Protein AF-A0A6S4QDQ7-F1 (afdb_monomer)

Mean predicted aligned error: 15.29 Å

pLDDT: mean 77.02, std 25.9, range [20.25, 98.81]

Secondary structure (DSSP, 8-state):
-HHHHHHHHHHHHHHHHHHHHHHHHHHHHHHHHHHHHHHHHHH--EEEEEEETTTTEEEEEEE-TT--GGGGGGS----------SSHHHHHHHHHHHS----B----TTT----B----TT-TT------------SS-----S-GGG-----------GGG-SS-----THHHHHHHTTSTT------------------------------TT-----PPP-TTSPPPHHHHTT-EEEES-SEE-TT--EEEEEE-SS---TTSEEEEEEETTEEEPPTTS-S-B--EEETTEEEEEE---SSPPSEEEEEEEEESS-TTS--EEEEEEE--PPPPPPPTTEEEEEE---S-STT--EE-TTSSEE-TTHHHHHHHHTT-SEEEEEEE---TT-TT--SS--S-HHHHHHHHHHHHHHHHTT-EEEEEEE-SB-GGGHHHHTTPPEEEEEETTTTEEEEEEEEPTT-HHHHHHHHHHHHHHHH-TT--EEEEES-S--TT--GGGHHHHHHHTT----TTGGGS-HHHHHHHHHHHHHTS--HHHHHHHHHHHHHHHHHHHHHHHHHTT--SPEEEEEESGGGGGGGT--HHHHHHHT-SEEEEE--SB-HHHHHHHHHHHHHH--TTS--EEEEEES-GGGB--TTS-HHHHHHHHHHHHHHHSSSSS--SEEEEE-HHHHHH-TT--S-HHHHHHHHHHHHHHHHHHHTSS-EEEEEEE-TTSSEEEEEEEE-SSS-EEEEEEEEE--TTEEEEEE---SSEEE-TT-EEEEEEEEEE-TT--TTSPEEEEEEEETTEEEEEEEEE--S-GGGHHHHT--

Foldseek 3Di:
DVVVVVVVVVVVVVVVVVVVVVVVVVVCVVVVVVVVVVVCVVVQWDWDWDQPVPVRDTQIDIDHPPDDPVLVLPDDRPDPPVPPDPDDVVVVVVVCVQWPWPDWDDQDPVPRWTWTWTDDPPDPDDPDDDPDTDTDDPDDDDDDDDPVPCPDPDDPDDDDPPPPPDDDPDDPPVVVVVVVVVVPDDDDPDDDDDDDPPDDDDDPPPPPPPPPPPPDPPLAAPAADQPDADDLVQQVQKDWDWPDQEDELLDWTKIWIHGPDHHNQQQKWKWKDDDSDTAAFQLRHRTFTWDDDPRTTIATGHRAFPHDWAKMKIWMDGSRCSVNPGDIDIHTYDADFFDADDFLAEEAEAADQAAQQPDFFQALVRDTDGPLSVVNLCVLLVHQAYEYEQFAQEQVDPQDALVRRGRVRSVVSCVVCLVSCVVNNHAYEYEHAQWAYYPPSCVRNVFAFWWFADPVVLDIDGDRTGALPTPSSLVVLLVVLLVLLPDPSHQEYEYENLFADLRTNLLCQVVLCRHLSHDDPPCLVVDDSRVSSSVLSCCVPVVVSVSSQSSVLQNLLSSSLVSLLCSCVVSVRPHAYEYEFELPLRNSSGNHGQSSNSRSPHNEYEYEQWQAAPVRSVVSLVSLQVNAADSRHAYEYEYELFLVRQHDPVSFSLLSRLVSLVSCQQRSYVDHGHSYYYYHHLCCLTPNPRSPFHNLSVSLSSSQSSLVSCCVSPQDQKAKEKDDDPVLFKIKIKMWRNAQAKAFFKAKFWRDGLFKDWDDWPGDRGDMAGHGRMDMTMGGMDTDPPHPQQHRKTWMWMDGPRGDINIYIDGRDPDPVVVCSVPPD

Sequence (825 aa):
MWKWIENKLEAVIFSKIWVRWVLSIVVLVLLGSGVKVLIDLFRNRHYVAEVNPYEKTVTKYKFEKDADLTKLGSAPVLSEEAFGFENIDEYYDLIAKEYEIEDFSYWDTETKQGSFSIKNQETKDAPAAVQNPLTFDTELVQLAGDLKNLKTLRRFSGYSEDEVTAEAEANDDEIALLLDKEAAKEDAIDLDVYFDEKYIRKQYSSRDIFTPIPRNKFYTSPVPNNRASNTTSALNRLKLVLDKDQYYSHDLVRVNLISDQRININDLKVYLRRGKYLIANVGGAHDIFFKYRKNTIFTTVTPGYNPSPGVYHVVIRSKADPDWKGLEKSFVLKRRKVPSIPKGFGIVNLEYTTFLGSKQIIRPSGTYGDYRALIEWINYTESDALWMLVAQTIGWDRGITPETPWKASGIRNLNLLAPVTEDNDVLLGGYIMCYYTPGNGKNRAGYNASLGYTATTDSLLDTRHISLTDPKRYRDILEMAKDLQANPYVDYIGFDFIRTGRADGYEMAEKFTEEMNVRVPADFYNYPKVEQTKWLARRIENLSNKSLILKWRWWRAHLVAQIINSVIVEGNITKPTWVFTLGWRHGQEHGQDPIMFFDAGVRIDAVMLYEASRVQFSNLMKQWNYYMRNNQNNLVIGNAVDTRFLDSLHGIPALEYVYRTKEGYRKIYRSGLAKGIFAHDLSRALWSSKRGYHVSEWALIHGHSLSAYRHEVGVIPYEAEITFNEDNKTGKITITNTSAQALKDMKITFSPTPSWQQLDDNIPDKFSLAAKEVKEFVFKAQLAPNAASKNAILGYYADSPQFPKYFFFTMRQTSPKLQQFLTYK

Nearest PDB structures (foldseek):
  8qk1-assembly1_A  TM=5.952E-01  e=3.448E-07  Trichuris suis
  1rh9-assembly1_A  TM=5.750E-01  e=1.208E-03  Solanum lycopersicum
  3q48-assembly2_B  TM=5.987E-01  e=3.605E-02  Pseudomonas aeruginosa
  4ay0-assembly1_A  TM=4.465E-01  e=1.769E-02  Yersinia pestis
  1ksh-assembly1_B  TM=5.551E-01  e=9.147E-02  Homo sapiens

Structure (mmCIF, N/CA/C/O backbone):
data_AF-A0A6S4QDQ7-F1
#
_entry.id   AF-A0A6S4QDQ7-F1
#
loop_
_atom_site.group_PDB
_atom_site.id
_atom_site.type_symbol
_atom_site.label_atom_id
_atom_site.label_alt_id
_atom_site.label_comp_id
_atom_site.label_asym_id
_atom_site.label_entity_id
_atom_site.label_seq_id
_atom_site.pdbx_PDB_ins_code
_atom_site.Cartn_x
_atom_site.Cartn_y
_atom_site.Cartn_z
_atom_site.occupancy
_atom_site.B_iso_or_equiv
_atom_site.auth_seq_id
_atom_site.auth_comp_id
_atom_site.auth_asym_id
_atom_site.auth_atom_id
_atom_site.pdbx_PDB_model_num
ATOM 1 N N . MET A 1 1 ? -69.415 35.787 -76.977 1.00 38.56 1 MET A N 1
ATOM 2 C CA . MET A 1 1 ? -68.289 35.498 -77.893 1.00 38.56 1 MET A CA 1
ATOM 3 C C . MET A 1 1 ? -66.957 35.992 -77.332 1.00 38.56 1 MET A C 1
ATOM 5 O O . MET A 1 1 ? -66.050 35.180 -77.246 1.00 38.56 1 MET A O 1
ATOM 9 N N . TRP A 1 2 ? -66.844 37.242 -76.852 1.00 39.19 2 TRP A N 1
ATOM 10 C CA . TRP A 1 2 ? -65.564 37.751 -76.324 1.00 39.19 2 TRP A CA 1
ATOM 11 C C . TRP A 1 2 ? -65.038 36.972 -75.097 1.00 39.19 2 TRP A C 1
ATOM 13 O O . TRP A 1 2 ? -63.932 36.446 -75.127 1.00 39.19 2 TRP A O 1
ATOM 23 N N . LYS A 1 3 ? -65.910 36.716 -74.109 1.00 52.06 3 LYS A N 1
ATOM 24 C CA . LYS A 1 3 ? -65.623 35.855 -72.940 1.00 52.06 3 LYS A CA 1
ATOM 25 C C . LYS A 1 3 ? -65.220 34.410 -73.272 1.00 52.06 3 LYS A C 1
ATOM 27 O O . LYS A 1 3 ? -64.584 33.742 -72.469 1.00 52.06 3 LYS A O 1
ATOM 32 N N . TRP A 1 4 ? -65.611 33.896 -74.440 1.00 65.75 4 TRP A N 1
ATOM 33 C CA . TRP A 1 4 ? -65.237 32.539 -74.858 1.00 65.75 4 TRP A CA 1
ATOM 34 C C . TRP A 1 4 ? -63.818 32.499 -75.440 1.00 65.75 4 TRP A C 1
ATOM 36 O O . TRP A 1 4 ? -63.119 31.500 -75.294 1.00 65.75 4 TRP A O 1
ATOM 46 N N . ILE A 1 5 ? -63.380 33.601 -76.057 1.00 57.44 5 ILE A N 1
ATOM 47 C CA . ILE A 1 5 ? -62.028 33.735 -76.600 1.00 57.44 5 ILE A CA 1
ATOM 48 C C . ILE A 1 5 ? -61.025 34.034 -75.472 1.00 57.44 5 ILE A C 1
ATOM 50 O O . ILE A 1 5 ? -59.955 33.433 -75.478 1.00 57.44 5 ILE A O 1
ATOM 54 N N . GLU A 1 6 ? -61.388 34.835 -74.458 1.00 56.81 6 GLU A N 1
ATOM 55 C CA . GLU A 1 6 ? -60.566 35.024 -73.241 1.00 56.81 6 GLU A CA 1
ATOM 56 C C . GLU A 1 6 ? -60.282 33.693 -72.529 1.00 56.81 6 GLU A C 1
ATOM 58 O O . GLU A 1 6 ? -59.122 33.336 -72.323 1.00 56.81 6 GLU A O 1
ATOM 63 N N . ASN A 1 7 ? -61.318 32.881 -72.285 1.00 57.59 7 ASN A N 1
ATOM 64 C CA . ASN A 1 7 ? -61.155 31.600 -71.589 1.00 57.59 7 ASN A CA 1
ATOM 65 C C . ASN A 1 7 ? -60.323 30.569 -72.377 1.00 57.59 7 ASN A C 1
ATOM 67 O O . ASN A 1 7 ? -59.702 29.688 -71.780 1.00 57.59 7 ASN A O 1
ATOM 71 N N . LYS A 1 8 ? -60.279 30.651 -73.716 1.00 58.88 8 LYS A N 1
ATOM 72 C CA . LYS A 1 8 ? -59.414 29.775 -74.529 1.00 58.88 8 LYS A CA 1
ATOM 73 C C . LYS A 1 8 ? -57.978 30.285 -74.652 1.00 58.88 8 LYS A C 1
ATOM 75 O O . LYS A 1 8 ? -57.075 29.461 -74.789 1.00 58.88 8 LYS A O 1
ATOM 80 N N . LEU A 1 9 ? -57.749 31.596 -74.579 1.00 49.22 9 LEU A N 1
ATOM 81 C CA . LEU A 1 9 ? -56.401 32.173 -74.581 1.00 49.22 9 LEU A CA 1
ATOM 82 C C . LEU A 1 9 ? -55.672 31.929 -73.252 1.00 49.22 9 LEU A C 1
ATOM 84 O O . LEU A 1 9 ? -54.490 31.582 -73.280 1.00 49.22 9 LEU A O 1
ATOM 88 N N . GLU A 1 10 ? -56.369 31.975 -72.114 1.00 50.72 10 GLU A N 1
ATOM 89 C CA . GLU A 1 10 ? -55.769 31.641 -70.813 1.00 50.72 10 GLU A CA 1
ATOM 90 C C . GLU A 1 10 ? -55.348 30.165 -70.718 1.00 50.72 10 GLU A C 1
ATOM 92 O O . GLU A 1 10 ? -54.253 29.867 -70.238 1.00 50.72 10 GLU A O 1
ATOM 97 N N . ALA A 1 11 ? -56.134 29.236 -71.274 1.00 53.84 11 ALA A N 1
ATOM 98 C CA . ALA A 1 11 ? -55.809 27.805 -71.259 1.00 53.84 11 ALA A CA 1
ATOM 99 C C . ALA A 1 11 ? -54.567 27.442 -72.105 1.00 53.84 11 ALA A C 1
ATOM 101 O O . ALA A 1 11 ? -53.821 26.517 -71.770 1.00 53.84 11 ALA A O 1
ATOM 102 N N . VAL A 1 12 ? -54.304 28.179 -73.191 1.00 57.12 12 VAL A N 1
ATOM 103 C CA . VAL A 1 12 ? -53.131 27.952 -74.060 1.00 57.12 12 VAL A CA 1
ATOM 104 C C . VAL A 1 12 ? -51.866 28.605 -73.488 1.00 57.12 12 VAL A C 1
ATOM 106 O O . VAL A 1 12 ? -50.765 28.082 -73.674 1.00 57.12 12 VAL A O 1
ATOM 109 N N . ILE A 1 13 ? -52.004 29.710 -72.752 1.00 58.81 13 ILE A N 1
ATOM 110 C CA . ILE A 1 13 ? -50.882 30.354 -72.056 1.00 58.81 13 ILE A CA 1
ATOM 111 C C . ILE A 1 13 ? -50.481 29.533 -70.823 1.00 58.81 13 ILE A C 1
ATOM 113 O O . ILE A 1 13 ? -49.287 29.292 -70.619 1.00 58.81 13 ILE A O 1
ATOM 117 N N . PHE A 1 14 ? -51.451 28.999 -70.071 1.00 53.75 14 PHE A N 1
ATOM 118 C CA . PHE A 1 14 ? -51.164 28.135 -68.924 1.00 53.75 14 PHE A CA 1
ATOM 119 C C . PHE A 1 14 ? -50.426 26.857 -69.327 1.00 53.75 14 PHE A C 1
ATOM 121 O O . PHE A 1 14 ? -49.443 26.509 -68.679 1.00 53.75 14 PHE A O 1
ATOM 128 N N . SER A 1 15 ? -50.803 26.193 -70.427 1.00 55.53 15 SER A N 1
ATOM 129 C CA . SER A 1 15 ? -50.135 24.945 -70.834 1.00 55.53 15 SER A CA 1
ATOM 130 C C . SER A 1 15 ? -48.677 25.153 -71.266 1.00 55.53 15 SER A C 1
ATOM 132 O O . SER A 1 15 ? -47.817 24.330 -70.951 1.00 55.53 15 SER A O 1
ATOM 134 N N . LYS A 1 16 ? -48.348 26.285 -71.903 1.00 56.34 16 LYS A N 1
ATOM 135 C CA . LYS A 1 16 ? -46.963 26.603 -72.297 1.00 56.34 16 LYS A CA 1
ATOM 136 C C . LYS A 1 16 ? -46.081 27.003 -71.116 1.00 56.34 16 LYS A C 1
ATOM 138 O O . LYS A 1 16 ? -44.896 26.666 -71.106 1.00 56.34 16 LYS A O 1
ATOM 143 N N . ILE A 1 17 ? -46.643 27.694 -70.124 1.00 65.12 17 ILE A N 1
ATOM 144 C CA . ILE A 1 17 ? -45.926 28.041 -68.890 1.00 65.12 17 ILE A CA 1
ATOM 145 C C . ILE A 1 17 ? -45.708 26.781 -68.049 1.00 65.12 17 ILE A C 1
ATOM 147 O O . ILE A 1 17 ? -44.596 26.559 -67.577 1.00 65.12 17 ILE A O 1
ATOM 151 N N . TRP A 1 18 ? -46.709 25.905 -67.948 1.00 62.31 18 TRP A N 1
ATOM 152 C CA . TRP A 1 18 ? -46.614 24.674 -67.163 1.00 62.31 18 TRP A CA 1
ATOM 153 C C . TRP A 1 18 ? -45.590 23.690 -67.741 1.00 62.31 18 TRP A C 1
ATOM 155 O O . TRP A 1 18 ? -44.754 23.170 -67.008 1.00 62.31 18 TRP A O 1
ATOM 165 N N . VAL A 1 19 ? -45.558 23.510 -69.067 1.00 65.00 19 VAL A N 1
ATOM 166 C CA . VAL A 1 19 ? -44.553 22.656 -69.727 1.00 65.00 19 VAL A CA 1
ATOM 167 C C . VAL A 1 19 ? -43.135 23.207 -69.538 1.00 65.00 19 VAL A C 1
ATOM 169 O O . VAL A 1 19 ? -42.217 22.433 -69.279 1.00 65.00 19 VAL A O 1
ATOM 172 N N . ARG A 1 20 ? -42.943 24.534 -69.592 1.00 60.69 20 ARG A N 1
ATOM 173 C CA . ARG A 1 20 ? -41.639 25.157 -69.297 1.00 60.69 20 ARG A CA 1
ATOM 174 C C . ARG A 1 20 ? -41.234 24.998 -67.833 1.00 60.69 20 ARG A C 1
ATOM 176 O O . ARG A 1 20 ? -40.070 24.728 -67.569 1.00 60.69 20 ARG A O 1
ATOM 183 N N . TRP A 1 21 ? -42.174 25.114 -66.900 1.00 64.75 21 TRP A N 1
ATOM 184 C CA . TRP A 1 21 ? -41.911 24.894 -65.478 1.00 64.75 21 TRP A CA 1
ATOM 185 C C . TRP A 1 21 ? -41.526 23.445 -65.180 1.00 64.75 21 TRP A C 1
ATOM 187 O O . TRP A 1 21 ? -40.538 23.211 -64.490 1.00 64.75 21 TRP A O 1
ATOM 197 N N . VAL A 1 22 ? -42.228 22.471 -65.762 1.00 64.88 22 VAL A N 1
ATOM 198 C CA . VAL A 1 22 ? -41.906 21.049 -65.579 1.00 64.88 22 VAL A CA 1
ATOM 199 C C . VAL A 1 22 ? -40.558 20.695 -66.205 1.00 64.88 22 VAL A C 1
ATOM 201 O O . VAL A 1 22 ? -39.764 20.011 -65.567 1.00 64.88 22 VAL A O 1
ATOM 204 N N . LEU A 1 23 ? -40.239 21.205 -67.400 1.00 58.28 23 LEU A N 1
ATOM 205 C CA . LEU A 1 23 ? -38.925 20.994 -68.021 1.00 58.28 23 LEU A CA 1
ATOM 206 C C . LEU A 1 23 ? -37.787 21.633 -67.214 1.00 58.28 23 LEU A C 1
ATOM 208 O O . LEU A 1 23 ? -36.748 21.000 -67.039 1.00 58.28 23 LEU A O 1
ATOM 212 N N . SER A 1 24 ? -37.990 22.831 -66.660 1.00 58.91 24 SER A N 1
ATOM 213 C CA . SER A 1 24 ? -37.012 23.472 -65.773 1.00 58.91 24 SER A CA 1
ATOM 214 C C . SER A 1 24 ? -36.822 22.698 -64.467 1.00 58.91 24 SER A C 1
ATOM 216 O O . SER A 1 24 ? -35.690 22.554 -64.015 1.00 58.91 24 SER A O 1
ATOM 218 N N . ILE A 1 25 ? -37.892 22.141 -63.889 1.00 61.75 25 ILE A N 1
ATOM 219 C CA . ILE A 1 25 ? -37.814 21.293 -62.689 1.00 61.75 25 ILE A CA 1
ATOM 220 C C . ILE A 1 25 ? -37.089 19.980 -63.000 1.00 61.75 25 ILE A C 1
ATOM 222 O O . ILE A 1 25 ? -36.222 19.579 -62.233 1.00 61.75 25 ILE A O 1
ATOM 226 N N . VAL A 1 26 ? -37.365 19.331 -64.134 1.00 58.91 26 VAL A N 1
ATOM 227 C CA . VAL A 1 26 ? -36.675 18.090 -64.531 1.00 58.91 26 VAL A CA 1
ATOM 228 C C . VAL A 1 26 ? -35.186 18.344 -64.782 1.00 58.91 26 VAL A C 1
ATOM 230 O O . VAL A 1 26 ? -34.351 17.571 -64.318 1.00 58.91 26 VAL A O 1
ATOM 233 N N . VAL A 1 27 ? -34.826 19.456 -65.429 1.00 58.84 27 VAL A N 1
ATOM 234 C CA . VAL A 1 27 ? -33.422 19.852 -65.631 1.00 58.84 27 VAL A CA 1
ATOM 235 C C . VAL A 1 27 ? -32.747 20.214 -64.301 1.00 58.84 27 VAL A C 1
ATOM 237 O O . VAL A 1 27 ? -31.615 19.796 -64.077 1.00 58.84 27 VAL A O 1
ATOM 240 N N . LEU A 1 28 ? -33.434 20.896 -63.377 1.00 51.41 28 LEU A N 1
ATOM 241 C CA . LEU A 1 28 ? -32.921 21.193 -62.030 1.00 51.41 28 LEU A CA 1
ATOM 242 C C . LEU A 1 28 ? -32.765 19.938 -61.162 1.00 51.41 28 LEU A C 1
ATOM 244 O O . LEU A 1 28 ? -31.812 19.848 -60.395 1.00 51.41 28 LEU A O 1
ATOM 248 N N . VAL A 1 29 ? -33.646 18.946 -61.300 1.00 53.91 29 VAL A N 1
ATOM 249 C CA . VAL A 1 29 ? -33.549 17.661 -60.589 1.00 53.91 29 VAL A CA 1
ATOM 250 C C . VAL A 1 29 ? -32.415 16.806 -61.160 1.00 53.91 29 VAL A C 1
ATOM 252 O O . VAL A 1 29 ? -31.667 16.204 -60.388 1.00 53.91 29 VAL A O 1
ATOM 255 N N . LEU A 1 30 ? -32.219 16.792 -62.483 1.00 47.97 30 LEU A N 1
ATOM 256 C CA . LEU A 1 30 ? -31.113 16.081 -63.139 1.00 47.97 30 LEU A CA 1
ATOM 257 C C . LEU A 1 30 ? -29.753 16.754 -62.883 1.00 47.97 30 LEU A C 1
ATOM 259 O O . LEU A 1 30 ? -28.771 16.067 -62.607 1.00 47.97 30 LEU A O 1
ATOM 263 N N . LEU A 1 31 ? -29.694 18.090 -62.875 1.00 47.53 31 LEU A N 1
ATOM 264 C CA . LEU A 1 31 ? -28.496 18.836 -62.473 1.00 47.53 31 LEU A CA 1
ATOM 265 C C . LEU A 1 31 ? -28.234 18.706 -60.968 1.00 47.53 31 LEU A C 1
ATOM 267 O O . LEU A 1 31 ? -27.091 18.518 -60.574 1.00 47.53 31 LEU A O 1
ATOM 271 N N . GLY A 1 32 ? -29.268 18.722 -60.124 1.00 43.41 32 GLY A N 1
ATOM 272 C CA . GLY A 1 32 ? -29.144 18.554 -58.674 1.00 43.41 32 GLY A CA 1
ATOM 273 C C . GLY A 1 32 ? -28.677 17.156 -58.263 1.00 43.41 32 GLY A C 1
ATOM 274 O O . GLY A 1 32 ? -27.884 17.022 -57.335 1.00 43.41 32 GLY A O 1
ATOM 275 N N . SER A 1 33 ? -29.096 16.111 -58.980 1.00 43.03 33 SER A N 1
ATOM 276 C CA . SER A 1 33 ? -28.616 14.740 -58.755 1.00 43.03 33 SER A CA 1
ATOM 277 C C . SER A 1 33 ? -27.214 14.511 -59.333 1.00 43.03 33 SER A C 1
ATOM 279 O O . SER A 1 33 ? -26.393 13.891 -58.660 1.00 43.03 33 SER A O 1
ATOM 281 N N . GLY A 1 34 ? -26.877 15.100 -60.487 1.00 37.84 34 GLY A N 1
ATOM 282 C CA . GLY A 1 34 ? -25.505 15.116 -61.013 1.00 37.84 34 GLY A CA 1
ATOM 283 C C . GLY A 1 34 ? -24.522 15.876 -60.113 1.00 37.84 34 GLY A C 1
ATOM 284 O O . GLY A 1 34 ? -23.417 15.399 -59.862 1.00 37.84 34 GLY A O 1
ATOM 285 N N . VAL A 1 35 ? -24.948 17.009 -59.546 1.00 43.94 35 VAL A N 1
ATOM 286 C CA . VAL A 1 35 ? -24.178 17.804 -58.578 1.00 43.94 35 VAL A CA 1
ATOM 287 C C . VAL A 1 35 ? -24.088 17.094 -57.231 1.00 43.94 35 VAL A C 1
ATOM 289 O O . VAL A 1 35 ? -23.025 17.123 -56.633 1.00 43.94 35 VAL A O 1
ATOM 292 N N . LYS A 1 36 ? -25.122 16.381 -56.767 1.00 39.59 36 LYS A N 1
ATOM 293 C CA . LYS A 1 36 ? -25.044 15.574 -55.537 1.00 39.59 36 LYS A CA 1
ATOM 294 C C . LYS A 1 36 ? -24.110 14.372 -55.692 1.00 39.59 36 LYS A C 1
ATOM 296 O O . LYS A 1 36 ? -23.348 14.100 -54.778 1.00 39.59 36 LYS A O 1
ATOM 301 N N . VAL A 1 37 ? -24.086 13.718 -56.857 1.00 40.88 37 VAL A N 1
ATOM 302 C CA . VAL A 1 37 ? -23.139 12.628 -57.153 1.00 40.88 37 VAL A CA 1
ATOM 303 C C . VAL A 1 37 ? -21.706 13.154 -57.292 1.00 40.88 37 VAL A C 1
ATOM 305 O O . VAL A 1 37 ? -20.799 12.549 -56.732 1.00 40.88 37 VAL A O 1
ATOM 308 N N . LEU A 1 38 ? -21.484 14.303 -57.942 1.00 36.62 38 LEU A N 1
ATOM 309 C CA . LEU A 1 38 ? -20.167 14.958 -58.000 1.00 36.62 38 LEU A CA 1
ATOM 310 C C . LEU A 1 38 ? -19.715 15.479 -56.626 1.00 36.62 38 LEU A C 1
ATOM 312 O O . LEU A 1 38 ? -18.567 15.277 -56.243 1.00 36.62 38 LEU A O 1
ATOM 316 N N . ILE A 1 39 ? -20.611 16.082 -55.845 1.00 43.22 39 ILE A N 1
ATOM 317 C CA . ILE A 1 39 ? -20.335 16.535 -54.478 1.00 43.22 39 ILE A CA 1
ATOM 318 C C . ILE A 1 39 ? -20.078 15.339 -53.559 1.00 43.22 39 ILE A C 1
ATOM 320 O O . ILE A 1 39 ? -19.154 15.423 -52.765 1.00 43.22 39 ILE A O 1
ATOM 324 N N . ASP A 1 40 ? -20.780 14.212 -53.687 1.00 39.09 40 ASP A N 1
ATOM 325 C CA . ASP A 1 40 ? -20.497 12.994 -52.912 1.00 39.09 40 ASP A CA 1
ATOM 326 C C . ASP A 1 40 ? -19.200 12.295 -53.375 1.00 39.09 40 ASP A C 1
ATOM 328 O O . ASP A 1 40 ? -18.492 11.711 -52.550 1.00 39.09 40 ASP A O 1
ATOM 332 N N . LEU A 1 41 ? -18.817 12.417 -54.655 1.00 37.16 41 LEU A N 1
ATOM 333 C CA . LEU A 1 41 ? -17.501 12.007 -55.174 1.00 37.16 41 LEU A CA 1
ATOM 334 C C . LEU A 1 41 ? -16.358 12.894 -54.644 1.00 37.16 41 LEU A C 1
ATOM 336 O O . LEU A 1 41 ? -15.251 12.398 -54.435 1.00 37.16 41 LEU A O 1
ATOM 340 N N . PHE A 1 42 ? -16.613 14.177 -54.358 1.00 39.38 42 PHE A N 1
ATOM 341 C CA . PHE A 1 42 ? -15.628 15.094 -53.767 1.00 39.38 42 PHE A CA 1
ATOM 342 C C . PHE A 1 42 ? -15.678 15.179 -52.222 1.00 39.38 42 PHE A C 1
ATOM 344 O O . PHE A 1 42 ? -14.654 15.503 -51.614 1.00 39.38 42 PHE A O 1
ATOM 351 N N . ARG A 1 43 ? -16.807 14.845 -51.570 1.00 41.28 43 ARG A N 1
ATOM 352 C CA . ARG A 1 43 ? -17.029 14.913 -50.105 1.00 41.28 43 ARG A CA 1
ATOM 353 C C . ARG A 1 43 ? -16.792 13.602 -49.352 1.00 41.28 43 ARG A C 1
ATOM 355 O O . ARG A 1 43 ? -16.670 13.642 -48.131 1.00 41.28 43 ARG A O 1
ATOM 362 N N . ASN A 1 44 ? -16.657 12.457 -50.020 1.00 38.22 44 ASN A N 1
ATOM 363 C CA . ASN A 1 44 ? -16.299 11.197 -49.351 1.00 38.22 44 ASN A CA 1
ATOM 364 C C . ASN A 1 44 ? -14.782 11.070 -49.140 1.00 38.22 44 ASN A C 1
ATOM 366 O O . ASN A 1 44 ? -14.129 10.173 -49.669 1.00 38.22 44 ASN A O 1
ATOM 370 N N . ARG A 1 45 ? -14.212 11.993 -48.361 1.00 42.09 45 ARG A N 1
ATOM 371 C CA . ARG A 1 45 ? -12.820 11.929 -47.899 1.00 42.09 45 ARG A CA 1
ATOM 372 C C . ARG A 1 45 ? -12.826 11.691 -46.398 1.00 42.09 45 ARG A C 1
ATOM 374 O O . ARG A 1 45 ? -13.312 12.528 -45.642 1.00 42.09 45 ARG A O 1
ATOM 381 N N . HIS A 1 46 ? -12.299 10.549 -45.975 1.00 40.97 46 HIS A N 1
ATOM 382 C CA . HIS A 1 46 ? -12.139 10.244 -44.561 1.00 40.97 46 HIS A CA 1
ATOM 383 C C . HIS A 1 46 ? -10.789 10.780 -44.092 1.00 40.97 46 HIS A C 1
ATOM 385 O O . HIS A 1 46 ? -9.757 10.533 -44.718 1.00 40.97 46 HIS A O 1
ATOM 391 N N . TYR A 1 47 ? -10.809 11.531 -42.996 1.00 41.12 47 TYR A N 1
ATOM 392 C CA . TYR A 1 47 ? -9.606 12.036 -42.354 1.00 41.12 47 TYR A CA 1
ATOM 393 C C . TYR A 1 47 ? -9.484 11.413 -40.971 1.00 41.12 47 TYR A C 1
ATOM 395 O O . TYR A 1 47 ? -10.459 11.375 -40.223 1.00 41.12 47 TYR A O 1
ATOM 403 N N . VAL A 1 48 ? -8.289 10.941 -40.633 1.00 38.09 48 VAL A N 1
ATOM 404 C CA . VAL A 1 48 ? -7.930 10.583 -39.258 1.00 38.09 48 VAL A CA 1
ATOM 405 C C . VAL A 1 48 ? -6.920 11.618 -38.795 1.00 38.09 48 VAL A C 1
ATOM 407 O O . VAL A 1 48 ? -5.910 11.828 -39.463 1.00 38.09 48 VAL A O 1
ATOM 410 N N . ALA A 1 49 ? -7.210 12.293 -37.688 1.00 38.09 49 ALA A N 1
ATOM 411 C CA . ALA A 1 49 ? -6.267 13.195 -37.045 1.00 38.09 49 ALA A CA 1
ATOM 412 C C . ALA A 1 49 ? -5.619 12.459 -35.873 1.00 38.09 49 ALA A C 1
ATOM 414 O O . ALA A 1 49 ? -6.303 12.028 -34.945 1.00 38.09 49 ALA A O 1
ATOM 415 N N . GLU A 1 50 ? -4.304 12.300 -35.924 1.00 38.31 50 GLU A N 1
ATOM 416 C CA . GLU A 1 50 ? -3.516 11.911 -34.765 1.00 38.31 50 GLU A CA 1
ATOM 417 C C . GLU A 1 50 ? -3.144 13.184 -34.019 1.00 38.31 50 GLU A C 1
ATOM 419 O O . GLU A 1 50 ? -2.337 13.987 -34.485 1.00 38.31 50 GLU A O 1
ATOM 424 N N . VAL A 1 51 ? -3.780 13.383 -32.870 1.00 33.47 51 VAL A N 1
ATOM 425 C CA . VAL A 1 51 ? -3.421 14.458 -31.952 1.00 33.47 51 VAL A CA 1
ATOM 426 C C . VAL A 1 51 ? -2.386 13.890 -30.997 1.00 33.47 51 VAL A C 1
ATOM 428 O O . VAL A 1 51 ? -2.697 12.988 -30.217 1.00 33.47 51 VAL A O 1
ATOM 431 N N . ASN A 1 52 ? -1.164 14.417 -31.048 1.00 36.00 52 ASN A N 1
ATOM 432 C CA . ASN A 1 52 ? -0.150 14.151 -30.042 1.00 36.00 52 ASN A CA 1
ATOM 433 C C . ASN A 1 52 ? -0.145 15.317 -29.038 1.00 36.00 52 ASN A C 1
ATOM 435 O O . ASN A 1 52 ? 0.576 16.303 -29.228 1.00 36.00 52 ASN A O 1
ATOM 439 N N . PRO A 1 53 ? -0.924 15.230 -27.942 1.00 30.34 53 PRO A N 1
ATOM 440 C CA . PRO A 1 53 ? -1.032 16.320 -26.973 1.00 30.34 53 PRO A CA 1
ATOM 441 C C . PRO A 1 53 ? 0.280 16.577 -26.216 1.00 30.34 53 PRO A C 1
ATOM 443 O O . PRO A 1 53 ? 0.398 17.577 -25.511 1.00 30.34 53 PRO A O 1
ATOM 446 N N . TYR A 1 54 ? 1.273 15.691 -26.343 1.00 34.31 54 TYR A N 1
ATOM 447 C CA . TYR A 1 54 ? 2.565 15.816 -25.674 1.00 34.31 54 TYR A CA 1
ATOM 448 C C . TYR A 1 54 ? 3.606 16.559 -26.517 1.00 34.31 54 TYR A C 1
ATOM 450 O O . TYR A 1 54 ? 4.438 17.260 -25.945 1.00 34.31 54 TYR A O 1
ATOM 458 N N . GLU A 1 55 ? 3.544 16.438 -27.845 1.00 35.50 55 GLU A N 1
ATOM 459 C CA . GLU A 1 55 ? 4.422 17.154 -28.788 1.00 35.50 55 GLU A CA 1
ATOM 460 C C . GLU A 1 55 ? 3.762 18.403 -29.388 1.00 35.50 55 GLU A C 1
ATOM 462 O O . GLU A 1 55 ? 4.419 19.159 -30.094 1.00 35.50 55 GLU A O 1
ATOM 467 N N . LYS A 1 56 ? 2.482 18.646 -29.068 1.00 36.66 56 LYS A N 1
ATOM 468 C CA . LYS A 1 56 ? 1.651 19.718 -29.644 1.00 36.66 56 LYS A CA 1
ATOM 469 C C . LYS A 1 56 ? 1.525 19.631 -31.170 1.00 36.66 56 LYS A C 1
ATOM 471 O O . LYS A 1 56 ? 1.356 20.645 -31.837 1.00 36.66 56 LYS A O 1
ATOM 476 N N . THR A 1 57 ? 1.587 18.424 -31.721 1.00 39.09 57 THR A N 1
ATOM 477 C CA . THR A 1 57 ? 1.448 18.182 -33.158 1.00 39.09 57 THR A CA 1
ATOM 478 C C . THR A 1 57 ? 0.105 17.527 -33.459 1.00 39.09 57 THR A C 1
ATOM 480 O O . THR A 1 57 ? -0.399 16.702 -32.689 1.00 39.09 57 THR A O 1
ATOM 483 N N . VAL A 1 58 ? -0.492 17.907 -34.588 1.00 36.75 58 VAL A N 1
ATOM 484 C CA . VAL A 1 58 ? -1.682 17.256 -35.140 1.00 36.75 58 VAL A CA 1
ATOM 485 C C . VAL A 1 58 ? -1.333 16.778 -36.538 1.00 36.75 58 VAL A C 1
ATOM 487 O O . VAL A 1 58 ? -1.122 17.585 -37.439 1.00 36.75 58 VAL A O 1
ATOM 490 N N . THR A 1 59 ? -1.270 15.463 -36.718 1.00 43.66 59 THR A N 1
ATOM 491 C CA . THR A 1 59 ? -0.948 14.859 -38.014 1.00 43.66 59 THR A CA 1
ATOM 492 C C . THR A 1 59 ? -2.235 14.384 -38.670 1.00 43.66 59 THR A C 1
ATOM 494 O O . THR A 1 59 ? -2.976 13.579 -38.102 1.00 43.66 59 THR A O 1
ATOM 497 N N . LYS A 1 60 ? -2.535 14.904 -39.863 1.00 39.56 60 LYS A N 1
ATOM 498 C CA . LYS A 1 60 ? -3.763 14.591 -40.601 1.00 39.56 60 LYS A CA 1
ATOM 499 C C . LYS A 1 60 ? -3.480 13.555 -41.681 1.00 39.56 60 LYS A C 1
ATOM 501 O O . LYS A 1 60 ? -2.753 13.819 -42.631 1.00 39.56 60 LYS A O 1
ATOM 506 N N . TYR A 1 61 ? -4.131 12.405 -41.583 1.00 45.62 61 TYR A N 1
ATOM 507 C CA . TYR A 1 61 ? -4.056 11.344 -42.580 1.00 45.62 61 TYR A CA 1
ATOM 508 C C . TYR A 1 61 ? -5.317 11.348 -43.442 1.00 45.62 61 TYR A C 1
ATOM 510 O O . TYR A 1 61 ? -6.432 11.438 -42.923 1.00 45.62 61 TYR A O 1
ATOM 518 N N . LYS A 1 62 ? -5.150 11.263 -44.764 1.00 46.34 62 LYS A N 1
ATOM 519 C CA . LYS A 1 62 ? -6.244 11.219 -45.743 1.00 46.34 62 LYS A CA 1
ATOM 520 C C . LYS A 1 62 ? -6.416 9.788 -46.251 1.00 46.34 62 LYS A C 1
ATOM 522 O O . LYS A 1 62 ? -5.447 9.202 -46.723 1.00 46.34 62 LYS A O 1
ATOM 527 N N . PHE A 1 63 ? -7.640 9.262 -46.216 1.00 46.62 63 PHE A N 1
ATOM 528 C CA . PHE A 1 63 ? -7.953 7.909 -46.683 1.00 46.62 63 PHE A CA 1
ATOM 529 C C . PHE A 1 63 ? -9.103 7.882 -47.691 1.00 46.62 63 PHE A C 1
ATOM 531 O O . PHE A 1 63 ? -10.022 8.708 -47.644 1.00 46.62 63 PHE A O 1
ATOM 538 N N . GLU A 1 64 ? -9.048 6.892 -48.584 1.00 40.66 64 GLU A N 1
ATOM 539 C CA . GLU A 1 64 ? -10.175 6.482 -49.422 1.00 40.66 64 GLU A CA 1
ATOM 540 C C . GLU A 1 64 ? -11.157 5.618 -48.615 1.00 40.66 64 GLU A C 1
ATOM 542 O O . GLU A 1 64 ? -10.806 5.020 -47.593 1.00 40.66 64 GLU A O 1
ATOM 547 N N . LYS A 1 65 ? -12.417 5.589 -49.053 1.00 38.75 65 LYS A N 1
ATOM 548 C CA . LYS A 1 65 ? -13.480 4.804 -48.421 1.00 38.75 65 LYS A CA 1
ATOM 549 C C . LYS A 1 65 ? -13.111 3.312 -48.483 1.00 38.75 65 LYS A C 1
ATOM 551 O O . LYS A 1 65 ? -12.728 2.831 -49.541 1.00 38.75 65 LYS A O 1
ATOM 556 N N . ASP A 1 66 ? -13.198 2.624 -47.342 1.00 45.62 66 ASP A N 1
ATOM 557 C CA . ASP A 1 66 ? -12.849 1.202 -47.138 1.00 45.62 66 ASP A CA 1
ATOM 558 C C . ASP A 1 66 ? -11.345 0.864 -47.048 1.00 45.62 66 ASP A C 1
ATOM 560 O O . ASP A 1 66 ? -10.950 -0.300 -47.143 1.00 45.62 66 ASP A O 1
ATOM 564 N N . ALA A 1 67 ? -10.487 1.858 -46.789 1.00 45.12 67 ALA A N 1
ATOM 565 C CA . ALA A 1 67 ? -9.072 1.612 -46.523 1.00 45.12 67 ALA A CA 1
ATOM 566 C C . ALA A 1 67 ? -8.861 0.743 -45.264 1.00 45.12 67 ALA A C 1
ATOM 568 O O . ALA A 1 67 ? -9.327 1.062 -44.167 1.00 45.12 67 ALA A O 1
ATOM 569 N N . ASP A 1 68 ? -8.103 -0.344 -45.418 1.00 45.72 68 ASP A N 1
ATOM 570 C CA . ASP A 1 68 ? -7.666 -1.198 -44.315 1.00 45.72 68 ASP A CA 1
ATOM 571 C C . ASP A 1 68 ? -6.743 -0.407 -43.370 1.00 45.72 68 ASP A C 1
ATOM 573 O O . ASP A 1 68 ? -5.558 -0.200 -43.645 1.00 45.72 68 ASP A O 1
ATOM 577 N N . LEU A 1 69 ? -7.295 0.031 -42.234 1.00 41.62 69 LEU A N 1
ATOM 578 C CA . LEU A 1 69 ? -6.598 0.828 -41.218 1.00 41.62 69 LEU A CA 1
ATOM 579 C C . LEU A 1 69 ? -5.377 0.108 -40.615 1.00 41.62 69 LEU A C 1
ATOM 581 O O . LEU A 1 69 ? -4.562 0.741 -39.948 1.00 41.62 69 LEU A O 1
ATOM 585 N N . THR A 1 70 ? -5.191 -1.194 -40.865 1.00 40.62 70 THR A N 1
ATOM 586 C CA . THR A 1 70 ? -3.970 -1.915 -40.469 1.00 40.62 70 THR A CA 1
ATOM 587 C C . THR A 1 70 ? -2.747 -1.578 -41.339 1.00 40.62 70 THR A C 1
ATOM 589 O O . THR A 1 70 ? -1.625 -1.929 -40.967 1.00 40.62 70 THR A O 1
ATOM 592 N N . LYS A 1 71 ? -2.930 -0.842 -42.450 1.00 39.84 71 LYS A N 1
ATOM 593 C CA . LYS A 1 71 ? -1.877 -0.415 -43.395 1.00 39.84 71 LYS A CA 1
ATOM 594 C C . LYS A 1 71 ? -1.382 1.030 -43.215 1.00 39.84 71 LYS A C 1
ATOM 596 O O . LYS A 1 71 ? -0.656 1.532 -44.074 1.00 39.84 71 LYS A O 1
ATOM 601 N N . LEU A 1 72 ? -1.707 1.678 -42.090 1.00 42.97 72 LEU A N 1
ATOM 602 C CA . LEU A 1 72 ? -1.319 3.059 -41.728 1.00 42.97 72 LEU A CA 1
ATOM 603 C C . LEU A 1 72 ? 0.159 3.425 -42.010 1.00 42.97 72 LEU A C 1
ATOM 605 O O . LEU A 1 72 ? 0.447 4.577 -42.301 1.00 42.97 72 LEU A O 1
ATOM 609 N N . GLY A 1 73 ? 1.090 2.463 -41.983 1.00 37.41 73 GLY A N 1
ATOM 610 C CA . GLY A 1 73 ? 2.517 2.694 -42.253 1.00 37.41 73 GLY A CA 1
ATOM 611 C C . GLY A 1 73 ? 2.932 2.820 -43.728 1.00 37.41 73 GLY A C 1
ATOM 612 O O . GLY A 1 73 ? 4.124 2.947 -43.983 1.00 37.41 73 GLY A O 1
ATOM 613 N N . SER A 1 74 ? 1.997 2.748 -44.685 1.00 37.88 74 SER A N 1
ATOM 614 C CA . SER A 1 74 ? 2.297 2.672 -46.131 1.00 37.88 74 SER A CA 1
ATOM 615 C C . SER A 1 74 ? 1.610 3.735 -47.003 1.00 37.88 74 SER A C 1
ATOM 617 O O . SER A 1 74 ? 1.818 3.759 -48.214 1.00 37.88 74 SER A O 1
ATOM 619 N N . ALA A 1 75 ? 0.805 4.631 -46.420 1.00 33.75 75 ALA A N 1
ATOM 620 C CA . ALA A 1 75 ? 0.162 5.707 -47.175 1.00 33.75 75 ALA A CA 1
ATOM 621 C C . ALA A 1 75 ? 1.173 6.826 -47.510 1.00 33.75 75 ALA A C 1
ATOM 623 O O . ALA A 1 75 ? 2.007 7.154 -46.661 1.00 33.75 75 ALA A O 1
ATOM 624 N N . PRO A 1 76 ? 1.113 7.442 -48.707 1.00 30.81 76 PRO A N 1
ATOM 625 C CA . PRO A 1 76 ? 1.957 8.584 -49.028 1.00 30.81 76 PRO A CA 1
ATOM 626 C C . PRO A 1 76 ? 1.655 9.729 -48.057 1.00 30.81 76 PRO A C 1
ATOM 628 O O . PRO A 1 76 ? 0.527 10.221 -47.984 1.00 30.81 76 PRO A O 1
ATOM 631 N N . VAL A 1 77 ? 2.679 10.144 -47.308 1.00 31.91 77 VAL A N 1
ATOM 632 C CA . VAL A 1 77 ? 2.671 11.393 -46.545 1.00 31.91 77 VAL A CA 1
ATOM 633 C C . VAL A 1 77 ? 2.496 12.510 -47.567 1.00 31.91 77 VAL A C 1
ATOM 635 O O . VAL A 1 77 ? 3.392 12.770 -48.371 1.00 31.91 77 VAL A O 1
ATOM 638 N N . LEU A 1 78 ? 1.324 13.141 -47.589 1.00 28.73 78 LEU A N 1
ATOM 639 C CA . LEU A 1 78 ? 1.163 14.407 -48.293 1.00 28.73 78 LEU A CA 1
ATOM 640 C C . LEU A 1 78 ? 1.947 15.431 -47.477 1.00 28.73 78 LEU A C 1
ATOM 642 O O . LEU A 1 78 ? 1.429 15.866 -46.461 1.00 28.73 78 LEU A O 1
ATOM 646 N N . SER A 1 79 ? 3.201 15.656 -47.893 1.00 32.75 79 SER A N 1
ATOM 647 C CA . SER A 1 79 ? 4.173 16.665 -47.445 1.00 32.75 79 SER A CA 1
ATOM 648 C C . SER A 1 79 ? 4.156 17.021 -45.953 1.00 32.75 79 SER A C 1
ATOM 650 O O . SER A 1 79 ? 3.182 17.553 -45.433 1.00 32.75 79 SER A O 1
ATOM 652 N N . GLU A 1 80 ? 5.304 16.874 -45.283 1.00 32.38 80 GLU A N 1
ATOM 653 C CA . GLU A 1 80 ? 5.634 17.753 -44.154 1.00 32.38 80 GLU A CA 1
ATOM 654 C C . GLU A 1 80 ? 5.682 19.201 -44.675 1.00 32.38 80 GLU A C 1
ATOM 656 O O . GLU A 1 80 ? 6.747 19.757 -44.928 1.00 32.38 80 GLU A O 1
ATOM 661 N N . GLU A 1 81 ? 4.530 19.834 -44.886 1.00 31.61 81 GLU A N 1
ATOM 662 C CA . GLU A 1 81 ? 4.469 21.281 -44.783 1.00 31.61 81 GLU A CA 1
ATOM 663 C C . GLU A 1 81 ? 4.608 21.564 -43.294 1.00 31.61 81 GLU A C 1
ATOM 665 O O . GLU A 1 81 ? 3.654 21.514 -42.517 1.00 31.61 81 GLU A O 1
ATOM 670 N N . ALA A 1 82 ? 5.864 21.767 -42.892 1.00 32.59 82 ALA A N 1
ATOM 671 C CA . ALA A 1 82 ? 6.176 22.497 -41.687 1.00 32.59 82 ALA A CA 1
ATOM 672 C C . ALA A 1 82 ? 5.379 23.794 -41.774 1.00 32.59 82 ALA A C 1
ATOM 674 O O . ALA A 1 82 ? 5.668 24.660 -42.599 1.00 32.59 82 ALA A O 1
ATOM 675 N N . PHE A 1 83 ? 4.332 23.894 -40.966 1.00 32.22 83 PHE A N 1
ATOM 676 C CA . PHE A 1 83 ? 3.679 25.163 -40.758 1.00 32.22 83 PHE A CA 1
ATOM 677 C C . PHE A 1 83 ? 4.740 26.094 -40.171 1.00 32.22 83 PHE A C 1
ATOM 679 O O . PHE A 1 83 ? 5.153 25.937 -39.023 1.00 32.22 83 PHE A O 1
ATOM 686 N N . GLY A 1 84 ? 5.254 26.991 -41.013 1.00 35.19 84 GLY A N 1
ATOM 687 C CA . GLY A 1 84 ? 6.192 28.041 -40.646 1.00 35.19 84 GLY A CA 1
ATOM 688 C C . GLY A 1 84 ? 5.490 29.108 -39.817 1.00 35.19 84 GLY A C 1
ATOM 689 O O . GLY A 1 84 ? 5.388 30.244 -40.258 1.00 35.19 84 GLY A O 1
ATOM 690 N N . PHE A 1 85 ? 4.976 28.721 -38.654 1.00 35.78 85 PHE A N 1
ATOM 691 C CA . PHE A 1 85 ? 4.431 29.629 -37.657 1.00 35.78 85 PHE A CA 1
ATOM 692 C C . PHE A 1 85 ? 5.403 29.681 -36.490 1.00 35.78 85 PHE A C 1
ATOM 694 O O . PHE A 1 85 ? 5.830 28.647 -35.967 1.00 35.78 85 PHE A O 1
ATOM 701 N N . GLU A 1 86 ? 5.777 30.892 -36.096 1.00 35.59 86 GLU A N 1
ATOM 702 C CA . GLU A 1 86 ? 6.764 31.090 -35.037 1.00 35.59 86 GLU A CA 1
ATOM 703 C C . GLU A 1 86 ? 6.165 30.852 -33.639 1.00 35.59 86 GLU A C 1
ATOM 705 O O . GLU A 1 86 ? 6.912 30.586 -32.694 1.00 35.59 86 GLU A O 1
ATOM 710 N N . ASN A 1 87 ? 4.830 30.857 -33.486 1.00 38.84 87 ASN A N 1
ATOM 711 C CA . ASN A 1 87 ? 4.154 30.433 -32.258 1.00 38.84 87 ASN A CA 1
ATOM 712 C C . ASN A 1 87 ? 2.698 29.958 -32.478 1.00 38.84 87 ASN A C 1
ATOM 714 O O . ASN A 1 87 ? 2.157 29.976 -33.580 1.00 38.84 87 ASN A O 1
ATOM 718 N N . ILE A 1 88 ? 2.079 29.490 -31.390 1.00 36.09 88 ILE A N 1
ATOM 719 C CA . ILE A 1 88 ? 0.741 28.887 -31.372 1.00 36.09 88 ILE A CA 1
ATOM 720 C C . ILE A 1 88 ? -0.395 29.915 -31.534 1.00 36.09 88 ILE A C 1
ATOM 722 O O . ILE A 1 88 ? -1.500 29.529 -31.900 1.00 36.09 88 ILE A O 1
ATOM 726 N N . ASP A 1 89 ? -0.123 31.198 -31.300 1.00 41.09 89 ASP A N 1
ATOM 727 C CA . ASP A 1 89 ? -1.117 32.273 -31.308 1.00 41.09 89 ASP A CA 1
ATOM 728 C C . ASP A 1 89 ? -1.519 32.642 -32.750 1.00 41.09 89 ASP A C 1
ATOM 730 O O . ASP A 1 89 ? -2.702 32.822 -33.023 1.00 41.09 89 ASP A O 1
ATOM 734 N N . GLU A 1 90 ? -0.593 32.583 -33.718 1.00 39.69 90 GLU A N 1
ATOM 735 C CA . GLU A 1 90 ? -0.908 32.759 -35.153 1.00 39.69 90 GLU A CA 1
ATOM 736 C C . GLU A 1 90 ? -1.803 31.643 -35.721 1.00 39.69 90 GLU A C 1
ATOM 738 O O . GLU A 1 90 ? -2.639 31.879 -36.596 1.00 39.69 90 GLU A O 1
ATOM 743 N N . TYR A 1 91 ? -1.656 30.415 -35.213 1.00 39.28 91 TYR A N 1
ATOM 744 C CA . TYR A 1 91 ? -2.522 29.291 -35.581 1.00 39.28 91 TYR A CA 1
ATOM 745 C C . TYR A 1 91 ? -3.943 29.475 -35.023 1.00 39.28 91 TYR A C 1
ATOM 747 O O . TYR A 1 91 ? -4.922 29.151 -35.701 1.00 39.28 91 TYR A O 1
ATOM 755 N N . TYR A 1 92 ? -4.072 30.041 -33.819 1.00 38.66 92 TYR A N 1
ATOM 756 C CA . TYR A 1 92 ? -5.369 30.368 -33.224 1.00 38.66 92 TYR A CA 1
ATOM 757 C C . TYR A 1 92 ? -6.046 31.566 -33.905 1.00 38.66 92 TYR A C 1
ATOM 759 O O . TYR A 1 92 ? -7.254 31.506 -34.131 1.00 38.66 92 TYR A O 1
ATOM 767 N N . ASP A 1 93 ? -5.289 32.575 -34.343 1.00 44.31 93 ASP A N 1
ATOM 768 C CA . ASP A 1 93 ? -5.805 33.718 -35.113 1.00 44.31 93 ASP A CA 1
ATOM 769 C C . ASP A 1 93 ? -6.341 33.319 -36.500 1.00 44.31 93 ASP A C 1
ATOM 771 O O . ASP A 1 93 ? -7.265 33.945 -37.029 1.00 44.31 93 ASP A O 1
ATOM 775 N N . LEU A 1 94 ? -5.792 32.260 -37.105 1.00 38.75 94 LEU A N 1
ATOM 776 C CA . LEU A 1 94 ? -6.287 31.728 -38.376 1.00 38.75 94 LEU A CA 1
ATOM 777 C C . LEU A 1 94 ? -7.569 30.896 -38.194 1.00 38.75 94 LEU A C 1
ATOM 779 O O . LEU A 1 94 ? -8.491 31.013 -38.998 1.00 38.75 94 LEU A O 1
ATOM 783 N N . ILE A 1 95 ? -7.665 30.110 -37.113 1.00 35.28 95 ILE A N 1
ATOM 784 C CA . ILE A 1 95 ? -8.897 29.387 -36.746 1.00 35.28 95 ILE A CA 1
ATOM 785 C C . ILE A 1 95 ? -10.016 30.373 -36.371 1.00 35.28 95 ILE A C 1
ATOM 787 O O . ILE A 1 95 ? -11.165 30.160 -36.758 1.00 35.28 95 ILE A O 1
ATOM 791 N N . ALA A 1 96 ? -9.677 31.484 -35.712 1.00 36.00 96 ALA A N 1
ATOM 792 C CA . ALA A 1 96 ? -10.602 32.573 -35.393 1.00 36.00 96 ALA A CA 1
ATOM 793 C C . ALA A 1 96 ? -11.122 33.332 -36.634 1.00 36.00 96 ALA A C 1
ATOM 795 O O . ALA A 1 96 ? -12.143 34.011 -36.557 1.00 36.00 96 ALA A O 1
ATOM 796 N N . LYS A 1 97 ? -10.457 33.213 -37.796 1.00 37.00 97 LYS A N 1
ATOM 797 C CA . LYS A 1 97 ? -10.928 33.784 -39.074 1.00 37.00 97 LYS A CA 1
ATOM 798 C C . LYS A 1 97 ? -11.885 32.874 -39.851 1.00 37.00 97 LYS A C 1
ATOM 800 O O . LYS A 1 97 ? -12.619 33.383 -40.693 1.00 37.00 97 LYS A O 1
ATOM 805 N N . GLU A 1 98 ? -11.900 31.565 -39.586 1.00 36.88 98 GLU A N 1
ATOM 806 C CA . GLU A 1 98 ? -12.853 30.615 -40.196 1.00 36.88 98 GLU A CA 1
ATOM 807 C C . GLU A 1 98 ? -14.062 30.299 -39.291 1.00 36.88 98 GLU A C 1
ATOM 809 O O . GLU A 1 98 ? -15.086 29.829 -39.786 1.00 36.88 98 GLU A O 1
ATOM 814 N N . TYR A 1 99 ? -13.979 30.598 -37.988 1.00 35.66 99 TYR A N 1
ATOM 815 C CA . TYR A 1 99 ? -15.058 30.429 -37.010 1.00 35.66 99 TYR A CA 1
ATOM 816 C C . TYR A 1 99 ? -15.087 31.631 -36.062 1.00 35.66 99 TYR A C 1
ATOM 818 O O . TYR A 1 99 ? -14.095 31.923 -35.401 1.00 35.66 99 TYR A O 1
ATOM 826 N N . GLU A 1 100 ? -16.222 32.325 -35.983 1.00 34.56 100 GLU A N 1
ATOM 827 C CA . GLU A 1 100 ? -16.374 33.503 -35.123 1.00 34.56 100 GLU A CA 1
ATOM 828 C C . GLU A 1 100 ? -16.460 33.053 -33.650 1.00 34.56 100 GLU A C 1
ATOM 830 O O . GLU A 1 100 ? -17.414 32.381 -33.244 1.00 34.56 100 GLU A O 1
ATOM 835 N N . ILE A 1 101 ? -15.417 33.358 -32.871 1.00 36.44 101 ILE A N 1
ATOM 836 C CA . ILE A 1 101 ? -15.336 33.109 -31.424 1.00 36.44 101 ILE A CA 1
ATOM 837 C C . ILE A 1 101 ? -15.871 34.365 -30.734 1.00 36.44 101 ILE A C 1
ATOM 839 O O . ILE A 1 101 ? -15.228 35.409 -30.783 1.00 36.44 101 ILE A O 1
ATOM 843 N N . GLU A 1 102 ? -17.061 34.283 -30.136 1.00 35.41 102 GLU A N 1
ATOM 844 C CA . GLU A 1 102 ? -17.742 35.469 -29.591 1.00 35.41 102 GLU A CA 1
ATOM 845 C C . GLU A 1 102 ? -17.202 35.921 -28.226 1.00 35.41 102 GLU A C 1
ATOM 847 O O . GLU A 1 102 ? -17.310 37.104 -27.921 1.00 35.41 102 GLU A O 1
ATOM 852 N N . ASP A 1 103 ? -16.604 35.042 -27.410 1.00 36.16 103 ASP A N 1
ATOM 853 C CA . ASP A 1 103 ? -16.053 35.470 -26.118 1.00 36.16 103 ASP A CA 1
ATOM 854 C C . ASP A 1 103 ? -14.963 34.528 -25.583 1.00 36.16 103 ASP A C 1
ATOM 856 O O . ASP A 1 103 ? -15.100 33.300 -25.616 1.00 36.16 103 ASP A O 1
ATOM 860 N N . PHE A 1 104 ? -13.874 35.114 -25.081 1.00 34.16 104 PHE A N 1
ATOM 861 C CA . PHE A 1 104 ? -12.753 34.407 -24.458 1.00 34.16 104 PHE A CA 1
ATOM 862 C C . PHE A 1 104 ? -12.553 34.949 -23.044 1.00 34.16 104 PHE A C 1
ATOM 864 O O . PHE A 1 104 ? -11.921 35.986 -22.838 1.00 34.16 104 PHE A O 1
ATOM 871 N N . SER A 1 105 ? -13.073 34.239 -22.042 1.00 36.81 105 SER A N 1
ATOM 872 C CA . SER A 1 105 ? -12.795 34.573 -20.647 1.00 36.81 105 SER A CA 1
ATOM 873 C C . SER A 1 105 ? -11.406 34.056 -20.261 1.00 36.81 105 SER A C 1
ATOM 875 O O . SER A 1 105 ? -11.127 32.859 -20.368 1.00 36.81 105 SER A O 1
ATOM 877 N N . TYR A 1 106 ? -10.544 34.976 -19.830 1.00 32.91 106 TYR A N 1
ATOM 878 C CA . TYR A 1 106 ? -9.123 34.771 -19.555 1.00 32.91 106 TYR A CA 1
ATOM 879 C C . TYR A 1 106 ? -8.826 33.608 -18.590 1.00 32.91 106 TYR A C 1
ATOM 881 O O . TYR A 1 106 ? -9.582 33.315 -17.668 1.00 32.91 106 TYR A O 1
ATOM 889 N N . TRP A 1 107 ? -7.669 32.985 -18.812 1.00 37.62 107 TRP A N 1
ATOM 890 C CA . TRP A 1 107 ? -7.111 31.847 -18.085 1.00 37.62 107 TRP A CA 1
ATOM 891 C C . TRP A 1 107 ? -7.002 32.102 -16.573 1.00 37.62 107 TRP A C 1
ATOM 893 O O . TRP A 1 107 ? -6.136 32.858 -16.129 1.00 37.62 107 TRP A O 1
ATOM 903 N N . ASP A 1 108 ? -7.831 31.429 -15.774 1.00 38.25 108 ASP A N 1
ATOM 904 C CA . ASP A 1 108 ? -7.683 31.422 -14.320 1.00 38.25 108 ASP A CA 1
ATOM 905 C C . ASP A 1 108 ? -6.557 30.452 -13.919 1.00 38.25 108 ASP A C 1
ATOM 907 O O . ASP A 1 108 ? -6.636 29.224 -14.058 1.00 38.25 108 ASP A O 1
ATOM 911 N N . THR A 1 109 ? -5.462 31.027 -13.429 1.00 34.78 109 THR A N 1
ATOM 912 C CA . THR A 1 109 ? -4.260 30.301 -13.015 1.00 34.78 109 THR A CA 1
ATOM 913 C C . THR A 1 109 ? -4.447 29.434 -11.769 1.00 34.78 109 THR A C 1
ATOM 915 O O . THR A 1 109 ? -3.635 28.526 -11.564 1.00 34.78 109 THR A O 1
ATOM 918 N N . GLU A 1 110 ? -5.479 29.669 -10.955 1.00 32.19 110 GLU A N 1
ATOM 919 C CA . GLU A 1 110 ? -5.733 28.887 -9.739 1.00 32.19 110 GLU A CA 1
ATOM 920 C C . GLU A 1 110 ? -6.555 27.625 -10.020 1.00 32.19 110 GLU A C 1
ATOM 922 O O . GLU A 1 110 ? -6.252 26.562 -9.469 1.00 32.19 110 GLU A O 1
ATOM 927 N N . THR A 1 111 ? -7.531 27.696 -10.927 1.00 37.69 111 THR A N 1
ATOM 928 C CA . THR A 1 111 ? -8.426 26.565 -11.236 1.00 37.69 111 THR A CA 1
ATOM 929 C C . THR A 1 111 ? -7.987 25.738 -12.447 1.00 37.69 111 THR A C 1
ATOM 931 O O . THR A 1 111 ? -8.377 24.574 -12.565 1.00 37.69 111 THR A O 1
ATOM 934 N N . LYS A 1 112 ? -7.132 26.293 -13.322 1.00 34.16 112 LYS A N 1
ATOM 935 C CA . LYS A 1 112 ? -6.711 25.692 -14.606 1.00 34.16 112 LYS A CA 1
ATOM 936 C C . LYS A 1 112 ? -7.884 25.272 -15.498 1.00 34.16 112 LYS A C 1
ATOM 938 O O . LYS A 1 112 ? -7.811 24.241 -16.169 1.00 34.16 112 LYS A O 1
ATOM 943 N N . GLN A 1 113 ? -8.951 26.061 -15.517 1.00 30.48 113 GLN A N 1
ATOM 944 C CA . GLN A 1 113 ? -10.078 25.855 -16.420 1.00 30.48 113 GLN A CA 1
ATOM 945 C C . GLN A 1 113 ? -10.211 27.040 -17.377 1.00 30.48 113 GLN A C 1
ATOM 947 O O . GLN A 1 113 ? -9.966 28.185 -17.012 1.00 30.48 113 GLN A O 1
ATOM 952 N N . GLY A 1 114 ? -10.578 26.742 -18.621 1.00 36.75 114 GLY A N 1
ATOM 953 C CA . GLY A 1 114 ? -10.934 27.723 -19.640 1.00 36.75 114 GLY A CA 1
ATOM 954 C C . GLY A 1 114 ? -12.129 27.206 -20.432 1.00 36.75 114 GLY A C 1
ATOM 955 O O . GLY A 1 114 ? -12.308 25.991 -20.564 1.00 36.75 114 GLY A O 1
ATOM 956 N N . SER A 1 115 ? -12.955 28.117 -20.936 1.00 34.97 115 SER A N 1
ATOM 957 C CA . SER A 1 115 ? -14.130 27.789 -21.744 1.00 34.97 115 SER A CA 1
ATOM 958 C C . SER A 1 115 ? -14.173 28.666 -22.993 1.00 34.97 115 SER A C 1
ATOM 960 O O . SER A 1 115 ? -13.648 29.777 -22.983 1.00 34.97 115 SER A O 1
ATOM 962 N N . PHE A 1 116 ? -14.755 28.149 -24.074 1.00 34.72 116 PHE A N 1
ATOM 963 C CA . PHE A 1 116 ? -15.060 28.927 -25.273 1.00 34.72 116 PHE A CA 1
ATOM 964 C C . PHE A 1 116 ? -16.346 28.408 -25.921 1.00 34.72 116 PHE A C 1
ATOM 966 O O . PHE A 1 116 ? -16.704 27.233 -25.766 1.00 34.72 116 PHE A O 1
ATOM 973 N N . SER A 1 117 ? -17.039 29.287 -26.644 1.00 36.00 117 SER A N 1
ATOM 974 C CA . SER A 1 117 ? -18.218 28.961 -27.447 1.00 36.00 117 SER A CA 1
ATOM 975 C C . SER A 1 117 ? -17.876 29.042 -28.940 1.00 36.00 117 SER A C 1
ATOM 977 O O . SER A 1 117 ? -17.032 29.833 -29.357 1.00 36.00 117 SER A O 1
ATOM 979 N N . ILE A 1 118 ? -18.496 28.181 -29.755 1.00 33.16 118 ILE A N 1
ATOM 980 C CA . ILE A 1 118 ? -18.326 28.172 -31.216 1.00 33.16 118 ILE A CA 1
ATOM 981 C C . ILE A 1 118 ? -19.709 28.259 -31.853 1.00 33.16 118 ILE A C 1
ATOM 983 O O . ILE A 1 118 ? -20.605 27.491 -31.488 1.00 33.16 118 ILE A O 1
ATOM 987 N N . LYS A 1 119 ? -19.871 29.128 -32.853 1.00 38.38 119 LYS A N 1
ATOM 988 C CA . LYS A 1 119 ? -21.037 29.129 -33.740 1.00 38.38 119 LYS A CA 1
ATOM 989 C C . LYS A 1 119 ? -20.617 28.721 -35.151 1.00 38.38 119 LYS A C 1
ATOM 991 O O . LYS A 1 119 ? -19.625 29.205 -35.683 1.00 38.38 119 LYS A O 1
ATOM 996 N N . ASN A 1 120 ? -21.374 27.813 -35.762 1.00 35.53 120 ASN A N 1
ATOM 997 C CA . ASN A 1 120 ? -21.197 27.437 -37.165 1.00 35.53 120 ASN A CA 1
ATOM 998 C C . ASN A 1 120 ? -21.995 28.415 -38.050 1.00 35.53 120 ASN A C 1
ATOM 1000 O O . ASN A 1 120 ? -23.183 28.619 -37.798 1.00 35.53 120 ASN A O 1
ATOM 1004 N N . GLN A 1 121 ? -21.379 29.017 -39.073 1.00 37.78 121 GLN A N 1
ATOM 1005 C CA . GLN A 1 121 ? -22.038 30.027 -39.917 1.00 37.78 121 GLN A CA 1
ATOM 1006 C C . GLN A 1 121 ? -23.108 29.469 -40.885 1.00 37.78 121 GLN A C 1
ATOM 1008 O O . GLN A 1 121 ? -23.861 30.257 -41.455 1.00 37.78 121 GLN A O 1
ATOM 1013 N N . GLU A 1 122 ? -23.258 28.148 -41.057 1.00 37.38 122 GLU A N 1
ATOM 1014 C CA . GLU A 1 122 ? -24.161 27.584 -42.086 1.00 37.38 122 GLU A CA 1
ATOM 1015 C C . GLU A 1 122 ? -25.572 27.151 -41.630 1.00 37.38 122 GLU A C 1
ATOM 1017 O O . GLU A 1 122 ? -26.310 26.548 -42.409 1.00 37.38 122 GLU A O 1
ATOM 1022 N N . THR A 1 123 ? -26.037 27.497 -40.427 1.00 38.09 123 THR A N 1
ATOM 1023 C CA . THR A 1 123 ? -27.448 27.263 -40.044 1.00 38.09 123 THR A CA 1
ATOM 1024 C C . THR A 1 123 ? -28.074 28.520 -39.461 1.00 38.09 123 THR A C 1
ATOM 1026 O O . THR A 1 123 ? -28.102 28.701 -38.246 1.00 38.09 123 THR A O 1
ATOM 1029 N N . LYS A 1 124 ? -28.584 29.397 -40.334 1.00 32.59 124 LYS A N 1
ATOM 1030 C CA . LYS A 1 124 ? -29.252 30.644 -39.929 1.00 32.59 124 LYS A CA 1
ATOM 1031 C C . LYS A 1 124 ? -30.674 30.478 -39.370 1.00 32.59 124 LYS A C 1
ATOM 1033 O O . LYS A 1 124 ? -31.169 31.449 -38.824 1.00 32.59 124 LYS A O 1
ATOM 1038 N N . ASP A 1 125 ? -31.283 29.287 -39.401 1.00 37.06 125 ASP A N 1
ATOM 1039 C CA . ASP A 1 125 ? -32.699 29.111 -39.009 1.00 37.06 125 ASP A CA 1
ATOM 1040 C C . ASP A 1 125 ? -33.000 27.882 -38.116 1.00 37.06 125 ASP A C 1
ATOM 1042 O O . ASP A 1 125 ? -34.084 27.306 -38.187 1.00 37.06 125 ASP A O 1
ATOM 1046 N N . ALA A 1 126 ? -32.077 27.449 -37.248 1.00 30.94 126 ALA A N 1
ATOM 1047 C CA . ALA A 1 126 ? -32.396 26.437 -36.227 1.00 30.94 126 ALA A CA 1
ATOM 1048 C C . ALA A 1 126 ? -32.746 27.107 -34.878 1.00 30.94 126 ALA A C 1
ATOM 1050 O O . ALA A 1 126 ? -31.992 27.973 -34.429 1.00 30.94 126 ALA A O 1
ATOM 1051 N N . PRO A 1 127 ? -33.862 26.734 -34.216 1.00 29.72 127 PRO A N 1
ATOM 1052 C CA . PRO A 1 127 ? -34.282 27.354 -32.963 1.00 29.72 127 PRO A CA 1
ATOM 1053 C C . PRO A 1 127 ? -33.278 27.065 -31.843 1.00 29.72 127 PRO A C 1
ATOM 1055 O O . PRO A 1 127 ? -32.689 25.986 -31.787 1.00 29.72 127 PRO A O 1
ATOM 1058 N N . ALA A 1 128 ? -33.109 28.055 -30.963 1.00 36.19 128 ALA A N 1
ATOM 1059 C CA . ALA A 1 128 ? -32.193 28.067 -29.829 1.00 36.19 128 ALA A CA 1
ATOM 1060 C C . ALA A 1 128 ? -32.244 26.757 -29.025 1.00 36.19 128 ALA A C 1
ATOM 1062 O O . ALA A 1 128 ? -33.151 26.533 -28.227 1.00 36.19 128 ALA A O 1
ATOM 1063 N N . ALA A 1 129 ? -31.258 25.887 -29.234 1.00 30.59 129 ALA A N 1
ATOM 1064 C CA . ALA A 1 129 ? -31.080 24.686 -28.439 1.00 30.59 129 ALA A CA 1
ATOM 1065 C C . ALA A 1 129 ? -29.586 24.415 -28.232 1.00 30.59 129 ALA A C 1
ATOM 1067 O O . ALA A 1 129 ? -28.877 23.982 -29.137 1.00 30.59 129 ALA A O 1
ATOM 1068 N N . VAL A 1 130 ? -29.171 24.632 -26.981 1.00 30.97 130 VAL A N 1
ATOM 1069 C CA . VAL A 1 130 ? -27.980 24.082 -26.320 1.00 30.97 130 VAL A CA 1
ATOM 1070 C C . VAL A 1 130 ? -26.632 24.645 -26.793 1.00 30.97 130 VAL A C 1
ATOM 1072 O O . VAL A 1 130 ? -25.847 23.985 -27.470 1.00 30.97 130 VAL A O 1
ATOM 1075 N N . GLN A 1 131 ? -26.317 25.853 -26.321 1.00 31.25 131 GLN A N 1
ATOM 1076 C CA . GLN A 1 131 ? -24.933 26.244 -26.050 1.00 31.25 131 GLN A CA 1
ATOM 1077 C C . GLN A 1 131 ? -24.481 25.503 -24.785 1.00 31.25 131 GLN A C 1
ATOM 1079 O O . GLN A 1 131 ? -24.916 25.847 -23.694 1.00 31.25 131 GLN A O 1
ATOM 1084 N N . ASN A 1 132 ? -23.644 24.475 -24.918 1.00 29.73 132 ASN A N 1
ATOM 1085 C CA . ASN A 1 132 ? -22.963 23.870 -23.773 1.00 29.73 132 ASN A CA 1
ATOM 1086 C C . ASN A 1 132 ? -21.450 23.924 -24.018 1.00 29.73 132 ASN A C 1
ATOM 1088 O O . ASN A 1 132 ? -20.989 23.329 -24.998 1.00 29.73 132 ASN A O 1
ATOM 1092 N N . PRO A 1 133 ? -20.668 24.606 -23.164 1.00 29.70 133 PRO A N 1
ATOM 1093 C CA . PRO A 1 133 ? -19.221 24.647 -23.302 1.00 29.70 133 PRO A CA 1
ATOM 1094 C C . PRO A 1 133 ? -18.616 23.254 -23.081 1.00 29.70 133 PRO A C 1
ATOM 1096 O O . PRO A 1 133 ? -18.948 22.534 -22.137 1.00 29.70 133 PRO A O 1
ATOM 1099 N N . LEU A 1 134 ? -17.696 22.867 -23.963 1.00 29.94 134 LEU A N 1
ATOM 1100 C CA . LEU A 1 134 ? -16.863 21.678 -23.794 1.00 29.94 134 LEU A CA 1
ATOM 1101 C C . LEU A 1 134 ? -15.707 22.010 -22.843 1.00 29.94 134 LEU A C 1
ATOM 1103 O O . LEU A 1 134 ? -14.788 22.738 -23.205 1.00 29.94 134 LEU A O 1
ATOM 1107 N N . THR A 1 135 ? -15.736 21.457 -21.631 1.00 30.56 135 THR A N 1
ATOM 1108 C CA . THR A 1 135 ? -14.632 21.545 -20.660 1.00 30.56 135 THR A CA 1
ATOM 1109 C C . THR A 1 135 ? -13.680 20.361 -20.831 1.00 30.56 135 THR A C 1
ATOM 1111 O O . THR A 1 135 ? -14.103 19.206 -20.723 1.00 30.56 135 THR A O 1
ATOM 1114 N N . PHE A 1 136 ? -12.389 20.630 -21.033 1.00 31.00 136 PHE A N 1
ATOM 1115 C CA . PHE A 1 136 ? -11.343 19.605 -21.078 1.00 31.00 136 PHE A CA 1
ATOM 1116 C C . PHE A 1 136 ? -10.464 19.684 -19.827 1.00 31.00 136 PHE A C 1
ATOM 1118 O O . PHE A 1 136 ? -9.979 20.755 -19.480 1.00 31.00 136 PHE A O 1
ATOM 1125 N N . ASP A 1 137 ? -10.223 18.538 -19.187 1.00 30.09 137 ASP A N 1
ATOM 1126 C CA . ASP A 1 137 ? -9.173 18.373 -18.177 1.00 30.09 137 ASP A CA 1
ATOM 1127 C C . ASP A 1 137 ? -8.052 17.504 -18.776 1.00 30.09 137 ASP A C 1
ATOM 1129 O O . ASP A 1 137 ? -8.304 16.577 -19.550 1.00 30.09 137 ASP A O 1
ATOM 1133 N N . THR A 1 138 ? -6.798 17.834 -18.481 1.00 31.09 138 THR A N 1
ATOM 1134 C CA . THR A 1 138 ? -5.597 17.380 -19.214 1.00 31.09 138 THR A CA 1
ATOM 1135 C C . THR A 1 138 ? -5.119 15.964 -18.862 1.00 31.09 138 THR A C 1
ATOM 1137 O O . THR A 1 138 ? -3.916 15.692 -18.819 1.00 31.09 138 THR A O 1
ATOM 1140 N N . GLU A 1 139 ? -6.039 15.015 -18.690 1.00 29.47 139 GLU A N 1
ATOM 1141 C CA . GLU A 1 139 ? -5.724 13.589 -18.561 1.00 29.47 139 GLU A CA 1
ATOM 1142 C C . GLU A 1 139 ? -6.486 12.757 -19.611 1.00 29.47 139 GLU A C 1
ATOM 1144 O O . GLU A 1 139 ? -7.666 12.462 -19.482 1.00 29.47 139 GLU A O 1
ATOM 1149 N N . LEU A 1 140 ? -5.763 12.410 -20.683 1.00 28.62 140 LEU A N 1
ATOM 1150 C CA . LEU A 1 140 ? -5.987 11.309 -21.633 1.00 28.62 140 LEU A CA 1
ATOM 1151 C C . LEU A 1 140 ? -7.458 10.882 -21.857 1.00 28.62 140 LEU A C 1
ATOM 1153 O O . LEU A 1 140 ? -7.918 9.877 -21.320 1.00 28.62 140 LEU A O 1
ATOM 1157 N N . VAL A 1 141 ? -8.165 11.579 -22.751 1.00 25.73 141 VAL A N 1
ATOM 1158 C CA . VAL A 1 141 ? -9.420 11.088 -23.344 1.00 25.73 141 VAL A CA 1
ATOM 1159 C C . VAL A 1 141 ? -9.090 10.385 -24.663 1.00 25.73 141 VAL A C 1
ATOM 1161 O O . VAL A 1 141 ? -8.697 11.027 -25.634 1.00 25.73 141 VAL A O 1
ATOM 1164 N N . GLN A 1 142 ? -9.244 9.060 -24.720 1.00 28.38 142 GLN A N 1
ATOM 1165 C CA . GLN A 1 142 ? -9.304 8.341 -25.997 1.00 28.38 142 GLN A CA 1
ATOM 1166 C C . GLN A 1 142 ? -10.744 8.379 -26.514 1.00 28.38 142 GLN A C 1
ATOM 1168 O O . GLN A 1 142 ? -11.617 7.706 -25.971 1.00 28.38 142 GLN A O 1
ATOM 1173 N N . LEU A 1 143 ? -10.988 9.132 -27.584 1.00 24.44 143 LEU A N 1
ATOM 1174 C CA . LEU A 1 143 ? -12.199 9.002 -28.393 1.00 24.44 143 LEU A CA 1
ATOM 1175 C C . LEU A 1 143 ? -11.854 8.177 -29.634 1.00 24.44 143 LEU A C 1
ATOM 1177 O O . LEU A 1 143 ? -11.112 8.626 -30.501 1.00 24.44 143 LEU A O 1
ATOM 1181 N N . ALA A 1 144 ? -12.390 6.961 -29.714 1.00 22.66 144 ALA A N 1
ATOM 1182 C CA . ALA A 1 144 ? -12.387 6.167 -30.936 1.00 22.66 144 ALA A CA 1
ATOM 1183 C C . ALA A 1 144 ? -13.840 5.942 -31.367 1.00 22.66 144 ALA A C 1
ATOM 1185 O O . ALA A 1 144 ? -14.561 5.166 -30.742 1.00 22.66 144 ALA A O 1
ATOM 1186 N N . GLY A 1 145 ? -14.269 6.623 -32.430 1.00 25.16 145 GLY A N 1
ATOM 1187 C CA . GLY A 1 145 ? -15.605 6.489 -33.006 1.00 25.16 145 GLY A CA 1
ATOM 1188 C C . GLY A 1 145 ? -15.704 7.157 -34.376 1.00 25.16 145 GLY A C 1
ATOM 1189 O O . GLY A 1 145 ? -14.945 8.073 -34.683 1.00 25.16 145 GLY A O 1
ATOM 1190 N N . ASP A 1 146 ? -16.630 6.674 -35.202 1.00 26.75 146 ASP A N 1
ATOM 1191 C CA . ASP A 1 146 ? -17.029 7.339 -36.443 1.00 26.75 146 ASP A CA 1
ATOM 1192 C C . ASP A 1 146 ? -17.725 8.663 -36.088 1.00 26.75 146 ASP A C 1
ATOM 1194 O O . ASP A 1 146 ? -18.710 8.666 -35.345 1.00 26.75 146 ASP A O 1
ATOM 1198 N N . LEU A 1 147 ? -17.210 9.786 -36.596 1.00 30.50 147 LEU A N 1
ATOM 1199 C CA . LEU A 1 147 ? -17.695 11.139 -36.291 1.00 30.50 147 LEU A CA 1
ATOM 1200 C C . LEU A 1 147 ? -19.179 11.340 -36.640 1.00 30.50 147 LEU A C 1
ATOM 1202 O O . LEU A 1 147 ? -19.829 12.191 -36.041 1.00 30.50 147 LEU A O 1
ATOM 1206 N N . LYS A 1 148 ? -19.747 10.534 -37.548 1.00 29.38 148 LYS A N 1
ATOM 1207 C CA . LYS A 1 148 ? -21.188 10.571 -37.860 1.00 29.38 148 LYS A CA 1
ATOM 1208 C C . LYS A 1 148 ? -22.078 9.867 -36.828 1.00 29.38 148 LYS A C 1
ATOM 1210 O O . LYS A 1 148 ? -23.287 10.059 -36.857 1.00 29.38 148 LYS A O 1
ATOM 1215 N N . ASN A 1 149 ? -21.499 9.098 -35.905 1.00 29.14 149 ASN A N 1
ATOM 1216 C CA . ASN A 1 149 ? -22.211 8.384 -34.838 1.00 29.14 149 ASN A CA 1
ATOM 1217 C C . ASN A 1 149 ? -21.907 8.936 -33.437 1.00 29.14 149 ASN A C 1
ATOM 1219 O O . ASN A 1 149 ? -22.159 8.261 -32.438 1.00 29.14 149 ASN A O 1
ATOM 1223 N N . LEU A 1 150 ? -21.423 10.177 -33.345 1.00 28.84 150 LEU A N 1
ATOM 1224 C CA . LEU A 1 150 ? -21.399 10.952 -32.104 1.00 28.84 150 LEU A CA 1
ATOM 1225 C C . LEU A 1 150 ? -22.840 11.310 -31.694 1.00 28.84 150 LEU A C 1
ATOM 1227 O O . LEU A 1 150 ? -23.273 12.454 -31.754 1.00 28.84 150 LEU A O 1
ATOM 1231 N N . LYS A 1 151 ? -23.615 10.309 -31.263 1.00 24.59 151 LYS A N 1
ATOM 1232 C CA . LYS A 1 151 ? -24.720 10.562 -30.342 1.00 24.59 151 LYS A CA 1
ATOM 1233 C C . LYS A 1 151 ? -24.082 10.928 -29.011 1.00 24.59 151 LYS A C 1
ATOM 1235 O O . LYS A 1 151 ? -23.352 10.132 -28.427 1.00 24.59 151 LYS A O 1
ATOM 1240 N N . THR A 1 152 ? -24.334 12.158 -28.592 1.00 28.25 152 THR A N 1
ATOM 1241 C CA . THR A 1 152 ? -23.917 12.784 -27.342 1.00 28.25 152 THR A CA 1
ATOM 1242 C C . THR A 1 152 ? -23.958 11.776 -26.191 1.00 28.25 152 THR A C 1
ATOM 1244 O O . THR A 1 152 ? -25.033 11.376 -25.743 1.00 28.25 152 THR A O 1
ATOM 1247 N N . LEU A 1 153 ? -22.791 11.347 -25.705 1.00 22.22 153 LEU A N 1
ATOM 1248 C CA . LEU A 1 153 ? -22.694 10.702 -24.400 1.00 22.22 153 LEU A CA 1
ATOM 1249 C C . LEU A 1 153 ? -23.074 11.772 -23.373 1.00 22.22 153 LEU A C 1
ATOM 1251 O O . LEU A 1 153 ? -22.283 12.672 -23.093 1.00 22.22 153 LEU A O 1
ATOM 1255 N N . ARG A 1 154 ? -24.315 11.718 -22.872 1.00 23.14 154 ARG A N 1
ATOM 1256 C CA . ARG A 1 154 ? -24.769 12.560 -21.762 1.00 23.14 154 ARG A CA 1
ATOM 1257 C C . ARG A 1 154 ? -23.821 12.351 -20.582 1.00 23.14 154 ARG A C 1
ATOM 1259 O O . ARG A 1 154 ? -23.771 11.277 -19.989 1.00 23.14 154 ARG A O 1
ATOM 1266 N N . ARG A 1 155 ? -23.079 13.401 -20.245 1.00 25.92 155 ARG A N 1
ATOM 1267 C CA . ARG A 1 155 ? -22.444 13.579 -18.943 1.00 25.92 155 ARG A CA 1
ATOM 1268 C C . ARG A 1 155 ? -23.575 13.931 -17.975 1.00 25.92 155 ARG A C 1
ATOM 1270 O O . ARG A 1 155 ? -24.155 15.001 -18.102 1.00 25.92 155 ARG A O 1
ATOM 1277 N N . PHE A 1 156 ? -23.909 13.049 -17.037 1.00 21.89 156 PHE A N 1
ATOM 1278 C CA . PHE A 1 156 ? -24.576 13.498 -15.815 1.00 21.89 156 PHE A CA 1
ATOM 1279 C C . PHE A 1 156 ? -23.481 14.043 -14.899 1.00 21.89 156 PHE A C 1
ATOM 1281 O O . PHE A 1 156 ? -22.820 13.302 -14.177 1.00 21.89 156 PHE A O 1
ATOM 1288 N N . SER A 1 157 ? -23.217 15.340 -15.013 1.00 29.02 157 SER A N 1
ATOM 1289 C CA . SER A 1 157 ? -22.560 16.108 -13.961 1.00 29.02 157 SER A CA 1
ATOM 1290 C C . SER A 1 157 ? -23.664 16.796 -13.173 1.00 29.02 157 SER A C 1
ATOM 1292 O O . SER A 1 157 ? -24.316 17.693 -13.699 1.00 29.02 157 SER A O 1
ATOM 1294 N N . GLY A 1 158 ? -23.894 16.333 -11.944 1.00 24.75 158 GLY A N 1
ATOM 1295 C CA . GLY A 1 158 ? -24.637 17.104 -10.957 1.00 24.75 158 GLY A CA 1
ATOM 1296 C C . GLY A 1 158 ? -23.934 18.441 -10.715 1.00 24.75 158 GLY A C 1
ATOM 1297 O O . GLY A 1 158 ? -22.704 18.502 -10.703 1.00 24.75 158 GLY A O 1
ATOM 1298 N N . TYR A 1 159 ? -24.769 19.465 -10.616 1.00 26.09 159 TYR A N 1
ATOM 1299 C CA . TYR A 1 159 ? -24.538 20.894 -10.444 1.00 26.09 159 TYR A CA 1
ATOM 1300 C C . TYR A 1 159 ? -23.313 21.301 -9.606 1.00 26.09 159 TYR A C 1
ATOM 1302 O O . TYR A 1 159 ? -23.005 20.692 -8.582 1.00 26.09 159 TYR A O 1
ATOM 1310 N N . SER A 1 160 ? -22.653 22.385 -10.023 1.00 30.59 160 SER A N 1
ATOM 1311 C CA . SER A 1 160 ? -21.865 23.238 -9.130 1.00 30.59 160 SER A CA 1
ATOM 1312 C C . SER A 1 160 ? -22.821 24.070 -8.272 1.00 30.59 160 SER A C 1
ATOM 1314 O O . SER A 1 160 ? -23.725 24.705 -8.809 1.00 30.59 160 SER A O 1
ATOM 1316 N N . GLU A 1 161 ? -22.621 24.074 -6.954 1.00 31.06 161 GLU A N 1
ATOM 1317 C CA . GLU A 1 161 ? -23.464 24.776 -5.967 1.00 31.06 161 GLU A CA 1
ATOM 1318 C C . GLU A 1 161 ? -23.435 26.316 -6.060 1.00 31.06 161 GLU A C 1
ATOM 1320 O O . GLU A 1 161 ? -24.177 26.969 -5.334 1.00 31.06 161 GLU A O 1
ATOM 1325 N N . ASP A 1 162 ? -22.670 26.913 -6.975 1.00 33.06 162 ASP A N 1
ATOM 1326 C CA . ASP A 1 162 ? -22.531 28.375 -7.059 1.00 33.06 162 ASP A CA 1
ATOM 1327 C C . ASP A 1 162 ? -23.484 29.063 -8.068 1.00 33.06 162 ASP A C 1
ATOM 1329 O O . ASP A 1 162 ? -23.426 30.279 -8.224 1.00 33.06 162 ASP A O 1
ATOM 1333 N N . GLU A 1 163 ? -24.413 28.335 -8.709 1.00 32.75 163 GLU A N 1
ATOM 1334 C CA . GLU A 1 163 ? -25.414 28.911 -9.642 1.00 32.75 163 GLU A CA 1
ATOM 1335 C C . GLU A 1 163 ? -26.876 28.495 -9.350 1.00 32.75 163 GLU A C 1
ATOM 1337 O O . GLU A 1 163 ? -27.713 28.450 -10.247 1.00 32.75 163 GLU A O 1
ATOM 1342 N N . VAL A 1 164 ? -27.228 28.222 -8.084 1.00 31.72 164 VAL A N 1
ATOM 1343 C CA . VAL A 1 164 ? -28.639 28.056 -7.646 1.00 31.72 164 VAL A CA 1
ATOM 1344 C C . VAL A 1 164 ? -28.940 28.934 -6.427 1.00 31.72 164 VAL A C 1
ATOM 1346 O O . VAL A 1 164 ? -29.511 28.511 -5.426 1.00 31.72 164 VAL A O 1
ATOM 1349 N N . THR A 1 165 ? -28.559 30.206 -6.511 1.00 34.12 165 THR A N 1
ATOM 1350 C CA . THR A 1 165 ? -29.073 31.252 -5.614 1.00 34.12 165 THR A CA 1
ATOM 1351 C C . THR A 1 165 ? -29.590 32.444 -6.407 1.00 34.12 165 THR A C 1
ATOM 1353 O O . THR A 1 165 ? -29.131 33.565 -6.221 1.00 34.12 165 THR A O 1
ATOM 1356 N N . ALA A 1 166 ? -30.539 32.193 -7.304 1.00 33.22 166 ALA A N 1
ATOM 1357 C CA . ALA A 1 166 ? -31.603 33.126 -7.670 1.00 33.22 166 ALA A CA 1
ATOM 1358 C C . ALA A 1 166 ? -32.629 32.369 -8.530 1.00 33.22 166 ALA A C 1
ATOM 1360 O O . ALA A 1 166 ? -32.255 31.783 -9.534 1.00 33.22 166 ALA A O 1
ATOM 1361 N N . GLU A 1 167 ? -33.900 32.411 -8.127 1.00 36.56 167 GLU A N 1
ATOM 1362 C CA . GLU A 1 167 ? -35.078 31.924 -8.871 1.00 36.56 167 GLU A CA 1
ATOM 1363 C C . GLU A 1 167 ? -35.323 30.403 -8.920 1.00 36.56 167 GLU A C 1
ATOM 1365 O O . GLU A 1 167 ? -35.121 29.747 -9.935 1.00 36.56 167 GLU A O 1
ATOM 1370 N N . ALA A 1 168 ? -35.897 29.861 -7.840 1.00 29.59 168 ALA A N 1
ATOM 1371 C CA . ALA A 1 168 ? -36.866 28.760 -7.924 1.00 29.59 168 ALA A CA 1
ATOM 1372 C C . ALA A 1 168 ? -37.745 28.712 -6.659 1.00 29.59 168 ALA A C 1
ATOM 1374 O O . ALA A 1 168 ? -37.654 27.798 -5.845 1.00 29.59 168 ALA A O 1
ATOM 1375 N N . GLU A 1 169 ? -38.618 29.706 -6.489 1.00 38.28 169 GLU A N 1
ATOM 1376 C CA . GLU A 1 169 ? -39.917 29.461 -5.853 1.00 38.28 169 GLU A CA 1
ATOM 1377 C C . GLU A 1 169 ? -40.870 28.959 -6.951 1.00 38.28 169 GLU A C 1
ATOM 1379 O O . GLU A 1 169 ? -41.513 29.769 -7.612 1.00 38.28 169 GLU A O 1
ATOM 1384 N N . ALA A 1 170 ? -40.934 27.644 -7.204 1.00 33.69 170 ALA A N 1
ATOM 1385 C CA . ALA A 1 170 ? -42.042 27.036 -7.958 1.00 33.69 170 ALA A CA 1
ATOM 1386 C C . ALA A 1 170 ? -42.110 25.497 -7.808 1.00 33.69 170 ALA A C 1
ATOM 1388 O O . ALA A 1 170 ? -41.311 24.776 -8.393 1.00 33.69 170 ALA A O 1
ATOM 1389 N N . ASN A 1 171 ? -43.124 25.056 -7.050 1.00 35.81 171 ASN A N 1
ATOM 1390 C CA . ASN A 1 171 ? -43.864 23.779 -7.014 1.00 35.81 171 ASN A CA 1
ATOM 1391 C C . ASN A 1 171 ? -43.146 22.415 -7.155 1.00 35.81 171 ASN A C 1
ATOM 1393 O O . ASN A 1 171 ? -42.780 21.968 -8.239 1.00 35.81 171 ASN A O 1
ATOM 1397 N N . ASP A 1 172 ? -43.178 21.672 -6.043 1.00 34.84 172 ASP A N 1
ATOM 1398 C CA . ASP A 1 172 ? -42.669 20.308 -5.827 1.00 34.84 172 ASP A CA 1
ATOM 1399 C C . ASP A 1 172 ? -43.395 19.180 -6.601 1.00 34.84 172 ASP A C 1
ATOM 1401 O O . ASP A 1 172 ? -42.911 18.047 -6.644 1.00 34.84 172 ASP A O 1
ATOM 1405 N N . ASP A 1 173 ? -44.522 19.452 -7.264 1.00 34.59 173 ASP A N 1
ATOM 1406 C CA . ASP A 1 173 ? -45.337 18.403 -7.901 1.00 34.59 173 ASP A CA 1
ATOM 1407 C C . ASP A 1 173 ? -44.813 17.945 -9.282 1.00 34.59 173 ASP A C 1
ATOM 1409 O O . ASP A 1 173 ? -45.183 16.872 -9.765 1.00 34.59 173 ASP A O 1
ATOM 1413 N N . GLU A 1 174 ? -43.911 18.697 -9.926 1.00 33.94 174 GLU A N 1
ATOM 1414 C CA . GLU A 1 174 ? -43.394 18.356 -11.267 1.00 33.94 174 GLU A CA 1
ATOM 1415 C C . GLU A 1 174 ? -42.130 17.470 -11.233 1.00 33.94 174 GLU A C 1
ATOM 1417 O O . GLU A 1 174 ? -41.860 16.716 -12.173 1.00 33.94 174 GLU A O 1
ATOM 1422 N N . ILE A 1 175 ? -41.392 17.468 -10.114 1.00 37.19 175 ILE A N 1
ATOM 1423 C CA . ILE A 1 175 ? -40.191 16.632 -9.921 1.00 37.19 175 ILE A CA 1
ATOM 1424 C C . ILE A 1 175 ? -40.573 15.166 -9.653 1.00 37.19 175 ILE A C 1
ATOM 1426 O O . ILE A 1 175 ? -39.898 14.250 -10.133 1.00 37.19 175 ILE A O 1
ATOM 1430 N N . ALA A 1 176 ? -41.702 14.923 -8.980 1.00 33.31 176 ALA A N 1
ATOM 1431 C CA . ALA A 1 176 ? -42.218 13.573 -8.749 1.00 33.31 176 ALA A CA 1
ATOM 1432 C C . ALA A 1 176 ? -42.614 12.856 -10.058 1.00 33.31 176 ALA A C 1
ATOM 1434 O O . ALA A 1 176 ? -42.455 11.642 -10.173 1.00 33.31 176 ALA A O 1
ATOM 1435 N N . LEU A 1 177 ? -43.047 13.598 -11.086 1.00 31.22 177 LEU A N 1
ATOM 1436 C CA . LEU A 1 177 ? -43.472 13.025 -12.370 1.00 31.22 177 LEU A CA 1
ATOM 1437 C C . LEU A 1 177 ? -42.301 12.661 -13.308 1.00 31.22 177 LEU A C 1
ATOM 1439 O O . LEU A 1 177 ? -42.481 11.901 -14.266 1.00 31.22 177 LEU A O 1
ATOM 1443 N N . LEU A 1 178 ? -41.103 13.202 -13.056 1.00 31.59 178 LEU A N 1
ATOM 1444 C CA . LEU A 1 178 ? -39.892 12.945 -13.847 1.00 31.59 178 LEU A CA 1
ATOM 1445 C C . LEU A 1 178 ? -39.107 11.724 -13.352 1.00 31.59 178 LEU A C 1
ATOM 1447 O O . LEU A 1 178 ? -38.513 11.018 -14.167 1.00 31.59 178 LEU A O 1
ATOM 1451 N N . LEU A 1 179 ? -39.159 11.427 -12.051 1.00 33.31 179 LEU A N 1
ATOM 1452 C CA . LEU A 1 179 ? -38.470 10.271 -11.465 1.00 33.31 179 LEU A CA 1
ATOM 1453 C C . LEU A 1 179 ? -39.178 8.936 -11.760 1.00 33.31 179 LEU A C 1
ATOM 1455 O O . LEU A 1 179 ? -38.514 7.908 -11.868 1.00 33.31 179 LEU A O 1
ATOM 1459 N N . ASP A 1 180 ? -40.489 8.953 -12.016 1.00 33.38 180 ASP A N 1
ATOM 1460 C CA . ASP A 1 180 ? -41.271 7.742 -12.317 1.00 33.38 180 ASP A CA 1
ATOM 1461 C C . ASP A 1 180 ? -41.123 7.248 -13.775 1.00 33.38 180 ASP A C 1
ATOM 1463 O O . ASP A 1 180 ? -41.489 6.121 -14.108 1.00 33.38 180 ASP A O 1
ATOM 1467 N N . LYS A 1 181 ? -40.540 8.058 -14.676 1.00 30.48 181 LYS A N 1
ATOM 1468 C CA . LYS A 1 181 ? -40.334 7.688 -16.093 1.00 30.48 181 LYS A CA 1
ATOM 1469 C C . LYS A 1 181 ? -38.959 7.091 -16.413 1.00 30.48 181 LYS A C 1
ATOM 1471 O O . LYS A 1 181 ? -38.811 6.508 -17.488 1.00 30.48 181 LYS A O 1
ATOM 1476 N N . GLU A 1 182 ? -37.975 7.176 -15.514 1.00 34.94 182 GLU A N 1
ATOM 1477 C CA . GLU A 1 182 ? -36.658 6.537 -15.708 1.00 34.94 182 GLU A CA 1
ATOM 1478 C C . GLU A 1 182 ? -36.575 5.099 -15.164 1.00 34.94 182 GLU A C 1
ATOM 1480 O O . GLU A 1 182 ? -35.657 4.366 -15.525 1.00 34.94 182 GLU A O 1
ATOM 1485 N N . ALA A 1 183 ? -37.579 4.631 -14.414 1.00 31.55 183 ALA A N 1
ATOM 1486 C CA . ALA A 1 183 ? -37.652 3.253 -13.916 1.00 31.55 183 ALA A CA 1
ATOM 1487 C C . ALA A 1 183 ? -38.047 2.198 -14.981 1.00 31.55 183 ALA A C 1
ATOM 1489 O O . ALA A 1 183 ? -38.105 1.013 -14.670 1.00 31.55 183 ALA A O 1
ATOM 1490 N N . ALA A 1 184 ? -38.312 2.590 -16.236 1.00 33.22 184 ALA A N 1
ATOM 1491 C CA . ALA A 1 184 ? -38.937 1.719 -17.243 1.00 33.22 184 ALA A CA 1
ATOM 1492 C C . ALA A 1 184 ? -38.100 1.441 -18.511 1.00 33.22 184 ALA A C 1
ATOM 1494 O O . ALA A 1 184 ? -38.668 1.188 -19.574 1.00 33.22 184 ALA A O 1
ATOM 1495 N N . LYS A 1 185 ? -36.761 1.474 -18.447 1.00 29.36 185 LYS A N 1
ATOM 1496 C CA . LYS A 1 185 ? -35.908 0.997 -19.557 1.00 29.36 185 LYS A CA 1
ATOM 1497 C C . LYS A 1 185 ? -34.782 0.086 -19.075 1.00 29.36 185 LYS A C 1
ATOM 1499 O O . LYS A 1 185 ? -33.610 0.453 -19.076 1.00 29.36 185 LYS A O 1
ATOM 1504 N N . GLU A 1 186 ? -35.192 -1.118 -18.689 1.00 37.75 186 GLU A N 1
ATOM 1505 C CA . GLU A 1 186 ? -34.381 -2.330 -18.763 1.00 37.75 186 GLU A CA 1
ATOM 1506 C C . GLU A 1 186 ? -34.034 -2.627 -20.231 1.00 37.75 186 GLU A C 1
ATOM 1508 O O . GLU A 1 186 ? -34.919 -2.701 -21.074 1.00 37.75 186 GLU A O 1
ATOM 1513 N N . ASP A 1 187 ? -32.743 -2.774 -20.516 1.00 27.73 187 ASP A N 1
ATOM 1514 C CA . ASP A 1 187 ? -32.200 -3.688 -21.530 1.00 27.73 187 ASP A CA 1
ATOM 1515 C C . ASP A 1 187 ? -30.727 -3.923 -21.154 1.00 27.73 187 ASP A C 1
ATOM 1517 O O . ASP A 1 187 ? -29.774 -3.448 -21.779 1.00 27.73 187 ASP A O 1
ATOM 1521 N N . ALA A 1 188 ? -30.559 -4.604 -20.020 1.00 27.48 188 ALA A N 1
ATOM 1522 C CA . ALA A 1 188 ? -29.304 -5.183 -19.580 1.00 27.48 188 ALA A CA 1
ATOM 1523 C C . ALA A 1 188 ? -29.069 -6.491 -20.350 1.00 27.48 188 ALA A C 1
ATOM 1525 O O . ALA A 1 188 ? -29.914 -7.383 -20.344 1.00 27.48 188 ALA A O 1
ATOM 1526 N N . ILE A 1 189 ? -27.905 -6.637 -20.986 1.00 23.02 189 ILE A N 1
ATOM 1527 C CA . ILE A 1 189 ? -27.367 -7.967 -21.295 1.00 23.02 189 ILE A CA 1
ATOM 1528 C C . ILE A 1 189 ? -26.433 -8.315 -20.138 1.00 23.02 189 ILE A C 1
ATOM 1530 O O . ILE A 1 189 ? -25.218 -8.126 -20.219 1.00 23.02 189 ILE A O 1
ATOM 1534 N N . ASP A 1 190 ? -27.039 -8.775 -19.046 1.00 23.58 190 ASP A N 1
ATOM 1535 C CA . ASP A 1 190 ? -26.356 -9.536 -18.011 1.00 23.58 190 ASP A CA 1
ATOM 1536 C C . ASP A 1 190 ? -26.122 -10.951 -18.540 1.00 23.58 190 ASP A C 1
ATOM 1538 O O . ASP A 1 190 ? -27.026 -11.628 -19.031 1.00 23.58 190 ASP A O 1
ATOM 1542 N N . LEU A 1 191 ? -24.869 -11.389 -18.484 1.00 20.25 191 LEU A N 1
ATOM 1543 C CA . LEU A 1 191 ? -24.484 -12.759 -18.794 1.00 20.25 191 LEU A CA 1
ATOM 1544 C C . LEU A 1 191 ? -23.978 -13.378 -17.495 1.00 20.25 191 LEU A C 1
ATOM 1546 O O . LEU A 1 191 ? -22.776 -13.484 -17.251 1.00 20.25 191 LEU A O 1
ATOM 1550 N N . ASP A 1 192 ? -24.938 -13.732 -16.645 1.00 22.58 192 ASP A N 1
ATOM 1551 C CA . ASP A 1 192 ? -24.717 -14.512 -15.437 1.00 22.58 192 ASP A CA 1
ATOM 1552 C C . ASP A 1 192 ? -24.444 -15.968 -15.814 1.00 22.58 192 ASP A C 1
ATOM 1554 O O . ASP A 1 192 ? -25.278 -16.658 -16.402 1.00 22.58 192 ASP A O 1
ATOM 1558 N N . VAL A 1 193 ? -23.257 -16.456 -15.461 1.00 20.89 193 VAL A N 1
ATOM 1559 C CA . VAL A 1 193 ? -22.931 -17.882 -15.531 1.00 20.89 193 VAL A CA 1
ATOM 1560 C C . VAL A 1 193 ? -22.718 -18.380 -14.108 1.00 20.89 193 VAL A C 1
ATOM 1562 O O . VAL A 1 193 ? -21.658 -18.184 -13.512 1.00 20.89 193 VAL A O 1
ATOM 1565 N N . TYR A 1 194 ? -23.751 -19.023 -13.569 1.00 20.84 194 TYR A N 1
ATOM 1566 C CA . TYR A 1 194 ? -23.700 -19.761 -12.312 1.00 20.84 194 TYR A CA 1
ATOM 1567 C C . TYR A 1 194 ? -22.961 -21.088 -12.513 1.00 20.84 194 TYR A C 1
ATOM 1569 O O . TYR A 1 194 ? -23.255 -21.838 -13.444 1.00 20.84 194 TYR A O 1
ATOM 1577 N N . PHE A 1 195 ? -22.035 -21.404 -11.607 1.00 22.61 195 PHE A N 1
ATOM 1578 C CA . PHE A 1 195 ? -21.498 -22.754 -11.452 1.00 22.61 195 PHE A CA 1
ATOM 1579 C C . PHE A 1 195 ? -21.860 -23.279 -10.061 1.00 22.61 195 PHE A C 1
ATOM 1581 O O . PHE A 1 195 ? -21.624 -22.611 -9.057 1.00 22.61 195 PHE A O 1
ATOM 1588 N N . ASP A 1 196 ? -22.462 -24.466 -10.065 1.00 22.67 196 ASP A N 1
ATOM 1589 C CA . ASP A 1 196 ? -22.999 -25.233 -8.939 1.00 22.67 196 ASP A CA 1
ATOM 1590 C C . ASP A 1 196 ? -21.964 -25.467 -7.811 1.00 22.67 196 ASP A C 1
ATOM 1592 O O . ASP A 1 196 ? -20.795 -25.773 -8.059 1.00 22.67 196 ASP A O 1
ATOM 1596 N N . GLU A 1 197 ? -22.417 -25.324 -6.562 1.00 27.08 197 GLU A N 1
ATOM 1597 C CA . GLU A 1 197 ? -21.648 -25.299 -5.306 1.00 27.08 197 GLU A CA 1
ATOM 1598 C C . GLU A 1 197 ? -21.223 -26.678 -4.768 1.00 27.08 197 GLU A C 1
ATOM 1600 O O . GLU A 1 197 ? -20.635 -26.785 -3.687 1.00 27.08 197 GLU A O 1
ATOM 1605 N N . LYS A 1 198 ? -21.443 -27.775 -5.489 1.00 23.75 198 LYS A N 1
ATOM 1606 C CA . LYS A 1 198 ? -20.953 -29.089 -5.051 1.00 23.75 198 LYS A CA 1
ATOM 1607 C C . LYS A 1 198 ? -19.602 -29.406 -5.671 1.00 23.75 198 LYS A C 1
ATOM 1609 O O . LYS A 1 198 ? -19.564 -29.938 -6.762 1.00 23.75 198 LYS A O 1
ATOM 1614 N N . TYR A 1 199 ? -18.514 -29.101 -4.956 1.00 24.25 199 TYR A N 1
ATOM 1615 C CA . TYR A 1 199 ? -17.330 -29.963 -4.736 1.00 24.25 199 TYR A CA 1
ATOM 1616 C C . TYR A 1 199 ? -16.240 -29.174 -3.980 1.00 24.25 199 TYR A C 1
ATOM 1618 O O . TYR A 1 199 ? -15.220 -28.758 -4.527 1.00 24.25 199 TYR A O 1
ATOM 1626 N N . ILE A 1 200 ? -16.442 -29.003 -2.670 1.00 28.75 200 ILE A N 1
ATOM 1627 C CA . ILE A 1 200 ? -15.357 -28.721 -1.722 1.00 28.75 200 ILE A CA 1
ATOM 1628 C C . ILE A 1 200 ? -14.606 -30.036 -1.455 1.00 28.75 200 ILE A C 1
ATOM 1630 O O . ILE A 1 200 ? -15.220 -31.090 -1.304 1.00 28.75 200 ILE A O 1
ATOM 1634 N N . ARG A 1 201 ? -13.275 -29.929 -1.330 1.00 26.55 201 ARG A N 1
ATOM 1635 C CA . ARG A 1 201 ? -12.254 -30.974 -1.092 1.00 26.55 201 ARG A CA 1
ATOM 1636 C C . ARG A 1 201 ? -11.663 -31.624 -2.345 1.00 26.55 201 ARG A C 1
ATOM 1638 O O . ARG A 1 201 ? -11.841 -32.809 -2.602 1.00 26.55 201 ARG A O 1
ATOM 1645 N N . LYS A 1 202 ? -10.766 -30.890 -3.003 1.00 22.70 202 LYS A N 1
ATOM 1646 C CA . LYS A 1 202 ? -9.478 -31.453 -3.429 1.00 22.70 202 LYS A CA 1
ATOM 1647 C C . LYS A 1 202 ? -8.393 -30.409 -3.206 1.00 22.70 202 LYS A C 1
ATOM 1649 O O . LYS A 1 202 ? -8.569 -29.246 -3.549 1.00 22.70 202 LYS A O 1
ATOM 1654 N N . GLN A 1 203 ? -7.315 -30.836 -2.556 1.00 27.00 203 GLN A N 1
ATOM 1655 C CA . GLN A 1 203 ? -6.107 -30.055 -2.328 1.00 27.00 203 GLN A CA 1
ATOM 1656 C C . GLN A 1 203 ? -5.695 -29.365 -3.631 1.00 27.00 203 GLN A C 1
ATOM 1658 O O . GLN A 1 203 ? -5.308 -30.031 -4.591 1.00 27.00 203 GLN A O 1
ATOM 1663 N N . TYR A 1 204 ? -5.751 -28.035 -3.658 1.00 26.14 204 TYR A N 1
ATOM 1664 C CA . TYR A 1 204 ? -4.983 -27.275 -4.629 1.00 26.14 204 TYR A CA 1
ATOM 1665 C C . TYR A 1 204 ? -3.518 -27.460 -4.252 1.00 26.14 204 TYR A C 1
ATOM 1667 O O . TYR A 1 204 ? -2.988 -26.759 -3.392 1.00 26.14 204 TYR A O 1
ATOM 1675 N N . SER A 1 205 ? -2.856 -28.436 -4.871 1.00 26.73 205 SER A N 1
ATOM 1676 C CA . SER A 1 205 ? -1.410 -28.373 -4.974 1.00 26.73 205 SER A CA 1
ATOM 1677 C C . SER A 1 205 ? -1.100 -27.080 -5.721 1.00 26.73 205 SER A C 1
ATOM 1679 O O . SER A 1 205 ? -1.422 -26.958 -6.901 1.00 26.73 205 SER A O 1
ATOM 1681 N N . SER A 1 206 ? -0.472 -26.124 -5.045 1.00 30.06 206 SER A N 1
ATOM 1682 C CA . SER A 1 206 ? 0.126 -24.894 -5.583 1.00 30.06 206 SER A CA 1
ATOM 1683 C C . SER A 1 206 ? 1.306 -25.173 -6.532 1.00 30.06 206 SER A C 1
ATOM 1685 O O . SER A 1 206 ? 2.271 -24.422 -6.611 1.00 30.06 206 SER A O 1
ATOM 1687 N N . ARG A 1 207 ? 1.231 -26.280 -7.267 1.00 29.08 207 ARG A N 1
ATOM 1688 C CA . ARG A 1 207 ? 2.200 -26.758 -8.238 1.00 29.08 207 ARG A CA 1
ATOM 1689 C C . ARG A 1 207 ? 1.606 -26.655 -9.640 1.00 29.08 207 ARG A C 1
ATOM 1691 O O . ARG A 1 207 ? 1.675 -27.603 -10.411 1.00 29.08 207 ARG A O 1
ATOM 1698 N N . ASP A 1 208 ? 1.144 -25.461 -10.006 1.00 29.64 208 ASP A N 1
ATOM 1699 C CA . ASP A 1 208 ? 1.487 -24.973 -11.343 1.00 29.64 208 ASP A CA 1
ATOM 1700 C C . ASP A 1 208 ? 2.982 -24.667 -11.280 1.00 29.64 208 ASP A C 1
ATOM 1702 O O . ASP A 1 208 ? 3.418 -23.550 -11.000 1.00 29.64 208 ASP A O 1
ATOM 1706 N N . ILE A 1 209 ? 3.775 -25.736 -11.393 1.00 27.86 209 ILE A N 1
ATOM 1707 C CA . ILE A 1 209 ? 5.225 -25.673 -11.454 1.00 27.86 209 ILE A CA 1
ATOM 1708 C C . ILE A 1 209 ? 5.513 -24.836 -12.692 1.00 27.86 209 ILE A C 1
ATOM 1710 O O . ILE A 1 209 ? 5.422 -25.323 -13.820 1.00 27.86 209 ILE A O 1
ATOM 1714 N N . PHE A 1 210 ? 5.832 -23.559 -12.476 1.00 31.45 210 PHE A N 1
ATOM 1715 C CA . PHE A 1 210 ? 6.556 -22.762 -13.445 1.00 31.45 210 PHE A CA 1
ATOM 1716 C C . PHE A 1 210 ? 7.752 -23.606 -13.845 1.00 31.45 210 PHE A C 1
ATOM 1718 O O . PHE A 1 210 ? 8.687 -23.767 -13.066 1.00 31.45 210 PHE A O 1
ATOM 1725 N N . THR A 1 211 ? 7.710 -24.190 -15.037 1.00 22.38 211 THR A N 1
ATOM 1726 C CA . THR A 1 211 ? 8.939 -24.681 -15.637 1.00 22.38 211 THR A CA 1
ATOM 1727 C C . THR A 1 211 ? 9.738 -23.411 -15.896 1.00 22.38 211 THR A C 1
ATOM 1729 O O . THR A 1 211 ? 9.277 -22.581 -16.686 1.00 22.38 211 THR A O 1
ATOM 1732 N N . PRO A 1 212 ? 10.868 -23.172 -15.207 1.00 24.03 212 PRO A N 1
ATOM 1733 C CA . PRO A 1 212 ? 11.695 -22.027 -15.516 1.00 24.03 212 PRO A CA 1
ATOM 1734 C C . PRO A 1 212 ? 12.170 -22.261 -16.945 1.00 24.03 212 PRO A C 1
ATOM 1736 O O . PRO A 1 212 ? 12.988 -23.145 -17.198 1.00 24.03 212 PRO A O 1
ATOM 1739 N N . ILE A 1 213 ? 11.614 -21.526 -17.908 1.00 28.55 213 ILE A N 1
ATOM 1740 C CA . ILE A 1 213 ? 12.203 -21.489 -19.240 1.00 28.55 213 ILE A CA 1
ATOM 1741 C C . ILE A 1 213 ? 13.606 -20.922 -19.006 1.00 28.55 213 ILE A C 1
ATOM 1743 O O . ILE A 1 213 ? 13.717 -19.858 -18.384 1.00 28.55 213 ILE A O 1
ATOM 1747 N N . PRO A 1 214 ? 14.680 -21.624 -19.412 1.00 27.89 214 PRO A N 1
ATOM 1748 C CA . PRO A 1 214 ? 16.035 -21.158 -19.178 1.00 27.89 214 PRO A CA 1
ATOM 1749 C C . PRO A 1 214 ? 16.133 -19.714 -19.661 1.00 27.89 214 PRO A C 1
ATOM 1751 O O . PRO A 1 214 ? 15.851 -19.440 -20.828 1.00 27.89 214 PRO A O 1
ATOM 1754 N N . ARG A 1 215 ? 16.534 -18.791 -18.775 1.00 37.75 215 ARG A N 1
ATOM 1755 C CA . ARG A 1 215 ? 16.650 -17.346 -19.066 1.00 37.75 215 ARG A CA 1
ATOM 1756 C C . ARG A 1 215 ? 17.586 -17.015 -20.243 1.00 37.75 215 ARG A C 1
ATOM 1758 O O . ARG A 1 215 ? 17.700 -15.852 -20.595 1.00 37.75 215 ARG A O 1
ATOM 1765 N N . ASN A 1 216 ? 18.204 -18.016 -20.869 1.00 37.25 216 ASN A N 1
ATOM 1766 C CA . ASN A 1 216 ? 19.107 -17.913 -22.004 1.00 37.25 216 ASN A CA 1
ATOM 1767 C C . ASN A 1 216 ? 18.883 -19.070 -23.000 1.00 37.25 216 ASN A C 1
ATOM 1769 O O . ASN A 1 216 ? 19.762 -19.913 -23.177 1.00 37.25 216 ASN A O 1
ATOM 1773 N N . LYS A 1 217 ? 17.754 -19.125 -23.721 1.00 45.03 217 LYS A N 1
ATOM 1774 C CA . LYS A 1 217 ? 17.883 -19.625 -25.100 1.00 45.03 217 LYS A CA 1
ATOM 1775 C C . LYS A 1 217 ? 18.691 -18.557 -25.830 1.00 45.03 217 LYS A C 1
ATOM 1777 O O . LYS A 1 217 ? 18.190 -17.463 -26.053 1.00 45.03 217 LYS A O 1
ATOM 1782 N N . PHE A 1 218 ? 19.972 -18.829 -26.072 1.00 52.91 218 PHE A N 1
ATOM 1783 C CA . PHE A 1 218 ? 20.866 -17.916 -26.777 1.00 52.91 218 PHE A CA 1
ATOM 1784 C C . PHE A 1 218 ? 20.327 -17.699 -28.195 1.00 52.91 218 PHE A C 1
ATOM 1786 O O . PHE A 1 218 ? 20.553 -18.510 -29.089 1.00 52.91 218 PHE A O 1
ATOM 1793 N N . TYR A 1 219 ? 19.571 -16.621 -28.389 1.00 65.56 219 TYR A N 1
ATOM 1794 C CA . TYR A 1 219 ? 19.127 -16.172 -29.701 1.00 65.56 219 TYR A CA 1
ATOM 1795 C C . TYR A 1 219 ? 20.273 -15.389 -30.331 1.00 65.56 219 TYR A C 1
ATOM 1797 O O . TYR A 1 219 ? 20.314 -14.164 -30.271 1.00 65.56 219 TYR A O 1
ATOM 1805 N N . THR A 1 220 ? 21.260 -16.107 -30.865 1.00 73.94 220 THR A N 1
ATOM 1806 C CA . THR A 1 220 ? 22.377 -15.463 -31.549 1.00 73.94 220 THR A CA 1
ATOM 1807 C C . THR A 1 220 ? 21.918 -14.937 -32.906 1.00 73.94 220 THR A C 1
ATOM 1809 O O . THR A 1 220 ? 21.148 -15.571 -33.624 1.00 73.94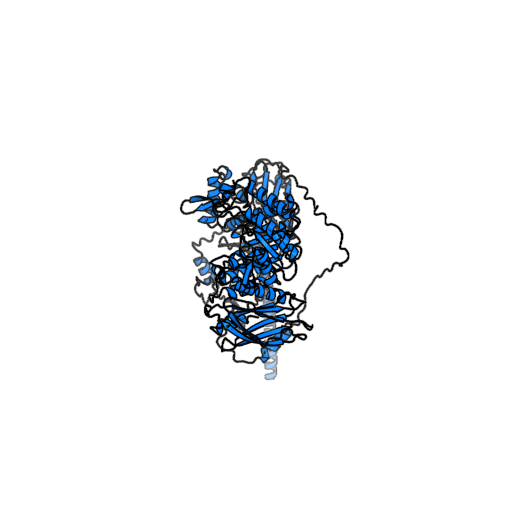 220 THR A O 1
ATOM 1812 N N . SER A 1 221 ? 22.353 -13.733 -33.254 1.00 82.38 221 SER A N 1
ATOM 1813 C CA . SER A 1 221 ? 22.150 -13.121 -34.565 1.00 82.38 221 SER A CA 1
ATOM 1814 C C . SER A 1 221 ? 23.428 -12.399 -34.986 1.00 82.38 221 SER A C 1
ATOM 1816 O O . SER A 1 221 ? 24.149 -11.891 -34.121 1.00 82.38 221 SER A O 1
ATOM 1818 N N . PRO A 1 222 ? 23.739 -12.342 -36.292 1.00 82.44 222 PRO A N 1
ATOM 1819 C CA . PRO A 1 222 ? 24.851 -11.547 -36.793 1.00 82.44 222 PRO A CA 1
ATOM 1820 C C . PRO A 1 222 ? 24.717 -10.068 -36.414 1.00 82.44 222 PRO A C 1
ATOM 1822 O O . PRO A 1 222 ? 23.609 -9.556 -36.249 1.00 82.44 222 PRO A O 1
ATOM 1825 N N . VAL A 1 223 ? 25.851 -9.362 -36.359 1.00 85.38 223 VAL A N 1
ATOM 1826 C CA . VAL A 1 223 ? 25.873 -7.906 -36.150 1.00 85.38 223 VAL A CA 1
ATOM 1827 C C . VAL A 1 223 ? 25.012 -7.214 -37.224 1.00 85.38 223 VAL A C 1
ATOM 1829 O O . VAL A 1 223 ? 25.262 -7.435 -38.415 1.00 85.38 223 VAL A O 1
ATOM 1832 N N . PRO A 1 224 ? 24.022 -6.384 -36.836 1.00 83.88 224 PRO A N 1
ATOM 1833 C CA . PRO A 1 224 ? 23.159 -5.664 -37.767 1.00 83.88 224 PRO A CA 1
ATOM 1834 C C . PRO A 1 224 ? 23.929 -4.812 -38.779 1.00 83.88 224 PRO A C 1
ATOM 1836 O O . PRO A 1 224 ? 24.939 -4.190 -38.445 1.00 83.88 224 PRO A O 1
ATOM 1839 N N . ASN A 1 225 ? 23.419 -4.731 -40.010 1.00 84.38 225 ASN A N 1
ATOM 1840 C CA . ASN A 1 225 ? 23.911 -3.786 -41.012 1.00 84.38 225 ASN A CA 1
ATOM 1841 C C . ASN A 1 225 ? 22.978 -2.574 -41.078 1.00 84.38 225 ASN A C 1
ATOM 1843 O O . ASN A 1 225 ? 22.011 -2.568 -41.829 1.00 84.38 225 ASN A O 1
ATOM 1847 N N . ASN A 1 226 ? 23.291 -1.525 -40.322 1.00 78.31 226 ASN A N 1
ATOM 1848 C CA . ASN A 1 226 ? 22.419 -0.353 -40.196 1.00 78.31 226 ASN A CA 1
ATOM 1849 C C . ASN A 1 226 ? 22.404 0.574 -41.430 1.00 78.31 226 ASN A C 1
ATOM 1851 O O . ASN A 1 226 ? 21.741 1.608 -41.388 1.00 78.31 226 ASN A O 1
ATOM 1855 N N . ARG A 1 227 ? 23.153 0.251 -42.498 1.00 74.31 227 ARG A N 1
ATOM 1856 C CA . ARG A 1 227 ? 23.306 1.104 -43.692 1.00 74.31 227 ARG A CA 1
ATOM 1857 C C . ARG A 1 227 ? 22.510 0.641 -44.913 1.00 74.31 227 ARG A C 1
ATOM 1859 O O . ARG A 1 227 ? 22.322 1.436 -45.823 1.00 74.31 227 ARG A O 1
ATOM 1866 N N . ALA A 1 228 ? 22.072 -0.616 -44.957 1.00 78.25 228 ALA A N 1
ATOM 1867 C CA . ALA A 1 228 ? 21.356 -1.176 -46.105 1.00 78.25 228 ALA A CA 1
ATOM 1868 C C . ALA A 1 228 ? 19.871 -1.372 -45.779 1.00 78.25 228 ALA A C 1
ATOM 1870 O O . ALA A 1 228 ? 19.537 -1.712 -44.647 1.00 78.25 228 ALA A O 1
ATOM 1871 N N . SER A 1 229 ? 18.975 -1.185 -46.745 1.00 84.25 229 SER A N 1
ATOM 1872 C CA . SER A 1 229 ? 17.579 -1.615 -46.592 1.00 84.25 229 SER A CA 1
ATOM 1873 C C . SER A 1 229 ? 17.509 -3.139 -46.512 1.00 84.25 229 SER A C 1
ATOM 1875 O O . SER A 1 229 ? 18.298 -3.837 -47.156 1.00 84.25 229 SER A O 1
ATOM 1877 N N . ASN A 1 230 ? 16.576 -3.671 -45.721 1.00 89.69 230 ASN A N 1
ATOM 1878 C CA . ASN A 1 230 ? 16.347 -5.110 -45.715 1.00 89.69 230 ASN A CA 1
ATOM 1879 C C . ASN A 1 230 ? 15.667 -5.521 -47.025 1.00 89.69 230 ASN A C 1
ATOM 1881 O O . ASN A 1 230 ? 14.743 -4.856 -47.480 1.00 89.69 230 ASN A O 1
ATOM 1885 N N . THR A 1 231 ? 16.099 -6.628 -47.624 1.00 89.25 231 THR A N 1
ATOM 1886 C CA . THR A 1 231 ? 15.375 -7.231 -48.749 1.00 89.25 231 THR A CA 1
ATOM 1887 C C . THR A 1 231 ? 14.222 -8.082 -48.224 1.00 89.25 231 THR A C 1
ATOM 1889 O O . THR A 1 231 ? 14.346 -8.702 -47.164 1.00 89.25 231 THR A O 1
ATOM 1892 N N . THR A 1 232 ? 13.138 -8.220 -48.990 1.00 89.38 232 THR A N 1
ATOM 1893 C CA . THR A 1 232 ? 12.012 -9.106 -48.642 1.00 89.38 232 THR A CA 1
ATOM 1894 C C . THR A 1 232 ? 12.476 -10.539 -48.342 1.00 89.38 232 THR A C 1
ATOM 1896 O O . THR A 1 232 ? 11.978 -11.187 -47.424 1.00 89.38 232 THR A O 1
ATOM 1899 N N . SER A 1 233 ? 13.489 -11.042 -49.063 1.00 89.38 233 SER A N 1
ATOM 1900 C CA . SER A 1 233 ? 14.073 -12.370 -48.809 1.00 89.38 233 SER A CA 1
ATOM 1901 C C . SER A 1 233 ? 14.783 -12.473 -47.452 1.00 89.38 233 SER A C 1
ATOM 1903 O O . SER A 1 233 ? 14.724 -13.527 -46.813 1.00 89.38 233 SER A O 1
ATOM 1905 N N . ALA A 1 234 ? 15.461 -11.412 -47.002 1.00 89.62 234 ALA A N 1
ATOM 1906 C CA . ALA A 1 234 ? 16.054 -11.372 -45.668 1.00 89.62 234 ALA A CA 1
ATOM 1907 C C . ALA A 1 234 ? 14.960 -11.283 -44.593 1.00 89.62 234 ALA A C 1
ATOM 1909 O O . ALA A 1 234 ? 14.978 -12.049 -43.631 1.00 89.62 234 ALA A O 1
ATOM 1910 N N . LEU A 1 235 ? 13.963 -10.418 -44.801 1.00 92.69 235 LEU A N 1
ATOM 1911 C CA . LEU A 1 235 ? 12.823 -10.245 -43.898 1.00 92.69 235 LEU A CA 1
ATOM 1912 C C . LEU A 1 235 ? 12.021 -11.543 -43.703 1.00 92.69 235 LEU A C 1
ATOM 1914 O O . LEU A 1 235 ? 11.685 -11.897 -42.575 1.00 92.69 235 LEU A O 1
ATOM 1918 N N . ASN A 1 236 ? 11.780 -12.308 -44.771 1.00 92.12 236 ASN A N 1
ATOM 1919 C CA . ASN A 1 236 ? 11.033 -13.572 -44.725 1.00 92.12 236 ASN A CA 1
ATOM 1920 C C . ASN A 1 236 ? 11.738 -14.710 -43.967 1.00 92.12 236 ASN A C 1
ATOM 1922 O O . ASN A 1 236 ? 11.108 -15.728 -43.686 1.00 92.12 236 ASN A O 1
ATOM 1926 N N . ARG A 1 237 ? 13.025 -14.565 -43.630 1.00 92.19 237 ARG A N 1
ATOM 1927 C CA . ARG A 1 237 ? 13.772 -15.548 -42.824 1.00 92.19 237 ARG A CA 1
ATOM 1928 C C . ARG A 1 237 ? 13.871 -15.189 -41.348 1.00 92.19 237 ARG A C 1
ATOM 1930 O O . ARG A 1 237 ? 14.369 -15.990 -40.555 1.00 92.19 237 ARG A O 1
ATOM 1937 N N . LEU A 1 238 ? 13.364 -14.021 -40.969 1.00 94.31 238 LEU A N 1
ATOM 1938 C CA . LEU A 1 238 ? 13.312 -13.603 -39.581 1.00 94.31 238 LEU A CA 1
ATOM 1939 C C . LEU A 1 238 ? 12.342 -14.465 -38.775 1.00 94.31 238 LEU A C 1
ATOM 1941 O O . LEU A 1 238 ? 11.258 -14.822 -39.238 1.00 94.31 238 LEU A O 1
ATOM 1945 N N . LYS A 1 239 ? 12.714 -14.758 -37.527 1.00 93.94 239 LYS A N 1
ATOM 1946 C CA . LYS A 1 239 ? 11.838 -15.443 -36.570 1.00 93.94 239 LYS A CA 1
ATOM 1947 C C . LYS A 1 239 ? 11.611 -14.570 -35.349 1.00 93.94 239 LYS A C 1
ATOM 1949 O O . LYS A 1 239 ? 12.564 -14.146 -34.697 1.00 93.94 239 LYS A O 1
ATOM 1954 N N . LEU A 1 240 ? 10.340 -14.344 -35.033 1.00 94.44 240 LEU A N 1
ATOM 1955 C CA . LEU A 1 240 ? 9.901 -13.619 -33.848 1.00 94.44 240 LEU A CA 1
ATOM 1956 C C . LEU A 1 240 ? 9.665 -14.591 -32.692 1.00 94.44 240 LEU A C 1
ATOM 1958 O O . LEU A 1 240 ? 8.890 -15.541 -32.827 1.00 94.44 240 LEU A O 1
ATOM 1962 N N . VAL A 1 241 ? 10.306 -14.337 -31.552 1.00 93.75 241 VAL A N 1
ATOM 1963 C CA . VAL A 1 241 ? 10.196 -15.176 -30.356 1.00 93.75 241 VAL A CA 1
ATOM 1964 C C . VAL A 1 241 ? 9.906 -14.322 -29.128 1.00 93.75 241 VAL A C 1
ATOM 1966 O O . VAL A 1 241 ? 10.621 -13.365 -28.844 1.00 93.75 241 VAL A O 1
ATOM 1969 N N . LEU A 1 242 ? 8.863 -14.691 -28.387 1.00 93.50 242 LEU A N 1
ATOM 1970 C CA . LEU A 1 242 ? 8.567 -14.145 -27.063 1.00 93.50 242 LEU A CA 1
ATOM 1971 C C . LEU A 1 242 ? 9.179 -15.051 -25.990 1.00 93.50 242 LEU A C 1
ATOM 1973 O O . LEU A 1 242 ? 9.355 -16.250 -26.219 1.00 93.50 242 LEU A O 1
ATOM 1977 N N . ASP A 1 243 ? 9.531 -14.492 -24.835 1.00 90.00 243 ASP A N 1
ATOM 1978 C CA . ASP A 1 243 ? 10.095 -15.269 -23.725 1.00 90.00 243 ASP A CA 1
ATOM 1979 C C . ASP A 1 243 ? 9.051 -16.096 -22.958 1.00 90.00 243 ASP A C 1
ATOM 1981 O O . ASP A 1 243 ? 9.408 -17.107 -22.350 1.00 90.00 243 ASP A O 1
ATOM 1985 N N . LYS A 1 244 ? 7.772 -15.702 -23.014 1.00 92.69 244 LYS A N 1
ATOM 1986 C CA . LYS A 1 244 ? 6.623 -16.422 -22.452 1.00 92.69 244 LYS A CA 1
ATOM 1987 C C . LYS A 1 244 ? 5.424 -16.308 -23.402 1.00 92.69 244 LYS A C 1
ATOM 1989 O O . LYS A 1 244 ? 5.345 -15.390 -24.211 1.00 92.69 244 LYS A O 1
ATOM 1994 N N . ASP A 1 245 ? 4.447 -17.195 -23.242 1.00 94.00 245 ASP A N 1
ATOM 1995 C CA . ASP A 1 245 ? 3.143 -17.071 -23.916 1.00 94.00 245 ASP A CA 1
ATOM 1996 C C . ASP A 1 245 ? 2.082 -16.416 -23.009 1.00 94.00 245 ASP A C 1
ATOM 1998 O O . ASP A 1 245 ? 1.009 -16.015 -23.467 1.00 94.00 245 ASP A O 1
ATOM 2002 N N . GLN A 1 246 ? 2.372 -16.306 -21.707 1.00 96.19 246 GLN A N 1
ATOM 2003 C CA . GLN A 1 246 ? 1.486 -15.743 -20.691 1.00 96.19 246 GLN A CA 1
ATOM 2004 C C . GLN A 1 246 ? 2.258 -14.798 -19.775 1.00 96.19 246 GLN A C 1
ATOM 2006 O O . GLN A 1 246 ? 3.356 -15.122 -19.320 1.00 96.19 246 GLN A O 1
ATOM 2011 N N . TYR A 1 247 ? 1.648 -13.654 -19.492 1.00 96.19 247 TYR A N 1
ATOM 2012 C CA . TYR A 1 247 ? 2.246 -12.567 -18.730 1.00 96.19 247 TYR A CA 1
ATOM 2013 C C . TYR A 1 247 ? 1.255 -12.021 -17.711 1.00 96.19 247 TYR A C 1
ATOM 2015 O O . TYR A 1 247 ? 0.043 -12.023 -17.940 1.00 96.19 247 TYR A O 1
ATOM 2023 N N . TYR A 1 248 ? 1.782 -11.510 -16.611 1.00 95.69 248 TYR A N 1
ATOM 2024 C CA . TYR A 1 248 ? 1.063 -10.643 -15.688 1.00 95.69 248 TYR A CA 1
ATOM 2025 C C . TYR A 1 248 ? 1.419 -9.174 -15.936 1.00 95.69 248 TYR A C 1
ATOM 2027 O O . TYR A 1 248 ? 2.354 -8.866 -16.673 1.00 95.69 248 TYR A O 1
ATOM 2035 N N . SER A 1 249 ? 0.699 -8.236 -15.315 1.00 93.94 249 SER A N 1
ATOM 2036 C CA . SER A 1 249 ? 0.923 -6.797 -15.563 1.00 93.94 249 SER A CA 1
ATOM 2037 C C . SER A 1 249 ? 2.289 -6.303 -15.118 1.00 93.94 249 SER A C 1
ATOM 2039 O O . SER A 1 249 ? 2.780 -5.304 -15.634 1.00 93.94 249 SER A O 1
ATOM 2041 N N . HIS A 1 250 ? 2.899 -7.003 -14.166 1.00 94.38 250 HIS A N 1
ATOM 2042 C CA . HIS A 1 250 ? 4.251 -6.735 -13.712 1.00 94.38 250 HIS A CA 1
ATOM 2043 C C . HIS A 1 250 ? 5.306 -7.499 -14.519 1.00 94.38 250 HIS A C 1
ATOM 2045 O O . HIS A 1 250 ? 6.446 -7.563 -14.080 1.00 94.38 250 HIS A O 1
ATOM 2051 N N . ASP A 1 251 ? 4.991 -8.158 -15.631 1.00 94.50 251 ASP A N 1
ATOM 2052 C CA . ASP A 1 251 ? 6.014 -8.786 -16.464 1.00 94.50 251 ASP A CA 1
ATOM 2053 C C . ASP A 1 251 ? 6.462 -7.855 -17.599 1.00 94.50 251 ASP A C 1
ATOM 2055 O O . ASP A 1 251 ? 5.680 -7.091 -18.162 1.00 94.50 251 ASP A O 1
ATOM 2059 N N . LEU A 1 252 ? 7.738 -7.964 -17.975 1.00 93.00 252 LEU A N 1
ATOM 2060 C CA . LEU A 1 252 ? 8.243 -7.408 -19.228 1.00 93.00 252 LEU A CA 1
ATOM 2061 C C . LEU A 1 252 ? 8.024 -8.432 -20.339 1.00 93.00 252 LEU A C 1
ATOM 2063 O O . LEU A 1 252 ? 8.520 -9.553 -20.234 1.00 93.00 252 LEU A O 1
ATOM 2067 N N . VAL A 1 253 ? 7.349 -8.042 -21.418 1.00 94.25 253 VAL A N 1
ATOM 2068 C CA . VAL A 1 253 ? 7.237 -8.893 -22.607 1.00 94.25 253 VAL A CA 1
ATOM 2069 C C . VAL A 1 253 ? 8.512 -8.724 -23.422 1.00 94.25 253 VAL A C 1
ATOM 2071 O O . VAL A 1 253 ? 8.705 -7.699 -24.088 1.00 94.25 253 VAL A O 1
ATOM 2074 N N . ARG A 1 254 ? 9.414 -9.709 -23.341 1.00 93.62 254 ARG A N 1
ATOM 2075 C CA . ARG A 1 254 ? 10.696 -9.668 -24.051 1.00 93.62 254 ARG A CA 1
ATOM 2076 C C . ARG A 1 254 ? 10.523 -10.249 -25.442 1.00 93.62 254 ARG A C 1
ATOM 2078 O O . ARG A 1 254 ? 10.169 -11.413 -25.619 1.00 93.62 254 ARG A O 1
ATOM 2085 N N . VAL A 1 255 ? 10.816 -9.420 -26.431 1.00 94.06 255 VAL A N 1
ATOM 2086 C CA . VAL A 1 255 ? 10.661 -9.729 -27.845 1.00 94.06 255 VAL A CA 1
ATOM 2087 C C . VAL A 1 255 ? 12.042 -9.940 -28.440 1.00 94.06 255 VAL A C 1
ATOM 2089 O O . VAL A 1 255 ? 12.843 -9.011 -28.488 1.00 94.06 255 VAL A O 1
ATOM 2092 N N . ASN A 1 256 ? 12.322 -11.150 -28.909 1.00 93.62 256 ASN A N 1
ATOM 2093 C CA . ASN A 1 256 ? 13.575 -11.508 -29.559 1.00 93.62 256 ASN A CA 1
ATOM 2094 C C . ASN A 1 256 ? 13.346 -11.715 -31.053 1.00 93.62 256 ASN A C 1
ATOM 2096 O O . ASN A 1 256 ? 12.340 -12.295 -31.472 1.00 93.62 256 ASN A O 1
ATOM 2100 N N . LEU A 1 257 ? 14.309 -11.264 -31.846 1.00 93.44 257 LEU A N 1
ATOM 2101 C CA . LEU A 1 257 ? 14.333 -11.464 -33.284 1.00 93.44 257 LEU A CA 1
ATOM 2102 C C . LEU A 1 257 ? 15.556 -12.307 -33.636 1.00 93.44 257 LEU A C 1
ATOM 2104 O O . LEU A 1 257 ? 16.684 -11.920 -33.344 1.00 93.44 257 LEU A O 1
ATOM 2108 N N . ILE A 1 258 ? 15.329 -13.464 -34.251 1.00 92.25 258 ILE A N 1
ATOM 2109 C CA . ILE A 1 258 ? 16.400 -14.340 -34.729 1.00 92.25 258 ILE A CA 1
ATOM 2110 C C . ILE A 1 258 ? 16.579 -14.097 -36.221 1.00 92.25 258 ILE A C 1
ATOM 2112 O O . ILE A 1 258 ? 15.608 -14.166 -36.979 1.00 92.25 258 ILE A O 1
ATOM 2116 N N . SER A 1 259 ? 17.824 -13.864 -36.627 1.00 90.00 259 SER A N 1
ATOM 2117 C CA . SER A 1 259 ? 18.224 -13.732 -38.024 1.00 90.00 259 SER A CA 1
ATOM 2118 C C . SER A 1 259 ? 19.428 -14.620 -38.328 1.00 90.00 259 SER A C 1
ATOM 2120 O O . SER A 1 259 ? 20.390 -14.649 -37.562 1.00 90.00 259 SER A O 1
ATOM 2122 N N . ASP A 1 260 ? 19.398 -15.311 -39.467 1.00 88.50 260 ASP A N 1
ATOM 2123 C CA . ASP A 1 260 ? 20.546 -16.024 -40.044 1.00 88.50 260 ASP A CA 1
ATOM 2124 C C . ASP A 1 260 ? 21.465 -15.087 -40.855 1.00 88.50 260 ASP A C 1
ATOM 2126 O O . ASP A 1 260 ? 22.561 -15.471 -41.262 1.00 88.50 260 ASP A O 1
ATOM 2130 N N . GLN A 1 261 ? 21.042 -13.838 -41.072 1.00 89.19 261 GLN A N 1
ATOM 2131 C CA . GLN A 1 261 ? 21.765 -12.828 -41.843 1.00 89.19 261 GLN A CA 1
ATOM 2132 C C . GLN A 1 261 ? 21.884 -11.489 -41.115 1.00 89.19 261 GLN A C 1
ATOM 2134 O O . GLN A 1 261 ? 21.206 -11.218 -40.123 1.00 89.19 261 GLN A O 1
ATOM 2139 N N . ARG A 1 262 ? 22.759 -10.616 -41.626 1.00 89.19 262 ARG A N 1
ATOM 2140 C CA . ARG A 1 262 ? 22.844 -9.230 -41.154 1.00 89.19 262 ARG A CA 1
ATOM 2141 C C . ARG A 1 262 ? 21.604 -8.470 -41.621 1.00 89.19 262 ARG A C 1
ATOM 2143 O O . ARG A 1 262 ? 21.440 -8.264 -42.818 1.00 89.19 262 ARG A O 1
ATOM 2150 N N . ILE A 1 263 ? 20.778 -8.032 -40.676 1.00 91.69 263 ILE A N 1
ATOM 2151 C CA . ILE A 1 263 ? 19.606 -7.191 -40.943 1.00 91.69 263 ILE A CA 1
ATOM 2152 C C . ILE A 1 263 ? 19.809 -5.770 -40.438 1.00 91.69 263 ILE A C 1
ATOM 2154 O O . ILE A 1 263 ? 20.534 -5.541 -39.472 1.00 91.69 263 ILE A O 1
ATOM 2158 N N . ASN A 1 264 ? 19.158 -4.812 -41.082 1.00 93.19 264 ASN A N 1
ATOM 2159 C CA . ASN A 1 264 ? 19.029 -3.454 -40.590 1.00 93.19 264 ASN A CA 1
ATOM 2160 C C . ASN A 1 264 ? 17.871 -3.381 -39.596 1.00 93.19 264 ASN A C 1
ATOM 2162 O O . ASN A 1 264 ? 16.703 -3.351 -39.975 1.00 93.19 264 ASN A O 1
ATOM 2166 N N . ILE A 1 265 ? 18.187 -3.344 -38.307 1.00 92.00 265 ILE A N 1
ATOM 2167 C CA . ILE A 1 265 ? 17.165 -3.294 -37.256 1.00 92.00 265 ILE A CA 1
ATOM 2168 C C . ILE A 1 265 ? 16.454 -1.933 -37.176 1.00 92.00 265 ILE A C 1
ATOM 2170 O O . ILE A 1 265 ? 15.357 -1.863 -36.630 1.00 92.00 265 ILE A O 1
ATOM 2174 N N . ASN A 1 266 ? 17.035 -0.865 -37.742 1.00 90.50 266 ASN A N 1
ATOM 2175 C CA . ASN A 1 266 ? 16.423 0.471 -37.762 1.00 90.50 266 ASN A CA 1
ATOM 2176 C C . ASN A 1 266 ? 15.280 0.585 -38.779 1.00 90.50 266 ASN A C 1
ATOM 2178 O O . ASN A 1 266 ? 14.437 1.481 -38.664 1.00 90.50 266 ASN A O 1
ATOM 2182 N N . ASP A 1 267 ? 15.260 -0.307 -39.767 1.00 91.19 267 ASP A N 1
ATOM 2183 C CA . ASP A 1 267 ? 14.170 -0.458 -40.728 1.00 91.19 267 ASP A CA 1
ATOM 2184 C C . ASP A 1 267 ? 12.932 -1.123 -40.095 1.00 91.19 267 ASP A C 1
ATOM 2186 O O . ASP A 1 267 ? 11.807 -0.913 -40.534 1.00 91.19 267 ASP A O 1
ATOM 2190 N N . LEU A 1 268 ? 13.099 -1.873 -39.005 1.00 93.25 268 LEU A N 1
ATOM 2191 C CA . LEU A 1 268 ? 11.997 -2.584 -38.368 1.00 93.25 268 LEU A CA 1
ATOM 2192 C C . LEU A 1 268 ? 11.257 -1.703 -37.353 1.00 93.25 268 LEU A C 1
ATOM 2194 O O . LEU A 1 268 ? 11.862 -0.985 -36.552 1.00 93.25 268 LEU A O 1
ATOM 2198 N N . LYS A 1 269 ? 9.928 -1.803 -37.355 1.00 89.94 269 LYS A N 1
ATOM 2199 C CA . LYS A 1 269 ? 9.033 -1.222 -36.348 1.00 89.94 269 LYS A CA 1
ATOM 2200 C C . LYS A 1 269 ? 8.301 -2.324 -35.606 1.00 89.94 269 LYS A C 1
ATOM 2202 O O . LYS A 1 269 ? 7.824 -3.274 -36.225 1.00 89.94 269 LYS A O 1
ATOM 2207 N N . VAL A 1 270 ? 8.194 -2.168 -34.292 1.00 93.44 270 VAL A N 1
ATOM 2208 C CA . VAL A 1 270 ? 7.436 -3.066 -33.422 1.00 93.44 270 VAL A CA 1
ATOM 2209 C C . VAL A 1 270 ? 6.215 -2.332 -32.886 1.00 93.44 270 VAL A C 1
ATOM 2211 O O . VAL A 1 270 ? 6.343 -1.238 -32.336 1.00 93.44 270 VAL A O 1
ATOM 2214 N N . TYR A 1 271 ? 5.056 -2.967 -33.023 1.00 92.62 271 TYR A N 1
ATOM 2215 C CA . TYR A 1 271 ? 3.765 -2.489 -32.549 1.00 92.62 271 TYR A CA 1
ATOM 2216 C C . TYR A 1 271 ? 3.148 -3.503 -31.593 1.00 92.62 271 TYR A C 1
ATOM 2218 O O . TYR A 1 271 ? 3.334 -4.715 -31.738 1.00 92.62 271 TYR A O 1
ATOM 2226 N N . LEU A 1 272 ? 2.367 -2.999 -30.644 1.00 93.75 272 LEU A N 1
ATOM 2227 C CA . LEU A 1 272 ? 1.529 -3.815 -29.780 1.00 93.75 272 LEU A CA 1
ATOM 2228 C C . LEU A 1 272 ? 0.067 -3.630 -30.182 1.00 93.75 272 LEU A C 1
ATOM 2230 O O . LEU A 1 272 ? -0.396 -2.505 -30.353 1.00 93.75 272 LEU A O 1
ATOM 2234 N N . ARG A 1 273 ? -0.668 -4.730 -30.332 1.00 93.69 273 ARG A N 1
ATOM 2235 C CA . ARG A 1 273 ? -2.066 -4.727 -30.773 1.00 93.69 273 ARG A CA 1
ATOM 2236 C C . ARG A 1 273 ? -2.939 -5.569 -29.847 1.00 93.69 273 ARG A C 1
ATOM 2238 O O . ARG A 1 273 ? -2.517 -6.624 -29.384 1.00 93.69 273 ARG A O 1
ATOM 2245 N N . ARG A 1 274 ? -4.181 -5.135 -29.626 1.00 94.19 274 ARG A N 1
ATOM 2246 C CA . ARG A 1 274 ? -5.249 -5.920 -28.987 1.00 94.19 274 ARG A CA 1
ATOM 2247 C C . ARG A 1 274 ? -6.509 -5.826 -29.842 1.00 94.19 274 ARG A C 1
ATOM 2249 O O . ARG A 1 274 ? -7.082 -4.749 -29.997 1.00 94.19 274 ARG A O 1
ATOM 2256 N N . GLY A 1 275 ? -6.938 -6.945 -30.425 1.00 91.69 275 GLY A N 1
ATOM 2257 C CA . GLY A 1 275 ? -7.991 -6.922 -31.445 1.00 91.69 275 GLY A CA 1
ATOM 2258 C C . GLY A 1 275 ? -7.592 -6.007 -32.608 1.00 91.69 275 GLY A C 1
ATOM 2259 O O . GLY A 1 275 ? -6.487 -6.117 -33.126 1.00 91.69 275 GLY A O 1
ATOM 2260 N N . LYS A 1 276 ? -8.450 -5.070 -33.007 1.00 89.31 276 LYS A N 1
ATOM 2261 C CA . LYS A 1 276 ? -8.132 -4.087 -34.062 1.00 89.31 276 LYS A CA 1
ATOM 2262 C C . LYS A 1 276 ? -7.352 -2.857 -33.575 1.00 89.31 276 LYS A C 1
ATOM 2264 O O . LYS A 1 276 ? -7.001 -2.010 -34.385 1.00 89.31 276 LYS A O 1
ATOM 2269 N N . TYR A 1 277 ? -7.101 -2.737 -32.272 1.00 90.25 277 TYR A N 1
ATOM 2270 C CA . TYR A 1 277 ? -6.558 -1.519 -31.674 1.00 90.25 277 TYR A CA 1
ATOM 2271 C C . TYR A 1 277 ? -5.049 -1.610 -31.476 1.00 90.25 277 TYR A C 1
ATOM 2273 O O . TYR A 1 277 ? -4.553 -2.587 -30.908 1.00 90.25 277 TYR A O 1
ATOM 2281 N N . LEU A 1 278 ? -4.332 -0.568 -31.897 1.00 90.75 278 LEU A N 1
ATOM 2282 C CA . LEU A 1 278 ? -2.946 -0.353 -31.498 1.00 90.75 278 LEU A CA 1
ATOM 2283 C C . LEU A 1 278 ? -2.905 0.115 -30.045 1.00 90.75 278 LEU A C 1
ATOM 2285 O O . LEU A 1 278 ? -3.647 1.004 -29.636 1.00 90.75 278 LEU A O 1
ATOM 2289 N N . ILE A 1 279 ? -2.023 -0.498 -29.271 1.00 91.62 279 ILE A N 1
ATOM 2290 C CA . ILE A 1 279 ? -1.823 -0.210 -27.859 1.00 91.62 279 ILE A CA 1
ATOM 2291 C C . ILE A 1 279 ? -0.501 0.532 -27.729 1.00 91.62 279 ILE A C 1
ATOM 2293 O O . ILE A 1 279 ? 0.535 0.053 -28.191 1.00 91.62 279 ILE A O 1
ATOM 2297 N N . ALA A 1 280 ? -0.542 1.712 -27.116 1.00 87.81 280 ALA A N 1
ATOM 2298 C CA . ALA A 1 280 ? 0.669 2.451 -26.798 1.00 87.81 280 ALA A CA 1
ATOM 2299 C C . ALA A 1 280 ? 1.498 1.682 -25.761 1.00 87.81 280 ALA A C 1
ATOM 2301 O O . ALA A 1 280 ? 0.963 1.107 -24.811 1.00 87.81 280 ALA A O 1
ATOM 2302 N N . ASN A 1 281 ? 2.817 1.702 -25.929 1.00 87.81 281 ASN A N 1
ATOM 2303 C CA . ASN A 1 281 ? 3.742 1.248 -24.901 1.00 87.81 281 ASN A CA 1
ATOM 2304 C C . ASN A 1 281 ? 3.753 2.241 -23.725 1.00 87.81 281 ASN A C 1
ATOM 2306 O O . ASN A 1 281 ? 3.352 3.403 -23.871 1.00 87.81 281 ASN A O 1
ATOM 2310 N N . VAL A 1 282 ? 4.286 1.838 -22.569 1.00 88.75 282 VAL A N 1
ATOM 2311 C CA . VAL A 1 282 ? 4.514 2.778 -21.458 1.00 88.75 282 VAL A CA 1
ATOM 2312 C C . VAL A 1 282 ? 5.319 3.989 -21.948 1.00 88.75 282 VAL A C 1
ATOM 2314 O O . VAL A 1 282 ? 6.352 3.851 -22.608 1.00 88.75 282 VAL A O 1
ATOM 2317 N N . GLY A 1 283 ? 4.847 5.190 -21.607 1.00 83.25 283 GLY A N 1
ATOM 2318 C CA . GLY A 1 283 ? 5.414 6.456 -22.079 1.00 83.25 283 GLY A CA 1
ATOM 2319 C C . GLY A 1 283 ? 4.823 6.966 -23.400 1.00 83.25 283 GLY A C 1
ATOM 2320 O O . GLY A 1 283 ? 5.342 7.945 -23.928 1.00 83.25 283 GLY A O 1
ATOM 2321 N N . GLY A 1 284 ? 3.767 6.332 -23.923 1.00 81.12 284 GLY A N 1
ATOM 2322 C CA . GLY A 1 284 ? 2.955 6.849 -25.034 1.00 81.12 284 GLY A CA 1
ATOM 2323 C C . GLY A 1 284 ? 3.463 6.513 -26.439 1.00 81.12 284 GLY A C 1
ATOM 2324 O O . GLY A 1 284 ? 2.835 6.901 -27.413 1.00 81.12 284 GLY A O 1
ATOM 2325 N N . ALA A 1 285 ? 4.574 5.784 -26.567 1.00 77.56 285 ALA A N 1
ATOM 2326 C CA . ALA A 1 285 ? 5.133 5.440 -27.873 1.00 77.56 285 ALA A CA 1
ATOM 2327 C C . ALA A 1 285 ? 4.380 4.261 -28.512 1.00 77.56 285 ALA A C 1
ATOM 2329 O O . ALA A 1 285 ? 4.282 3.187 -27.911 1.00 77.56 285 ALA A O 1
ATOM 2330 N N . HIS A 1 286 ? 3.899 4.441 -29.742 1.00 76.19 286 HIS A N 1
ATOM 2331 C CA . HIS A 1 286 ? 3.313 3.365 -30.549 1.00 76.19 286 HIS A CA 1
ATOM 2332 C C . HIS A 1 286 ? 4.366 2.554 -31.306 1.00 76.19 286 HIS A C 1
ATOM 2334 O O . HIS A 1 286 ? 4.136 1.387 -31.620 1.00 76.19 286 HIS A O 1
ATOM 2340 N N . ASP A 1 287 ? 5.524 3.155 -31.569 1.00 68.06 287 ASP A N 1
ATOM 2341 C CA . ASP A 1 287 ? 6.626 2.535 -32.275 1.00 68.06 287 ASP A CA 1
ATOM 2342 C C . ASP A 1 287 ? 7.773 2.178 -31.320 1.00 68.06 287 ASP A C 1
ATOM 2344 O O . ASP A 1 287 ? 8.380 2.996 -30.627 1.00 68.06 287 ASP A O 1
ATOM 2348 N N . ILE A 1 288 ? 8.088 0.892 -31.288 1.00 86.12 288 ILE A N 1
ATOM 2349 C CA . ILE A 1 288 ? 9.150 0.331 -30.463 1.00 86.12 288 ILE A CA 1
ATOM 2350 C C . ILE A 1 288 ? 10.273 -0.102 -31.412 1.00 86.12 288 ILE A C 1
ATOM 2352 O O . ILE A 1 288 ? 10.022 -0.562 -32.528 1.00 86.12 288 ILE A O 1
ATOM 2356 N N . PHE A 1 289 ? 11.524 0.098 -30.997 1.00 88.62 289 PHE A N 1
ATOM 2357 C CA . PHE A 1 289 ? 12.698 -0.196 -31.818 1.00 88.62 289 PHE A CA 1
ATOM 2358 C C . PHE A 1 289 ? 13.459 -1.394 -31.261 1.00 88.62 289 PHE A C 1
ATOM 2360 O O . PHE A 1 289 ? 13.452 -1.654 -30.055 1.00 88.62 289 PHE A O 1
ATOM 2367 N N . PHE A 1 290 ? 14.112 -2.127 -32.154 1.00 92.06 290 PHE A N 1
ATOM 2368 C CA . PHE A 1 290 ? 15.026 -3.192 -31.775 1.00 92.06 290 PHE A CA 1
ATOM 2369 C C . PHE A 1 290 ? 16.376 -2.627 -31.342 1.00 92.06 290 PHE A C 1
ATOM 2371 O O . PHE A 1 290 ? 16.859 -1.625 -31.867 1.00 92.06 290 PHE A O 1
ATOM 2378 N N . LYS A 1 291 ? 17.003 -3.318 -30.396 1.00 90.19 291 LYS A N 1
ATOM 2379 C CA . LYS A 1 291 ? 18.382 -3.114 -29.963 1.00 90.19 291 LYS A CA 1
ATOM 2380 C C . LYS A 1 291 ? 19.197 -4.353 -30.303 1.00 90.19 291 LYS A C 1
ATOM 2382 O O . LYS A 1 291 ? 18.654 -5.452 -30.377 1.00 90.19 291 LYS A O 1
ATOM 2387 N N . TYR A 1 292 ? 20.505 -4.176 -30.457 1.00 88.44 292 TYR A N 1
ATOM 2388 C CA . TYR A 1 292 ? 21.448 -5.281 -30.588 1.00 88.44 292 TYR A CA 1
ATOM 2389 C C . TYR A 1 292 ? 22.499 -5.211 -29.487 1.00 88.44 292 TYR A C 1
ATOM 2391 O O . TYR A 1 292 ? 23.232 -4.228 -29.385 1.00 88.44 292 TYR A O 1
ATOM 2399 N N . ARG A 1 293 ? 22.575 -6.251 -28.655 1.00 84.38 293 ARG A N 1
ATOM 2400 C CA . ARG A 1 293 ? 23.581 -6.375 -27.589 1.00 84.38 293 ARG A CA 1
ATOM 2401 C C . ARG A 1 293 ? 23.870 -7.850 -27.347 1.00 84.38 293 ARG A C 1
ATOM 2403 O O . ARG A 1 293 ? 22.962 -8.668 -27.440 1.00 84.38 293 ARG A O 1
ATOM 2410 N N . LYS A 1 294 ? 25.123 -8.194 -27.022 1.00 83.69 294 LYS A N 1
ATOM 2411 C CA . LYS A 1 294 ? 25.538 -9.577 -26.699 1.00 83.69 294 LYS A CA 1
ATOM 2412 C C . LYS A 1 294 ? 25.045 -10.594 -27.747 1.00 83.69 294 LYS A C 1
ATOM 2414 O O . LYS A 1 294 ? 24.466 -11.621 -27.411 1.00 83.69 294 LYS A O 1
ATOM 2419 N N . ASN A 1 295 ? 25.236 -10.262 -29.025 1.00 87.12 295 ASN A N 1
ATOM 2420 C CA . ASN A 1 295 ? 24.803 -11.062 -30.176 1.00 87.12 295 ASN A CA 1
ATOM 2421 C C . ASN A 1 295 ? 23.299 -11.362 -30.246 1.00 87.12 295 ASN A C 1
ATOM 2423 O O . ASN A 1 295 ? 22.913 -12.314 -30.906 1.00 87.12 295 ASN A O 1
ATOM 2427 N N . THR A 1 296 ? 22.453 -10.566 -29.594 1.00 87.81 296 THR A N 1
ATOM 2428 C CA . THR A 1 296 ? 20.997 -10.751 -29.574 1.00 87.81 296 THR A CA 1
ATOM 2429 C C . THR A 1 296 ? 20.310 -9.502 -30.114 1.00 87.81 296 THR A C 1
ATOM 2431 O O . THR A 1 296 ? 20.672 -8.391 -29.720 1.00 87.81 296 THR A O 1
ATOM 2434 N N . ILE A 1 297 ? 19.312 -9.675 -30.987 1.00 92.25 297 ILE A N 1
ATOM 2435 C CA . ILE A 1 297 ? 18.398 -8.604 -31.403 1.00 92.25 297 ILE A CA 1
ATOM 2436 C C . ILE A 1 297 ? 17.138 -8.702 -30.544 1.00 92.25 297 ILE A C 1
ATOM 2438 O O . ILE A 1 297 ? 16.430 -9.709 -30.591 1.00 92.25 297 ILE A O 1
ATOM 2442 N N . PHE A 1 298 ? 16.854 -7.672 -29.751 1.00 92.56 298 PHE A N 1
ATOM 2443 C CA . PHE A 1 298 ? 15.746 -7.704 -28.798 1.00 92.56 298 PHE A CA 1
ATOM 2444 C C . PHE A 1 298 ? 15.064 -6.350 -28.629 1.00 92.56 298 PHE A C 1
ATOM 2446 O O . PHE A 1 298 ? 15.623 -5.295 -28.932 1.00 92.56 298 PHE A O 1
ATOM 2453 N N . THR A 1 299 ? 13.841 -6.384 -28.120 1.00 92.69 299 THR A N 1
ATOM 2454 C CA . THR A 1 299 ? 13.151 -5.227 -27.566 1.00 92.69 299 THR A CA 1
ATOM 2455 C C . THR A 1 299 ? 12.209 -5.661 -26.448 1.00 92.69 299 THR A C 1
ATOM 2457 O O . THR A 1 299 ? 12.041 -6.854 -26.187 1.00 92.69 299 THR A O 1
ATOM 2460 N N . THR A 1 300 ? 11.587 -4.690 -25.793 1.00 92.44 300 THR A N 1
ATOM 2461 C CA . THR A 1 300 ? 10.624 -4.931 -24.724 1.00 92.44 300 THR A CA 1
ATOM 2462 C C . THR A 1 300 ? 9.355 -4.149 -24.994 1.00 92.44 300 THR A C 1
ATOM 2464 O O . THR A 1 300 ? 9.405 -2.958 -25.320 1.00 92.44 300 THR A O 1
ATOM 2467 N N . VAL A 1 301 ? 8.216 -4.810 -24.817 1.00 91.88 301 VAL A N 1
ATOM 2468 C CA . VAL A 1 301 ? 6.900 -4.181 -24.925 1.00 91.88 301 VAL A CA 1
ATOM 2469 C C . VAL A 1 301 ? 6.178 -4.268 -23.582 1.00 91.88 301 VAL A C 1
ATOM 2471 O O . VAL A 1 301 ? 6.260 -5.283 -22.891 1.00 91.88 301 VAL A O 1
ATOM 2474 N N . THR A 1 302 ? 5.498 -3.196 -23.180 1.00 89.88 302 THR A N 1
ATOM 2475 C CA . THR A 1 302 ? 4.723 -3.153 -21.937 1.00 89.88 302 THR A CA 1
ATOM 2476 C C . THR A 1 302 ? 3.375 -2.464 -22.195 1.00 89.88 302 THR A C 1
ATOM 2478 O O . THR A 1 302 ? 3.333 -1.305 -22.604 1.00 89.88 302 THR A O 1
ATOM 2481 N N . PRO A 1 303 ? 2.233 -3.143 -21.979 1.00 86.75 303 PRO A N 1
ATOM 2482 C CA . PRO A 1 303 ? 0.912 -2.603 -22.321 1.00 86.75 303 PRO A CA 1
ATOM 2483 C C . PRO A 1 303 ? 0.421 -1.457 -21.413 1.00 86.75 303 PRO A C 1
ATOM 2485 O O . PRO A 1 303 ? -0.745 -1.082 -21.505 1.00 86.75 303 PRO A O 1
ATOM 2488 N N . GLY A 1 304 ? 1.268 -0.896 -20.542 1.00 88.06 304 GLY A N 1
ATOM 2489 C CA . GLY A 1 304 ? 0.910 0.235 -19.685 1.00 88.06 304 GLY A CA 1
ATOM 2490 C C . GLY A 1 304 ? 0.605 -0.123 -18.231 1.00 88.06 304 GLY A C 1
ATOM 2491 O O . GLY A 1 304 ? 0.871 -1.230 -17.762 1.00 88.06 304 GLY A O 1
ATOM 2492 N N . TYR A 1 305 ? 0.051 0.857 -17.516 1.00 89.38 305 TYR A N 1
ATOM 2493 C CA . TYR A 1 305 ? -0.587 0.675 -16.210 1.00 89.38 305 TYR A CA 1
ATOM 2494 C C . TYR A 1 305 ? -2.003 0.119 -16.387 1.00 89.38 305 TYR A C 1
ATOM 2496 O O . TYR A 1 305 ? -2.676 0.455 -17.358 1.00 89.38 305 TYR A O 1
ATOM 2504 N N . ASN A 1 306 ? -2.433 -0.743 -15.462 1.00 90.56 306 ASN A N 1
ATOM 2505 C CA . ASN A 1 306 ? -3.712 -1.464 -15.495 1.00 90.56 306 ASN A CA 1
ATOM 2506 C C . ASN A 1 306 ? -4.207 -1.907 -16.897 1.00 90.56 306 ASN A C 1
ATOM 2508 O O . ASN A 1 306 ? -5.333 -1.600 -17.302 1.00 90.56 306 ASN A O 1
ATOM 2512 N N . PRO A 1 307 ? -3.387 -2.646 -17.663 1.00 90.88 307 PRO A N 1
ATOM 2513 C CA . PRO A 1 307 ? -3.796 -3.138 -18.970 1.00 90.88 307 PRO A CA 1
ATOM 2514 C C . PRO A 1 307 ? -4.949 -4.144 -18.839 1.00 90.88 307 PRO A C 1
ATOM 2516 O O . PRO A 1 307 ? -5.005 -4.953 -17.912 1.00 90.88 307 PRO A O 1
ATOM 2519 N N . SER A 1 308 ? -5.905 -4.116 -19.764 1.00 91.25 308 SER A N 1
ATOM 2520 C CA . SER A 1 308 ? -7.016 -5.075 -19.738 1.00 91.25 308 SER A CA 1
ATOM 2521 C C . SER A 1 308 ? -6.524 -6.499 -20.033 1.00 91.25 308 SER A C 1
ATOM 2523 O O . SER A 1 308 ? -5.812 -6.680 -21.015 1.00 91.25 308 SER A O 1
ATOM 2525 N N . PRO A 1 309 ? -6.937 -7.536 -19.286 1.00 92.88 309 PRO A N 1
ATOM 2526 C CA . PRO A 1 309 ? -6.542 -8.906 -19.606 1.00 92.88 309 PRO A CA 1
ATOM 2527 C C . PRO A 1 309 ? -7.041 -9.359 -20.985 1.00 92.88 309 PRO A C 1
ATOM 2529 O O . PRO A 1 309 ? -8.012 -8.825 -21.537 1.00 92.88 309 PRO A O 1
ATOM 2532 N N . GLY A 1 310 ? -6.379 -10.374 -21.536 1.00 95.94 310 GLY A N 1
ATOM 2533 C CA . GLY A 1 310 ? -6.747 -11.003 -22.803 1.00 95.94 310 GLY A CA 1
ATOM 2534 C C . GLY A 1 310 ? -5.569 -11.187 -23.752 1.00 95.94 310 GLY A C 1
ATOM 2535 O O . GLY A 1 310 ? -4.410 -11.146 -23.345 1.00 95.94 310 GLY A O 1
ATOM 2536 N N . VAL A 1 311 ? -5.885 -11.421 -25.025 1.00 97.69 311 VAL A N 1
ATOM 2537 C CA . VAL A 1 311 ? -4.894 -11.707 -26.067 1.00 97.69 311 VAL A CA 1
ATOM 2538 C C . VAL A 1 311 ? -4.346 -10.410 -26.656 1.00 97.69 311 VAL A C 1
ATOM 2540 O O . VAL A 1 311 ? -5.100 -9.545 -27.106 1.00 97.69 311 VAL A O 1
ATOM 2543 N N . TYR A 1 312 ? -3.025 -10.306 -26.671 1.00 97.50 312 TYR A N 1
ATOM 2544 C CA . TYR A 1 312 ? -2.259 -9.235 -27.291 1.00 97.50 312 TYR A CA 1
ATOM 2545 C C . TYR A 1 312 ? -1.367 -9.809 -28.385 1.00 97.50 312 TYR A C 1
ATOM 2547 O O . TYR A 1 312 ? -0.987 -10.975 -28.340 1.00 97.50 312 TYR A O 1
ATOM 2555 N N . HIS A 1 313 ? -1.012 -8.976 -29.355 1.00 96.88 313 HIS A N 1
ATOM 2556 C CA . HIS A 1 313 ? -0.198 -9.342 -30.504 1.00 96.88 313 HIS A CA 1
ATOM 2557 C C . HIS A 1 313 ? 0.975 -8.375 -30.627 1.00 96.88 313 HIS A C 1
ATOM 2559 O O . HIS A 1 313 ? 0.779 -7.161 -30.704 1.00 96.88 313 HIS A O 1
ATOM 2565 N N . VAL A 1 314 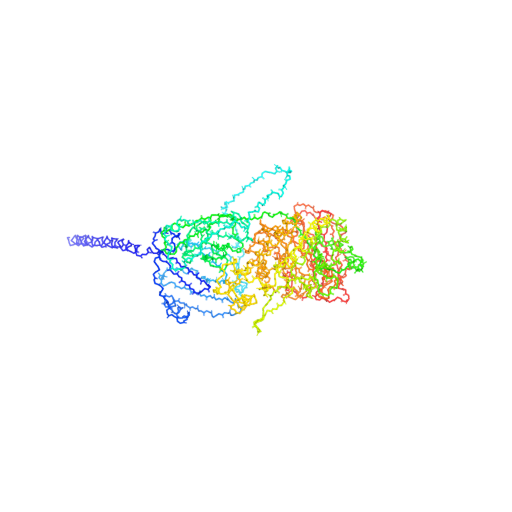? 2.190 -8.915 -30.660 1.00 96.19 314 VAL A N 1
ATOM 2566 C CA . VAL A 1 314 ? 3.389 -8.185 -31.070 1.00 96.19 314 VAL A CA 1
ATOM 2567 C C . VAL A 1 314 ? 3.498 -8.299 -32.580 1.00 96.19 314 VAL A C 1
ATOM 2569 O O . VAL A 1 314 ? 3.565 -9.408 -33.108 1.00 96.19 314 VAL A O 1
ATOM 2572 N N . VAL A 1 315 ? 3.511 -7.158 -33.262 1.00 95.00 315 VAL A N 1
ATOM 2573 C CA . VAL A 1 315 ? 3.516 -7.066 -34.723 1.00 95.00 315 VAL A CA 1
ATOM 2574 C C . VAL A 1 315 ? 4.783 -6.348 -35.175 1.00 95.00 315 VAL A C 1
ATOM 2576 O O . VAL A 1 315 ? 5.104 -5.276 -34.665 1.00 95.00 315 VAL A O 1
ATOM 2579 N N . ILE A 1 316 ? 5.497 -6.924 -36.139 1.00 95.50 316 ILE A N 1
ATOM 2580 C CA . ILE A 1 316 ? 6.701 -6.345 -36.743 1.00 95.50 316 ILE A CA 1
ATOM 2581 C C . ILE A 1 316 ? 6.408 -5.993 -38.195 1.00 95.50 316 ILE A C 1
ATOM 2583 O O . ILE A 1 316 ? 5.839 -6.808 -38.927 1.00 95.50 316 ILE A O 1
ATOM 2587 N N . ARG A 1 317 ? 6.818 -4.796 -38.612 1.00 93.94 317 ARG A N 1
ATOM 2588 C CA . ARG A 1 317 ? 6.756 -4.315 -40.001 1.00 93.94 317 ARG A CA 1
ATOM 2589 C C . ARG A 1 317 ? 8.095 -3.702 -40.414 1.00 93.94 317 ARG A C 1
ATOM 2591 O O . ARG A 1 317 ? 8.869 -3.295 -39.548 1.00 93.94 317 ARG A O 1
ATOM 2598 N N . SER A 1 318 ? 8.362 -3.661 -41.717 1.00 93.31 318 SER A N 1
ATOM 2599 C CA . SER A 1 318 ? 9.504 -2.950 -42.308 1.00 93.31 318 SER A CA 1
ATOM 2600 C C . SER A 1 318 ? 9.038 -1.573 -42.780 1.00 93.31 318 SER A C 1
ATOM 2602 O O . SER A 1 318 ? 7.901 -1.425 -43.222 1.00 93.31 318 SER A O 1
ATOM 2604 N N . LYS A 1 319 ? 9.895 -0.557 -42.647 1.00 90.12 319 LYS A N 1
ATOM 2605 C CA . LYS A 1 319 ? 9.651 0.784 -43.195 1.00 90.12 319 LYS A CA 1
ATOM 2606 C C . LYS A 1 319 ? 9.981 0.839 -44.685 1.00 90.12 319 LYS A C 1
ATOM 2608 O O . LYS A 1 319 ? 9.330 1.565 -45.423 1.00 90.12 319 LYS A O 1
ATOM 2613 N N . ALA A 1 320 ? 11.024 0.122 -45.099 1.00 89.50 320 ALA A N 1
ATOM 2614 C CA . ALA A 1 320 ? 11.552 0.110 -46.456 1.00 89.50 320 ALA A CA 1
ATOM 2615 C C . ALA A 1 320 ? 10.812 -0.870 -47.377 1.00 89.50 320 ALA A C 1
ATOM 2617 O O . ALA A 1 320 ? 10.858 -0.693 -48.590 1.00 89.50 320 ALA A O 1
ATOM 2618 N N . ASP A 1 321 ? 10.134 -1.874 -46.815 1.00 91.19 321 ASP A N 1
ATOM 2619 C CA . ASP A 1 321 ? 9.288 -2.826 -47.540 1.00 91.19 321 ASP A CA 1
ATOM 2620 C C . ASP A 1 321 ? 7.872 -2.858 -46.926 1.00 91.19 321 ASP A C 1
ATOM 2622 O O . ASP A 1 321 ? 7.593 -3.675 -46.040 1.00 91.19 321 ASP A O 1
ATOM 2626 N N . PRO A 1 322 ? 6.976 -1.946 -47.352 1.00 87.31 322 PRO A N 1
ATOM 2627 C CA . PRO A 1 322 ? 5.609 -1.870 -46.837 1.00 87.31 322 PRO A CA 1
ATOM 2628 C C . PRO A 1 322 ? 4.724 -3.060 -47.240 1.00 87.31 322 PRO A C 1
ATOM 2630 O O . PRO A 1 322 ? 3.726 -3.333 -46.569 1.00 87.31 322 PRO A O 1
ATOM 2633 N N . ASP A 1 323 ? 5.087 -3.771 -48.312 1.00 89.12 323 ASP A N 1
ATOM 2634 C CA . ASP A 1 323 ? 4.358 -4.938 -48.819 1.00 89.12 323 ASP A CA 1
ATOM 2635 C C . ASP A 1 323 ? 4.732 -6.227 -48.075 1.00 89.12 323 ASP A C 1
ATOM 2637 O O . ASP A 1 323 ? 4.006 -7.231 -48.124 1.00 89.12 323 ASP A O 1
ATOM 2641 N N . TRP A 1 324 ? 5.841 -6.215 -47.329 1.00 93.56 324 TRP A N 1
ATOM 2642 C CA . TRP A 1 324 ? 6.180 -7.310 -46.440 1.00 93.56 324 TRP A CA 1
ATOM 2643 C C . TRP A 1 324 ? 5.089 -7.502 -45.379 1.00 93.56 324 TRP A C 1
ATOM 2645 O O . TRP A 1 324 ? 4.865 -6.666 -44.502 1.00 93.56 324 TRP A O 1
ATOM 2655 N N . LYS A 1 325 ? 4.456 -8.684 -45.404 1.00 90.88 325 LYS A N 1
ATOM 2656 C CA . LYS A 1 325 ? 3.389 -9.085 -44.464 1.00 90.88 325 LYS A CA 1
ATOM 2657 C C . LYS A 1 325 ? 3.784 -8.954 -42.990 1.00 90.88 325 LYS A C 1
ATOM 2659 O O . LYS A 1 325 ? 2.904 -8.882 -42.132 1.00 90.88 325 LYS A O 1
ATOM 2664 N N . GLY A 1 326 ? 5.085 -8.935 -42.701 1.00 93.94 326 GLY A N 1
ATOM 2665 C CA . GLY A 1 326 ? 5.636 -8.788 -41.365 1.00 93.94 326 GLY A CA 1
ATOM 2666 C C . GLY A 1 326 ? 5.569 -10.055 -40.522 1.00 93.94 326 GLY A C 1
ATOM 2667 O O . GLY A 1 326 ? 5.151 -11.117 -40.979 1.00 93.94 326 GLY A O 1
ATOM 2668 N N . LEU A 1 327 ? 5.989 -9.932 -39.264 1.00 96.38 327 LEU A N 1
ATOM 2669 C CA . LEU A 1 327 ? 5.907 -11.009 -38.276 1.00 96.38 327 LEU A CA 1
ATOM 2670 C C . LEU A 1 327 ? 4.867 -10.675 -37.222 1.00 96.38 327 LEU A C 1
ATOM 2672 O O . LEU A 1 327 ? 4.683 -9.512 -36.867 1.00 96.38 327 LEU A O 1
ATOM 2676 N N . GLU A 1 328 ? 4.230 -11.706 -36.688 1.00 96.25 328 GLU A N 1
ATOM 2677 C CA . GLU A 1 328 ? 3.264 -11.551 -35.615 1.00 96.25 328 GLU A CA 1
ATOM 2678 C C . GLU A 1 328 ? 3.362 -12.708 -34.624 1.00 96.25 328 GLU A C 1
ATOM 2680 O O . GLU A 1 328 ? 3.507 -13.870 -35.009 1.00 96.25 328 GLU A O 1
ATOM 2685 N N . LYS A 1 329 ? 3.284 -12.387 -33.331 1.00 97.19 329 LYS A N 1
ATOM 2686 C CA . LYS A 1 329 ? 3.210 -13.378 -32.259 1.00 97.19 329 LYS A CA 1
ATOM 2687 C C . LYS A 1 329 ? 2.258 -12.893 -31.175 1.00 97.19 329 LYS A C 1
ATOM 2689 O O . LYS A 1 329 ? 2.343 -11.745 -30.742 1.00 97.19 329 LYS A O 1
ATOM 2694 N N . SER A 1 330 ? 1.354 -13.765 -30.744 1.00 97.19 330 SER A N 1
ATOM 2695 C CA . SER A 1 330 ? 0.400 -13.466 -29.680 1.00 97.19 330 SER A CA 1
ATOM 2696 C C . SER A 1 330 ? 0.916 -13.880 -28.305 1.00 97.19 330 SER A C 1
ATOM 2698 O O . SER A 1 330 ? 1.642 -14.865 -28.190 1.00 97.19 330 SER A O 1
ATOM 2700 N N . PHE A 1 331 ? 0.456 -13.188 -27.268 1.00 97.12 331 PHE A N 1
ATOM 2701 C CA . PHE A 1 331 ? 0.576 -13.594 -25.870 1.00 97.12 331 PHE A CA 1
ATOM 2702 C C . PHE A 1 331 ? -0.709 -13.273 -25.104 1.00 97.12 331 PHE A C 1
ATOM 2704 O O . PHE A 1 331 ? -1.534 -12.476 -25.553 1.00 97.12 331 PHE A O 1
ATOM 2711 N N . VAL A 1 332 ? -0.880 -13.882 -23.932 1.00 97.62 332 VAL A N 1
ATOM 2712 C CA . VAL A 1 332 ? -2.030 -13.633 -23.056 1.00 97.62 332 VAL A CA 1
ATOM 2713 C C . VAL A 1 332 ? -1.593 -12.849 -21.829 1.00 97.62 332 VAL A C 1
ATOM 2715 O O . VAL A 1 332 ? -0.743 -13.304 -21.065 1.00 97.62 332 VAL A O 1
ATOM 2718 N N . LEU A 1 333 ? -2.214 -11.697 -21.604 1.00 96.44 333 LEU A N 1
ATOM 2719 C CA . LEU A 1 333 ? -2.117 -10.974 -20.344 1.00 96.44 333 LEU A CA 1
ATOM 2720 C C . LEU A 1 333 ? -3.187 -11.495 -19.374 1.00 96.44 333 LEU A C 1
ATOM 2722 O O . LEU A 1 333 ? -4.385 -11.430 -19.665 1.00 96.44 333 LEU A O 1
ATOM 2726 N N . LYS A 1 334 ? -2.757 -12.006 -18.221 1.00 94.88 334 LYS A N 1
ATOM 2727 C CA . LYS A 1 334 ? -3.611 -12.595 -17.185 1.00 94.88 334 LYS A CA 1
ATOM 2728 C C . LYS A 1 334 ? -3.794 -11.665 -15.987 1.00 94.88 334 LYS A C 1
ATOM 2730 O O . LYS A 1 334 ? -2.999 -10.760 -15.754 1.00 94.88 334 LYS A O 1
ATOM 2735 N N . ARG A 1 335 ? -4.848 -11.948 -15.216 1.00 92.12 335 ARG A N 1
ATOM 2736 C CA . ARG A 1 335 ? -5.073 -11.426 -13.864 1.00 92.12 335 ARG A CA 1
ATOM 2737 C C . ARG A 1 335 ? -5.021 -12.557 -12.866 1.00 92.12 335 ARG A C 1
ATOM 2739 O O . ARG A 1 335 ? -5.603 -13.614 -13.115 1.00 92.12 335 ARG A O 1
ATOM 2746 N N . ARG A 1 336 ? -4.364 -12.333 -11.732 1.00 91.38 336 ARG A N 1
ATOM 2747 C CA . ARG A 1 336 ? -4.474 -13.268 -10.614 1.00 91.38 336 ARG A CA 1
ATOM 2748 C C . ARG A 1 336 ? -5.858 -13.134 -9.976 1.00 91.38 336 ARG A C 1
ATOM 2750 O O . ARG A 1 336 ? -6.319 -12.028 -9.713 1.00 91.38 336 ARG A O 1
ATOM 2757 N N . LYS A 1 337 ? -6.518 -14.263 -9.706 1.00 90.50 337 LYS A N 1
ATOM 2758 C CA . LYS A 1 337 ? -7.728 -14.272 -8.878 1.00 90.50 337 LYS A CA 1
ATOM 2759 C C . LYS A 1 337 ? -7.327 -14.008 -7.430 1.00 90.50 337 LYS A C 1
ATOM 2761 O O . LYS A 1 337 ? -6.519 -14.750 -6.872 1.00 90.50 337 LYS A O 1
ATOM 2766 N N . VAL A 1 338 ? -7.902 -12.97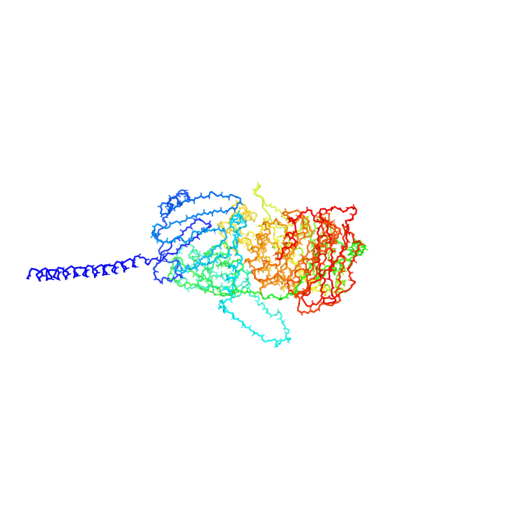3 -6.834 1.00 90.56 338 VAL A N 1
ATOM 2767 C CA . VAL A 1 338 ? -7.655 -12.615 -5.438 1.00 90.56 338 VAL A CA 1
ATOM 2768 C C . VAL A 1 338 ? -8.748 -13.254 -4.569 1.00 90.56 338 VAL A C 1
ATOM 2770 O O . VAL A 1 338 ? -9.928 -13.042 -4.851 1.00 90.56 338 VAL A O 1
ATOM 2773 N N . PRO A 1 339 ? -8.402 -14.071 -3.555 1.00 90.12 339 PRO A N 1
ATOM 2774 C CA . PRO A 1 339 ? -9.383 -14.612 -2.614 1.00 90.12 339 PRO A CA 1
ATOM 2775 C C . PRO A 1 339 ? -10.100 -13.494 -1.854 1.00 90.12 339 PRO A C 1
ATOM 2777 O O . PRO A 1 339 ? -9.471 -12.496 -1.518 1.00 90.12 339 PRO A O 1
ATOM 2780 N N . SER A 1 340 ? -11.386 -13.665 -1.551 1.00 90.31 340 SER A N 1
ATOM 2781 C CA . SER A 1 340 ? -12.128 -12.721 -0.709 1.00 90.31 340 SER A CA 1
ATOM 2782 C C . SER A 1 340 ? -11.580 -12.691 0.719 1.00 90.31 340 SER A C 1
ATOM 2784 O O . SER A 1 340 ? -11.099 -13.707 1.223 1.00 90.31 340 SER A O 1
ATOM 2786 N N . ILE A 1 341 ? -11.709 -11.543 1.377 1.00 93.81 341 ILE A N 1
ATOM 2787 C CA . ILE A 1 341 ? -11.479 -11.390 2.820 1.00 93.81 341 ILE A CA 1
ATOM 2788 C C . ILE A 1 341 ? -12.819 -11.311 3.571 1.00 93.81 341 ILE A C 1
ATOM 2790 O O . ILE A 1 341 ? -13.851 -11.126 2.914 1.00 93.81 341 ILE A O 1
ATOM 2794 N N . PRO A 1 342 ? -12.833 -11.478 4.910 1.00 94.06 342 PRO A N 1
ATOM 2795 C CA . PRO A 1 342 ? -14.049 -11.347 5.703 1.00 94.06 342 PRO A CA 1
ATOM 2796 C C . PRO A 1 342 ? -14.788 -10.037 5.422 1.00 94.06 342 PRO A C 1
ATOM 2798 O O . PRO A 1 342 ? -14.192 -8.988 5.182 1.00 94.06 342 PRO A O 1
ATOM 2801 N N . LYS A 1 343 ? -16.116 -10.102 5.425 1.00 95.38 343 LYS A N 1
ATOM 2802 C CA . LYS A 1 343 ? -16.966 -8.934 5.203 1.00 95.38 343 LYS A CA 1
ATOM 2803 C C . LYS A 1 343 ? -16.930 -8.043 6.444 1.00 95.38 343 LYS A C 1
ATOM 2805 O O . LYS A 1 343 ? -17.129 -8.540 7.544 1.00 95.38 343 LYS A O 1
ATOM 2810 N N . GLY A 1 344 ? -16.726 -6.737 6.269 1.00 96.38 344 GLY A N 1
ATOM 2811 C CA . GLY A 1 344 ? -16.647 -5.818 7.408 1.00 96.38 344 GLY A CA 1
ATOM 2812 C C . GLY A 1 344 ? -15.292 -5.824 8.125 1.00 96.38 344 GLY A C 1
ATOM 2813 O O . GLY A 1 344 ? -15.252 -5.465 9.299 1.00 96.38 344 GLY A O 1
ATOM 2814 N N . PHE A 1 345 ? -14.215 -6.229 7.437 1.00 98.31 345 PHE A N 1
ATOM 2815 C CA . PHE A 1 345 ? -12.884 -6.404 8.023 1.00 98.31 345 PHE A CA 1
ATOM 2816 C C . PHE A 1 345 ? -12.291 -5.089 8.557 1.00 98.31 345 PHE A C 1
ATOM 2818 O O . PHE A 1 345 ? -12.193 -4.098 7.827 1.00 98.31 345 PHE A O 1
ATOM 2825 N N . GLY A 1 346 ? -11.875 -5.091 9.821 1.00 98.44 346 GLY A N 1
ATOM 2826 C CA . GLY A 1 346 ? -11.274 -3.972 10.536 1.00 98.44 346 GLY A CA 1
ATOM 2827 C C . GLY A 1 346 ? -9.898 -4.327 11.090 1.00 98.44 346 GLY A C 1
ATOM 2828 O O . GLY A 1 346 ? -9.711 -5.384 11.685 1.00 98.44 346 GLY A O 1
ATOM 2829 N N . ILE A 1 347 ? -8.927 -3.434 10.913 1.00 98.69 347 ILE A N 1
ATOM 2830 C CA . ILE A 1 347 ? -7.533 -3.661 11.310 1.00 98.69 347 ILE A CA 1
ATOM 2831 C C . ILE A 1 347 ? -7.013 -2.495 12.151 1.00 98.69 347 ILE A C 1
ATOM 2833 O O . ILE A 1 347 ? -7.259 -1.326 11.848 1.00 98.69 347 ILE A O 1
ATOM 2837 N N . VAL A 1 348 ? -6.174 -2.797 13.137 1.00 98.50 348 VAL A N 1
ATOM 2838 C CA . VAL A 1 348 ? -5.348 -1.800 13.825 1.00 98.50 348 VAL A CA 1
ATOM 2839 C C . VAL A 1 348 ? -3.874 -2.103 13.597 1.00 98.50 348 VAL A C 1
ATOM 2841 O O . VAL A 1 348 ? -3.412 -3.224 13.798 1.00 98.50 348 VAL A O 1
ATOM 2844 N N . ASN A 1 349 ? -3.115 -1.083 13.199 1.00 98.19 349 ASN A N 1
ATOM 2845 C CA . ASN A 1 349 ? -1.675 -1.209 13.014 1.00 98.19 349 ASN A CA 1
ATOM 2846 C C . ASN A 1 349 ? -0.900 -0.876 14.297 1.00 98.19 349 ASN A C 1
ATOM 2848 O O . ASN A 1 349 ? -1.286 0.011 15.060 1.00 98.19 349 ASN A O 1
ATOM 2852 N N . LEU A 1 350 ? 0.259 -1.509 14.478 1.00 97.62 350 LEU A N 1
ATOM 2853 C CA . LEU A 1 350 ? 1.234 -1.218 15.527 1.00 97.62 350 LEU A CA 1
ATOM 2854 C C . LEU A 1 350 ? 2.637 -1.048 14.924 1.00 97.62 350 LEU A C 1
ATOM 2856 O O . LEU A 1 350 ? 3.412 -2.001 14.813 1.00 97.62 350 LEU A O 1
ATOM 2860 N N . GLU A 1 351 ? 3.001 0.190 14.588 1.00 95.31 351 GLU A N 1
ATOM 2861 C CA . GLU A 1 351 ? 4.348 0.531 14.115 1.00 95.31 351 GLU A CA 1
ATOM 2862 C C . GLU A 1 351 ? 5.307 0.784 15.294 1.00 95.31 351 GLU A C 1
ATOM 2864 O O . GLU A 1 351 ? 5.749 1.904 15.549 1.00 95.31 351 GLU A O 1
ATOM 2869 N N . TYR A 1 352 ? 5.622 -0.261 16.070 1.00 94.44 352 TYR A N 1
ATOM 2870 C CA . TYR A 1 352 ? 6.433 -0.113 17.285 1.00 94.44 352 TYR A CA 1
ATOM 2871 C C . TYR A 1 352 ? 7.424 -1.258 17.508 1.00 94.44 352 TYR A C 1
ATOM 2873 O O . TYR A 1 352 ? 7.055 -2.392 17.802 1.00 94.44 352 TYR A O 1
ATOM 2881 N N . THR A 1 353 ? 8.719 -0.939 17.452 1.00 93.25 353 THR A N 1
ATOM 2882 C CA . THR A 1 353 ? 9.809 -1.925 17.578 1.00 93.25 353 THR A CA 1
ATOM 2883 C C . THR A 1 353 ? 10.564 -1.852 18.902 1.00 93.25 353 THR A C 1
ATOM 2885 O O . THR A 1 353 ? 11.610 -2.477 19.049 1.00 93.25 353 THR A O 1
ATOM 2888 N N . THR A 1 354 ? 10.107 -1.061 19.873 1.00 93.38 354 THR A N 1
ATOM 2889 C CA . THR A 1 354 ? 10.677 -1.072 21.232 1.00 93.38 354 THR A CA 1
ATOM 2890 C C . THR A 1 354 ? 10.009 -2.173 22.047 1.00 93.38 354 THR A C 1
ATOM 2892 O O . THR A 1 354 ? 8.805 -2.378 21.916 1.00 93.38 354 THR A O 1
ATOM 2895 N N . PHE A 1 355 ? 10.782 -2.889 22.869 1.00 95.94 355 PHE A N 1
ATOM 2896 C CA . PHE A 1 355 ? 10.278 -4.049 23.602 1.00 95.94 355 PHE A CA 1
ATOM 2897 C C . PHE A 1 355 ? 9.105 -3.677 24.525 1.00 95.94 355 PHE A C 1
ATOM 2899 O O . PHE A 1 355 ? 9.208 -2.734 25.312 1.00 95.94 355 PHE A O 1
ATOM 2906 N N . LEU A 1 356 ? 8.000 -4.415 24.412 1.00 96.31 356 LEU A N 1
ATOM 2907 C CA . LEU A 1 356 ? 6.735 -4.129 25.093 1.00 96.31 356 LEU A CA 1
ATOM 2908 C C . LEU A 1 356 ? 6.645 -4.729 26.497 1.00 96.31 356 LEU A C 1
ATOM 2910 O O . LEU A 1 356 ? 5.910 -4.203 27.324 1.00 96.31 356 LEU A O 1
ATOM 2914 N N . GLY A 1 357 ? 7.399 -5.790 26.799 1.00 94.06 357 GLY A N 1
ATOM 2915 C CA . GLY A 1 357 ? 7.256 -6.526 28.063 1.00 94.06 357 GLY A CA 1
ATOM 2916 C C . GLY A 1 357 ? 7.554 -5.712 29.329 1.00 94.06 357 GLY A C 1
ATOM 2917 O O . GLY A 1 357 ? 7.178 -6.131 30.415 1.00 94.06 357 GLY A O 1
ATOM 2918 N N . SER A 1 358 ? 8.203 -4.551 29.207 1.00 90.62 358 SER A N 1
ATOM 2919 C CA . SER A 1 358 ? 8.460 -3.624 30.318 1.00 90.62 358 SER A CA 1
ATOM 2920 C C . SER A 1 358 ? 7.605 -2.352 30.282 1.00 90.62 358 SER A C 1
ATOM 2922 O O . SER A 1 358 ? 7.795 -1.458 31.108 1.00 90.62 358 SER A O 1
ATOM 2924 N N . LYS A 1 359 ? 6.690 -2.219 29.316 1.00 93.81 359 LYS A N 1
ATOM 2925 C CA . LYS A 1 359 ? 5.850 -1.029 29.165 1.00 93.81 359 LYS A CA 1
ATOM 2926 C C . LYS A 1 359 ? 4.602 -1.144 30.030 1.00 93.81 359 LYS A C 1
ATOM 2928 O O . LYS A 1 359 ? 3.928 -2.166 30.023 1.00 93.81 359 LYS A O 1
ATOM 2933 N N . GLN A 1 360 ? 4.281 -0.048 30.711 1.00 95.19 360 GLN A N 1
ATOM 2934 C CA . GLN A 1 360 ? 2.947 0.183 31.251 1.00 95.19 360 GLN A CA 1
ATOM 2935 C C . GLN A 1 360 ? 2.097 0.835 30.161 1.00 95.19 360 GLN A C 1
ATOM 2937 O O . GLN A 1 360 ? 2.504 1.835 29.560 1.00 95.19 360 GLN A O 1
ATOM 2942 N N . ILE A 1 361 ? 0.946 0.243 29.881 1.00 96.69 361 ILE A N 1
ATOM 2943 C CA . ILE A 1 361 ? 0.043 0.632 28.802 1.00 96.69 361 ILE A CA 1
ATOM 2944 C C . ILE A 1 361 ? -1.315 0.918 29.427 1.00 96.69 361 ILE A C 1
ATOM 2946 O O . ILE A 1 361 ? -1.840 0.098 30.176 1.00 96.69 361 ILE A O 1
ATOM 2950 N N . ILE A 1 362 ? -1.869 2.096 29.150 1.00 95.25 362 ILE A N 1
ATOM 2951 C CA . ILE A 1 362 ? -3.226 2.424 29.584 1.00 95.25 362 ILE A CA 1
ATOM 2952 C C . ILE A 1 362 ? -4.217 1.486 28.887 1.00 95.25 362 ILE A C 1
ATOM 2954 O O . ILE A 1 362 ? -4.103 1.250 27.687 1.00 95.25 362 ILE A O 1
ATOM 2958 N N . ARG A 1 363 ? -5.158 0.934 29.643 1.00 95.75 363 ARG A N 1
ATOM 2959 C CA . ARG A 1 363 ? -6.235 0.052 29.189 1.00 95.75 363 ARG A CA 1
ATOM 2960 C C . ARG A 1 363 ? -7.455 0.871 28.757 1.00 95.75 363 ARG A C 1
ATOM 2962 O O . ARG A 1 363 ? -7.588 2.018 29.195 1.00 95.75 363 ARG A O 1
ATOM 2969 N N . PRO A 1 364 ? -8.399 0.289 27.997 1.00 94.06 364 PRO A N 1
ATOM 2970 C CA . PRO A 1 364 ? -9.693 0.921 27.723 1.00 94.06 364 PRO A CA 1
ATOM 2971 C C . PRO A 1 364 ? -10.461 1.344 28.984 1.00 94.06 364 PRO A C 1
ATOM 2973 O O . PRO A 1 364 ? -11.169 2.346 28.970 1.00 94.06 364 PRO A O 1
ATOM 2976 N N . SER A 1 365 ? -10.270 0.630 30.099 1.00 90.69 365 SER A N 1
ATOM 2977 C CA . SER A 1 365 ? -10.837 0.969 31.413 1.00 90.69 365 SER A CA 1
ATOM 2978 C C . SER A 1 365 ? -10.234 2.224 32.064 1.00 90.69 365 SER A C 1
ATOM 2980 O O . SER A 1 365 ? -10.723 2.671 33.097 1.00 90.69 365 SER A O 1
ATOM 2982 N N . GLY A 1 366 ? -9.141 2.765 31.517 1.00 90.00 366 GLY A N 1
ATOM 2983 C CA . GLY A 1 366 ? -8.379 3.875 32.092 1.00 90.00 366 GLY A CA 1
ATOM 2984 C C . GLY A 1 366 ? -7.312 3.463 33.115 1.00 90.00 366 GLY A C 1
ATOM 2985 O O . GLY A 1 366 ? -6.506 4.304 33.513 1.00 90.00 366 GLY A O 1
ATOM 2986 N N . THR A 1 367 ? -7.248 2.191 33.523 1.00 93.94 367 THR A N 1
ATOM 2987 C CA . THR A 1 367 ? -6.167 1.683 34.388 1.00 93.94 367 THR A CA 1
ATOM 2988 C C . THR A 1 367 ? -4.912 1.351 33.578 1.00 93.94 367 THR A C 1
ATOM 2990 O O . THR A 1 367 ? -4.964 1.235 32.359 1.00 93.94 367 THR A O 1
ATOM 2993 N N . TYR A 1 368 ? -3.759 1.197 34.229 1.00 95.81 368 TYR A N 1
ATOM 2994 C CA . TYR A 1 368 ? -2.535 0.745 33.558 1.00 95.81 368 TYR A CA 1
ATOM 2995 C C . TYR A 1 368 ? -2.391 -0.778 33.641 1.00 95.81 368 TYR A C 1
ATOM 2997 O O . TYR A 1 368 ? -2.718 -1.397 34.652 1.00 95.81 368 TYR A O 1
ATOM 3005 N N . GLY A 1 369 ? -1.902 -1.387 32.564 1.00 95.94 369 GLY A N 1
ATOM 3006 C CA . GLY A 1 369 ? -1.560 -2.800 32.476 1.00 95.94 369 GLY A CA 1
ATOM 3007 C C . GLY A 1 369 ? -0.260 -3.037 31.717 1.00 95.94 369 GLY A C 1
ATOM 3008 O O . GLY A 1 369 ? 0.477 -2.106 31.397 1.00 95.94 369 GLY A O 1
ATOM 3009 N N . ASP A 1 370 ? 0.012 -4.305 31.431 1.00 96.56 370 ASP A N 1
ATOM 3010 C CA . ASP A 1 370 ? 1.147 -4.727 30.616 1.00 96.56 370 ASP A CA 1
ATOM 3011 C C . ASP A 1 370 ? 0.789 -4.756 29.115 1.00 96.56 370 ASP A C 1
ATOM 3013 O O . ASP A 1 370 ? -0.200 -4.172 28.669 1.00 96.56 370 ASP A O 1
ATOM 3017 N N . TYR A 1 371 ? 1.609 -5.441 28.318 1.00 96.19 371 TYR A N 1
ATOM 3018 C CA . TYR A 1 371 ? 1.437 -5.585 26.872 1.00 96.19 371 TYR A CA 1
ATOM 3019 C C . TYR A 1 371 ? 0.076 -6.164 26.444 1.00 96.19 371 TYR A C 1
ATOM 3021 O O . TYR A 1 371 ? -0.347 -5.891 25.321 1.00 96.19 371 TYR A O 1
ATOM 3029 N N . ARG A 1 372 ? -0.634 -6.902 27.313 1.00 96.75 372 ARG A N 1
ATOM 3030 C CA . ARG A 1 372 ? -1.970 -7.452 27.013 1.00 96.75 372 ARG A CA 1
ATOM 3031 C C . ARG A 1 372 ? -3.016 -6.362 26.802 1.00 96.75 372 ARG A C 1
ATOM 3033 O O . ARG A 1 372 ? -3.955 -6.563 26.038 1.00 96.75 372 ARG A O 1
ATOM 3040 N N . ALA A 1 373 ? -2.804 -5.178 27.378 1.00 97.19 373 ALA A N 1
ATOM 3041 C CA . ALA A 1 373 ? -3.670 -4.022 27.169 1.00 97.19 373 ALA A CA 1
ATOM 3042 C C . ALA A 1 373 ? -3.764 -3.600 25.690 1.00 97.19 373 ALA A C 1
ATOM 3044 O O . ALA A 1 373 ? -4.736 -2.960 25.304 1.00 97.19 373 ALA A O 1
ATOM 3045 N N . LEU A 1 374 ? -2.785 -3.952 24.843 1.00 97.50 374 LEU A N 1
ATOM 3046 C CA . LEU A 1 374 ? -2.883 -3.708 23.400 1.00 97.50 374 LEU A CA 1
ATOM 3047 C C . LEU A 1 374 ? -4.043 -4.488 22.777 1.00 97.50 374 LEU A C 1
ATOM 3049 O O . LEU A 1 374 ? -4.775 -3.918 21.977 1.00 97.50 374 LEU A O 1
ATOM 3053 N N . ILE A 1 375 ? -4.234 -5.749 23.174 1.00 97.69 375 ILE A N 1
ATOM 3054 C CA . ILE A 1 375 ? -5.324 -6.599 22.678 1.00 97.69 375 ILE A CA 1
ATOM 3055 C C . ILE A 1 375 ? -6.665 -6.153 23.260 1.00 97.69 375 ILE A C 1
ATOM 3057 O O . ILE A 1 375 ? -7.660 -6.131 22.543 1.00 97.69 375 ILE A O 1
ATOM 3061 N N . GLU A 1 376 ? -6.681 -5.658 24.503 1.00 97.50 376 GLU A N 1
ATOM 3062 C CA . GLU A 1 376 ? -7.872 -5.006 25.062 1.00 97.50 376 GLU A CA 1
ATOM 3063 C C . GLU A 1 376 ? -8.333 -3.816 24.199 1.00 97.50 376 GLU A C 1
ATOM 3065 O O . GLU A 1 376 ? -9.533 -3.647 24.004 1.00 97.50 376 GLU A O 1
ATOM 3070 N N . TRP A 1 377 ? -7.415 -3.015 23.635 1.00 97.56 377 TRP A N 1
ATOM 3071 C CA . TRP A 1 377 ? -7.778 -1.942 22.698 1.00 97.56 377 TRP A CA 1
ATOM 3072 C C . TRP A 1 377 ? -8.347 -2.459 21.376 1.00 97.56 377 TRP A C 1
ATOM 3074 O O . TRP A 1 377 ? -9.284 -1.849 20.866 1.00 97.56 377 TRP A O 1
ATOM 3084 N N . ILE A 1 378 ? -7.818 -3.566 20.843 1.00 98.00 378 ILE A N 1
ATOM 3085 C CA . ILE A 1 378 ? -8.314 -4.179 19.600 1.00 98.00 378 ILE A CA 1
ATOM 3086 C C . ILE A 1 378 ? -9.745 -4.691 19.795 1.00 98.00 378 ILE A C 1
ATOM 3088 O O . ILE A 1 378 ? -10.638 -4.354 19.017 1.00 98.00 378 ILE A O 1
ATOM 3092 N N . ASN A 1 379 ? -9.979 -5.412 20.894 1.00 97.06 379 ASN A N 1
ATOM 3093 C CA . ASN A 1 379 ? -11.301 -5.908 21.274 1.00 97.06 379 ASN A CA 1
ATOM 3094 C C . ASN A 1 379 ? -12.262 -4.765 21.602 1.00 97.06 379 ASN A C 1
ATOM 3096 O O . ASN A 1 379 ? -13.451 -4.824 21.294 1.00 97.06 379 ASN A O 1
ATOM 3100 N N . TYR A 1 380 ? -11.760 -3.697 22.228 1.00 96.69 380 TYR A N 1
ATOM 3101 C CA . TYR A 1 380 ? -12.568 -2.522 22.507 1.00 96.69 380 TYR A CA 1
ATOM 3102 C C . TYR A 1 380 ? -13.092 -1.911 21.207 1.00 96.69 380 TYR A C 1
ATOM 3104 O O . TYR A 1 380 ? -14.288 -1.677 21.134 1.00 96.69 380 TYR A O 1
ATOM 3112 N N . THR A 1 381 ? -12.261 -1.717 20.177 1.00 96.62 381 THR A N 1
ATOM 3113 C CA . THR A 1 381 ? -12.707 -1.156 18.886 1.00 96.62 381 THR A CA 1
ATOM 3114 C C . THR A 1 381 ? -13.416 -2.154 17.972 1.00 96.62 381 THR A C 1
ATOM 3116 O O . THR A 1 381 ? -13.779 -1.777 16.860 1.00 96.62 381 THR A O 1
ATOM 3119 N N . GLU A 1 382 ? -13.619 -3.399 18.418 1.00 96.44 382 GLU A N 1
ATOM 3120 C CA . GLU A 1 382 ? -14.178 -4.507 17.630 1.00 96.44 382 GLU A CA 1
ATOM 3121 C C . GLU A 1 382 ? -13.372 -4.800 16.352 1.00 96.44 382 GLU A C 1
ATOM 3123 O O . GLU A 1 382 ? -13.933 -5.204 15.334 1.00 96.44 382 GLU A O 1
ATOM 3128 N N . SER A 1 383 ? -12.065 -4.543 16.359 1.00 97.88 383 SER A N 1
ATOM 3129 C CA . SER A 1 383 ? -11.209 -4.783 15.196 1.00 97.88 383 SER A CA 1
ATOM 3130 C C . SER A 1 383 ? -10.848 -6.267 15.091 1.00 97.88 383 SER A C 1
ATOM 3132 O O . SER A 1 383 ? -10.586 -6.912 16.097 1.00 97.88 383 SER A O 1
ATOM 3134 N N . ASP A 1 384 ? -10.800 -6.800 13.870 1.00 98.44 384 ASP A N 1
ATOM 3135 C CA . ASP A 1 384 ? -10.586 -8.232 13.615 1.00 98.44 384 ASP A CA 1
ATOM 3136 C C . ASP A 1 384 ? -9.102 -8.624 13.644 1.00 98.44 384 ASP A C 1
ATOM 3138 O O . ASP A 1 384 ? -8.759 -9.788 13.846 1.00 98.44 384 ASP A O 1
ATOM 3142 N N . ALA A 1 385 ? -8.209 -7.666 13.371 1.00 98.38 385 ALA A N 1
ATOM 3143 C CA . ALA A 1 385 ? -6.786 -7.939 13.224 1.00 98.38 385 ALA A CA 1
ATOM 3144 C C . ALA A 1 385 ? -5.874 -6.869 13.835 1.00 98.38 385 ALA A C 1
ATOM 3146 O O . ALA A 1 385 ? -6.122 -5.663 13.730 1.00 98.38 385 ALA A O 1
ATOM 3147 N N . LEU A 1 386 ? -4.746 -7.330 14.377 1.00 98.62 386 LEU A N 1
ATOM 3148 C CA . LEU A 1 386 ? -3.585 -6.525 14.737 1.00 98.62 386 LEU A CA 1
ATOM 3149 C C . LEU A 1 386 ? -2.469 -6.747 13.712 1.00 98.62 386 LEU A C 1
ATOM 3151 O O . LEU A 1 386 ? -1.938 -7.848 13.591 1.00 98.62 386 LEU A O 1
ATOM 3155 N N . TRP A 1 387 ? -2.050 -5.699 13.007 1.00 98.69 387 TRP A N 1
ATOM 3156 C CA . TRP A 1 387 ? -0.900 -5.752 12.098 1.00 98.69 387 TRP A CA 1
ATOM 3157 C C . TRP A 1 387 ? 0.284 -4.986 12.681 1.00 98.69 387 TRP A C 1
ATOM 3159 O O . TRP A 1 387 ? 0.223 -3.774 12.862 1.00 98.69 387 TRP A O 1
ATOM 3169 N N . MET A 1 388 ? 1.392 -5.664 12.969 1.00 98.25 388 MET A N 1
ATOM 3170 C CA . MET A 1 388 ? 2.517 -5.075 13.698 1.00 98.25 388 MET A CA 1
ATOM 3171 C C . MET A 1 388 ? 3.840 -5.095 12.929 1.00 98.25 388 MET A C 1
ATOM 3173 O O . MET A 1 388 ? 4.155 -6.046 12.210 1.00 98.25 388 MET A O 1
ATOM 3177 N N . LEU A 1 389 ? 4.647 -4.047 13.119 1.00 98.38 389 LEU A N 1
ATOM 3178 C CA . LEU A 1 389 ? 5.991 -3.961 12.552 1.00 98.38 389 LEU A CA 1
ATOM 3179 C C . LEU A 1 389 ? 6.920 -4.931 13.288 1.00 98.38 3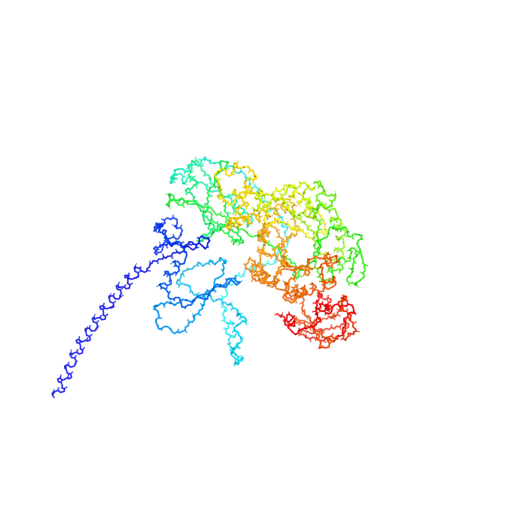89 LEU A C 1
ATOM 3181 O O . LEU A 1 389 ? 7.276 -4.706 14.446 1.00 98.38 389 LEU A O 1
ATOM 3185 N N . VAL A 1 390 ? 7.358 -5.980 12.596 1.00 98.25 390 VAL A N 1
ATOM 3186 C CA . VAL A 1 390 ? 8.236 -7.015 13.165 1.00 98.25 390 VAL A CA 1
ATOM 3187 C C . VAL A 1 390 ? 9.695 -6.749 12.815 1.00 98.25 390 VAL A C 1
ATOM 3189 O O . VAL A 1 390 ? 10.573 -6.835 13.675 1.00 98.25 390 VAL A O 1
ATOM 3192 N N . ALA A 1 391 ? 9.961 -6.393 11.558 1.00 97.94 391 ALA A N 1
ATOM 3193 C CA . ALA A 1 391 ? 11.312 -6.306 11.023 1.00 97.94 391 ALA A CA 1
ATOM 3194 C C . ALA A 1 391 ? 11.624 -4.893 10.519 1.00 97.94 391 ALA A C 1
ATOM 3196 O O . ALA A 1 391 ? 11.067 -4.416 9.529 1.00 97.94 391 ALA A O 1
ATOM 3197 N N . GLN A 1 392 ? 12.547 -4.225 11.214 1.00 97.44 392 GLN A N 1
ATOM 3198 C CA . GLN A 1 392 ? 12.994 -2.868 10.907 1.00 97.44 392 GLN A CA 1
ATOM 3199 C C . GLN A 1 392 ? 14.512 -2.756 11.051 1.00 97.44 392 GLN A C 1
ATOM 3201 O O . GLN A 1 392 ? 15.081 -3.213 12.045 1.00 97.44 392 GLN A O 1
ATOM 3206 N N . THR A 1 393 ? 15.154 -2.099 10.088 1.00 97.38 393 THR A N 1
ATOM 3207 C CA . THR A 1 393 ? 16.584 -1.764 10.121 1.00 97.38 393 THR A CA 1
ATOM 3208 C C . THR A 1 393 ? 16.737 -0.281 10.469 1.00 97.38 393 THR A C 1
ATOM 3210 O O . THR A 1 393 ? 16.320 0.578 9.691 1.00 97.38 393 THR A O 1
ATOM 3213 N N . ILE A 1 394 ? 17.331 0.044 11.626 1.00 95.25 394 ILE A N 1
ATOM 3214 C CA . ILE A 1 394 ? 17.452 1.431 12.118 1.00 95.25 394 ILE A CA 1
ATOM 32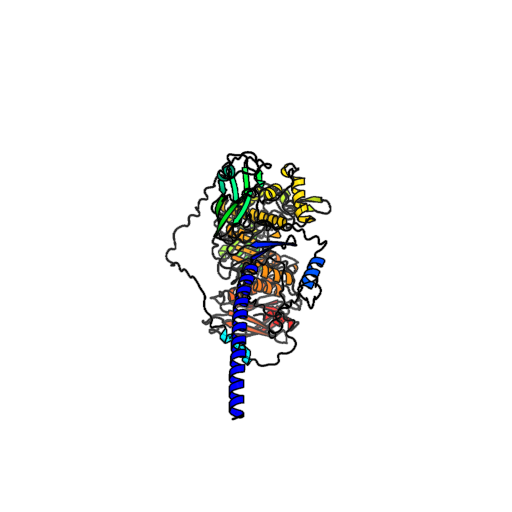15 C C . ILE A 1 394 ? 18.888 1.795 12.495 1.00 95.25 394 ILE A C 1
ATOM 3217 O O . ILE A 1 394 ? 19.606 1.014 13.109 1.00 95.25 394 ILE A O 1
ATOM 3221 N N . GLY A 1 395 ? 19.318 3.008 12.153 1.00 93.88 395 GLY A N 1
ATOM 3222 C CA . GLY A 1 395 ? 20.727 3.393 12.281 1.00 93.88 395 GLY A CA 1
ATOM 3223 C C . GLY A 1 395 ? 21.179 3.848 13.664 1.00 93.88 395 GLY A C 1
ATOM 3224 O O . GLY A 1 395 ? 22.378 3.983 13.883 1.00 93.88 395 GLY A O 1
ATOM 3225 N N . TRP A 1 396 ? 20.271 4.061 14.618 1.00 93.88 396 TRP A N 1
ATOM 3226 C CA . TRP A 1 396 ? 20.648 4.372 16.005 1.00 93.88 396 TRP A CA 1
ATOM 3227 C C . TRP A 1 396 ? 20.734 3.135 16.908 1.00 93.88 396 TRP A C 1
ATOM 3229 O O . TRP A 1 396 ? 21.265 3.233 18.012 1.00 93.88 396 TRP A O 1
ATOM 3239 N N . ASP A 1 397 ? 20.290 1.963 16.449 1.00 93.88 397 ASP A N 1
ATOM 3240 C CA . ASP A 1 397 ? 20.408 0.713 17.204 1.00 93.88 397 ASP A CA 1
ATOM 3241 C C . ASP A 1 397 ? 21.763 0.047 16.926 1.00 93.88 397 ASP A C 1
ATOM 3243 O O . ASP A 1 397 ? 22.122 -0.224 15.777 1.00 93.88 397 ASP A O 1
ATOM 3247 N N . ARG A 1 398 ? 22.563 -0.141 17.982 1.00 92.56 398 ARG A N 1
ATOM 3248 C CA . ARG A 1 398 ? 23.909 -0.738 17.900 1.00 92.56 398 ARG A CA 1
ATOM 3249 C C . ARG A 1 398 ? 23.875 -2.250 17.669 1.00 92.56 398 ARG A C 1
ATOM 3251 O O . ARG A 1 398 ? 24.904 -2.797 17.304 1.00 92.56 398 ARG A O 1
ATOM 3258 N N . GLY A 1 399 ? 22.725 -2.901 17.856 1.00 94.25 399 GLY A N 1
ATOM 3259 C CA . GLY A 1 399 ? 22.543 -4.321 17.551 1.00 94.25 399 GLY A CA 1
ATOM 3260 C C . GLY A 1 399 ? 22.366 -4.623 16.060 1.00 94.25 399 GLY A C 1
ATOM 3261 O O . GLY A 1 399 ? 22.318 -5.790 15.684 1.00 94.25 399 GLY A O 1
ATOM 3262 N N . ILE A 1 400 ? 22.259 -3.597 15.208 1.00 97.19 400 ILE A N 1
ATOM 3263 C CA . ILE A 1 400 ? 22.170 -3.776 13.757 1.00 97.19 400 ILE A CA 1
ATOM 3264 C C . ILE A 1 400 ? 23.569 -3.995 13.182 1.00 97.19 400 ILE A C 1
ATOM 3266 O O . ILE A 1 400 ? 24.404 -3.088 13.233 1.00 97.19 400 ILE A O 1
ATOM 3270 N N . THR A 1 401 ? 23.787 -5.169 12.595 1.00 96.88 401 THR A N 1
ATOM 3271 C CA . THR A 1 401 ? 25.004 -5.545 11.854 1.00 96.88 401 THR A CA 1
ATOM 3272 C C . THR A 1 401 ? 24.618 -6.165 10.504 1.00 96.88 401 THR A C 1
ATOM 3274 O O . THR A 1 401 ? 23.425 -6.370 10.244 1.00 96.88 401 THR A O 1
ATOM 3277 N N . PRO A 1 402 ? 25.579 -6.473 9.613 1.00 96.88 402 PRO A N 1
ATOM 3278 C CA . PRO A 1 402 ? 25.285 -7.229 8.400 1.00 96.88 402 PRO A CA 1
ATOM 3279 C C . PRO A 1 402 ? 24.647 -8.602 8.671 1.00 96.88 402 PRO A C 1
ATOM 3281 O O . PRO A 1 402 ? 23.799 -9.033 7.895 1.00 96.88 402 PRO A O 1
ATOM 3284 N N . GLU A 1 403 ? 24.990 -9.264 9.772 1.00 96.50 403 GLU A N 1
ATOM 3285 C CA . GLU A 1 403 ? 24.466 -10.576 10.171 1.00 96.50 403 GLU A CA 1
ATOM 3286 C C . GLU A 1 403 ? 23.126 -10.464 10.912 1.00 96.50 403 GLU A C 1
ATOM 3288 O O . GLU A 1 403 ? 22.271 -11.337 10.778 1.00 96.50 403 GLU A O 1
ATOM 3293 N N . THR A 1 404 ? 22.913 -9.376 11.658 1.00 96.19 404 THR A N 1
ATOM 3294 C CA . THR A 1 404 ? 21.667 -9.094 12.388 1.00 96.19 404 THR A CA 1
ATOM 3295 C C . THR A 1 404 ? 21.028 -7.791 11.897 1.00 96.19 404 THR A C 1
ATOM 3297 O O . THR A 1 404 ? 21.035 -6.777 12.598 1.00 96.19 404 THR A O 1
ATOM 3300 N N . PRO A 1 405 ? 20.443 -7.774 10.684 1.00 97.06 405 PRO A N 1
ATOM 3301 C CA . PRO A 1 405 ? 19.956 -6.541 10.063 1.00 97.06 405 PRO A CA 1
ATOM 3302 C C . PRO A 1 405 ? 18.629 -6.029 10.641 1.00 97.06 405 PRO A C 1
ATOM 3304 O O . PRO A 1 405 ? 18.163 -4.943 10.273 1.00 97.06 405 PRO A O 1
ATOM 3307 N N . TRP A 1 406 ? 17.995 -6.812 11.513 1.00 97.81 406 TRP A N 1
ATOM 3308 C CA . TRP A 1 406 ? 16.683 -6.544 12.086 1.00 97.81 406 TRP A CA 1
ATOM 3309 C C . TRP A 1 406 ? 16.791 -6.195 13.561 1.00 97.81 406 TRP A C 1
ATOM 3311 O O . TRP A 1 406 ? 17.511 -6.836 14.325 1.00 97.81 406 TRP A O 1
ATOM 3321 N N . LYS A 1 407 ? 16.006 -5.212 13.996 1.00 96.88 407 LYS A N 1
ATOM 3322 C CA . LYS A 1 407 ? 15.882 -4.897 15.415 1.00 96.88 407 LYS A CA 1
ATOM 3323 C C . LYS A 1 407 ? 15.218 -6.047 16.175 1.00 96.88 407 LYS A C 1
ATOM 3325 O O . LYS A 1 407 ? 14.016 -6.271 16.045 1.00 96.88 407 LYS A O 1
ATOM 3330 N N . ALA A 1 408 ? 15.982 -6.701 17.050 1.00 96.38 408 ALA A N 1
ATOM 3331 C CA . ALA A 1 408 ? 15.545 -7.879 17.807 1.00 96.38 408 ALA A CA 1
ATOM 3332 C C . ALA A 1 408 ? 14.248 -7.663 18.610 1.00 96.38 408 ALA A C 1
ATOM 3334 O O . ALA A 1 408 ? 13.437 -8.574 18.755 1.00 96.38 408 ALA A O 1
ATOM 3335 N N . SER A 1 409 ? 14.026 -6.450 19.122 1.00 96.62 409 SER A N 1
ATOM 3336 C CA . SER A 1 409 ? 12.836 -6.128 19.918 1.00 96.62 409 SER A CA 1
ATOM 3337 C C . SER A 1 409 ? 11.516 -6.256 19.142 1.00 96.62 409 SER A C 1
ATOM 3339 O O . SER A 1 409 ? 10.516 -6.601 19.759 1.00 96.62 409 SER A O 1
ATOM 3341 N N . GLY A 1 410 ? 11.494 -6.036 17.819 1.00 96.69 410 GLY A N 1
ATOM 3342 C CA . GLY A 1 410 ? 10.280 -6.238 17.011 1.00 96.69 410 GLY A CA 1
ATOM 3343 C C . GLY A 1 410 ? 9.873 -7.713 16.944 1.00 96.69 410 GLY A C 1
ATOM 3344 O O . GLY A 1 410 ? 8.726 -8.057 17.216 1.00 96.69 410 GLY A O 1
ATOM 3345 N N . ILE A 1 411 ? 10.848 -8.598 16.723 1.00 96.56 411 ILE A N 1
ATOM 3346 C CA . ILE A 1 411 ? 10.664 -10.060 16.737 1.00 96.56 411 ILE A CA 1
ATOM 3347 C C . ILE A 1 411 ? 10.252 -10.541 18.135 1.00 96.56 411 ILE A C 1
ATOM 3349 O O . ILE A 1 411 ? 9.336 -11.345 18.286 1.00 96.56 411 ILE A O 1
ATOM 3353 N N . ARG A 1 412 ? 10.877 -10.003 19.191 1.00 97.12 412 ARG A N 1
ATOM 3354 C CA . ARG A 1 412 ? 10.481 -10.311 20.574 1.00 97.12 412 ARG A CA 1
ATOM 3355 C C . ARG A 1 412 ? 9.055 -9.863 20.892 1.00 97.12 412 ARG A C 1
ATOM 3357 O O . ARG A 1 412 ? 8.377 -10.562 21.632 1.00 97.12 412 ARG A O 1
ATOM 3364 N N . ASN A 1 413 ? 8.610 -8.724 20.361 1.00 97.75 413 ASN A N 1
ATOM 3365 C CA . ASN A 1 413 ? 7.233 -8.263 20.531 1.00 97.75 413 ASN A CA 1
ATOM 3366 C C . ASN A 1 413 ? 6.239 -9.193 19.830 1.00 97.75 413 ASN A C 1
ATOM 3368 O O . ASN A 1 413 ? 5.192 -9.466 20.403 1.00 97.75 413 ASN A O 1
ATOM 3372 N N . LEU A 1 414 ? 6.577 -9.707 18.641 1.00 97.56 414 LEU A N 1
ATOM 3373 C CA . LEU A 1 414 ? 5.743 -10.688 17.945 1.00 97.56 414 LEU A CA 1
ATOM 3374 C C . LEU A 1 414 ? 5.533 -11.932 18.813 1.00 97.56 414 LEU A C 1
ATOM 3376 O O . LEU A 1 414 ? 4.400 -12.308 19.080 1.00 97.56 414 LEU A O 1
ATOM 3380 N N . ASN A 1 415 ? 6.620 -12.514 19.325 1.00 95.75 415 ASN A N 1
ATOM 3381 C CA . ASN A 1 415 ? 6.549 -13.702 20.181 1.00 95.75 415 ASN A CA 1
ATOM 3382 C C . ASN A 1 415 ? 5.806 -13.442 21.501 1.00 95.75 415 ASN A C 1
ATOM 3384 O O . ASN A 1 415 ? 5.251 -14.366 22.085 1.00 95.75 415 ASN A O 1
ATOM 3388 N N . LEU A 1 416 ? 5.817 -12.196 21.979 1.00 96.00 416 LEU A N 1
ATOM 3389 C CA . LEU A 1 416 ? 5.110 -11.791 23.189 1.00 96.00 416 LEU A CA 1
ATOM 3390 C C . LEU A 1 416 ? 3.596 -11.650 22.959 1.00 96.00 416 LEU A C 1
ATOM 3392 O O . LEU A 1 416 ? 2.820 -11.996 23.843 1.00 96.00 416 LEU A O 1
ATOM 3396 N N . LEU A 1 417 ? 3.182 -11.128 21.800 1.00 96.75 417 LEU A N 1
ATOM 3397 C CA . LEU A 1 417 ? 1.776 -10.854 21.481 1.00 96.75 417 LEU A CA 1
ATOM 3398 C C . LEU A 1 417 ? 1.052 -12.042 20.843 1.00 96.75 417 LEU A C 1
ATOM 3400 O O . LEU A 1 417 ? -0.137 -12.196 21.085 1.00 96.75 417 LEU A O 1
ATOM 3404 N N . ALA A 1 418 ? 1.769 -12.889 20.104 1.00 93.38 418 ALA A N 1
ATOM 3405 C CA . ALA A 1 418 ? 1.260 -14.078 19.420 1.00 93.38 418 ALA A CA 1
ATOM 3406 C C . ALA A 1 418 ? 0.295 -14.966 20.240 1.00 93.38 418 ALA A C 1
ATOM 3408 O O . ALA A 1 418 ? -0.810 -15.220 19.765 1.00 93.38 418 ALA A O 1
ATOM 3409 N N . PRO A 1 419 ? 0.641 -15.414 21.462 1.00 91.94 419 PRO A N 1
ATOM 3410 C CA . PRO A 1 419 ? -0.292 -16.218 22.253 1.00 91.94 419 PRO A CA 1
ATOM 3411 C C . PRO A 1 419 ? -1.497 -15.402 22.748 1.00 91.94 419 PRO A C 1
ATOM 3413 O O . PRO A 1 419 ? -2.600 -15.919 22.844 1.00 91.94 419 PRO A O 1
ATOM 3416 N N . VAL A 1 420 ? -1.318 -14.104 23.024 1.00 95.44 420 VAL A N 1
ATOM 3417 C CA . VAL A 1 420 ? -2.413 -13.252 23.519 1.00 95.44 420 VAL A CA 1
ATOM 3418 C C . VAL A 1 420 ? -3.447 -12.990 22.429 1.00 95.44 420 VAL A C 1
ATOM 3420 O O . VAL A 1 420 ? -4.632 -12.912 22.732 1.00 95.44 420 VAL A O 1
ATOM 3423 N N . THR A 1 421 ? -3.020 -12.836 21.175 1.00 95.25 421 THR A N 1
ATOM 3424 C CA . THR A 1 421 ? -3.939 -12.670 20.043 1.00 95.25 421 THR A CA 1
ATOM 3425 C C . THR A 1 421 ? -4.784 -13.922 19.819 1.00 95.25 421 THR A C 1
ATOM 3427 O O . THR A 1 421 ? -5.993 -13.795 19.657 1.00 95.25 421 THR A O 1
ATOM 3430 N N . GLU A 1 422 ? -4.185 -15.114 19.915 1.00 92.00 422 GLU A N 1
ATOM 3431 C CA . GLU A 1 422 ? -4.911 -16.389 19.808 1.00 92.00 422 GLU A CA 1
ATOM 3432 C C . GLU A 1 422 ? -5.948 -16.550 20.931 1.00 92.00 422 GLU A C 1
ATOM 3434 O O . GLU A 1 422 ? -7.117 -16.806 20.651 1.00 92.00 422 GLU A O 1
ATOM 3439 N N . ASP A 1 423 ? -5.558 -16.296 22.187 1.00 94.62 423 ASP A N 1
ATOM 3440 C CA . ASP A 1 423 ? -6.450 -16.380 23.358 1.00 94.62 423 ASP A CA 1
ATOM 3441 C C . ASP A 1 423 ? -7.656 -15.418 23.291 1.00 94.62 423 ASP A C 1
ATOM 3443 O O . ASP A 1 423 ? -8.604 -15.551 24.067 1.00 94.62 423 ASP A O 1
ATOM 3447 N N . ASN A 1 424 ? -7.611 -14.417 22.406 1.00 95.56 424 ASN A N 1
ATOM 3448 C CA . ASN A 1 424 ? -8.621 -13.366 22.278 1.00 95.56 424 ASN A CA 1
ATOM 3449 C C . ASN A 1 424 ? -9.310 -13.339 20.903 1.00 95.56 424 ASN A C 1
ATOM 3451 O O . ASN A 1 424 ? -10.020 -12.376 20.632 1.00 95.56 424 ASN A O 1
ATOM 3455 N N . ASP A 1 425 ? -9.114 -14.360 20.059 1.00 95.12 425 ASP A N 1
ATOM 3456 C CA . ASP A 1 425 ? -9.691 -14.450 18.704 1.00 95.12 425 ASP A CA 1
ATOM 3457 C C . ASP A 1 425 ? -9.367 -13.227 17.816 1.00 95.12 425 ASP A C 1
ATOM 3459 O O . ASP A 1 425 ? -10.182 -12.746 17.030 1.00 95.12 425 ASP A O 1
ATOM 3463 N N . VAL A 1 426 ? -8.149 -12.692 17.959 1.00 97.44 426 VAL A N 1
ATOM 3464 C CA . VAL A 1 426 ? -7.635 -11.581 17.147 1.00 97.44 426 VAL A CA 1
ATOM 3465 C C . VAL A 1 426 ? -6.637 -12.122 16.136 1.00 97.44 426 VAL A C 1
ATOM 3467 O O . VAL A 1 426 ? -5.645 -12.746 16.508 1.00 97.44 426 VAL A O 1
ATOM 3470 N N . LEU A 1 427 ? -6.834 -11.810 14.856 1.00 98.25 427 LEU A N 1
ATOM 3471 C CA . LEU A 1 427 ? -5.886 -12.201 13.814 1.00 98.25 427 LEU A CA 1
ATOM 3472 C C . LEU A 1 427 ? -4.600 -11.369 13.904 1.00 98.25 427 LEU A C 1
ATOM 3474 O O . LEU A 1 427 ? -4.640 -10.146 14.063 1.00 98.25 427 LEU A O 1
ATOM 3478 N N . LEU A 1 428 ? -3.442 -11.999 13.725 1.00 98.56 428 LEU A N 1
ATOM 3479 C CA . LEU A 1 428 ? -2.143 -11.339 13.847 1.00 98.56 428 LEU A CA 1
ATOM 3480 C C . LEU A 1 428 ? -1.403 -11.274 12.508 1.00 98.56 428 LEU A C 1
ATOM 3482 O O . LEU A 1 428 ? -1.122 -12.275 11.854 1.00 98.56 428 LEU A O 1
ATOM 3486 N N . GLY A 1 429 ? -1.020 -10.067 12.105 1.00 98.44 429 GLY A N 1
ATOM 3487 C CA . GLY A 1 429 ? -0.143 -9.827 10.964 1.00 98.44 429 GLY A CA 1
ATOM 3488 C C . GLY A 1 429 ? 1.223 -9.314 11.398 1.00 98.44 429 GLY A C 1
ATOM 3489 O O . GLY A 1 429 ? 1.316 -8.370 12.180 1.00 98.44 429 GLY A O 1
ATOM 3490 N N . GLY A 1 430 ? 2.293 -9.871 10.830 1.00 98.56 430 GLY A N 1
ATOM 3491 C CA . GLY A 1 430 ? 3.646 -9.327 10.962 1.00 98.56 430 GLY A CA 1
ATOM 3492 C C . GLY A 1 430 ? 4.111 -8.681 9.661 1.00 98.56 430 GLY A C 1
ATOM 3493 O O . GLY A 1 430 ? 4.031 -9.319 8.611 1.00 98.56 430 GLY A O 1
ATOM 3494 N N . TYR A 1 431 ? 4.613 -7.442 9.706 1.00 98.69 431 TYR A N 1
ATOM 3495 C CA . TYR A 1 431 ? 5.159 -6.784 8.516 1.00 98.69 431 TYR A CA 1
ATOM 3496 C C . TYR A 1 431 ? 6.630 -6.394 8.604 1.00 98.69 431 TYR A C 1
ATOM 3498 O O . TYR A 1 431 ? 7.202 -6.160 9.675 1.00 98.69 431 TYR A O 1
ATOM 3506 N N . ILE A 1 432 ? 7.231 -6.331 7.417 1.00 98.69 432 ILE A N 1
ATOM 3507 C CA . ILE A 1 432 ? 8.638 -6.040 7.168 1.00 98.69 432 ILE A CA 1
ATOM 3508 C C . ILE A 1 432 ? 8.734 -4.654 6.529 1.00 98.69 432 ILE A C 1
ATOM 3510 O O . ILE A 1 432 ? 8.160 -4.417 5.466 1.00 98.69 432 ILE A O 1
ATOM 3514 N N . MET A 1 433 ? 9.494 -3.743 7.138 1.00 97.94 433 MET A N 1
ATOM 3515 C CA . MET A 1 433 ? 9.841 -2.460 6.521 1.00 97.94 433 MET A CA 1
ATOM 3516 C C . MET A 1 433 ? 10.949 -2.696 5.491 1.00 97.94 433 MET A C 1
ATOM 3518 O O . MET A 1 433 ? 12.110 -2.842 5.858 1.00 97.94 433 MET A O 1
ATOM 3522 N N . CYS A 1 434 ? 10.598 -2.780 4.209 1.00 98.00 434 CYS A N 1
ATOM 3523 C CA . CYS A 1 434 ? 11.408 -3.422 3.176 1.00 98.00 434 CYS A CA 1
ATOM 3524 C C . CYS A 1 434 ? 12.581 -2.577 2.678 1.00 98.00 434 CYS A C 1
ATOM 3526 O O . CYS A 1 434 ? 13.709 -3.022 2.814 1.00 98.00 434 CYS A O 1
ATOM 3528 N N . TYR A 1 435 ? 12.380 -1.379 2.131 1.00 97.38 435 TYR A N 1
ATOM 3529 C CA . TYR A 1 435 ? 13.480 -0.625 1.502 1.00 97.38 435 TYR A CA 1
ATOM 3530 C C . TYR A 1 435 ? 13.754 0.736 2.138 1.00 97.38 435 TYR A C 1
ATOM 3532 O O . TYR A 1 435 ? 14.667 1.426 1.703 1.00 97.38 435 TYR A O 1
ATOM 3540 N N . TYR A 1 436 ? 13.041 1.114 3.200 1.00 95.81 436 TYR A N 1
ATOM 3541 C CA . TYR A 1 436 ? 13.301 2.335 3.965 1.00 95.81 436 TYR A CA 1
ATOM 3542 C C . TYR A 1 436 ? 14.090 2.041 5.247 1.00 95.81 436 TYR A C 1
ATOM 3544 O O . TYR A 1 436 ? 13.760 1.112 5.981 1.00 95.81 436 TYR A O 1
ATOM 3552 N N . THR A 1 437 ? 15.124 2.843 5.535 1.00 94.12 437 THR A N 1
ATOM 3553 C CA . THR A 1 437 ? 15.945 2.691 6.750 1.00 94.12 437 THR A CA 1
ATOM 3554 C C . THR A 1 437 ? 16.131 4.019 7.492 1.00 94.12 437 THR A C 1
ATOM 3556 O O . THR A 1 437 ? 16.942 4.868 7.100 1.00 94.12 437 THR A O 1
ATOM 3559 N N . PRO A 1 438 ? 15.411 4.236 8.605 1.00 91.81 438 PRO A N 1
ATOM 3560 C CA . PRO A 1 438 ? 15.624 5.397 9.457 1.00 91.81 438 PRO A CA 1
ATOM 3561 C C . PRO A 1 438 ? 17.069 5.507 9.960 1.00 91.81 438 PRO A C 1
ATOM 3563 O O . PRO A 1 438 ? 17.719 4.509 10.282 1.00 91.81 438 PRO A O 1
ATOM 3566 N N . GLY A 1 439 ? 17.576 6.739 10.056 1.00 91.69 439 GLY A N 1
ATOM 3567 C CA . GLY A 1 439 ? 18.882 7.025 10.659 1.00 91.69 439 GLY A CA 1
ATOM 3568 C C . GLY A 1 439 ? 20.086 6.422 9.928 1.00 91.69 439 GLY A C 1
ATOM 3569 O O . GLY A 1 439 ? 21.117 6.237 10.560 1.00 91.69 439 GLY A O 1
ATOM 3570 N N . ASN A 1 440 ? 19.968 6.100 8.633 1.00 87.62 440 ASN A N 1
ATOM 3571 C CA . ASN A 1 440 ? 20.994 5.404 7.840 1.00 87.62 440 ASN A CA 1
ATOM 3572 C C . ASN A 1 440 ? 21.302 3.974 8.318 1.00 87.62 440 ASN A C 1
ATOM 3574 O O . ASN A 1 440 ? 22.435 3.506 8.203 1.00 87.62 440 ASN A O 1
ATOM 3578 N N . GLY A 1 441 ? 20.285 3.250 8.803 1.00 93.50 441 GLY A N 1
ATOM 3579 C CA . GLY A 1 441 ? 20.416 1.839 9.193 1.00 93.50 441 GLY A CA 1
ATOM 3580 C C . GLY A 1 441 ? 21.029 0.945 8.111 1.00 93.50 441 GLY A C 1
ATOM 3581 O O . GLY A 1 441 ? 21.760 0.012 8.440 1.00 93.50 441 GLY A O 1
ATOM 3582 N N . LYS A 1 442 ? 20.822 1.282 6.831 1.00 95.56 442 LYS A N 1
ATOM 3583 C CA . LYS A 1 442 ? 21.416 0.582 5.686 1.00 95.56 442 LYS A CA 1
ATOM 3584 C C . LYS A 1 442 ? 22.941 0.419 5.760 1.00 95.56 442 LYS A C 1
ATOM 3586 O O . LYS A 1 442 ? 23.437 -0.657 5.448 1.00 95.56 442 LYS A O 1
ATOM 3591 N N . ASN A 1 443 ? 23.669 1.424 6.255 1.00 94.62 443 ASN A N 1
ATOM 3592 C CA . ASN A 1 443 ? 25.134 1.375 6.323 1.00 94.62 443 ASN A CA 1
ATOM 3593 C C . ASN A 1 443 ? 25.605 0.350 7.363 1.00 94.62 443 ASN A C 1
ATOM 3595 O O . ASN A 1 443 ? 26.556 -0.384 7.122 1.00 94.62 443 ASN A O 1
ATOM 3599 N N . ARG A 1 444 ? 24.914 0.267 8.508 1.00 95.19 444 ARG A N 1
ATOM 3600 C CA . ARG A 1 444 ? 25.225 -0.711 9.564 1.00 95.19 444 ARG A CA 1
ATOM 3601 C C . ARG A 1 444 ? 24.902 -2.138 9.141 1.00 95.19 444 ARG A C 1
ATOM 3603 O O . ARG A 1 444 ? 25.649 -3.052 9.456 1.00 95.19 444 ARG A O 1
ATOM 3610 N N . ALA A 1 445 ? 23.805 -2.313 8.410 1.00 97.19 445 ALA A N 1
ATOM 3611 C CA . ALA A 1 445 ? 23.368 -3.611 7.907 1.00 97.19 445 ALA A CA 1
ATOM 3612 C C . ALA A 1 445 ? 24.102 -4.070 6.628 1.00 97.19 445 ALA A C 1
ATOM 3614 O O . ALA A 1 445 ? 23.792 -5.141 6.099 1.00 97.19 445 ALA A O 1
ATOM 3615 N N . GLY A 1 446 ? 25.058 -3.275 6.126 1.00 96.56 446 GLY A N 1
ATOM 3616 C CA . GLY A 1 446 ? 25.857 -3.604 4.945 1.00 96.56 446 GLY A CA 1
ATOM 3617 C C . GLY A 1 446 ? 25.058 -3.631 3.638 1.00 96.56 446 GLY A C 1
ATOM 3618 O O . GLY A 1 446 ? 25.311 -4.487 2.795 1.00 96.56 446 GLY A O 1
ATOM 3619 N N . TYR A 1 447 ? 24.074 -2.741 3.483 1.00 97.94 447 TYR A N 1
ATOM 3620 C CA . TYR A 1 447 ? 23.255 -2.637 2.272 1.00 97.94 447 TYR A CA 1
ATOM 3621 C C . TYR A 1 447 ? 23.725 -1.521 1.342 1.00 97.94 447 TYR A C 1
ATOM 3623 O O . TYR A 1 447 ? 24.145 -0.455 1.793 1.00 97.94 447 TYR A O 1
ATOM 3631 N N . ASN A 1 448 ? 23.549 -1.728 0.038 1.00 96.44 448 ASN A N 1
ATOM 3632 C CA . ASN A 1 448 ? 23.758 -0.698 -0.969 1.00 96.44 448 ASN A CA 1
ATOM 3633 C C . ASN A 1 448 ? 22.674 0.382 -0.877 1.00 96.44 448 ASN A C 1
ATOM 3635 O O . ASN A 1 448 ? 21.473 0.096 -0.846 1.00 96.44 448 ASN A O 1
ATOM 3639 N N . ALA A 1 449 ? 23.100 1.642 -0.863 1.00 95.12 449 ALA A N 1
ATOM 3640 C CA . ALA A 1 449 ? 22.200 2.784 -0.883 1.00 95.12 449 ALA A CA 1
ATOM 3641 C C . ALA A 1 449 ? 21.438 2.876 -2.208 1.00 95.12 449 ALA A C 1
ATOM 3643 O O . ALA A 1 449 ? 21.976 2.570 -3.272 1.00 95.12 449 ALA A O 1
ATOM 3644 N N . SER A 1 450 ? 20.198 3.352 -2.138 1.00 95.94 450 SER A N 1
ATOM 3645 C CA . SER A 1 450 ? 19.555 3.934 -3.310 1.00 95.94 450 SER A CA 1
ATOM 3646 C C . SER A 1 450 ? 20.075 5.362 -3.506 1.00 95.94 450 SER A C 1
ATOM 3648 O O . SER A 1 450 ? 20.352 6.065 -2.525 1.00 95.94 450 SER A O 1
ATOM 3650 N N . LEU A 1 451 ? 20.279 5.762 -4.762 1.00 96.19 451 LEU A N 1
ATOM 3651 C CA . LEU A 1 451 ? 20.879 7.046 -5.110 1.00 96.19 451 LEU A CA 1
ATOM 3652 C C . LEU A 1 451 ? 19.827 8.044 -5.596 1.00 96.19 451 LEU A C 1
ATOM 3654 O O . LEU A 1 451 ? 19.108 7.809 -6.571 1.00 96.19 451 LEU A O 1
ATOM 3658 N N . GLY A 1 452 ? 19.817 9.202 -4.940 1.00 94.88 452 GLY A N 1
ATOM 3659 C CA . GLY A 1 452 ? 19.123 10.409 -5.365 1.00 94.88 452 GLY A CA 1
ATOM 3660 C C . GLY A 1 452 ? 20.054 11.348 -6.131 1.00 94.88 452 GLY A C 1
ATOM 3661 O O . GLY A 1 452 ? 21.233 11.057 -6.351 1.00 94.88 452 GLY A O 1
ATOM 3662 N N . TYR A 1 453 ? 19.521 12.500 -6.528 1.00 94.50 453 TYR A N 1
ATOM 3663 C CA . TYR A 1 453 ? 20.244 13.507 -7.301 1.00 94.50 453 TYR A CA 1
ATOM 3664 C C . TYR A 1 453 ? 19.868 14.916 -6.849 1.00 94.50 453 TYR A C 1
ATOM 3666 O O . TYR A 1 453 ? 18.714 15.180 -6.516 1.00 94.50 453 TYR A O 1
ATOM 3674 N N . THR A 1 454 ? 20.845 15.820 -6.860 1.00 91.25 454 THR A N 1
ATOM 3675 C CA . THR A 1 454 ? 20.642 17.252 -6.630 1.00 91.25 454 THR A CA 1
ATOM 3676 C C . THR A 1 454 ? 21.050 18.039 -7.869 1.00 91.25 454 THR A C 1
ATOM 3678 O O . THR A 1 454 ? 22.191 17.956 -8.328 1.00 91.25 454 THR A O 1
ATOM 3681 N N . ALA A 1 455 ? 20.109 18.820 -8.400 1.00 88.19 455 ALA A N 1
ATOM 3682 C CA . ALA A 1 455 ? 20.334 19.662 -9.570 1.00 88.19 455 ALA A CA 1
ATOM 3683 C C . ALA A 1 455 ? 21.326 20.801 -9.284 1.00 88.19 455 ALA A C 1
ATOM 3685 O O . ALA A 1 455 ? 22.112 21.156 -10.156 1.00 88.19 455 ALA A O 1
ATOM 3686 N N . THR A 1 456 ? 21.332 21.334 -8.056 1.00 89.38 456 THR A N 1
ATOM 3687 C CA . THR A 1 456 ? 22.147 22.498 -7.670 1.00 89.38 456 THR A CA 1
ATOM 3688 C C . THR A 1 456 ? 23.645 22.233 -7.775 1.00 89.38 456 THR A C 1
ATOM 3690 O O . THR A 1 456 ? 24.400 23.105 -8.188 1.00 89.38 456 THR A O 1
ATOM 3693 N N . THR A 1 457 ? 24.085 21.033 -7.397 1.00 90.94 457 THR A N 1
ATOM 3694 C CA . THR A 1 457 ? 25.508 20.647 -7.389 1.00 90.94 457 THR A CA 1
ATOM 3695 C C . THR A 1 457 ? 25.825 19.557 -8.406 1.00 90.94 457 THR A C 1
ATOM 3697 O O . THR A 1 457 ? 26.945 19.053 -8.432 1.00 90.94 457 THR A O 1
ATOM 3700 N N . ASP A 1 458 ? 24.838 19.160 -9.216 1.00 93.06 458 ASP A N 1
ATOM 3701 C CA . ASP A 1 458 ? 24.928 18.066 -10.183 1.00 93.06 458 ASP A CA 1
ATOM 3702 C C . ASP A 1 458 ? 25.579 16.795 -9.595 1.00 93.06 458 ASP A C 1
ATOM 3704 O O . ASP A 1 458 ? 26.444 16.141 -10.192 1.00 93.06 458 ASP A O 1
ATOM 3708 N N . SER A 1 459 ? 25.180 16.448 -8.371 1.00 94.06 459 SER A N 1
ATOM 3709 C CA . SER A 1 459 ? 25.784 15.363 -7.601 1.00 94.06 459 SER A CA 1
ATOM 3710 C C . SER A 1 459 ? 24.763 14.308 -7.198 1.00 94.06 459 SER A C 1
ATOM 3712 O O . SER A 1 459 ? 23.574 14.579 -7.020 1.00 94.06 459 SER A O 1
ATOM 3714 N N . LEU A 1 460 ? 25.255 13.080 -7.054 1.00 95.62 460 LEU A N 1
ATOM 3715 C CA . LEU A 1 460 ? 24.490 11.969 -6.505 1.00 95.62 460 LEU A CA 1
ATOM 3716 C C . LEU A 1 460 ? 24.590 11.991 -4.983 1.00 95.62 460 LEU A C 1
ATOM 3718 O O . LEU A 1 460 ? 25.601 12.432 -4.435 1.00 95.62 460 LEU A O 1
ATOM 3722 N N . LEU A 1 461 ? 23.543 11.522 -4.315 1.00 94.06 461 LEU A N 1
ATOM 3723 C CA . LEU A 1 461 ? 23.493 11.454 -2.860 1.00 94.06 461 LEU A CA 1
ATOM 3724 C C . LEU A 1 461 ? 22.810 10.174 -2.392 1.00 94.06 461 LEU A C 1
ATOM 3726 O O . LEU A 1 461 ? 21.832 9.725 -2.992 1.00 94.06 461 LEU A O 1
ATOM 3730 N N . ASP A 1 462 ? 23.301 9.625 -1.289 1.00 93.44 462 ASP A N 1
ATOM 3731 C CA . ASP A 1 462 ? 22.662 8.502 -0.616 1.00 93.44 462 ASP A CA 1
ATOM 3732 C C . ASP A 1 462 ? 21.303 8.923 -0.069 1.00 93.44 462 ASP A C 1
ATOM 3734 O O . ASP A 1 462 ? 21.190 9.870 0.718 1.00 93.44 462 ASP A O 1
ATOM 3738 N N . THR A 1 463 ? 20.261 8.177 -0.417 1.00 93.25 463 THR A N 1
ATOM 3739 C CA . THR A 1 463 ? 18.941 8.401 0.166 1.00 93.25 463 THR A CA 1
ATOM 3740 C C . THR A 1 463 ? 18.762 7.594 1.449 1.00 93.25 463 THR A C 1
ATOM 3742 O O . THR A 1 463 ? 19.644 6.871 1.922 1.00 93.25 463 THR A O 1
ATOM 3745 N N . ARG A 1 464 ? 17.584 7.716 2.066 1.00 92.38 464 ARG A N 1
ATOM 3746 C CA . ARG A 1 464 ? 17.197 6.882 3.215 1.00 92.38 464 ARG A CA 1
ATOM 3747 C C . ARG A 1 464 ? 16.812 5.456 2.801 1.00 92.38 464 ARG A C 1
ATOM 3749 O O . ARG A 1 464 ? 16.543 4.635 3.682 1.00 92.38 464 ARG A O 1
ATOM 3756 N N . HIS A 1 465 ? 16.770 5.170 1.499 1.00 95.75 465 HIS A N 1
ATOM 3757 C CA . HIS A 1 465 ? 16.365 3.878 0.972 1.00 95.75 465 HIS A CA 1
ATOM 3758 C C . HIS A 1 465 ? 17.559 2.998 0.604 1.00 95.75 465 HIS A C 1
ATOM 3760 O O . HIS A 1 465 ? 18.683 3.460 0.392 1.00 95.75 465 HIS A O 1
ATOM 3766 N N . ILE A 1 466 ? 17.287 1.702 0.553 1.00 97.19 466 ILE A N 1
ATOM 3767 C CA . ILE A 1 466 ? 18.175 0.669 0.028 1.00 97.19 466 ILE A CA 1
ATOM 3768 C C . ILE A 1 466 ? 17.887 0.525 -1.470 1.00 97.19 466 ILE A C 1
ATOM 3770 O O . ILE A 1 466 ? 16.731 0.644 -1.882 1.00 97.19 466 ILE A O 1
ATOM 3774 N N . SER A 1 467 ? 18.908 0.257 -2.286 1.00 96.62 467 SER A N 1
ATOM 3775 C CA . SER A 1 467 ? 18.690 -0.041 -3.705 1.00 96.62 467 SER A CA 1
ATOM 3776 C C . SER A 1 467 ? 17.757 -1.244 -3.861 1.00 96.62 467 SER A C 1
ATOM 3778 O O . SER A 1 467 ? 17.966 -2.283 -3.232 1.00 96.62 467 SER A O 1
ATOM 3780 N N . LEU A 1 468 ? 16.770 -1.160 -4.761 1.00 97.12 468 LEU A N 1
ATOM 3781 C CA . LEU A 1 468 ? 15.904 -2.306 -5.086 1.00 97.12 468 LEU A CA 1
ATOM 3782 C C . LEU A 1 468 ? 16.693 -3.499 -5.647 1.00 97.12 468 LEU A C 1
ATOM 3784 O O . LEU A 1 468 ? 16.206 -4.626 -5.634 1.00 97.12 468 LEU A O 1
ATOM 3788 N N . THR A 1 469 ? 17.909 -3.259 -6.141 1.00 95.50 469 THR A N 1
ATOM 3789 C CA . THR A 1 469 ? 18.789 -4.297 -6.691 1.00 95.50 469 THR A CA 1
ATOM 3790 C C . THR A 1 469 ? 19.763 -4.886 -5.676 1.00 95.50 469 THR A C 1
ATOM 3792 O O . THR A 1 469 ? 20.572 -5.731 -6.051 1.00 95.50 469 THR A O 1
ATOM 3795 N N . ASP A 1 470 ? 19.689 -4.485 -4.402 1.00 97.69 470 ASP A N 1
ATOM 3796 C CA . ASP A 1 470 ? 20.556 -5.029 -3.362 1.00 97.69 470 ASP A CA 1
ATOM 3797 C C . ASP A 1 470 ? 20.230 -6.514 -3.076 1.00 97.69 470 ASP A C 1
ATOM 3799 O O . ASP A 1 470 ? 19.149 -6.833 -2.562 1.00 97.69 470 ASP A O 1
ATOM 3803 N N . PRO A 1 471 ? 21.149 -7.453 -3.379 1.00 96.81 471 PRO A N 1
ATOM 3804 C CA . PRO A 1 471 ? 20.876 -8.881 -3.246 1.00 96.81 471 PRO A CA 1
ATOM 3805 C C . PRO A 1 471 ? 20.886 -9.353 -1.789 1.00 96.81 471 PRO A C 1
ATOM 3807 O O . PRO A 1 471 ? 20.300 -10.388 -1.471 1.00 96.81 471 PRO A O 1
ATOM 3810 N N . LYS A 1 472 ? 21.571 -8.639 -0.886 1.00 97.75 472 LYS A N 1
ATOM 3811 C CA . LYS A 1 472 ? 21.566 -8.975 0.540 1.00 97.75 472 LYS A CA 1
ATOM 3812 C C . LYS A 1 472 ? 20.203 -8.639 1.131 1.00 97.75 472 LYS A C 1
ATOM 3814 O O . LYS A 1 472 ? 19.606 -9.479 1.791 1.00 97.75 472 LYS A O 1
ATOM 3819 N N . ARG A 1 473 ? 19.673 -7.458 0.823 1.00 98.00 473 ARG A N 1
ATOM 3820 C CA . ARG A 1 473 ? 18.380 -7.012 1.316 1.00 98.00 473 ARG A CA 1
ATOM 3821 C C . ARG A 1 473 ? 17.246 -7.910 0.851 1.00 98.00 473 ARG A C 1
ATOM 3823 O O . ARG A 1 473 ? 16.403 -8.272 1.664 1.00 98.00 473 ARG A O 1
ATOM 3830 N N . TYR A 1 474 ? 17.250 -8.293 -0.424 1.00 98.44 474 TYR A N 1
ATOM 3831 C CA . TYR A 1 474 ? 16.301 -9.275 -0.944 1.00 98.44 474 TYR A CA 1
ATOM 3832 C C . TYR A 1 474 ? 16.315 -10.575 -0.119 1.00 98.44 474 TYR A C 1
ATOM 3834 O O . TYR A 1 474 ? 15.261 -11.024 0.328 1.00 98.44 474 TYR A O 1
ATOM 3842 N N . ARG A 1 475 ? 17.506 -11.137 0.140 1.00 98.56 475 ARG A N 1
ATOM 3843 C CA . ARG A 1 475 ? 17.658 -12.360 0.946 1.00 98.56 475 ARG A CA 1
ATOM 3844 C C . ARG A 1 475 ? 17.171 -12.175 2.380 1.00 98.56 475 ARG A C 1
ATOM 3846 O O . ARG A 1 475 ? 16.432 -13.017 2.868 1.00 98.56 475 ARG A O 1
ATOM 3853 N N . ASP A 1 476 ? 17.511 -11.064 3.025 1.00 98.69 476 ASP A N 1
ATOM 3854 C CA . ASP A 1 476 ? 17.080 -10.805 4.401 1.00 98.69 476 ASP A CA 1
ATOM 3855 C C . ASP A 1 476 ? 15.546 -10.684 4.502 1.00 98.69 476 ASP A C 1
ATOM 3857 O O . ASP A 1 476 ? 14.955 -11.159 5.473 1.00 98.69 476 ASP A O 1
ATOM 3861 N N . ILE A 1 477 ? 14.887 -10.073 3.504 1.00 98.81 477 ILE A N 1
ATOM 3862 C CA . ILE A 1 477 ? 13.415 -10.006 3.421 1.00 98.81 477 ILE A CA 1
ATOM 3863 C C . ILE A 1 477 ? 12.825 -11.405 3.206 1.00 98.81 477 ILE A C 1
ATOM 3865 O O . ILE A 1 477 ? 11.847 -11.753 3.866 1.00 98.81 477 ILE A O 1
ATOM 3869 N N . LEU A 1 478 ? 13.408 -12.201 2.304 1.00 98.75 478 LEU A N 1
ATOM 3870 C CA . LEU A 1 478 ? 12.975 -13.572 2.029 1.00 98.75 478 LEU A CA 1
ATOM 3871 C C . LEU A 1 478 ? 13.040 -14.449 3.286 1.00 98.75 478 LEU A C 1
ATOM 3873 O O . LEU A 1 478 ? 12.064 -15.126 3.597 1.00 98.75 478 LEU A O 1
ATOM 3877 N N . GLU A 1 479 ? 14.154 -14.422 4.017 1.00 98.69 479 GLU A N 1
ATOM 3878 C CA . GLU A 1 479 ? 14.310 -15.222 5.237 1.00 98.69 479 GLU A CA 1
ATOM 3879 C C . GLU A 1 479 ? 13.344 -14.769 6.339 1.00 98.69 479 GLU A C 1
ATOM 3881 O O . GLU A 1 479 ? 12.639 -15.596 6.908 1.00 98.69 479 GLU A O 1
ATOM 3886 N N . MET A 1 480 ? 13.175 -13.459 6.553 1.00 98.69 480 MET A N 1
ATOM 3887 C CA . MET A 1 480 ? 12.174 -12.961 7.506 1.00 98.69 480 MET A CA 1
ATOM 3888 C C . MET A 1 480 ? 10.738 -13.353 7.109 1.00 98.69 480 MET A C 1
ATOM 3890 O O . MET A 1 480 ? 9.922 -13.690 7.965 1.00 98.69 480 MET A O 1
ATOM 3894 N N . ALA A 1 481 ? 10.400 -13.340 5.816 1.00 98.81 481 ALA A N 1
ATOM 3895 C CA . ALA A 1 481 ? 9.090 -13.798 5.355 1.00 98.81 481 ALA A CA 1
ATOM 3896 C C . ALA A 1 481 ? 8.884 -15.302 5.614 1.00 98.81 481 ALA A C 1
ATOM 3898 O O . ALA A 1 481 ? 7.783 -15.705 5.989 1.00 98.81 481 ALA A O 1
ATOM 3899 N N . LYS A 1 482 ? 9.930 -16.129 5.469 1.00 98.69 482 LYS A N 1
ATOM 3900 C CA . LYS A 1 482 ? 9.884 -17.554 5.840 1.00 98.69 482 LYS A CA 1
ATOM 3901 C C . LYS A 1 482 ? 9.690 -17.743 7.344 1.00 98.69 482 LYS A C 1
ATOM 3903 O O . LYS A 1 482 ? 8.875 -18.576 7.733 1.00 98.69 482 LYS A O 1
ATOM 3908 N N . ASP A 1 483 ? 10.358 -16.945 8.175 1.00 98.19 483 ASP A N 1
ATOM 3909 C CA . ASP A 1 483 ? 10.186 -16.990 9.633 1.00 98.19 483 ASP A CA 1
ATOM 3910 C C . ASP A 1 483 ? 8.736 -16.670 10.033 1.00 98.19 483 ASP A C 1
ATOM 3912 O O . ASP A 1 483 ? 8.114 -17.395 10.814 1.00 98.19 483 ASP A O 1
ATOM 3916 N N . LEU A 1 484 ? 8.146 -15.630 9.433 1.00 98.38 484 LEU A N 1
ATOM 3917 C CA . LEU A 1 484 ? 6.735 -15.283 9.637 1.00 98.38 484 LEU A CA 1
ATOM 3918 C C . LEU A 1 484 ? 5.783 -16.366 9.102 1.00 98.38 484 LEU A C 1
ATOM 3920 O O . LEU A 1 484 ? 4.753 -16.649 9.714 1.00 98.38 484 LEU A O 1
ATOM 3924 N N . GLN A 1 485 ? 6.117 -17.010 7.982 1.00 98.12 485 GLN A N 1
ATOM 3925 C CA . GLN A 1 485 ? 5.359 -18.142 7.443 1.00 98.12 485 GLN A CA 1
ATOM 3926 C C . GLN A 1 485 ? 5.391 -19.353 8.383 1.00 98.12 485 GLN A C 1
ATOM 3928 O O . GLN A 1 485 ? 4.370 -20.026 8.522 1.00 98.12 485 GLN A O 1
ATOM 3933 N N . ALA A 1 486 ? 6.522 -19.619 9.036 1.00 97.38 486 ALA A N 1
ATOM 3934 C CA . ALA A 1 486 ? 6.695 -20.748 9.944 1.00 97.38 486 ALA A CA 1
ATOM 3935 C C . ALA A 1 486 ? 6.022 -20.546 11.314 1.00 97.38 486 ALA A C 1
ATOM 3937 O O . ALA A 1 486 ? 5.659 -21.526 11.960 1.00 97.38 486 ALA A O 1
ATOM 3938 N N . ASN A 1 487 ? 5.830 -19.300 11.760 1.00 95.88 487 ASN A N 1
ATOM 3939 C CA . ASN A 1 487 ? 5.190 -19.010 13.045 1.00 95.88 487 ASN A CA 1
ATOM 3940 C C . ASN A 1 487 ? 3.679 -19.342 13.007 1.00 95.88 487 ASN A C 1
ATOM 3942 O O . ASN A 1 487 ? 2.964 -18.712 12.228 1.00 95.88 487 ASN A O 1
ATOM 3946 N N . PRO A 1 488 ? 3.155 -20.279 13.818 1.00 94.19 488 PRO A N 1
ATOM 3947 C CA . PRO A 1 488 ? 1.753 -20.703 13.738 1.00 94.19 488 PRO A CA 1
ATOM 3948 C C . PRO A 1 488 ? 0.747 -19.612 14.128 1.00 94.19 488 PRO A C 1
ATOM 3950 O O . PRO A 1 488 ? -0.386 -19.668 13.673 1.00 94.19 488 PRO A O 1
ATOM 3953 N N . TYR A 1 489 ? 1.171 -18.607 14.896 1.00 95.12 489 TYR A N 1
ATOM 3954 C CA . TYR A 1 489 ? 0.316 -17.522 15.386 1.00 95.12 489 TYR A CA 1
ATOM 3955 C C . TYR A 1 489 ? 0.255 -16.314 14.452 1.00 95.12 489 TYR A C 1
ATOM 3957 O O . TYR A 1 489 ? -0.387 -15.323 14.764 1.00 95.12 489 TYR A O 1
ATOM 3965 N N . VAL A 1 490 ? 0.993 -16.339 13.343 1.00 97.50 490 VAL A N 1
ATOM 3966 C CA . VAL A 1 490 ? 0.934 -15.278 12.334 1.00 97.50 490 VAL A CA 1
ATOM 3967 C C . VAL A 1 490 ? -0.064 -15.690 11.263 1.00 97.50 490 VAL A C 1
ATOM 3969 O O . VAL A 1 490 ? 0.167 -16.674 10.565 1.00 97.50 490 VAL A O 1
ATOM 3972 N N . ASP A 1 491 ? -1.112 -14.906 11.063 1.00 97.94 491 ASP A N 1
ATOM 3973 C CA . ASP A 1 491 ? -2.137 -15.133 10.043 1.00 97.94 491 ASP A CA 1
ATOM 3974 C C . ASP A 1 491 ? -1.804 -14.436 8.723 1.00 97.94 491 ASP A C 1
ATOM 3976 O O . ASP A 1 491 ? -2.087 -14.956 7.643 1.00 97.94 491 ASP A O 1
ATOM 3980 N N . TYR A 1 492 ? -1.158 -13.270 8.798 1.00 98.44 492 TYR A N 1
ATOM 3981 C CA . TYR A 1 492 ? -0.847 -12.431 7.641 1.00 98.44 492 TYR A CA 1
ATOM 3982 C C . TYR A 1 492 ? 0.648 -12.088 7.574 1.00 98.44 492 TYR A C 1
ATOM 3984 O O . TYR A 1 492 ? 1.293 -11.874 8.603 1.00 98.44 492 TYR A O 1
ATOM 3992 N N . ILE A 1 493 ? 1.185 -11.897 6.360 1.00 98.81 493 ILE A N 1
ATOM 3993 C CA . ILE A 1 493 ? 2.557 -11.387 6.141 1.00 98.81 493 ILE A CA 1
ATOM 3994 C C . ILE A 1 493 ? 2.552 -10.096 5.320 1.00 98.81 493 ILE A C 1
ATOM 3996 O O . ILE A 1 493 ? 2.043 -10.061 4.200 1.00 98.81 493 ILE A O 1
ATOM 4000 N N . GLY A 1 494 ? 3.145 -9.033 5.859 1.00 98.62 494 GLY A N 1
ATOM 4001 C CA . GLY A 1 494 ? 3.070 -7.698 5.274 1.00 98.62 494 GLY A CA 1
ATOM 4002 C C . GLY A 1 494 ? 4.396 -7.177 4.748 1.00 98.62 494 GLY A C 1
ATOM 4003 O O . GLY A 1 494 ? 5.450 -7.388 5.351 1.00 98.62 494 GLY A O 1
ATOM 4004 N N . PHE A 1 495 ? 4.335 -6.411 3.662 1.00 98.62 495 PHE A N 1
ATOM 4005 C CA . PHE A 1 495 ? 5.480 -5.689 3.118 1.00 98.62 495 PHE A CA 1
ATOM 4006 C C . PHE A 1 495 ? 5.186 -4.189 3.097 1.00 98.62 495 PHE A C 1
ATOM 4008 O O . PHE A 1 495 ? 4.421 -3.690 2.271 1.00 98.62 495 PHE A O 1
ATOM 4015 N N . ASP A 1 496 ? 5.812 -3.464 4.017 1.00 97.25 496 ASP A N 1
ATOM 4016 C CA . ASP A 1 496 ? 5.750 -2.008 4.086 1.00 97.25 496 ASP A CA 1
ATOM 4017 C C . ASP A 1 496 ? 7.018 -1.392 3.484 1.00 97.25 496 ASP A C 1
ATOM 4019 O O . ASP A 1 496 ? 8.057 -2.046 3.394 1.00 97.25 496 ASP A O 1
ATOM 4023 N N . PHE A 1 497 ? 6.955 -0.136 3.038 1.00 95.12 497 PHE A N 1
ATOM 4024 C CA . PHE A 1 497 ? 8.051 0.562 2.362 1.00 95.12 497 PHE A CA 1
ATOM 4025 C C . PHE A 1 497 ? 8.729 -0.294 1.278 1.00 95.12 497 PHE A C 1
ATOM 4027 O O . PHE A 1 497 ? 9.940 -0.208 1.060 1.00 95.12 497 PHE A O 1
ATOM 4034 N N . ILE A 1 498 ? 7.955 -1.134 0.587 1.00 94.94 498 ILE A N 1
ATOM 4035 C CA . ILE A 1 498 ? 8.401 -1.894 -0.579 1.00 94.94 498 ILE A CA 1
ATOM 4036 C C . ILE A 1 498 ? 8.354 -0.968 -1.798 1.00 94.94 498 ILE A C 1
ATOM 4038 O O . ILE A 1 498 ? 7.474 -1.038 -2.643 1.00 94.94 498 ILE A O 1
ATOM 4042 N N . ARG A 1 499 ? 9.233 0.039 -1.782 1.00 92.94 499 ARG A N 1
ATOM 4043 C CA . ARG A 1 499 ? 9.221 1.182 -2.702 1.00 92.94 499 ARG A CA 1
ATOM 4044 C C . ARG A 1 499 ? 10.539 1.949 -2.642 1.00 92.94 499 ARG A C 1
ATOM 4046 O O . ARG A 1 499 ? 11.286 1.825 -1.672 1.00 92.94 499 ARG A O 1
ATOM 4053 N N . THR A 1 500 ? 10.781 2.802 -3.631 1.00 89.31 500 THR A N 1
ATOM 4054 C CA . THR A 1 500 ? 11.840 3.822 -3.566 1.00 89.31 500 THR A CA 1
ATOM 4055 C C . THR A 1 500 ? 11.281 5.161 -3.080 1.00 89.31 500 THR A C 1
ATOM 4057 O O . THR A 1 500 ? 10.065 5.389 -3.018 1.00 89.31 500 THR A O 1
ATOM 4060 N N . GLY A 1 501 ? 12.170 6.120 -2.815 1.00 87.62 501 GLY A N 1
ATOM 4061 C CA . GLY A 1 501 ? 11.784 7.529 -2.780 1.00 87.62 501 GLY A CA 1
ATOM 4062 C C . GLY A 1 501 ? 11.229 8.018 -4.129 1.00 87.62 501 GLY A C 1
ATOM 4063 O O . GLY A 1 501 ? 11.333 7.338 -5.154 1.00 87.62 501 GLY A O 1
ATOM 4064 N N . ARG A 1 502 ? 10.630 9.219 -4.137 1.00 86.50 502 ARG A N 1
ATOM 4065 C CA . ARG A 1 502 ? 10.144 9.859 -5.375 1.00 86.50 502 ARG A CA 1
ATOM 4066 C C . ARG A 1 502 ? 11.305 10.105 -6.350 1.00 86.50 502 ARG A C 1
ATOM 4068 O O . ARG A 1 502 ? 11.263 9.601 -7.470 1.00 86.50 502 ARG A O 1
ATOM 4075 N N . ALA A 1 503 ? 12.326 10.824 -5.884 1.00 86.94 503 ALA A N 1
ATOM 4076 C CA . ALA A 1 503 ? 13.545 11.202 -6.607 1.00 86.94 503 ALA A CA 1
ATOM 4077 C C . ALA A 1 503 ? 14.721 10.301 -6.189 1.00 86.94 503 ALA A C 1
ATOM 4079 O O . ALA A 1 503 ? 15.630 10.723 -5.477 1.00 86.94 503 ALA A O 1
ATOM 4080 N N . ASP A 1 504 ? 14.620 9.015 -6.518 1.00 89.44 504 ASP A N 1
ATOM 4081 C CA . ASP A 1 504 ? 15.477 7.964 -5.964 1.00 89.44 504 ASP A CA 1
ATOM 4082 C C . ASP A 1 504 ? 15.565 6.752 -6.904 1.00 89.44 504 ASP A C 1
ATOM 4084 O O . ASP A 1 504 ? 14.691 6.562 -7.764 1.00 89.44 504 ASP A O 1
ATOM 4088 N N . GLY A 1 505 ? 16.576 5.905 -6.696 1.00 94.81 505 GLY A N 1
ATOM 4089 C CA . GLY A 1 505 ? 16.813 4.679 -7.460 1.00 94.81 505 GLY A CA 1
ATOM 4090 C C . GLY A 1 505 ? 17.709 4.839 -8.683 1.00 94.81 505 GLY A C 1
ATOM 4091 O O . GLY A 1 505 ? 17.792 3.916 -9.494 1.00 94.81 505 GLY A O 1
ATOM 4092 N N . TYR A 1 506 ? 18.359 5.990 -8.874 1.00 97.00 506 TYR A N 1
ATOM 4093 C CA . TYR A 1 506 ? 19.055 6.294 -10.126 1.00 97.00 506 TYR A CA 1
ATOM 4094 C C . TYR A 1 506 ? 20.243 5.374 -10.419 1.00 97.00 506 TYR A C 1
ATOM 4096 O O . TYR A 1 506 ? 20.610 5.226 -11.586 1.00 97.00 506 TYR A O 1
ATOM 4104 N N . GLU A 1 507 ? 20.802 4.693 -9.413 1.00 96.75 507 GLU A N 1
ATOM 4105 C CA . GLU A 1 507 ? 21.857 3.687 -9.590 1.00 96.75 507 GLU A CA 1
ATOM 4106 C C . GLU A 1 507 ? 21.468 2.568 -10.568 1.00 96.75 507 GLU A C 1
ATOM 4108 O O . GLU A 1 507 ? 22.326 1.907 -11.151 1.00 96.75 507 GLU A O 1
ATOM 4113 N N . MET A 1 508 ? 20.166 2.383 -10.796 1.00 96.69 508 MET A N 1
ATOM 4114 C CA . MET A 1 508 ? 19.613 1.378 -11.693 1.00 96.69 508 MET A CA 1
ATOM 4115 C C . MET A 1 508 ? 19.518 1.826 -13.170 1.00 96.69 508 MET A C 1
ATOM 4117 O O . MET A 1 508 ? 18.893 1.139 -13.984 1.00 96.69 508 MET A O 1
ATOM 4121 N N . ALA A 1 509 ? 20.130 2.959 -13.543 1.00 96.75 509 ALA A N 1
ATOM 4122 C CA . ALA A 1 509 ? 19.996 3.576 -14.866 1.00 96.75 509 ALA A CA 1
ATOM 4123 C C . ALA A 1 509 ? 20.324 2.649 -16.047 1.00 96.75 509 ALA A C 1
ATOM 4125 O O . ALA A 1 509 ? 19.602 2.649 -17.047 1.00 96.75 509 ALA A O 1
ATOM 4126 N N . GLU A 1 510 ? 21.380 1.834 -15.952 1.00 94.31 510 GLU A N 1
ATOM 4127 C CA . GLU A 1 510 ? 21.737 0.906 -17.033 1.00 94.31 510 GLU A CA 1
ATOM 4128 C C . GLU A 1 510 ? 20.613 -0.103 -17.290 1.00 94.31 510 GLU A C 1
ATOM 4130 O O . GLU A 1 510 ? 20.161 -0.254 -18.426 1.00 94.31 510 GLU A O 1
ATOM 4135 N N . LYS A 1 511 ? 20.142 -0.768 -16.229 1.00 93.56 511 LYS A N 1
ATOM 4136 C CA . LYS A 1 511 ? 19.125 -1.816 -16.337 1.00 93.56 511 LYS A CA 1
ATOM 4137 C C . LYS A 1 511 ? 17.815 -1.240 -16.873 1.00 93.56 511 LYS A C 1
ATOM 4139 O O . LYS A 1 511 ? 17.235 -1.788 -17.805 1.00 93.56 511 LYS A O 1
ATOM 4144 N N . PHE A 1 512 ? 17.401 -0.087 -16.353 1.00 95.75 512 PHE A N 1
ATOM 4145 C CA . PHE A 1 512 ? 16.213 0.612 -16.831 1.00 95.75 512 PHE A CA 1
ATOM 4146 C C . PHE A 1 512 ? 16.301 1.001 -18.308 1.00 95.75 512 PHE A C 1
ATOM 4148 O O . PHE A 1 512 ? 15.380 0.730 -19.081 1.00 95.75 512 PHE A O 1
ATOM 4155 N N . THR A 1 513 ? 17.401 1.638 -18.720 1.00 93.69 513 THR A N 1
ATOM 4156 C CA . THR A 1 513 ? 17.554 2.092 -20.109 1.00 93.69 513 THR A CA 1
ATOM 4157 C C . THR A 1 513 ? 17.609 0.921 -21.080 1.00 93.69 513 THR A C 1
ATOM 4159 O O . THR A 1 513 ? 17.041 1.020 -22.172 1.00 93.69 513 THR A O 1
ATOM 4162 N N . GLU A 1 514 ? 18.229 -0.196 -20.686 1.00 89.94 514 GLU A N 1
ATOM 4163 C CA . GLU A 1 514 ? 18.224 -1.451 -21.436 1.00 89.94 514 GLU A CA 1
ATOM 4164 C C . GLU A 1 514 ? 16.799 -1.999 -21.596 1.00 89.94 514 GLU A C 1
ATOM 4166 O O . GLU A 1 514 ? 16.350 -2.174 -22.733 1.00 89.94 514 GLU A O 1
ATOM 4171 N N . GLU A 1 515 ? 16.072 -2.176 -20.489 1.00 91.56 515 GLU A N 1
ATOM 4172 C CA . GLU A 1 515 ? 14.784 -2.876 -20.448 1.00 91.56 515 GLU A CA 1
ATOM 4173 C C . GLU A 1 515 ? 13.600 -2.056 -20.983 1.00 91.56 515 GLU A C 1
ATOM 4175 O O . GLU A 1 515 ? 12.712 -2.639 -21.594 1.00 91.56 515 GLU A O 1
ATOM 4180 N N . MET A 1 516 ? 13.578 -0.725 -20.838 1.00 91.62 516 MET A N 1
ATOM 4181 C CA . MET A 1 516 ? 12.403 0.115 -21.164 1.00 91.62 516 MET A CA 1
ATOM 4182 C C . MET A 1 516 ? 12.453 0.795 -22.537 1.00 91.62 516 MET A C 1
ATOM 4184 O O . MET A 1 516 ? 11.788 1.809 -22.785 1.00 91.62 516 MET A O 1
ATOM 4188 N N . ASN A 1 517 ? 13.268 0.251 -23.440 1.00 87.19 517 ASN A N 1
ATOM 4189 C CA . ASN A 1 517 ? 13.449 0.772 -24.791 1.00 87.19 517 ASN A CA 1
ATOM 4190 C C . ASN A 1 517 ? 13.706 2.301 -24.823 1.00 87.19 517 ASN A C 1
ATOM 4192 O O . ASN A 1 517 ? 13.067 3.058 -25.559 1.00 87.19 517 ASN A O 1
ATOM 4196 N N . VAL A 1 518 ? 14.604 2.774 -23.952 1.00 90.94 518 VAL A N 1
ATOM 4197 C CA . VAL A 1 518 ? 15.020 4.184 -23.887 1.00 90.94 518 VAL A CA 1
ATOM 4198 C C . VAL A 1 518 ? 16.137 4.426 -24.900 1.00 90.94 518 VAL A C 1
ATOM 4200 O O . VAL A 1 518 ? 17.083 3.639 -24.975 1.00 90.94 518 VAL A O 1
ATOM 4203 N N . ARG A 1 519 ? 16.033 5.507 -25.685 1.00 88.31 519 ARG A N 1
ATOM 4204 C CA . ARG A 1 519 ? 17.126 5.960 -26.556 1.00 88.31 519 ARG A CA 1
ATOM 4205 C C . ARG A 1 519 ? 18.187 6.648 -25.704 1.00 88.31 519 ARG A C 1
ATOM 4207 O O . ARG A 1 519 ? 17.891 7.606 -24.992 1.00 88.31 519 ARG A O 1
ATOM 4214 N N . VAL A 1 520 ? 19.410 6.147 -25.792 1.00 92.25 520 VAL A N 1
ATOM 4215 C CA . VAL A 1 520 ? 20.586 6.661 -25.085 1.00 92.25 520 VAL A CA 1
ATOM 4216 C C . VAL A 1 520 ? 21.659 7.081 -26.101 1.00 92.25 520 VAL A C 1
ATOM 4218 O O . VAL A 1 520 ? 21.607 6.608 -27.240 1.00 92.25 520 VAL A O 1
ATOM 4221 N N . PRO A 1 521 ? 22.613 7.960 -25.734 1.00 93.06 521 PRO A N 1
ATOM 4222 C CA . PRO A 1 521 ? 23.800 8.227 -26.546 1.00 93.06 521 PRO A CA 1
ATOM 4223 C C . PRO A 1 521 ? 24.513 6.937 -26.970 1.00 93.06 521 PRO A C 1
ATOM 4225 O O . PRO A 1 521 ? 24.494 5.949 -26.234 1.00 93.06 521 PRO A O 1
ATOM 4228 N N . ALA A 1 522 ? 25.149 6.942 -28.144 1.00 88.00 522 ALA A N 1
ATOM 4229 C CA . ALA A 1 522 ? 25.775 5.746 -28.719 1.00 88.00 522 ALA A CA 1
ATOM 4230 C C . ALA A 1 522 ? 26.850 5.126 -27.804 1.00 88.00 522 ALA A C 1
ATOM 4232 O O . ALA A 1 522 ? 27.017 3.910 -27.774 1.00 88.00 522 ALA A O 1
ATOM 4233 N N . ASP A 1 523 ? 27.539 5.960 -27.029 1.00 91.75 523 ASP A N 1
ATOM 4234 C CA . ASP A 1 523 ? 28.595 5.608 -26.084 1.00 91.75 523 ASP A CA 1
ATOM 4235 C C . ASP A 1 523 ? 28.115 5.512 -24.625 1.00 91.75 523 ASP A C 1
ATOM 4237 O O . ASP A 1 523 ? 28.922 5.243 -23.738 1.00 91.75 523 ASP A O 1
ATOM 4241 N N . PHE A 1 524 ? 26.810 5.646 -24.359 1.00 94.31 524 PHE A N 1
ATOM 4242 C CA . PHE A 1 524 ? 26.244 5.634 -23.004 1.00 94.31 524 PHE A CA 1
ATOM 4243 C C . PHE A 1 524 ? 26.694 4.431 -22.168 1.00 94.31 524 PHE A C 1
ATOM 4245 O O . PHE A 1 524 ? 27.060 4.572 -21.005 1.00 94.31 524 PHE A O 1
ATOM 4252 N N . TYR A 1 525 ? 26.702 3.235 -22.761 1.00 90.94 525 TYR A N 1
ATOM 4253 C CA . TYR A 1 525 ? 27.091 2.013 -22.052 1.00 90.94 525 TYR A CA 1
ATOM 4254 C C . TYR A 1 525 ? 28.599 1.920 -21.769 1.00 90.94 525 TYR A C 1
ATOM 4256 O O . TYR A 1 525 ? 28.998 1.093 -20.951 1.00 90.94 525 TYR A O 1
ATOM 4264 N N . ASN A 1 526 ? 29.409 2.782 -22.392 1.00 93.88 526 ASN A N 1
ATOM 4265 C CA . ASN A 1 526 ? 30.838 2.937 -22.119 1.00 93.88 526 ASN A CA 1
ATOM 4266 C C . ASN A 1 526 ? 31.115 4.026 -21.071 1.00 93.88 526 ASN A C 1
ATOM 4268 O O . ASN A 1 526 ? 32.241 4.124 -20.588 1.00 93.88 526 ASN A O 1
ATOM 4272 N N . TYR A 1 527 ? 30.120 4.841 -20.701 1.00 95.69 527 TYR A N 1
ATOM 4273 C CA . TYR A 1 527 ? 30.287 5.823 -19.631 1.00 95.69 527 TYR A CA 1
ATOM 4274 C C . TYR A 1 527 ? 30.613 5.132 -18.303 1.00 95.69 527 TYR A C 1
ATOM 427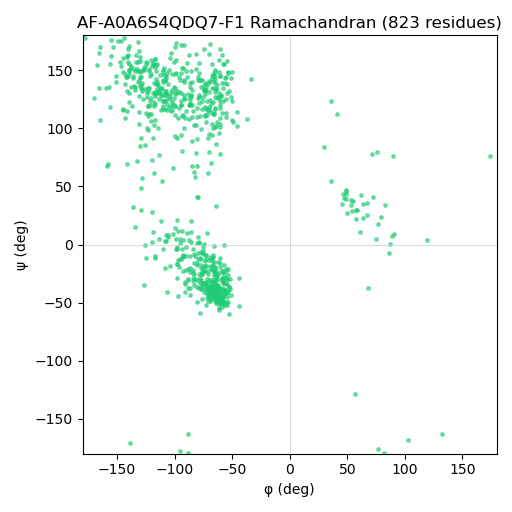6 O O . TYR A 1 527 ? 30.086 4.046 -18.032 1.00 95.69 527 TYR A O 1
ATOM 4284 N N . PRO A 1 528 ? 31.390 5.775 -17.413 1.00 96.31 528 PRO A N 1
ATOM 4285 C CA . PRO A 1 528 ? 31.463 5.362 -16.018 1.00 96.31 528 PRO A CA 1
ATOM 4286 C C . PRO A 1 528 ? 30.063 5.277 -15.396 1.00 96.31 528 PRO A C 1
ATOM 4288 O O . PRO A 1 528 ? 29.178 6.067 -15.731 1.00 96.31 528 PRO A O 1
ATOM 4291 N N . LYS A 1 529 ? 29.855 4.352 -14.449 1.00 94.81 529 LYS A N 1
ATOM 4292 C CA . LYS A 1 529 ? 28.532 4.130 -13.828 1.00 94.81 529 LYS A CA 1
ATOM 4293 C C . LYS A 1 529 ? 27.912 5.398 -13.253 1.00 94.81 529 LYS A C 1
ATOM 4295 O O . LYS A 1 529 ? 26.725 5.630 -13.447 1.00 94.81 529 LYS A O 1
ATOM 4300 N N . VAL A 1 530 ? 28.724 6.238 -12.617 1.00 95.81 530 VAL A N 1
ATOM 4301 C CA . VAL A 1 530 ? 28.294 7.532 -12.071 1.00 95.81 530 VAL A CA 1
ATOM 4302 C C . VAL A 1 530 ? 27.684 8.425 -13.155 1.00 95.81 530 VAL A C 1
ATOM 4304 O O . VAL A 1 530 ? 26.621 8.999 -12.936 1.00 95.81 530 VAL A O 1
ATOM 4307 N N . GLU A 1 531 ? 28.289 8.494 -14.340 1.00 96.69 531 GLU A N 1
ATOM 4308 C CA . GLU A 1 531 ? 27.773 9.317 -15.438 1.00 96.69 531 GLU A CA 1
ATOM 4309 C C . GLU A 1 531 ? 26.524 8.710 -16.088 1.00 96.69 531 GLU A C 1
ATOM 4311 O O . GLU A 1 531 ? 25.612 9.451 -16.449 1.00 96.69 531 GLU A O 1
ATOM 4316 N N . GLN A 1 532 ? 26.404 7.377 -16.156 1.00 96.88 532 GLN A N 1
ATOM 4317 C CA . GLN A 1 532 ? 25.149 6.721 -16.566 1.00 96.88 532 GLN A CA 1
ATOM 4318 C C . GLN A 1 532 ? 23.995 7.086 -15.616 1.00 96.88 532 GLN A C 1
ATOM 4320 O O . GLN A 1 532 ? 22.893 7.418 -16.058 1.00 96.88 532 GLN A O 1
ATOM 4325 N N . THR A 1 533 ? 24.265 7.071 -14.310 1.00 96.88 533 THR A N 1
ATOM 4326 C CA . THR A 1 533 ? 23.313 7.441 -13.258 1.00 96.88 533 THR A CA 1
ATOM 4327 C C . THR A 1 533 ? 22.912 8.915 -13.352 1.00 96.88 533 THR A C 1
ATOM 4329 O O . THR A 1 533 ? 21.720 9.228 -13.419 1.00 96.88 533 THR A O 1
ATOM 4332 N N . LYS A 1 534 ? 23.886 9.835 -13.440 1.00 96.56 534 LYS A N 1
ATOM 4333 C CA . LYS A 1 534 ? 23.617 11.274 -13.606 1.00 96.56 534 LYS A CA 1
ATOM 4334 C C . LYS A 1 534 ? 22.857 11.575 -14.895 1.00 96.56 534 LYS A C 1
ATOM 4336 O O . LYS A 1 534 ? 21.968 12.421 -14.897 1.00 96.56 534 LYS A O 1
ATOM 4341 N N . TRP A 1 535 ? 23.162 10.875 -15.988 1.00 96.00 535 TRP A N 1
ATOM 4342 C CA . TRP A 1 535 ? 22.471 11.039 -17.269 1.00 96.00 535 TRP A CA 1
ATOM 4343 C C . TRP A 1 535 ? 20.961 10.807 -17.151 1.00 96.00 535 TRP A C 1
ATOM 4345 O O . TRP A 1 535 ? 20.182 11.570 -17.737 1.00 96.00 535 TRP A O 1
ATOM 4355 N N . LEU A 1 536 ? 20.552 9.779 -16.396 1.00 96.00 536 LEU A N 1
ATOM 4356 C CA . LEU A 1 536 ? 19.143 9.483 -16.144 1.00 96.00 536 LEU A CA 1
ATOM 4357 C C . LEU A 1 536 ? 18.538 10.533 -15.212 1.00 96.00 536 LEU A C 1
ATOM 4359 O O . LEU A 1 536 ? 17.491 11.098 -15.529 1.00 96.00 536 LEU A O 1
ATOM 4363 N N . ALA A 1 537 ? 19.222 10.823 -14.105 1.00 95.06 537 ALA A N 1
ATOM 4364 C CA . ALA A 1 537 ? 18.739 11.758 -13.101 1.00 95.06 537 ALA A CA 1
ATOM 4365 C C . ALA A 1 537 ? 18.505 13.163 -13.683 1.00 95.06 537 ALA A C 1
ATOM 4367 O O . ALA A 1 537 ? 17.415 13.703 -13.534 1.00 95.06 537 ALA A O 1
ATOM 4368 N N . ARG A 1 538 ? 19.449 13.707 -14.466 1.00 94.38 538 ARG A N 1
ATOM 4369 C CA . ARG A 1 538 ? 19.295 14.999 -15.168 1.00 94.38 538 ARG A CA 1
ATOM 4370 C C . ARG A 1 538 ? 18.058 15.023 -16.075 1.00 94.38 538 ARG A C 1
ATOM 4372 O O . ARG A 1 538 ? 17.367 16.034 -16.157 1.00 94.38 538 ARG A O 1
ATOM 4379 N N . ARG A 1 539 ? 17.750 13.920 -16.767 1.00 92.38 539 ARG A N 1
ATOM 4380 C CA . ARG A 1 539 ? 16.589 13.849 -17.677 1.00 92.38 539 ARG A CA 1
ATOM 4381 C C . ARG A 1 539 ? 15.253 13.798 -16.952 1.00 92.38 539 ARG A C 1
ATOM 4383 O O . ARG A 1 539 ? 14.257 14.279 -17.490 1.00 92.38 539 ARG A O 1
ATOM 4390 N N . ILE A 1 540 ? 15.234 13.186 -15.775 1.00 90.62 540 ILE A N 1
ATOM 4391 C CA . ILE A 1 540 ? 14.039 13.090 -14.941 1.00 90.62 540 ILE A CA 1
ATOM 4392 C C . ILE A 1 540 ? 13.831 14.390 -14.163 1.00 90.62 540 ILE A C 1
ATOM 4394 O O . ILE A 1 540 ? 12.741 14.948 -14.226 1.00 90.62 540 ILE A O 1
ATOM 4398 N N . GLU A 1 541 ? 14.869 14.887 -13.493 1.00 88.38 541 GLU A N 1
ATOM 4399 C CA . GLU A 1 541 ? 14.769 16.006 -12.552 1.00 88.38 541 GLU A CA 1
ATOM 4400 C C . GLU A 1 541 ? 14.887 17.374 -13.236 1.00 88.38 541 GLU A C 1
ATOM 4402 O O . GLU A 1 541 ? 14.086 18.261 -12.963 1.00 88.38 541 GLU A O 1
ATOM 4407 N N . ASN A 1 542 ? 15.830 17.556 -14.171 1.00 85.00 542 ASN A N 1
ATOM 4408 C CA . ASN A 1 542 ? 16.086 18.879 -14.764 1.00 85.00 542 ASN A CA 1
ATOM 4409 C C . ASN A 1 542 ? 15.253 19.102 -16.028 1.00 85.00 542 ASN A C 1
ATOM 4411 O O . ASN A 1 542 ? 14.726 20.186 -16.249 1.00 85.00 542 ASN A O 1
ATOM 4415 N N . LEU A 1 543 ? 15.136 18.073 -16.873 1.00 76.25 543 LEU A N 1
ATOM 4416 C CA . LEU A 1 543 ? 14.450 18.185 -18.166 1.00 76.25 543 LEU A CA 1
ATOM 4417 C C . LEU A 1 543 ? 12.968 17.801 -18.105 1.00 76.25 543 LEU A C 1
ATOM 4419 O O . LEU A 1 543 ? 12.256 17.994 -19.088 1.00 76.25 543 LEU A O 1
ATOM 4423 N N . SER A 1 544 ? 12.501 17.238 -16.984 1.00 80.88 544 SER A N 1
ATOM 4424 C CA . SER A 1 544 ? 11.097 16.861 -16.767 1.00 80.88 544 SER A CA 1
ATOM 4425 C C . SER A 1 544 ? 10.481 16.057 -17.927 1.00 80.88 544 SER A C 1
ATOM 4427 O O . SER A 1 544 ? 9.318 16.250 -18.292 1.00 80.88 544 SER A O 1
ATOM 4429 N N . ASN A 1 545 ? 11.250 15.138 -18.532 1.00 85.62 545 ASN A N 1
ATOM 4430 C CA . ASN A 1 545 ? 10.775 14.353 -19.672 1.00 85.62 545 ASN A CA 1
ATOM 4431 C C . ASN A 1 545 ? 9.648 13.402 -19.234 1.00 85.62 545 ASN A C 1
ATOM 4433 O O . ASN A 1 545 ? 9.900 12.329 -18.682 1.00 85.62 545 ASN A O 1
ATOM 4437 N N . LYS A 1 546 ? 8.396 13.785 -19.507 1.00 85.81 546 LYS A N 1
ATOM 4438 C CA . LYS A 1 546 ? 7.195 13.073 -19.041 1.00 85.81 546 LYS A CA 1
ATOM 4439 C C . LYS A 1 546 ? 7.157 11.610 -19.491 1.00 85.81 546 LYS A C 1
ATOM 4441 O O . LYS A 1 546 ? 6.864 10.738 -18.675 1.00 85.81 546 LYS A O 1
ATOM 4446 N N . SER A 1 547 ? 7.499 11.324 -20.751 1.00 88.56 547 SER A N 1
ATOM 4447 C CA . SER A 1 547 ? 7.526 9.948 -21.277 1.00 88.56 547 SER A CA 1
ATOM 4448 C C . SER A 1 547 ? 8.542 9.089 -20.518 1.00 88.56 547 SER A C 1
ATOM 4450 O O . SER A 1 547 ? 8.227 7.980 -20.076 1.00 88.56 547 SER A O 1
ATOM 4452 N N . LEU A 1 548 ? 9.744 9.627 -20.288 1.00 91.94 548 LEU A N 1
ATOM 4453 C CA . LEU A 1 548 ? 10.791 8.935 -19.541 1.00 91.94 548 LEU A CA 1
ATOM 4454 C C . LEU A 1 548 ? 10.404 8.734 -18.071 1.00 91.94 548 LEU A C 1
ATOM 4456 O O . LEU A 1 548 ? 10.629 7.652 -17.535 1.00 91.94 548 LEU A O 1
ATOM 4460 N N . ILE A 1 549 ? 9.784 9.735 -17.441 1.00 91.69 549 ILE A N 1
ATOM 4461 C CA . ILE A 1 549 ? 9.292 9.665 -16.058 1.00 91.69 549 ILE A CA 1
ATOM 4462 C C . ILE A 1 549 ? 8.245 8.556 -15.910 1.00 91.69 549 ILE A C 1
ATOM 4464 O O . ILE A 1 549 ? 8.312 7.777 -14.958 1.00 91.69 549 ILE A O 1
ATOM 4468 N N . LEU A 1 550 ? 7.301 8.443 -16.849 1.00 91.25 550 LEU A N 1
ATOM 4469 C CA . LEU A 1 550 ? 6.291 7.380 -16.834 1.00 91.25 550 LEU A CA 1
ATOM 4470 C C . LEU A 1 550 ? 6.928 5.996 -16.973 1.00 91.25 550 LEU A C 1
ATOM 4472 O O . LEU A 1 550 ? 6.607 5.103 -16.188 1.00 91.25 550 LEU A O 1
ATOM 4476 N N . LYS A 1 551 ? 7.876 5.834 -17.907 1.00 93.88 551 LYS A N 1
ATOM 4477 C CA . LYS A 1 551 ? 8.662 4.598 -18.046 1.00 93.88 551 LYS A CA 1
ATOM 4478 C C . LYS A 1 551 ? 9.417 4.263 -16.765 1.00 93.88 551 LYS A C 1
ATOM 4480 O O . LYS A 1 551 ? 9.387 3.116 -16.336 1.00 93.88 551 LYS A O 1
ATOM 4485 N N . TRP A 1 552 ? 10.065 5.250 -16.152 1.00 94.88 552 TRP A N 1
ATOM 4486 C CA . TRP A 1 552 ? 10.844 5.080 -14.926 1.00 94.88 552 TRP A CA 1
ATOM 4487 C C . TRP A 1 552 ? 9.981 4.630 -13.749 1.00 94.88 552 TRP A C 1
ATOM 4489 O O . TRP A 1 552 ? 10.298 3.654 -13.071 1.00 94.88 552 TRP A O 1
ATOM 4499 N N . ARG A 1 553 ? 8.851 5.306 -13.530 1.00 94.06 553 ARG A N 1
ATOM 4500 C CA . ARG A 1 553 ? 7.889 4.959 -12.479 1.00 94.06 553 ARG A CA 1
ATOM 4501 C C . ARG A 1 553 ? 7.329 3.552 -12.672 1.00 94.06 553 ARG A C 1
ATOM 4503 O O . ARG A 1 553 ? 7.359 2.766 -11.729 1.00 94.06 553 ARG A O 1
ATOM 4510 N N . TRP A 1 554 ? 6.927 3.222 -13.901 1.00 95.12 554 TRP A N 1
ATOM 4511 C CA . TRP A 1 554 ? 6.366 1.909 -14.226 1.00 95.12 554 TRP A CA 1
ATOM 4512 C C . TRP A 1 554 ? 7.405 0.813 -14.020 1.00 95.12 554 TRP A C 1
ATOM 4514 O O . TRP A 1 554 ? 7.113 -0.220 -13.432 1.00 95.12 554 TRP A O 1
ATOM 4524 N N . TRP A 1 555 ? 8.644 1.055 -14.448 1.00 96.25 555 TRP A N 1
ATOM 4525 C CA . TRP A 1 555 ? 9.724 0.084 -14.323 1.00 96.25 555 TRP A CA 1
ATOM 4526 C C . TRP A 1 555 ? 10.109 -0.187 -12.867 1.00 96.25 555 TRP A C 1
ATOM 4528 O O . TRP A 1 555 ? 10.351 -1.335 -12.501 1.00 96.25 555 TRP A O 1
ATOM 4538 N N . ARG A 1 556 ? 10.098 0.838 -12.007 1.00 96.69 556 ARG A N 1
ATOM 4539 C CA . ARG A 1 556 ? 10.266 0.627 -10.562 1.00 96.69 556 ARG A CA 1
ATOM 4540 C C . ARG A 1 556 ? 9.107 -0.188 -9.978 1.00 96.69 556 ARG A C 1
ATOM 4542 O O . ARG A 1 556 ? 9.381 -1.145 -9.266 1.00 96.69 556 ARG A O 1
ATOM 4549 N N . ALA A 1 557 ? 7.852 0.112 -10.332 1.00 96.94 557 ALA A N 1
ATOM 4550 C CA . ALA A 1 557 ? 6.690 -0.681 -9.902 1.00 96.94 557 ALA A CA 1
ATOM 4551 C C . ALA A 1 557 ? 6.779 -2.148 -10.343 1.00 96.94 557 ALA A C 1
ATOM 4553 O O . ALA A 1 557 ? 6.569 -3.057 -9.540 1.00 96.94 557 ALA A O 1
ATOM 4554 N N . HIS A 1 558 ? 7.205 -2.373 -11.585 1.00 96.56 558 HIS A N 1
ATOM 4555 C CA . HIS A 1 558 ? 7.537 -3.686 -12.120 1.00 96.56 558 HIS A CA 1
ATOM 4556 C C . HIS A 1 558 ? 8.575 -4.413 -11.253 1.00 96.56 558 HIS A C 1
ATOM 4558 O O . HIS A 1 558 ? 8.335 -5.545 -10.835 1.00 96.56 558 HIS A O 1
ATOM 4564 N N . LEU A 1 559 ? 9.708 -3.772 -10.940 1.00 97.25 559 LEU A N 1
ATOM 4565 C CA . LEU A 1 559 ? 10.752 -4.391 -10.120 1.00 97.25 559 LEU A CA 1
ATOM 4566 C C . LEU A 1 559 ? 10.271 -4.730 -8.712 1.00 97.25 559 LEU A C 1
ATOM 4568 O O . LEU A 1 559 ? 10.554 -5.817 -8.215 1.00 97.25 559 LEU A O 1
ATOM 4572 N N . VAL A 1 560 ? 9.541 -3.819 -8.074 1.00 97.69 560 VAL A N 1
ATOM 4573 C CA . VAL A 1 560 ? 8.989 -4.032 -6.734 1.00 97.69 560 VAL A CA 1
ATOM 4574 C C . VAL A 1 560 ? 8.024 -5.222 -6.732 1.00 97.69 560 VAL A C 1
ATOM 4576 O O . VAL A 1 560 ? 8.139 -6.109 -5.886 1.00 97.69 560 VAL A O 1
ATOM 4579 N N . ALA A 1 561 ? 7.119 -5.300 -7.706 1.00 98.12 561 ALA A N 1
ATOM 4580 C CA . ALA A 1 561 ? 6.211 -6.434 -7.849 1.00 98.12 561 ALA A CA 1
ATOM 4581 C C . ALA A 1 561 ? 6.957 -7.750 -8.141 1.00 98.12 561 ALA A C 1
ATOM 4583 O O . ALA A 1 561 ? 6.602 -8.789 -7.585 1.00 98.12 561 ALA A O 1
ATOM 4584 N N . GLN A 1 562 ? 8.037 -7.721 -8.931 1.00 97.50 562 GLN A N 1
ATOM 4585 C CA . GLN A 1 562 ? 8.896 -8.892 -9.133 1.00 97.50 562 GLN A CA 1
ATOM 4586 C C . GLN A 1 562 ? 9.597 -9.342 -7.849 1.00 97.50 562 GLN A C 1
ATOM 4588 O O . GLN A 1 562 ? 9.691 -10.545 -7.611 1.00 97.50 562 GLN A O 1
ATOM 4593 N N . ILE A 1 563 ? 10.068 -8.408 -7.019 1.00 98.19 563 ILE A N 1
ATOM 4594 C CA . ILE A 1 563 ? 10.662 -8.720 -5.713 1.00 98.19 563 ILE A CA 1
ATOM 4595 C C . ILE A 1 563 ? 9.632 -9.434 -4.836 1.00 98.19 563 ILE A C 1
ATOM 4597 O O . ILE A 1 563 ? 9.920 -10.520 -4.340 1.00 98.19 563 ILE A O 1
ATOM 4601 N N . ILE A 1 564 ? 8.418 -8.884 -4.716 1.00 98.50 564 ILE A N 1
ATOM 4602 C CA . ILE A 1 564 ? 7.325 -9.500 -3.947 1.00 98.50 564 ILE A CA 1
ATOM 4603 C C . ILE A 1 564 ? 7.010 -10.898 -4.474 1.00 98.50 564 ILE A C 1
ATOM 4605 O O . ILE A 1 564 ? 6.967 -11.855 -3.702 1.00 98.50 564 ILE A O 1
ATOM 4609 N N . ASN A 1 565 ? 6.818 -11.034 -5.788 1.00 98.31 565 ASN A N 1
ATOM 4610 C CA . ASN A 1 565 ? 6.513 -12.320 -6.400 1.00 98.31 565 ASN A CA 1
ATOM 4611 C C . ASN A 1 565 ? 7.611 -13.352 -6.116 1.00 98.31 565 ASN A C 1
ATOM 4613 O O . ASN A 1 565 ? 7.302 -14.483 -5.749 1.00 98.31 565 ASN A O 1
ATOM 4617 N N . SER A 1 566 ? 8.878 -12.948 -6.223 1.00 97.81 566 SER A N 1
ATOM 4618 C CA . SER A 1 566 ? 10.020 -13.825 -5.956 1.00 97.81 566 SER A CA 1
ATOM 4619 C C . SER A 1 566 ? 10.076 -14.221 -4.481 1.00 97.81 566 SER A C 1
ATOM 4621 O O . SER A 1 566 ? 10.274 -15.391 -4.188 1.00 97.81 566 SER A O 1
ATOM 4623 N N . VAL A 1 567 ? 9.830 -13.297 -3.542 1.00 98.25 567 VAL A N 1
ATOM 4624 C CA . VAL A 1 567 ? 9.741 -13.627 -2.105 1.00 98.25 567 VAL A CA 1
ATOM 4625 C C . VAL A 1 567 ? 8.630 -14.646 -1.838 1.00 98.25 567 VAL A C 1
ATOM 4627 O O . VAL A 1 567 ? 8.859 -15.631 -1.142 1.00 98.25 567 VAL A O 1
ATOM 4630 N N . ILE A 1 568 ? 7.441 -14.447 -2.416 1.00 97.88 568 ILE A N 1
ATOM 4631 C CA . ILE A 1 568 ? 6.299 -15.352 -2.229 1.00 97.88 568 ILE A CA 1
ATOM 4632 C C . ILE A 1 568 ? 6.599 -16.745 -2.794 1.00 97.88 568 ILE A C 1
ATOM 4634 O O . ILE A 1 568 ? 6.347 -17.747 -2.126 1.00 97.88 568 ILE A O 1
ATOM 4638 N N . VAL A 1 569 ? 7.132 -16.814 -4.017 1.00 96.62 569 VAL A N 1
ATOM 4639 C CA . VAL A 1 569 ? 7.388 -18.081 -4.715 1.00 96.62 569 VAL A CA 1
ATOM 4640 C C . VAL A 1 569 ? 8.577 -18.822 -4.103 1.00 96.62 569 VAL A C 1
ATOM 4642 O O . VAL A 1 569 ? 8.439 -19.987 -3.745 1.00 96.62 569 VAL A O 1
ATOM 4645 N N . GLU A 1 570 ? 9.728 -18.168 -3.938 1.00 96.88 570 GLU A N 1
ATOM 4646 C CA . GLU A 1 570 ? 10.939 -18.799 -3.391 1.00 96.88 570 GLU A CA 1
ATOM 4647 C C . GLU A 1 570 ? 10.799 -19.119 -1.896 1.00 96.88 570 GLU A C 1
ATOM 4649 O O . GLU A 1 570 ? 11.357 -20.104 -1.409 1.00 96.88 570 GLU A O 1
ATOM 4654 N N . GLY A 1 571 ? 10.024 -18.314 -1.164 1.00 96.00 571 GLY A N 1
ATOM 4655 C CA . GLY A 1 571 ? 9.704 -18.541 0.244 1.00 96.00 571 GLY A CA 1
ATOM 4656 C C . GLY A 1 571 ? 8.603 -19.575 0.477 1.00 96.00 571 GLY A C 1
ATOM 4657 O O . GLY A 1 571 ? 8.369 -19.937 1.626 1.00 96.00 571 GLY A O 1
ATOM 4658 N N . ASN A 1 572 ? 7.932 -20.057 -0.579 1.00 96.62 572 ASN A N 1
ATOM 4659 C CA . ASN A 1 572 ? 6.717 -20.875 -0.486 1.00 96.62 572 ASN A CA 1
ATOM 4660 C C . ASN A 1 572 ? 5.670 -20.266 0.467 1.00 96.62 572 ASN A C 1
ATOM 4662 O O . ASN A 1 572 ? 5.066 -20.964 1.282 1.00 96.62 572 ASN A O 1
ATOM 4666 N N . ILE A 1 573 ? 5.471 -18.950 0.378 1.00 97.25 573 ILE A N 1
ATOM 4667 C CA . ILE A 1 573 ? 4.560 -18.219 1.257 1.00 97.25 573 ILE A CA 1
ATOM 4668 C C . ILE A 1 573 ? 3.115 -18.552 0.877 1.00 97.25 573 ILE A C 1
ATOM 4670 O O . ILE A 1 573 ? 2.660 -18.260 -0.231 1.00 97.25 573 ILE A O 1
ATOM 4674 N N . THR A 1 574 ? 2.383 -19.171 1.803 1.00 96.75 574 THR A N 1
ATOM 4675 C CA . THR A 1 574 ? 0.986 -19.592 1.606 1.00 96.75 574 THR A CA 1
ATOM 4676 C C . THR A 1 574 ? -0.006 -18.750 2.395 1.00 96.75 574 THR A C 1
ATOM 4678 O O . THR A 1 574 ? -1.187 -18.695 2.026 1.00 96.75 574 THR A O 1
ATOM 4681 N N . LYS A 1 575 ? 0.461 -18.061 3.441 1.00 97.69 575 LYS A N 1
ATOM 4682 C CA . LYS A 1 575 ? -0.349 -17.109 4.202 1.00 97.69 575 LYS A CA 1
ATOM 4683 C C . LYS A 1 575 ? -0.755 -15.912 3.335 1.00 97.69 575 LYS A C 1
ATOM 4685 O O . LYS A 1 575 ? -0.021 -15.542 2.413 1.00 97.69 575 LYS A O 1
ATOM 4690 N N . PRO A 1 576 ? -1.934 -15.312 3.575 1.00 97.75 576 PRO A N 1
ATOM 4691 C CA . PRO A 1 576 ? -2.306 -14.049 2.957 1.00 97.75 576 PRO A CA 1
ATOM 4692 C C . PRO A 1 576 ? -1.221 -12.981 3.125 1.00 97.75 576 PRO A C 1
ATOM 4694 O O . PRO A 1 576 ? -0.781 -12.686 4.236 1.00 97.75 576 PRO A O 1
ATOM 4697 N N . THR A 1 577 ? -0.809 -12.388 2.008 1.00 98.56 577 THR A N 1
ATOM 4698 C CA . THR A 1 577 ? 0.151 -11.286 2.001 1.00 98.56 577 THR A CA 1
ATOM 4699 C C . THR A 1 577 ? -0.547 -9.952 1.797 1.00 98.56 577 THR A C 1
ATOM 4701 O O . THR A 1 577 ? -1.542 -9.872 1.065 1.00 98.56 577 THR A O 1
ATOM 4704 N N . TRP A 1 578 ? -0.012 -8.896 2.405 1.00 98.75 578 TRP A N 1
ATOM 4705 C CA . TRP A 1 578 ? -0.473 -7.533 2.163 1.00 98.75 578 TRP A CA 1
ATOM 4706 C C . TRP A 1 578 ? 0.677 -6.553 1.933 1.00 98.75 578 TRP A C 1
ATOM 4708 O O . TRP A 1 578 ? 1.834 -6.832 2.251 1.00 98.75 578 TRP A O 1
ATOM 4718 N N . VAL A 1 579 ? 0.347 -5.397 1.366 1.00 98.56 579 VAL A N 1
ATOM 4719 C CA . VAL A 1 579 ? 1.270 -4.273 1.169 1.00 98.56 579 VAL A CA 1
ATOM 4720 C C . VAL A 1 579 ? 0.621 -2.973 1.614 1.00 98.56 579 VAL A C 1
ATOM 4722 O O . VAL A 1 579 ? -0.603 -2.880 1.643 1.00 98.56 579 VAL A O 1
ATOM 4725 N N . PHE A 1 580 ? 1.438 -1.973 1.939 1.00 97.75 580 PHE A N 1
ATOM 4726 C CA . PHE A 1 580 ? 0.974 -0.601 2.132 1.00 97.75 580 PHE A CA 1
ATOM 4727 C C . PHE A 1 580 ? 1.268 0.239 0.888 1.00 97.75 580 PHE A C 1
ATOM 4729 O O . PHE A 1 580 ? 2.423 0.350 0.456 1.00 97.75 580 PHE A O 1
ATOM 4736 N N . THR A 1 581 ? 0.237 0.882 0.343 1.00 96.38 581 THR A N 1
ATOM 4737 C CA . THR A 1 581 ? 0.355 1.770 -0.820 1.00 96.38 581 THR A CA 1
ATOM 4738 C C . THR A 1 581 ? 0.025 3.200 -0.429 1.00 96.38 581 THR A C 1
ATOM 4740 O O . THR A 1 581 ? -0.991 3.484 0.210 1.00 96.38 581 THR A O 1
ATOM 4743 N N . LEU A 1 582 ? 0.897 4.133 -0.818 1.00 91.56 582 LEU A N 1
ATOM 4744 C CA . LEU A 1 582 ? 0.600 5.557 -0.682 1.00 91.56 582 LEU A CA 1
ATOM 4745 C C . LEU A 1 582 ? -0.577 5.917 -1.586 1.00 91.56 582 LEU A C 1
ATOM 4747 O O . LEU A 1 582 ? -0.567 5.600 -2.774 1.00 91.56 582 LEU A O 1
ATOM 4751 N N . GLY A 1 583 ? -1.575 6.618 -1.047 1.00 84.25 583 GLY A N 1
ATOM 4752 C CA . GLY A 1 583 ? -2.776 6.929 -1.815 1.00 84.25 583 GLY A CA 1
ATOM 4753 C C . GLY A 1 583 ? -2.519 7.830 -3.035 1.00 84.25 583 GLY A C 1
ATOM 4754 O O . GLY A 1 583 ? -3.260 7.778 -4.010 1.00 84.25 583 GLY A O 1
ATOM 4755 N N . TRP A 1 584 ? -1.435 8.601 -3.057 1.00 86.06 584 TRP A N 1
ATOM 4756 C CA . TRP A 1 584 ? -1.091 9.483 -4.172 1.00 86.06 584 TRP A CA 1
ATOM 4757 C C . TRP A 1 584 ? -0.769 8.748 -5.473 1.00 86.06 584 TRP A C 1
ATOM 4759 O O . TRP A 1 584 ? 0.230 8.030 -5.529 1.00 86.06 584 TRP A O 1
ATOM 4769 N N . ARG A 1 585 ? -1.566 8.967 -6.538 1.00 85.75 585 ARG A N 1
ATOM 4770 C CA . ARG A 1 585 ? -1.392 8.314 -7.854 1.00 85.75 585 ARG A CA 1
ATOM 4771 C C . ARG A 1 585 ? -1.167 6.806 -7.731 1.00 85.75 585 ARG A C 1
ATOM 4773 O O . ARG A 1 585 ? -0.271 6.259 -8.374 1.00 85.75 585 ARG A O 1
ATOM 4780 N N . HIS A 1 586 ? -1.900 6.168 -6.817 1.00 92.38 586 HIS A N 1
ATOM 4781 C CA . HIS A 1 586 ? -1.787 4.730 -6.548 1.00 92.38 586 HIS A CA 1
ATOM 4782 C C . HIS A 1 586 ? -0.348 4.287 -6.220 1.00 92.38 586 HIS A C 1
ATOM 4784 O O . HIS A 1 586 ? 0.064 3.180 -6.545 1.00 92.38 586 HIS A O 1
ATOM 4790 N N . GLY A 1 587 ? 0.457 5.182 -5.641 1.00 92.25 587 GLY A N 1
ATOM 4791 C CA . GLY A 1 587 ? 1.855 4.950 -5.284 1.00 92.25 587 GLY A CA 1
ATOM 4792 C C . GLY A 1 587 ? 2.852 4.939 -6.456 1.00 92.25 587 GLY A C 1
ATOM 4793 O O . GLY A 1 587 ? 4.049 4.736 -6.235 1.00 92.25 587 GLY A O 1
ATOM 4794 N N . GLN A 1 588 ? 2.426 5.224 -7.692 1.00 92.75 588 GLN A N 1
ATOM 4795 C CA . GLN A 1 588 ? 3.279 5.146 -8.893 1.00 92.75 588 GLN A CA 1
ATOM 4796 C C . GLN A 1 588 ? 4.534 6.026 -8.811 1.00 92.75 588 GLN A C 1
ATOM 4798 O O . GLN A 1 588 ? 5.606 5.666 -9.307 1.00 92.75 588 GLN A O 1
ATOM 4803 N N . GLU A 1 589 ? 4.455 7.177 -8.140 1.00 90.19 589 GLU A N 1
ATOM 4804 C CA . GLU A 1 589 ? 5.606 8.077 -7.972 1.00 90.19 589 GLU A CA 1
ATOM 4805 C C . GLU A 1 589 ? 6.733 7.464 -7.130 1.00 90.19 589 GLU A C 1
ATOM 4807 O O . GLU A 1 589 ? 7.886 7.885 -7.242 1.00 90.19 589 GLU A O 1
ATOM 4812 N N . HIS A 1 590 ? 6.412 6.434 -6.349 1.00 92.44 590 HIS A N 1
ATOM 4813 C CA . HIS A 1 590 ? 7.319 5.687 -5.485 1.00 92.44 590 HIS A CA 1
ATOM 4814 C C . HIS A 1 590 ? 7.667 4.299 -6.040 1.00 92.44 590 HIS A C 1
ATOM 4816 O O . HIS A 1 590 ? 8.347 3.523 -5.375 1.00 92.44 590 HIS A O 1
ATOM 4822 N N . GLY A 1 591 ? 7.238 3.987 -7.269 1.00 93.62 591 GLY A N 1
ATOM 4823 C CA . GLY A 1 591 ? 7.440 2.664 -7.852 1.00 93.62 591 GLY A CA 1
ATOM 4824 C C . GLY A 1 591 ? 6.543 1.610 -7.210 1.00 93.62 591 GLY A C 1
ATOM 4825 O O . GLY A 1 591 ? 7.003 0.511 -6.934 1.00 93.62 591 GLY A O 1
ATOM 4826 N N . GLN A 1 592 ? 5.286 1.955 -6.941 1.00 95.81 592 GLN A N 1
ATOM 4827 C CA . GLN A 1 592 ? 4.249 1.016 -6.519 1.00 95.81 592 GLN A CA 1
ATOM 4828 C C . GLN A 1 592 ? 3.148 0.971 -7.578 1.00 95.81 592 GLN A C 1
ATOM 4830 O O . GLN A 1 592 ? 2.964 1.935 -8.323 1.00 95.81 592 GLN A O 1
ATOM 4835 N N . ASP A 1 593 ? 2.430 -0.144 -7.650 1.00 96.44 593 ASP A N 1
ATOM 4836 C CA . ASP A 1 593 ? 1.218 -0.253 -8.453 1.00 96.44 593 ASP A CA 1
ATOM 4837 C C . ASP A 1 593 ? 0.322 -1.375 -7.888 1.00 96.44 593 ASP A C 1
ATOM 4839 O O . ASP A 1 593 ? 0.747 -2.535 -7.888 1.00 96.44 593 ASP A O 1
ATOM 4843 N N . PRO A 1 594 ? -0.909 -1.070 -7.429 1.00 95.88 594 PRO A N 1
ATOM 4844 C CA . PRO A 1 594 ? -1.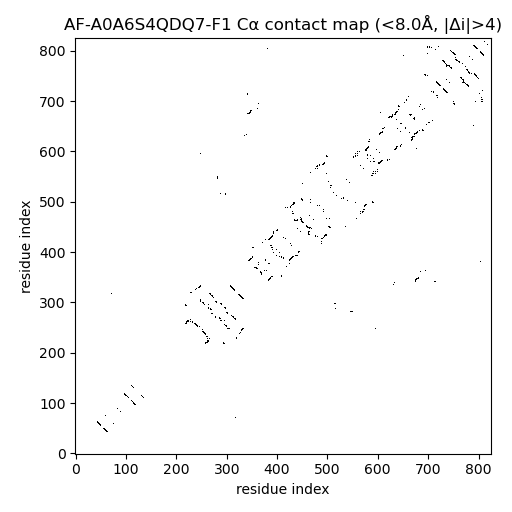808 -2.050 -6.813 1.00 95.88 594 PRO A CA 1
ATOM 4845 C C . PRO A 1 594 ? -2.057 -3.261 -7.704 1.00 95.88 594 PRO A C 1
ATOM 4847 O O . PRO A 1 594 ? -2.059 -4.409 -7.270 1.00 95.88 594 PRO A O 1
ATOM 4850 N N . ILE A 1 595 ? -2.235 -3.004 -8.995 1.00 95.62 595 ILE A N 1
ATOM 4851 C CA . ILE A 1 595 ? -2.579 -4.017 -9.976 1.00 95.62 595 ILE A CA 1
ATOM 4852 C C . ILE A 1 595 ? -1.414 -4.998 -10.185 1.00 95.62 595 ILE A C 1
ATOM 4854 O O . ILE A 1 595 ? -1.621 -6.214 -10.213 1.00 95.62 595 ILE A O 1
ATOM 4858 N N . MET A 1 596 ? -0.186 -4.488 -10.268 1.00 97.31 596 MET A N 1
ATOM 4859 C CA . MET A 1 596 ? 1.027 -5.304 -10.270 1.00 97.31 596 MET A CA 1
ATOM 4860 C C . MET A 1 596 ? 1.221 -6.076 -8.961 1.00 97.31 596 MET A C 1
ATOM 4862 O O . MET A 1 596 ? 1.673 -7.218 -9.010 1.00 97.31 596 MET A O 1
ATOM 4866 N N . PHE A 1 597 ? 0.857 -5.504 -7.810 1.00 97.81 597 PHE A N 1
ATOM 4867 C CA . PHE A 1 597 ? 0.916 -6.198 -6.521 1.00 97.81 597 PHE A CA 1
ATOM 4868 C C . PHE A 1 597 ? -0.022 -7.405 -6.464 1.00 97.81 597 PHE A C 1
ATOM 4870 O O . PHE A 1 597 ? 0.424 -8.505 -6.124 1.00 97.81 597 PHE A O 1
ATOM 4877 N N . PHE A 1 598 ? -1.290 -7.249 -6.852 1.00 97.50 598 PHE A N 1
ATOM 4878 C CA . PHE A 1 598 ? -2.229 -8.377 -6.890 1.00 97.50 598 PHE A CA 1
ATOM 4879 C C . PHE A 1 598 ? -1.752 -9.477 -7.844 1.00 97.50 598 PHE A C 1
ATOM 4881 O O . PHE A 1 598 ? -1.741 -10.657 -7.489 1.00 97.50 598 PHE A O 1
ATOM 4888 N N . ASP A 1 599 ? -1.270 -9.102 -9.029 1.00 96.50 599 ASP A N 1
ATOM 4889 C CA . ASP A 1 599 ? -0.705 -10.049 -9.990 1.00 96.50 599 ASP A CA 1
ATOM 4890 C C . ASP A 1 599 ? 0.548 -10.774 -9.436 1.00 96.50 599 ASP A C 1
ATOM 4892 O O . ASP A 1 599 ? 0.704 -11.988 -9.634 1.00 96.50 599 ASP A O 1
ATOM 4896 N N . ALA A 1 600 ? 1.381 -10.074 -8.653 1.00 97.31 600 ALA A N 1
ATOM 4897 C CA . ALA A 1 600 ? 2.560 -10.629 -7.982 1.00 97.31 600 ALA A CA 1
ATOM 4898 C C . ALA A 1 600 ? 2.219 -11.643 -6.877 1.00 97.31 600 ALA A C 1
ATOM 4900 O O . ALA A 1 600 ? 3.061 -12.476 -6.531 1.00 97.31 600 ALA A O 1
ATOM 4901 N N . GLY A 1 601 ? 0.983 -11.635 -6.370 1.00 96.50 601 GLY A N 1
ATOM 4902 C CA . GLY A 1 601 ? 0.501 -12.567 -5.348 1.00 96.50 601 GLY A CA 1
ATOM 4903 C C . GLY A 1 601 ? 0.035 -11.916 -4.052 1.00 96.50 601 GLY A C 1
ATOM 4904 O O . GLY A 1 601 ? -0.340 -12.646 -3.137 1.00 96.50 601 GLY A O 1
ATOM 4905 N N . VAL A 1 602 ? 0.032 -10.583 -3.975 1.00 97.88 602 VAL A N 1
ATOM 4906 C CA . VAL A 1 602 ? -0.542 -9.844 -2.845 1.00 97.88 602 VAL A CA 1
ATOM 4907 C C . VAL A 1 602 ? -2.044 -10.105 -2.767 1.00 97.88 602 VAL A C 1
ATOM 4909 O O . VAL A 1 602 ? -2.726 -10.130 -3.792 1.00 97.88 602 VAL A O 1
ATOM 4912 N N . ARG A 1 603 ? -2.572 -10.323 -1.557 1.00 97.44 603 ARG A N 1
ATOM 4913 C CA . ARG A 1 603 ? -4.011 -10.540 -1.338 1.00 97.44 603 ARG A CA 1
ATOM 4914 C C . ARG A 1 603 ? -4.747 -9.291 -0.884 1.00 97.44 603 ARG A C 1
ATOM 4916 O O . ARG A 1 603 ? -5.939 -9.189 -1.159 1.00 97.44 603 ARG A O 1
ATOM 4923 N N . ILE A 1 604 ? -4.064 -8.379 -0.198 1.00 98.50 604 ILE A N 1
ATOM 4924 C CA . ILE A 1 604 ? -4.642 -7.134 0.315 1.00 98.50 604 ILE A CA 1
ATOM 4925 C C . ILE A 1 604 ? -3.699 -5.969 0.009 1.00 98.50 604 ILE A C 1
ATOM 4927 O O . ILE A 1 604 ? -2.503 -6.051 0.277 1.00 98.50 604 ILE A O 1
ATOM 4931 N N . ASP A 1 605 ? -4.237 -4.876 -0.518 1.00 98.19 605 ASP A N 1
ATOM 4932 C CA . ASP A 1 605 ? -3.517 -3.606 -0.615 1.00 98.19 605 ASP A CA 1
ATOM 4933 C C . ASP A 1 605 ? -4.130 -2.602 0.370 1.00 98.19 605 ASP A C 1
ATOM 4935 O O . ASP A 1 605 ? -5.318 -2.273 0.292 1.00 98.19 605 ASP A O 1
ATOM 4939 N N . ALA A 1 606 ? -3.321 -2.182 1.341 1.00 98.25 606 ALA A N 1
ATOM 4940 C CA . ALA A 1 606 ? -3.687 -1.257 2.399 1.00 98.25 606 ALA A CA 1
ATOM 4941 C C . ALA A 1 606 ? -3.362 0.179 1.961 1.00 98.25 606 ALA A C 1
ATOM 4943 O O . ALA A 1 606 ? -2.215 0.633 2.017 1.00 98.25 606 ALA A O 1
ATOM 4944 N N . VAL A 1 607 ? -4.388 0.901 1.514 1.00 97.56 607 VAL A N 1
ATOM 4945 C CA . VAL A 1 607 ? -4.264 2.254 0.967 1.00 97.56 607 VAL A CA 1
ATOM 4946 C C . VAL A 1 607 ? -4.269 3.289 2.088 1.00 97.56 607 VAL A C 1
ATOM 4948 O O . VAL A 1 607 ? -5.239 3.424 2.836 1.00 97.56 607 VAL A O 1
ATOM 4951 N N . MET A 1 608 ? -3.188 4.060 2.175 1.00 95.81 608 MET A N 1
ATOM 4952 C CA . MET A 1 608 ? -3.028 5.139 3.151 1.00 95.81 608 MET A CA 1
ATOM 4953 C C . MET A 1 608 ? -3.685 6.430 2.640 1.00 95.81 608 MET A C 1
ATOM 4955 O O . MET A 1 608 ? -3.241 6.995 1.638 1.00 95.81 608 MET A O 1
ATOM 4959 N N . LEU A 1 609 ? -4.735 6.896 3.329 1.00 94.94 609 LEU A N 1
ATOM 4960 C CA . LEU A 1 609 ? -5.558 8.065 2.960 1.00 94.94 609 LEU A CA 1
ATOM 4961 C C . LEU A 1 609 ? -5.229 9.353 3.745 1.00 94.94 609 LEU A C 1
ATOM 4963 O O . LEU A 1 609 ? -5.934 10.363 3.661 1.00 94.94 609 LEU A O 1
ATOM 4967 N N . TYR A 1 610 ? -4.144 9.323 4.509 1.00 92.25 610 TYR A N 1
ATOM 4968 C CA . TYR A 1 610 ? -3.631 10.438 5.302 1.00 92.25 610 TYR A CA 1
ATOM 4969 C C . TYR A 1 610 ? -2.478 11.163 4.583 1.00 92.25 610 TYR A C 1
ATOM 4971 O O . TYR A 1 610 ? -2.040 10.727 3.522 1.00 92.25 610 TYR A O 1
ATOM 4979 N N . GLU A 1 611 ? -2.004 12.286 5.142 1.00 88.62 611 GLU A N 1
ATOM 4980 C CA . GLU A 1 611 ? -0.986 13.159 4.509 1.00 88.62 611 GLU A CA 1
ATOM 4981 C C . GLU A 1 611 ? -1.459 13.769 3.173 1.00 88.62 611 GLU A C 1
ATOM 4983 O O . GLU A 1 611 ? -0.739 13.848 2.176 1.00 88.62 611 GLU A O 1
ATOM 4988 N N . ALA A 1 612 ? -2.710 14.220 3.177 1.00 87.50 612 ALA A N 1
ATOM 4989 C CA . ALA A 1 612 ? -3.351 14.938 2.083 1.00 87.50 612 ALA A CA 1
ATOM 4990 C C . ALA A 1 612 ? -4.128 16.129 2.652 1.00 87.50 612 ALA A C 1
ATOM 4992 O O . ALA A 1 612 ? -4.722 15.991 3.722 1.00 87.50 612 ALA A O 1
ATOM 4993 N N . SER A 1 613 ? -4.165 17.265 1.955 1.00 86.44 613 SER A N 1
ATOM 4994 C CA . SER A 1 613 ? -5.192 18.291 2.186 1.00 86.44 613 SER A CA 1
ATOM 4995 C C . SER A 1 613 ? -6.566 17.796 1.715 1.00 86.44 613 SER A C 1
ATOM 4997 O O . SER A 1 613 ? -6.684 16.744 1.081 1.00 86.44 613 SER A O 1
ATOM 4999 N N . ARG A 1 614 ? -7.636 18.543 1.992 1.00 84.12 614 ARG A N 1
ATOM 5000 C CA . ARG A 1 614 ? -9.002 18.148 1.604 1.00 84.12 614 ARG A CA 1
ATOM 5001 C C . ARG A 1 614 ? -9.208 18.043 0.085 1.00 84.12 614 ARG A C 1
ATOM 5003 O O . ARG A 1 614 ? -9.776 17.065 -0.410 1.00 84.12 614 ARG A O 1
ATOM 5010 N N . VAL A 1 615 ? -8.722 19.035 -0.663 1.00 86.12 615 VAL A N 1
ATOM 5011 C CA . VAL A 1 615 ? -8.753 19.054 -2.143 1.00 86.12 615 VAL A CA 1
ATOM 5012 C C . VAL A 1 615 ? -7.958 17.876 -2.690 1.00 86.12 615 VAL A C 1
ATOM 5014 O O . VAL A 1 615 ? -8.394 17.121 -3.557 1.00 86.12 615 VAL A O 1
ATOM 5017 N N . GLN A 1 616 ? -6.787 17.698 -2.099 1.00 89.25 616 GLN A N 1
ATOM 5018 C CA . GLN A 1 616 ? -5.872 16.618 -2.367 1.00 89.25 616 GLN A CA 1
ATOM 5019 C C . GLN A 1 616 ? -6.531 15.233 -2.185 1.00 89.25 616 GLN A C 1
ATOM 5021 O O . GLN A 1 616 ? -6.491 14.409 -3.100 1.00 89.25 616 GLN A O 1
ATOM 5026 N N . PHE A 1 617 ? -7.207 15.004 -1.060 1.00 91.69 617 PHE A N 1
ATOM 5027 C CA . PHE A 1 617 ? -7.962 13.783 -0.785 1.00 91.69 617 PHE A CA 1
ATOM 5028 C C . PHE A 1 617 ? -9.099 13.553 -1.796 1.00 91.69 617 PHE A C 1
ATOM 5030 O O . PHE A 1 617 ? -9.288 12.442 -2.287 1.00 91.69 617 PHE A O 1
ATOM 5037 N N . SER A 1 618 ? -9.827 14.607 -2.168 1.00 90.12 618 SER A N 1
ATOM 5038 C CA . SER A 1 618 ? -10.921 14.505 -3.147 1.00 90.12 618 SER A CA 1
ATOM 5039 C C . SER A 1 618 ? -10.414 14.058 -4.524 1.00 90.12 618 SER A C 1
ATOM 5041 O O . SER A 1 618 ? -11.018 13.206 -5.177 1.00 90.12 618 SER A O 1
ATOM 5043 N N . ASN A 1 619 ? -9.257 14.571 -4.949 1.00 90.62 619 ASN A N 1
ATOM 5044 C CA . ASN A 1 619 ? -8.605 14.142 -6.188 1.00 90.62 619 ASN A CA 1
ATOM 5045 C C . ASN A 1 619 ? -8.075 12.708 -6.099 1.00 90.62 619 ASN A C 1
ATOM 5047 O O . ASN A 1 619 ? -8.176 11.955 -7.066 1.00 90.62 619 ASN A O 1
ATOM 5051 N N . LEU A 1 620 ? -7.566 12.308 -4.935 1.00 92.88 620 LEU A N 1
ATOM 5052 C CA . LEU A 1 620 ? -7.151 10.936 -4.664 1.00 92.88 620 LEU A CA 1
ATOM 5053 C C . LEU A 1 620 ? -8.332 9.970 -4.855 1.00 92.88 620 LEU A C 1
ATOM 5055 O O . LEU A 1 620 ? -8.200 8.996 -5.591 1.00 92.88 620 LEU A O 1
ATOM 5059 N N . MET A 1 621 ? -9.511 10.271 -4.303 1.00 94.25 621 MET A N 1
ATOM 5060 C CA . MET A 1 621 ? -10.712 9.445 -4.504 1.00 94.25 621 MET A CA 1
ATOM 5061 C C . MET A 1 621 ? -11.083 9.292 -5.983 1.00 94.25 621 MET A C 1
ATOM 506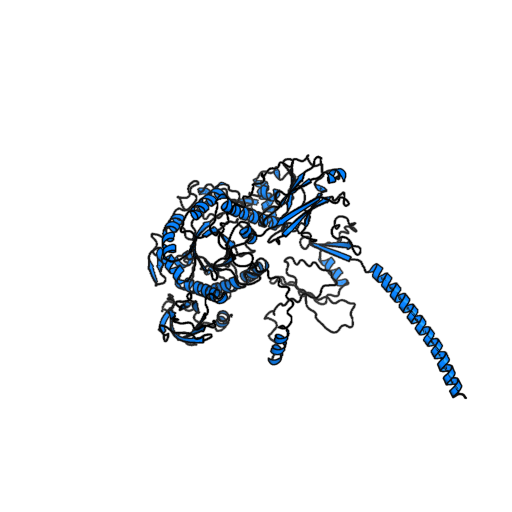3 O O . MET A 1 621 ? -11.337 8.174 -6.427 1.00 94.25 621 MET A O 1
ATOM 5067 N N . LYS A 1 622 ? -11.032 10.371 -6.778 1.00 92.81 622 LYS A N 1
ATOM 5068 C CA . LYS A 1 622 ? -11.272 10.304 -8.233 1.00 92.81 622 LYS A CA 1
ATOM 5069 C C . LYS A 1 622 ? -10.261 9.394 -8.941 1.00 92.81 622 LYS A C 1
ATOM 5071 O O . LYS A 1 622 ? -10.649 8.553 -9.752 1.00 92.81 622 LYS A O 1
ATOM 5076 N N . GLN A 1 623 ? -8.975 9.529 -8.608 1.00 92.75 623 GLN A N 1
ATOM 5077 C CA . GLN A 1 623 ? -7.904 8.713 -9.185 1.00 92.75 623 GLN A CA 1
ATOM 5078 C C . GLN A 1 623 ? -8.114 7.223 -8.888 1.00 92.75 623 GLN A C 1
ATOM 5080 O O . GLN A 1 623 ? -8.043 6.393 -9.795 1.00 92.75 623 GLN A O 1
ATOM 5085 N N . TRP A 1 624 ? -8.372 6.859 -7.629 1.00 94.69 624 TRP A N 1
ATOM 5086 C CA . TRP A 1 624 ? -8.612 5.466 -7.226 1.00 94.69 624 TRP A CA 1
ATOM 5087 C C . TRP A 1 624 ? -9.869 4.883 -7.855 1.00 94.69 624 TRP A C 1
ATOM 5089 O O . TRP A 1 624 ? -9.789 3.805 -8.448 1.00 94.69 624 TRP A O 1
ATOM 5099 N N . ASN A 1 625 ? -10.972 5.634 -7.836 1.00 92.81 625 ASN A N 1
ATOM 5100 C CA . ASN A 1 625 ? -12.234 5.234 -8.447 1.00 92.81 625 ASN A CA 1
ATOM 5101 C C . ASN A 1 625 ? -12.066 4.859 -9.926 1.00 92.81 625 ASN A C 1
ATOM 5103 O O . ASN A 1 625 ? -12.549 3.819 -10.363 1.00 92.81 625 ASN A O 1
ATOM 5107 N N . TYR A 1 626 ? -11.326 5.663 -10.695 1.00 90.75 626 TYR A N 1
ATOM 5108 C CA . TYR A 1 626 ? -11.086 5.384 -12.111 1.00 90.75 626 TYR A CA 1
ATOM 5109 C C . TYR A 1 626 ? -10.196 4.152 -12.335 1.00 90.75 626 TYR A C 1
ATOM 5111 O O . TYR A 1 626 ? -10.390 3.397 -13.292 1.00 90.75 626 TYR A O 1
ATOM 5119 N N . TYR A 1 627 ? -9.217 3.940 -11.452 1.00 93.00 627 TYR A N 1
ATOM 5120 C CA . TYR A 1 627 ? -8.196 2.912 -11.623 1.00 93.00 627 TYR A CA 1
ATOM 5121 C C . TYR A 1 627 ? -8.642 1.523 -11.155 1.00 93.00 627 TYR A C 1
ATOM 5123 O O . TYR A 1 627 ? -8.256 0.529 -11.768 1.00 93.00 627 TYR A O 1
ATOM 5131 N N . MET A 1 628 ? -9.456 1.428 -10.099 1.00 92.06 628 MET A N 1
ATOM 5132 C CA . MET A 1 628 ? -9.725 0.168 -9.400 1.00 92.06 628 MET A CA 1
ATOM 5133 C C . MET A 1 628 ? -11.184 -0.289 -9.503 1.00 92.06 628 MET A C 1
ATOM 5135 O O . MET A 1 628 ? -12.131 0.481 -9.344 1.00 92.06 628 MET A O 1
ATOM 5139 N N . ARG A 1 629 ? -11.370 -1.599 -9.712 1.00 86.75 629 ARG A N 1
ATOM 5140 C CA . ARG A 1 629 ? -12.678 -2.278 -9.725 1.00 86.75 629 ARG A CA 1
ATOM 5141 C C . ARG A 1 629 ? -12.777 -3.282 -8.576 1.00 86.75 629 ARG A C 1
ATOM 5143 O O . ARG A 1 629 ? -11.822 -4.008 -8.311 1.00 86.75 629 ARG A O 1
ATOM 5150 N N . ASN A 1 630 ? -13.945 -3.353 -7.944 1.00 80.56 630 ASN A N 1
ATOM 5151 C CA . ASN A 1 630 ? -14.189 -4.091 -6.696 1.00 80.56 630 ASN A CA 1
ATOM 5152 C C . ASN A 1 630 ? -14.183 -5.626 -6.835 1.00 80.56 630 ASN A C 1
ATOM 5154 O O . ASN A 1 630 ? -13.952 -6.352 -5.873 1.00 80.56 630 ASN A O 1
ATOM 5158 N N . ASN A 1 631 ? -14.426 -6.156 -8.034 1.00 79.75 631 ASN A N 1
ATOM 5159 C CA . ASN A 1 631 ? -14.479 -7.601 -8.273 1.00 79.75 631 ASN A CA 1
ATOM 5160 C C . ASN A 1 631 ? -13.111 -8.238 -8.585 1.00 79.75 631 ASN A C 1
ATOM 5162 O O . ASN A 1 631 ? -13.051 -9.425 -8.896 1.00 79.75 631 ASN A O 1
ATOM 5166 N N . GLN A 1 632 ? -12.017 -7.471 -8.542 1.00 76.56 632 GLN A N 1
ATOM 5167 C CA . GLN A 1 632 ? -10.698 -7.929 -8.996 1.00 76.56 632 GLN A CA 1
ATOM 5168 C C . GLN A 1 632 ? -9.634 -7.988 -7.897 1.00 76.56 632 GLN A C 1
ATOM 5170 O O . GLN A 1 632 ? -8.550 -8.509 -8.143 1.00 76.56 632 GLN A O 1
ATOM 5175 N N . ASN A 1 633 ? -9.891 -7.427 -6.718 1.00 91.00 633 ASN A N 1
ATOM 5176 C CA . ASN A 1 633 ? -8.860 -7.176 -5.715 1.00 91.00 633 ASN A CA 1
ATOM 5177 C C . ASN A 1 633 ? -9.475 -6.870 -4.338 1.00 91.00 633 ASN A C 1
ATOM 5179 O O . ASN A 1 633 ? -10.684 -6.660 -4.240 1.00 91.00 633 ASN A O 1
ATOM 5183 N N . ASN A 1 634 ? -8.638 -6.821 -3.295 1.00 96.19 634 ASN A N 1
ATOM 5184 C CA . ASN A 1 634 ? -9.053 -6.385 -1.961 1.00 96.19 634 ASN A CA 1
ATOM 5185 C C . ASN A 1 634 ? -8.282 -5.137 -1.532 1.00 96.19 634 ASN A C 1
ATOM 5187 O O . ASN A 1 634 ? -7.124 -5.222 -1.122 1.00 96.19 634 ASN A O 1
ATOM 5191 N N . LEU A 1 635 ? -8.945 -3.988 -1.612 1.00 97.62 635 LEU A N 1
ATOM 5192 C CA . LEU A 1 635 ? -8.470 -2.739 -1.039 1.00 97.62 635 LEU A CA 1
ATOM 5193 C C . LEU A 1 635 ? -9.029 -2.593 0.369 1.00 97.62 635 LEU A C 1
ATOM 5195 O O . LEU A 1 635 ? -10.243 -2.688 0.578 1.00 97.62 635 LEU A O 1
ATOM 5199 N N . VAL A 1 636 ? -8.133 -2.327 1.311 1.00 98.12 636 VAL A N 1
ATOM 5200 C CA . VAL A 1 636 ? -8.470 -1.874 2.658 1.00 98.12 636 VAL A CA 1
ATOM 5201 C C . VAL A 1 636 ? -7.959 -0.446 2.775 1.00 98.12 636 VAL A C 1
ATOM 5203 O O . VAL A 1 636 ? -6.820 -0.163 2.418 1.00 98.12 636 VAL A O 1
ATOM 5206 N N . ILE A 1 637 ? -8.803 0.470 3.230 1.00 97.75 637 ILE A N 1
ATOM 5207 C CA . ILE A 1 637 ? -8.462 1.894 3.311 1.00 97.75 637 ILE A CA 1
ATOM 5208 C C . ILE A 1 637 ? -8.220 2.308 4.754 1.00 97.75 637 ILE A C 1
ATOM 5210 O O . ILE A 1 637 ? -8.859 1.785 5.662 1.00 97.75 637 ILE A O 1
ATOM 5214 N N . GLY A 1 638 ? -7.323 3.256 4.999 1.00 96.56 638 GLY A N 1
ATOM 5215 C CA . GLY A 1 638 ? -7.059 3.652 6.375 1.00 96.56 638 GLY A CA 1
ATOM 5216 C C . GLY A 1 638 ? -6.507 5.046 6.551 1.00 96.56 638 GLY A C 1
ATOM 5217 O O . GLY A 1 638 ? -5.892 5.632 5.658 1.00 96.56 638 GLY A O 1
ATOM 5218 N N . ASN A 1 639 ? -6.749 5.563 7.750 1.00 95.38 639 ASN A N 1
ATOM 5219 C CA . ASN A 1 639 ? -6.355 6.893 8.186 1.00 95.38 639 ASN A CA 1
ATOM 5220 C C . ASN A 1 639 ? -5.412 6.824 9.382 1.00 95.38 639 ASN A C 1
ATOM 5222 O O . ASN A 1 639 ? -5.405 5.845 10.141 1.00 95.38 639 ASN A O 1
ATOM 5226 N N . ALA A 1 640 ? -4.623 7.888 9.545 1.00 93.44 640 ALA A N 1
ATOM 5227 C CA . ALA A 1 640 ? -3.665 7.970 10.626 1.00 93.44 640 ALA A CA 1
ATOM 5228 C C . ALA A 1 640 ? -4.237 8.641 11.884 1.00 93.44 640 ALA A C 1
ATOM 5230 O O . ALA A 1 640 ? -4.910 9.662 11.779 1.00 93.44 640 ALA A O 1
ATOM 5231 N N . VAL A 1 641 ? -3.910 8.131 13.075 1.00 91.75 641 VAL A N 1
ATOM 5232 C CA . VAL A 1 641 ? -4.231 8.754 14.379 1.00 91.75 641 VAL A CA 1
ATOM 5233 C C . VAL A 1 641 ? -3.205 9.841 14.733 1.00 91.75 641 VAL A C 1
ATOM 5235 O O . VAL A 1 641 ? -2.473 9.787 15.722 1.00 91.75 641 VAL A O 1
ATOM 5238 N N . ASP A 1 642 ? -3.092 10.833 13.853 1.00 90.56 642 ASP A N 1
ATOM 5239 C CA . ASP A 1 642 ? -2.170 11.961 13.985 1.00 90.56 642 ASP A CA 1
ATOM 5240 C C . ASP A 1 642 ? -2.832 13.214 13.417 1.00 90.56 642 ASP A C 1
ATOM 5242 O O . ASP A 1 642 ? -3.108 13.301 12.219 1.00 90.56 642 ASP A O 1
ATOM 5246 N N . THR A 1 643 ? -3.077 14.208 14.270 1.00 88.81 643 THR A N 1
ATOM 5247 C CA . THR A 1 643 ? -3.814 15.415 13.871 1.00 88.81 643 THR A CA 1
ATOM 5248 C C . THR A 1 643 ? -3.117 16.204 12.771 1.00 88.81 643 THR A C 1
ATOM 5250 O O . THR A 1 643 ? -3.779 16.894 12.005 1.00 88.81 643 THR A O 1
ATOM 5253 N N . ARG A 1 644 ? -1.793 16.074 12.636 1.00 87.94 644 ARG A N 1
ATOM 5254 C CA . ARG A 1 644 ? -1.010 16.779 11.610 1.00 87.94 644 ARG A CA 1
ATOM 5255 C C . ARG A 1 644 ? -1.198 16.192 10.214 1.00 87.94 644 ARG A C 1
ATOM 5257 O O . ARG A 1 644 ? -0.839 16.839 9.238 1.00 87.94 644 ARG A O 1
ATOM 5264 N N . PHE A 1 645 ? -1.696 14.960 10.117 1.00 88.31 645 PHE A N 1
ATOM 5265 C CA . PHE A 1 645 ? -1.922 14.271 8.845 1.00 88.31 645 PHE A CA 1
ATOM 5266 C C . PHE A 1 645 ? -3.376 14.351 8.369 1.00 88.31 645 PHE A C 1
ATOM 5268 O O . PHE A 1 645 ? -3.692 13.860 7.283 1.00 88.31 645 PHE A O 1
ATOM 5275 N N . LEU A 1 646 ? -4.236 14.980 9.171 1.00 87.25 646 LEU A N 1
ATOM 5276 C CA . LEU A 1 646 ? -5.674 15.109 8.971 1.00 87.25 646 LEU A CA 1
ATOM 5277 C C . LEU A 1 646 ? -6.043 16.586 8.829 1.00 87.25 646 LEU A C 1
ATOM 5279 O O . LEU A 1 646 ? -6.766 17.152 9.648 1.00 87.25 646 LEU A O 1
ATOM 5283 N N . ASP A 1 647 ? -5.492 17.207 7.789 1.00 80.62 647 ASP A N 1
ATOM 5284 C CA . ASP A 1 647 ? -5.826 18.581 7.430 1.00 80.62 647 ASP A CA 1
ATOM 5285 C C . ASP A 1 647 ? -7.328 18.708 7.120 1.00 80.62 647 ASP A C 1
ATOM 5287 O O . ASP A 1 647 ? -7.881 17.932 6.335 1.00 80.62 647 ASP A O 1
ATOM 5291 N N . SER A 1 648 ? -7.992 19.663 7.768 1.00 71.38 648 SER A N 1
ATOM 5292 C CA . SER A 1 648 ? -9.450 19.794 7.804 1.00 71.38 648 SER A CA 1
ATOM 5293 C C . SER A 1 648 ? -9.856 21.241 7.571 1.00 71.38 648 SER A C 1
ATOM 5295 O O . SER A 1 648 ? -9.330 22.137 8.228 1.00 71.38 648 SER A O 1
ATOM 5297 N N . LEU A 1 649 ? -10.869 21.462 6.725 1.00 60.97 649 LEU A N 1
ATOM 5298 C CA . LEU A 1 649 ? -11.440 22.794 6.462 1.00 60.97 649 LEU A CA 1
ATOM 5299 C C . LEU A 1 649 ? -11.948 23.494 7.732 1.00 60.97 649 LEU A C 1
ATOM 5301 O O . LEU A 1 649 ? -11.986 24.719 7.793 1.00 60.97 649 LEU A O 1
ATOM 5305 N N . HIS A 1 650 ? -12.326 22.722 8.752 1.00 65.50 650 HIS A N 1
ATOM 5306 C CA . HIS A 1 650 ? -12.859 23.238 10.015 1.00 65.50 650 HIS A CA 1
ATOM 5307 C C . HIS A 1 650 ? -11.878 23.083 11.181 1.00 65.50 650 HIS A C 1
ATOM 5309 O O . HIS A 1 650 ? -12.215 23.415 12.314 1.00 65.50 650 HIS A O 1
ATOM 5315 N N . GLY A 1 651 ? -10.667 22.577 10.918 1.00 73.00 651 GLY A N 1
ATOM 5316 C CA . GLY A 1 651 ? -9.643 22.371 11.939 1.00 73.00 651 GLY A CA 1
ATOM 5317 C C . GLY A 1 651 ? -9.989 21.286 12.962 1.00 73.00 651 GLY A C 1
ATOM 5318 O O . GLY A 1 651 ? -9.477 21.340 14.080 1.00 73.00 651 GLY A O 1
ATOM 5319 N N . ILE A 1 652 ? -10.843 20.311 12.606 1.00 85.25 652 ILE A N 1
ATOM 5320 C CA . ILE A 1 652 ? -11.260 19.234 13.517 1.00 85.25 652 ILE A CA 1
ATOM 5321 C C . ILE A 1 652 ? -10.839 17.858 12.977 1.00 85.25 652 ILE A C 1
ATOM 5323 O O . ILE A 1 652 ? -11.592 17.211 12.243 1.00 85.25 652 ILE A O 1
ATOM 5327 N N . PRO A 1 653 ? -9.645 17.368 13.366 1.00 88.25 653 PRO A N 1
ATOM 5328 C CA . PRO A 1 653 ? -9.086 16.118 12.852 1.00 88.25 653 PRO A CA 1
ATOM 5329 C C . PRO A 1 653 ? -9.963 14.880 13.071 1.00 88.25 653 PRO A C 1
ATOM 5331 O O . PRO A 1 653 ? -9.945 13.977 12.243 1.00 88.25 653 PRO A O 1
ATOM 5334 N N . ALA A 1 654 ? -10.740 14.828 14.158 1.00 88.94 654 ALA A N 1
ATOM 5335 C CA . ALA A 1 654 ? -11.626 13.701 14.447 1.00 88.94 654 ALA A CA 1
ATOM 5336 C C . ALA A 1 654 ? -12.702 13.523 13.363 1.00 88.94 654 ALA A C 1
ATOM 5338 O O . ALA A 1 654 ? -12.890 12.422 12.850 1.00 88.94 654 ALA A O 1
ATOM 5339 N N . LEU A 1 655 ? -13.358 14.616 12.958 1.00 88.81 655 LEU A N 1
ATOM 5340 C CA . LEU A 1 655 ? -14.355 14.585 11.884 1.00 88.81 655 LEU A CA 1
ATOM 5341 C C . LEU A 1 655 ? -13.715 14.340 10.522 1.00 88.81 655 LEU A C 1
ATOM 5343 O O . LEU A 1 655 ? -14.282 13.635 9.691 1.00 88.81 655 LEU A O 1
ATOM 5347 N N . GLU A 1 656 ? -12.519 14.884 10.299 1.00 91.88 656 GLU A N 1
ATOM 5348 C CA . GLU A 1 656 ? -11.768 14.637 9.071 1.00 91.88 656 GLU A CA 1
ATOM 5349 C C . GLU A 1 656 ? -11.392 13.156 8.924 1.00 91.88 656 GLU A C 1
ATOM 5351 O O . GLU A 1 656 ? -11.529 12.600 7.837 1.00 91.88 656 GLU A O 1
ATOM 5356 N N . TYR A 1 657 ? -10.986 12.492 10.012 1.00 94.25 657 TYR A N 1
ATOM 5357 C CA . TYR A 1 657 ? -10.728 11.051 10.026 1.00 94.25 657 TYR A CA 1
ATOM 5358 C C . TYR A 1 657 ? -11.971 10.259 9.599 1.00 94.25 657 TYR A C 1
ATOM 5360 O O . TYR A 1 657 ? -11.880 9.398 8.718 1.00 94.25 657 TYR A O 1
ATOM 5368 N N . VAL A 1 658 ? -13.130 10.552 10.202 1.00 94.38 658 VAL A N 1
ATOM 5369 C CA . VAL A 1 658 ? -14.396 9.865 9.889 1.00 94.38 658 VAL A CA 1
ATOM 5370 C C . VAL A 1 658 ? -14.787 10.110 8.437 1.00 94.38 658 VAL A C 1
ATOM 5372 O O . VAL A 1 658 ? -15.034 9.155 7.704 1.00 94.38 658 VAL A O 1
ATOM 5375 N N . TYR A 1 659 ? -14.759 11.369 7.991 1.00 93.50 659 TYR A N 1
ATOM 5376 C CA . TYR A 1 659 ? -15.066 11.736 6.611 1.00 93.50 659 TYR A CA 1
ATOM 5377 C C . TYR A 1 659 ? -14.179 10.994 5.611 1.00 93.50 659 TYR A C 1
ATOM 5379 O O . TYR A 1 659 ? -14.690 10.359 4.691 1.00 93.50 659 TYR A O 1
ATOM 5387 N N . ARG A 1 660 ? -12.852 11.031 5.792 1.00 94.75 660 ARG A N 1
ATOM 5388 C CA . ARG A 1 660 ? -11.916 10.386 4.861 1.00 94.75 660 ARG A CA 1
ATOM 5389 C C . ARG A 1 660 ? -12.086 8.880 4.837 1.00 94.75 660 ARG A C 1
ATOM 5391 O O . ARG A 1 660 ? -11.891 8.264 3.795 1.00 94.75 660 ARG A O 1
ATOM 5398 N N . THR A 1 661 ? -12.428 8.284 5.974 1.00 96.81 661 THR A N 1
ATOM 5399 C CA . THR A 1 661 ? -12.695 6.848 6.054 1.00 96.81 661 THR A CA 1
ATOM 5400 C C . THR A 1 661 ? -13.986 6.509 5.309 1.00 96.81 661 THR A C 1
ATOM 5402 O O . THR A 1 661 ? -13.954 5.633 4.449 1.00 96.81 661 THR A O 1
ATOM 5405 N N . LYS A 1 662 ? -15.075 7.254 5.554 1.00 96.56 662 LYS A N 1
ATOM 5406 C CA . LYS A 1 662 ? -16.383 7.096 4.893 1.00 96.56 662 LYS A CA 1
ATOM 5407 C C . LYS A 1 662 ? -16.303 7.264 3.381 1.00 96.56 662 LYS A C 1
ATOM 5409 O O . LYS A 1 662 ? -16.659 6.364 2.624 1.00 96.56 662 LYS A O 1
ATOM 5414 N N . GLU A 1 663 ? -15.747 8.379 2.932 1.00 96.06 663 GLU A N 1
ATOM 5415 C CA . GLU A 1 663 ? -15.508 8.627 1.511 1.00 96.06 663 GLU A CA 1
ATOM 5416 C C . GLU A 1 663 ? -14.549 7.603 0.910 1.00 96.06 663 GLU A C 1
ATOM 5418 O O . GLU A 1 663 ? -14.792 7.098 -0.184 1.00 96.06 663 GLU A O 1
ATOM 5423 N N . GLY A 1 664 ? -13.498 7.250 1.653 1.00 96.56 664 GLY A N 1
ATOM 5424 C CA . GLY A 1 664 ? -12.531 6.223 1.294 1.00 96.56 664 GLY A CA 1
ATOM 5425 C C . GLY A 1 664 ? -13.205 4.909 0.940 1.00 96.56 664 GLY A C 1
ATOM 5426 O O . GLY A 1 664 ? -13.082 4.440 -0.190 1.00 96.56 664 GLY A O 1
ATOM 5427 N N . TYR A 1 665 ? -13.957 4.313 1.868 1.00 97.31 665 TYR A N 1
ATOM 5428 C CA . TYR A 1 665 ? -14.557 3.011 1.597 1.00 97.31 665 TYR A CA 1
ATOM 5429 C C . TYR A 1 665 ? -15.701 3.071 0.578 1.00 97.31 665 TYR A C 1
ATOM 5431 O O . TYR A 1 665 ? -15.931 2.068 -0.095 1.00 97.31 665 TYR A O 1
ATOM 5439 N N . ARG A 1 666 ? -16.389 4.213 0.417 1.00 96.56 666 ARG A N 1
ATOM 5440 C CA . ARG A 1 666 ? -17.456 4.384 -0.587 1.00 96.56 666 ARG A CA 1
ATOM 5441 C C . ARG A 1 666 ? -16.923 4.612 -2.004 1.00 96.56 666 ARG A C 1
ATOM 5443 O O . ARG A 1 666 ? -17.567 4.186 -2.958 1.00 96.56 666 ARG A O 1
ATOM 5450 N N . LYS A 1 667 ? -15.775 5.288 -2.161 1.00 95.69 667 LYS A N 1
ATOM 5451 C CA . LYS A 1 667 ? -15.306 5.800 -3.466 1.00 95.69 667 LYS A CA 1
ATOM 5452 C C . LYS A 1 667 ? -13.996 5.201 -3.973 1.00 95.69 667 LYS A C 1
ATOM 5454 O O . LYS A 1 667 ? -13.685 5.416 -5.144 1.00 95.69 667 LYS A O 1
ATOM 5459 N N . ILE A 1 668 ? -13.249 4.431 -3.169 1.00 95.44 668 ILE A N 1
ATOM 5460 C CA . ILE A 1 668 ? -11.967 3.839 -3.612 1.00 95.44 668 ILE A CA 1
ATOM 5461 C C . ILE A 1 668 ? -12.120 2.949 -4.855 1.00 95.44 668 ILE A C 1
ATOM 5463 O O . ILE A 1 668 ? -11.198 2.843 -5.663 1.00 95.44 668 ILE A O 1
ATOM 5467 N N . TYR A 1 669 ? -13.290 2.332 -5.030 1.00 94.62 669 TYR A N 1
ATOM 5468 C CA . TYR A 1 669 ? -13.645 1.566 -6.217 1.00 94.62 669 TYR A CA 1
ATOM 5469 C C . TYR A 1 669 ? -14.613 2.314 -7.106 1.00 94.62 669 TYR A C 1
ATOM 5471 O O . TYR A 1 669 ? -15.509 2.993 -6.616 1.00 94.62 669 TYR A O 1
ATOM 5479 N N . ARG A 1 670 ? -14.529 2.046 -8.415 1.00 89.00 670 ARG A N 1
ATOM 5480 C CA . ARG A 1 670 ? -15.555 2.465 -9.377 1.00 89.00 670 ARG A CA 1
ATOM 5481 C C . ARG A 1 670 ? -16.963 1.988 -9.016 1.00 89.00 670 ARG A C 1
ATOM 5483 O O . ARG A 1 670 ? -17.935 2.656 -9.343 1.00 89.00 670 ARG A O 1
ATOM 5490 N N . SER A 1 671 ? -17.073 0.804 -8.418 1.00 85.19 671 SER A N 1
ATOM 5491 C CA . SER A 1 671 ? -18.352 0.142 -8.150 1.00 85.19 671 SER A CA 1
ATOM 5492 C C . SER A 1 671 ? -18.308 -0.639 -6.836 1.00 85.19 671 SER A C 1
ATOM 5494 O O . SER A 1 671 ? -17.592 -1.634 -6.741 1.00 85.19 671 SER A O 1
ATOM 5496 N N . GLY A 1 672 ? -19.117 -0.248 -5.856 1.00 88.75 672 GLY A N 1
ATOM 5497 C CA . GLY A 1 672 ? -19.224 -0.905 -4.549 1.00 88.75 672 GLY A CA 1
ATOM 5498 C C . GLY A 1 672 ? -18.144 -0.491 -3.544 1.00 88.75 672 GLY A C 1
ATOM 5499 O O . GLY A 1 672 ? -17.298 0.349 -3.831 1.00 88.75 672 GLY A O 1
ATOM 5500 N N . LEU A 1 673 ? -18.200 -1.086 -2.352 1.00 95.31 673 LEU A N 1
ATOM 5501 C CA . LEU A 1 673 ? -17.429 -0.646 -1.185 1.00 95.31 673 LEU A CA 1
ATOM 5502 C C . LEU A 1 673 ? -16.043 -1.303 -1.089 1.00 95.31 673 LEU A C 1
ATOM 5504 O O . LEU A 1 673 ? -15.834 -2.408 -1.601 1.00 95.31 673 LEU A O 1
ATOM 5508 N N . ALA A 1 674 ? -15.117 -0.643 -0.386 1.00 96.94 674 ALA A N 1
ATOM 5509 C CA . ALA A 1 674 ? -13.846 -1.234 0.037 1.00 96.94 674 ALA A CA 1
ATOM 5510 C C . ALA A 1 674 ? -14.066 -2.536 0.824 1.00 96.94 674 ALA A C 1
ATOM 5512 O O . ALA A 1 674 ? -15.132 -2.770 1.401 1.00 96.94 674 ALA A O 1
ATOM 5513 N N . LYS A 1 675 ? -13.040 -3.391 0.865 1.00 97.00 675 LYS A N 1
ATOM 5514 C CA . LYS A 1 675 ? -13.116 -4.709 1.513 1.00 97.00 675 LYS A CA 1
ATOM 5515 C C . LYS A 1 675 ? -12.803 -4.683 3.010 1.00 97.00 675 LYS A C 1
ATOM 5517 O O . LYS A 1 675 ? -13.026 -5.680 3.686 1.00 97.00 675 LYS A O 1
ATOM 5522 N N . GLY A 1 676 ? -12.306 -3.559 3.511 1.00 98.12 676 GLY A N 1
ATOM 5523 C CA . GLY A 1 676 ? -12.077 -3.333 4.929 1.00 98.12 676 GLY A CA 1
ATOM 5524 C C . GLY A 1 676 ? -11.551 -1.932 5.203 1.00 98.12 676 GLY A C 1
ATOM 5525 O O . GLY A 1 676 ? -11.287 -1.163 4.269 1.00 98.12 676 GLY A O 1
ATOM 5526 N N . ILE A 1 677 ? -11.355 -1.624 6.483 1.00 98.62 677 ILE A N 1
ATOM 5527 C CA . ILE A 1 677 ? -10.712 -0.385 6.922 1.00 98.62 677 ILE A CA 1
ATOM 5528 C C . ILE A 1 677 ? -9.595 -0.644 7.940 1.00 98.62 677 ILE A C 1
ATOM 5530 O O . ILE A 1 677 ? -9.598 -1.669 8.621 1.00 98.62 677 ILE A O 1
ATOM 5534 N N . PHE A 1 678 ? -8.653 0.291 8.081 1.00 98.19 678 PHE A N 1
ATOM 5535 C CA . PHE A 1 678 ? -7.611 0.213 9.108 1.00 98.19 678 PHE A CA 1
ATOM 5536 C C . PHE A 1 678 ? -7.320 1.542 9.821 1.00 98.19 678 PHE A C 1
ATOM 5538 O O . PHE A 1 678 ? -7.443 2.623 9.240 1.00 98.19 678 PHE A O 1
ATOM 5545 N N . ALA A 1 679 ? -6.863 1.459 11.074 1.00 97.88 679 ALA A N 1
ATOM 5546 C CA . ALA A 1 679 ? -6.291 2.577 11.829 1.00 97.88 679 ALA A CA 1
ATOM 5547 C C . ALA A 1 679 ? -4.761 2.499 11.898 1.00 97.88 679 ALA A C 1
ATOM 5549 O O . ALA A 1 679 ? -4.195 1.466 12.260 1.00 97.88 679 ALA A O 1
ATOM 5550 N N . HIS A 1 680 ? -4.080 3.609 11.597 1.00 95.69 680 HIS A N 1
ATOM 5551 C CA . HIS A 1 680 ? -2.619 3.694 11.640 1.00 95.69 680 HIS A CA 1
ATOM 5552 C C . HIS A 1 680 ? -2.118 4.811 12.577 1.00 95.69 680 HIS A C 1
ATOM 5554 O O . HIS A 1 680 ? -2.241 5.992 12.322 1.00 95.69 680 HIS A O 1
ATOM 5560 N N . ASP A 1 681 ? -1.508 4.554 13.711 1.00 92.38 681 ASP A N 1
ATOM 5561 C CA . ASP A 1 681 ? -1.224 3.287 14.347 1.00 92.38 681 ASP A CA 1
ATOM 5562 C C . ASP A 1 681 ? -1.439 3.457 15.861 1.00 92.38 681 ASP A C 1
ATOM 5564 O O . ASP A 1 681 ? -1.377 4.565 16.406 1.00 92.38 681 ASP A O 1
ATOM 5568 N N . LEU A 1 682 ? -1.690 2.357 16.563 1.00 96.00 682 LEU A N 1
ATOM 5569 C CA . LEU A 1 682 ? -1.969 2.343 17.999 1.00 96.00 682 LEU A CA 1
ATOM 5570 C C . LEU A 1 682 ? -0.815 2.917 18.837 1.00 96.00 682 LEU A C 1
ATOM 5572 O O . LEU A 1 682 ? -1.040 3.531 19.882 1.00 96.00 682 LEU A O 1
ATOM 5576 N N . SER A 1 683 ? 0.428 2.782 18.369 1.00 95.31 683 SER A N 1
ATOM 5577 C CA . SER A 1 683 ? 1.595 3.305 19.083 1.00 95.31 683 SER A CA 1
ATOM 5578 C C . SER A 1 683 ? 1.579 4.834 19.154 1.00 95.31 683 SER A C 1
ATOM 5580 O O . SER A 1 683 ? 1.948 5.417 20.179 1.00 95.31 683 SER A O 1
ATOM 5582 N N . ARG A 1 684 ? 1.084 5.501 18.102 1.00 93.25 684 ARG A N 1
ATOM 5583 C CA . ARG A 1 684 ? 0.893 6.953 18.089 1.00 93.25 684 ARG A CA 1
ATOM 5584 C C . ARG A 1 684 ? -0.193 7.383 19.058 1.00 93.25 684 ARG A C 1
ATOM 5586 O O . ARG A 1 684 ? 0.056 8.304 19.838 1.00 93.25 684 ARG A O 1
ATOM 5593 N N . ALA A 1 685 ? -1.340 6.707 19.054 1.00 94.38 685 ALA A N 1
ATOM 5594 C CA . ALA A 1 685 ? -2.427 7.011 19.982 1.00 94.38 685 ALA A CA 1
ATOM 5595 C C . ALA A 1 685 ? -1.974 6.886 21.449 1.00 94.38 685 ALA A C 1
ATOM 5597 O O . ALA A 1 685 ? -2.292 7.746 22.269 1.00 94.38 685 ALA A O 1
ATOM 5598 N N . LEU A 1 686 ? -1.164 5.873 21.770 1.00 94.69 686 LEU A N 1
ATOM 5599 C CA . LEU A 1 686 ? -0.671 5.635 23.129 1.00 94.69 686 LEU A CA 1
ATOM 5600 C C . LEU A 1 686 ? 0.457 6.592 23.543 1.00 94.69 686 LEU A C 1
ATOM 5602 O O . LEU A 1 686 ? 0.439 7.149 24.643 1.00 94.69 686 LEU A O 1
ATOM 5606 N N . TRP A 1 687 ? 1.459 6.797 22.685 1.00 93.31 687 TRP A N 1
ATOM 5607 C CA . TRP A 1 687 ? 2.745 7.358 23.125 1.00 93.31 687 TRP A CA 1
ATOM 5608 C C . TRP A 1 687 ? 3.207 8.604 22.374 1.00 93.31 687 TRP A C 1
ATOM 5610 O O . TRP A 1 687 ? 4.144 9.261 22.827 1.00 93.31 687 TRP A O 1
ATOM 5620 N N . SER A 1 688 ? 2.582 8.977 21.258 1.00 88.62 688 SER A N 1
ATOM 5621 C CA . SER A 1 688 ? 3.003 10.171 20.520 1.00 88.62 688 SER A CA 1
ATOM 5622 C C . SER A 1 688 ? 2.522 11.442 21.211 1.00 88.62 688 SER A C 1
ATOM 5624 O O . SER A 1 688 ? 1.349 11.557 21.553 1.00 88.62 688 SER A O 1
ATOM 5626 N N . SER A 1 689 ? 3.394 12.445 21.329 1.00 80.75 689 SER A N 1
ATOM 5627 C CA . SER A 1 689 ? 3.000 13.805 21.729 1.00 80.75 689 SER A CA 1
ATOM 5628 C C . SER A 1 689 ? 2.194 14.538 20.650 1.00 80.75 689 SER A C 1
ATOM 5630 O O . SER A 1 689 ? 1.583 15.564 20.919 1.00 80.75 689 SER A O 1
ATOM 5632 N N . LYS A 1 690 ? 2.183 14.012 19.420 1.00 82.75 690 LYS A N 1
ATOM 5633 C CA . LYS A 1 690 ? 1.540 14.612 18.242 1.00 82.75 690 LYS A CA 1
ATOM 5634 C C . LYS A 1 690 ? 0.126 14.088 17.978 1.00 82.75 690 LYS A C 1
ATOM 5636 O O . LYS A 1 690 ? -0.503 14.493 17.010 1.00 82.75 690 LYS A O 1
ATOM 5641 N N . ARG A 1 691 ? -0.373 13.186 18.826 1.00 83.12 691 ARG A N 1
ATOM 5642 C CA . ARG A 1 691 ? -1.684 12.540 18.670 1.00 83.12 691 ARG A CA 1
ATOM 5643 C C . ARG A 1 691 ? -2.874 13.496 18.759 1.00 83.12 691 ARG A C 1
ATOM 5645 O O . ARG A 1 691 ? -3.923 13.163 18.233 1.00 83.12 691 ARG A O 1
ATOM 5652 N N . GLY A 1 692 ? -2.745 14.632 19.447 1.00 86.38 692 GLY A N 1
ATOM 5653 C CA . GLY A 1 692 ? -3.808 15.629 19.652 1.00 86.38 692 GLY A CA 1
ATOM 5654 C C . GLY A 1 692 ? -4.987 15.199 20.542 1.00 86.38 692 GLY A C 1
ATOM 5655 O O . GLY A 1 692 ? -5.439 16.012 21.337 1.00 86.38 692 GLY A O 1
ATOM 5656 N N . TYR A 1 693 ? -5.424 13.941 20.464 1.00 89.00 693 TYR A N 1
ATOM 5657 C CA . TYR A 1 693 ? -6.496 13.345 21.270 1.00 89.00 693 TYR A CA 1
ATOM 5658 C C . TYR A 1 693 ? -5.974 12.204 22.145 1.00 89.00 693 TYR A C 1
ATOM 5660 O O . TYR A 1 693 ? -4.914 11.625 21.882 1.00 89.00 693 TYR A O 1
ATOM 5668 N N . HIS A 1 694 ? -6.712 11.875 23.200 1.00 91.25 694 HIS A N 1
ATOM 5669 C CA . HIS A 1 694 ? -6.430 10.716 24.036 1.00 91.25 694 HIS A CA 1
ATOM 5670 C C . HIS A 1 694 ? -6.672 9.402 23.273 1.00 91.25 694 HIS A C 1
ATOM 5672 O O . HIS A 1 694 ? -7.461 9.353 22.332 1.00 91.25 694 HIS A O 1
ATOM 5678 N N . VAL A 1 695 ? -6.013 8.310 23.678 1.00 93.81 695 VAL A N 1
ATOM 5679 C CA . VAL A 1 695 ? -6.171 7.004 23.008 1.00 93.81 695 VAL A CA 1
ATOM 5680 C C . VAL A 1 695 ? -7.622 6.518 23.013 1.00 93.81 695 VAL A C 1
ATOM 5682 O O . VAL A 1 695 ? -8.074 5.998 22.001 1.00 93.81 695 VAL A O 1
ATOM 5685 N N . SER A 1 696 ? -8.377 6.755 24.093 1.00 93.75 696 SER A N 1
ATOM 5686 C CA . SER A 1 696 ? -9.798 6.378 24.153 1.00 93.75 696 SER A CA 1
ATOM 5687 C C . SER A 1 696 ? -10.666 7.161 23.168 1.00 93.75 696 SER A C 1
ATOM 5689 O O . SER A 1 696 ? -11.604 6.607 22.607 1.00 93.75 696 SER A O 1
ATOM 5691 N N . GLU A 1 697 ? -10.326 8.418 22.889 1.00 93.50 697 GLU A N 1
ATOM 5692 C CA . GLU A 1 697 ? -11.017 9.223 21.879 1.00 93.50 697 GLU A CA 1
ATOM 5693 C C . GLU A 1 697 ? -10.688 8.732 20.465 1.00 93.50 697 GLU A C 1
ATOM 5695 O O . GLU A 1 697 ? -11.587 8.569 19.645 1.00 93.50 697 GLU A O 1
ATOM 5700 N N . TRP A 1 698 ? -9.420 8.412 20.183 1.00 94.94 698 TRP A N 1
ATOM 5701 C CA . TRP A 1 698 ? -9.034 7.797 18.908 1.00 94.94 698 TRP A CA 1
ATOM 5702 C C . TRP A 1 698 ? -9.674 6.425 18.693 1.00 94.94 698 TRP A C 1
ATOM 5704 O O . TRP A 1 698 ? -10.102 6.122 17.579 1.00 94.94 698 TRP A O 1
ATOM 5714 N N . ALA A 1 699 ? -9.769 5.615 19.748 1.00 95.81 699 ALA A N 1
ATOM 5715 C CA . ALA A 1 699 ? -10.440 4.324 19.710 1.00 95.81 699 ALA A CA 1
ATOM 5716 C C . ALA A 1 699 ? -11.935 4.484 19.399 1.00 95.81 699 ALA A C 1
ATOM 5718 O O . ALA A 1 699 ? -12.453 3.786 18.534 1.00 95.81 699 ALA A O 1
ATOM 5719 N N . LEU A 1 700 ? -12.603 5.458 20.020 1.00 95.62 700 LEU A N 1
ATOM 5720 C CA . LEU A 1 700 ? -13.997 5.797 19.736 1.00 95.62 700 LEU A CA 1
ATOM 5721 C C . LEU A 1 700 ? -14.200 6.292 18.290 1.00 95.62 700 LEU A C 1
ATOM 5723 O O . LEU A 1 700 ? -15.132 5.850 17.622 1.00 95.62 700 LEU A O 1
ATOM 5727 N N . ILE A 1 701 ? -13.314 7.151 17.771 1.00 95.81 701 ILE A N 1
ATOM 5728 C CA . ILE A 1 701 ? -13.356 7.630 16.375 1.00 95.81 701 ILE A CA 1
ATOM 5729 C C . ILE A 1 701 ? -13.199 6.466 15.382 1.00 95.81 701 ILE A C 1
ATOM 5731 O O . ILE A 1 701 ? -13.941 6.371 14.396 1.00 95.81 701 ILE A O 1
ATOM 5735 N N . HIS A 1 702 ? -12.232 5.576 15.625 1.00 97.50 702 HIS A N 1
ATOM 5736 C CA . HIS A 1 702 ? -12.012 4.416 14.766 1.00 97.50 702 HIS A CA 1
ATOM 5737 C C . HIS A 1 702 ? -13.166 3.415 14.865 1.00 97.50 702 HIS A C 1
ATOM 5739 O O . HIS A 1 702 ? -13.694 3.009 13.832 1.00 97.50 702 HIS A O 1
ATOM 5745 N N . GLY A 1 703 ? -13.609 3.081 16.081 1.00 97.44 703 GLY A N 1
ATOM 5746 C CA . GLY A 1 703 ? -14.760 2.212 16.322 1.00 97.44 703 GLY A CA 1
ATOM 5747 C C . GLY A 1 703 ? -16.022 2.742 15.642 1.00 97.44 703 GLY A C 1
ATOM 5748 O O . GLY A 1 703 ? -16.759 1.974 15.025 1.00 97.44 703 GLY A O 1
ATOM 5749 N N . HIS A 1 704 ? -16.247 4.062 15.664 1.00 97.56 704 HIS A N 1
ATOM 5750 C CA . HIS A 1 704 ? -17.358 4.696 14.945 1.00 97.56 704 HIS A CA 1
ATOM 5751 C C . HIS A 1 704 ? -17.236 4.495 13.434 1.00 97.56 704 HIS A C 1
ATOM 5753 O O . HIS A 1 704 ? -18.180 4.064 12.778 1.00 97.56 704 HIS A O 1
ATOM 5759 N N . SER A 1 705 ? -16.045 4.720 12.881 1.00 97.94 705 SER A N 1
ATOM 5760 C CA . SER A 1 705 ? -15.802 4.524 11.449 1.00 97.94 705 SER A CA 1
ATOM 5761 C C . SER A 1 705 ? -15.972 3.055 11.025 1.00 97.94 705 SER A C 1
ATOM 5763 O O . SER A 1 705 ? -16.523 2.786 9.957 1.00 97.94 705 SER A O 1
ATOM 5765 N N . LEU A 1 706 ? -15.531 2.105 11.860 1.00 98.50 706 LEU A N 1
ATOM 5766 C CA . LEU A 1 706 ? -15.648 0.665 11.609 1.00 98.50 706 LEU A CA 1
ATOM 5767 C C . LEU A 1 706 ? -17.091 0.181 11.704 1.00 98.50 706 LEU A C 1
ATOM 5769 O O . LEU A 1 706 ? -17.541 -0.563 10.837 1.00 98.50 706 LEU A O 1
ATOM 5773 N N . SER A 1 707 ? -17.825 0.615 12.724 1.00 98.25 707 SER A N 1
ATOM 5774 C CA . SER A 1 707 ? -19.233 0.251 12.889 1.00 98.25 707 SER A CA 1
ATOM 5775 C C . SER A 1 707 ? -20.123 0.847 11.801 1.00 98.25 707 SER A C 1
ATOM 5777 O O . SER A 1 707 ? -20.952 0.123 11.258 1.00 98.25 707 SER A O 1
ATOM 5779 N N . ALA A 1 708 ? -19.886 2.095 11.383 1.00 97.69 708 ALA A N 1
ATOM 5780 C CA . ALA A 1 708 ? -20.559 2.687 10.226 1.00 97.69 708 ALA A CA 1
ATOM 5781 C C . ALA A 1 708 ? -20.266 1.905 8.932 1.00 97.69 708 ALA A C 1
ATOM 5783 O O . ALA A 1 708 ? -21.184 1.551 8.196 1.00 97.69 708 ALA A O 1
ATOM 5784 N N . TYR A 1 709 ? -18.999 1.550 8.682 1.00 98.25 709 TYR A N 1
ATOM 5785 C CA . TYR A 1 709 ? -18.634 0.693 7.549 1.00 98.25 709 TYR A CA 1
ATOM 5786 C C . TYR A 1 709 ? -19.338 -0.671 7.613 1.00 98.25 709 TYR A C 1
ATOM 5788 O O . TYR A 1 709 ? -19.923 -1.116 6.625 1.00 98.25 709 TYR A O 1
ATOM 5796 N N . ARG A 1 710 ? -19.322 -1.327 8.780 1.00 98.19 710 ARG A N 1
ATOM 5797 C CA . ARG A 1 710 ? -19.994 -2.611 9.022 1.00 98.19 710 ARG A CA 1
ATOM 5798 C C . ARG A 1 710 ? -21.504 -2.515 8.853 1.00 98.19 710 ARG A C 1
ATOM 5800 O O . ARG A 1 710 ? -22.103 -3.467 8.364 1.00 98.19 710 ARG A O 1
ATOM 5807 N N . HIS A 1 711 ? -22.115 -1.393 9.203 1.00 97.38 711 HIS A N 1
ATOM 5808 C CA . HIS A 1 711 ? -23.519 -1.149 8.918 1.00 97.38 711 HIS A CA 1
ATOM 5809 C C . HIS A 1 711 ? -23.780 -1.079 7.408 1.00 97.38 711 HIS A C 1
ATOM 5811 O O . HIS A 1 711 ? -24.616 -1.827 6.906 1.00 97.38 711 HIS A O 1
ATOM 5817 N N . GLU A 1 712 ? -22.998 -0.297 6.660 1.00 96.94 712 GLU A N 1
ATOM 5818 C CA . GLU A 1 712 ? -23.177 -0.148 5.207 1.00 96.94 712 GLU A CA 1
ATOM 5819 C C . GLU A 1 712 ? -22.920 -1.433 4.420 1.00 96.94 712 GLU A C 1
ATOM 5821 O O . GLU A 1 712 ? -23.592 -1.701 3.423 1.00 96.94 712 GLU A O 1
ATOM 5826 N N . VAL A 1 713 ? -21.980 -2.270 4.867 1.00 96.25 713 VAL A N 1
ATOM 5827 C CA . VAL A 1 713 ? -21.831 -3.600 4.271 1.00 96.25 713 VAL A CA 1
ATOM 5828 C C . VAL A 1 713 ? -22.910 -4.570 4.762 1.00 96.25 713 VAL A C 1
ATOM 5830 O O . VAL A 1 713 ? -23.065 -5.622 4.160 1.00 96.25 713 VAL A O 1
ATOM 5833 N N . GLY A 1 714 ? -23.693 -4.267 5.797 1.00 95.88 714 GLY A N 1
ATOM 5834 C CA . GLY A 1 714 ? -24.760 -5.136 6.309 1.00 95.88 714 GLY A CA 1
ATOM 5835 C C . GLY A 1 714 ? -24.272 -6.237 7.256 1.00 95.88 714 GLY A C 1
ATOM 5836 O O . GLY A 1 714 ? -24.787 -7.351 7.223 1.00 95.88 714 GLY A O 1
ATOM 5837 N N . VAL A 1 715 ? -23.234 -5.954 8.043 1.00 97.00 715 VAL A N 1
ATOM 5838 C CA . VAL A 1 715 ? -22.784 -6.756 9.197 1.00 97.00 715 VAL A CA 1
ATOM 5839 C C . VAL A 1 715 ? -23.514 -6.322 10.471 1.00 97.00 715 VAL A C 1
ATOM 5841 O O . VAL A 1 715 ? -23.876 -7.174 11.276 1.00 97.00 715 VAL A O 1
ATOM 5844 N N . ILE A 1 716 ? -23.767 -5.018 10.641 1.00 96.56 716 ILE A N 1
ATOM 5845 C CA . ILE A 1 716 ? -24.523 -4.478 11.782 1.00 96.56 716 ILE A CA 1
ATOM 5846 C C . ILE A 1 716 ? -25.893 -3.971 11.293 1.00 96.56 716 ILE A C 1
ATOM 5848 O O . ILE A 1 716 ? -25.945 -3.067 10.456 1.00 96.56 716 ILE A O 1
ATOM 5852 N N . PRO A 1 717 ? -27.015 -4.518 11.795 1.00 96.56 717 PRO A N 1
ATOM 5853 C CA . PRO A 1 717 ? -28.358 -4.170 11.331 1.00 96.56 717 PRO A CA 1
ATOM 5854 C C . PRO A 1 717 ? -28.963 -2.946 12.028 1.00 96.56 717 PRO A C 1
ATOM 5856 O O . PRO A 1 717 ? -30.182 -2.773 12.015 1.00 96.56 717 PRO A O 1
ATOM 5859 N N . TYR A 1 718 ? -28.164 -2.085 12.643 1.00 96.12 718 TYR A N 1
ATOM 5860 C CA . TYR A 1 718 ? -28.647 -0.882 13.310 1.00 96.12 718 TYR A CA 1
ATOM 5861 C C . TYR A 1 718 ? -27.631 0.247 13.213 1.00 96.12 718 TYR A C 1
ATOM 5863 O O . TYR A 1 718 ? -26.437 0.011 13.038 1.00 96.12 718 TYR A O 1
ATOM 5871 N N . GLU A 1 719 ? -28.136 1.464 13.345 1.00 95.56 719 GLU A N 1
ATOM 5872 C CA . GLU A 1 719 ? -27.346 2.684 13.452 1.00 95.56 719 GLU A CA 1
ATOM 5873 C C . GLU A 1 719 ? -27.740 3.443 14.720 1.00 95.56 719 GLU A C 1
ATOM 5875 O O . GLU A 1 719 ? -28.838 3.262 15.256 1.00 95.56 719 GLU A O 1
ATOM 5880 N N . ALA A 1 720 ? -26.830 4.279 15.209 1.00 94.69 720 ALA A N 1
ATOM 5881 C CA . ALA A 1 720 ? -27.055 5.119 16.372 1.00 94.69 720 ALA A CA 1
ATOM 5882 C C . ALA A 1 720 ? -26.391 6.489 16.205 1.00 94.69 720 ALA A C 1
ATOM 5884 O O . ALA A 1 720 ? -25.317 6.605 15.610 1.00 94.69 720 ALA A O 1
ATOM 5885 N N . GLU A 1 721 ? -27.014 7.516 16.771 1.00 93.44 721 GLU A N 1
ATOM 5886 C CA . GLU A 1 721 ? -26.540 8.899 16.734 1.00 93.44 721 GLU A CA 1
ATOM 5887 C C . GLU A 1 721 ? -26.746 9.598 18.083 1.00 93.44 721 GLU A C 1
ATOM 5889 O O . GLU A 1 721 ? -27.616 9.220 18.871 1.00 93.44 721 GLU A O 1
ATOM 5894 N N . ILE A 1 722 ? -25.934 10.627 18.351 1.00 90.19 722 ILE A N 1
ATOM 5895 C CA . ILE A 1 722 ? -26.084 11.511 19.515 1.00 90.19 722 ILE A CA 1
ATOM 5896 C C . ILE A 1 722 ? -26.359 12.930 19.038 1.00 90.19 722 ILE A C 1
ATOM 5898 O O . ILE A 1 722 ? -25.590 13.499 18.261 1.00 90.19 722 ILE A O 1
ATOM 5902 N N . THR A 1 723 ? -27.386 13.545 19.613 1.00 88.44 723 THR A N 1
ATOM 5903 C CA . THR A 1 723 ? -27.658 14.979 19.491 1.00 88.44 723 THR A CA 1
ATOM 5904 C C . THR A 1 723 ? -27.658 15.634 20.869 1.00 88.44 723 THR A C 1
ATOM 5906 O O . THR A 1 723 ? -28.008 15.013 21.871 1.00 88.44 723 THR A O 1
ATOM 5909 N N . PHE A 1 724 ? -27.222 16.890 20.935 1.00 83.44 724 PHE A N 1
ATOM 5910 C CA . PHE A 1 724 ? -27.325 17.704 22.144 1.00 83.44 724 PHE A CA 1
ATOM 5911 C C . PHE A 1 724 ? -28.518 18.647 22.037 1.00 83.44 724 PHE A C 1
ATOM 5913 O O . PHE A 1 724 ? -28.806 19.161 20.957 1.00 83.44 724 PHE A O 1
ATOM 5920 N N . ASN A 1 725 ? -29.152 18.916 23.176 1.00 80.75 725 ASN A N 1
ATOM 5921 C CA . ASN A 1 725 ? -30.066 20.041 23.313 1.00 80.75 725 ASN A CA 1
ATOM 5922 C C . ASN A 1 725 ? -29.267 21.355 23.386 1.00 80.75 725 ASN A C 1
ATOM 5924 O O . ASN A 1 725 ? -28.051 21.356 23.595 1.00 80.75 725 ASN A O 1
ATOM 5928 N N . GLU A 1 726 ? -29.958 22.491 23.270 1.00 75.94 726 GLU A N 1
ATOM 5929 C CA . GLU A 1 726 ? -29.344 23.830 23.300 1.00 75.94 726 GLU A CA 1
ATOM 5930 C C . GLU A 1 726 ? -28.480 24.078 24.553 1.00 75.94 726 GLU A C 1
ATOM 5932 O O . GLU A 1 726 ? -27.467 24.782 24.500 1.00 75.94 726 GLU A O 1
ATOM 5937 N N . ASP A 1 727 ? -28.825 23.439 25.677 1.00 75.00 727 ASP A N 1
ATOM 5938 C CA . ASP A 1 727 ? -28.104 23.542 26.948 1.00 75.00 727 ASP A CA 1
ATOM 5939 C C . ASP A 1 727 ? -26.693 22.913 26.928 1.00 75.00 727 ASP A C 1
ATOM 5941 O O . ASP A 1 727 ? -25.895 23.178 27.833 1.00 75.00 727 ASP A O 1
ATOM 5945 N N . ASN A 1 728 ? -26.364 22.106 25.906 1.00 71.81 728 ASN A N 1
ATOM 5946 C CA . ASN A 1 728 ? -25.131 21.318 25.786 1.00 71.81 728 ASN A CA 1
ATOM 5947 C C . ASN A 1 728 ? -24.795 20.478 27.041 1.00 71.81 728 ASN A C 1
ATOM 5949 O O . ASN A 1 728 ? -23.621 20.214 27.322 1.00 71.81 728 ASN A O 1
ATOM 5953 N N . LYS A 1 729 ? -25.813 20.091 27.814 1.00 78.44 729 LYS A N 1
ATOM 5954 C CA . LYS A 1 729 ? -25.711 19.265 29.032 1.00 78.44 729 LYS A CA 1
ATOM 5955 C C . LYS A 1 729 ? -26.631 18.058 28.966 1.00 78.44 729 LYS A C 1
ATOM 5957 O O . LYS A 1 729 ? -26.284 16.990 29.465 1.00 78.44 729 LYS A O 1
ATOM 5962 N N . THR A 1 730 ? -27.787 18.236 28.345 1.00 86.00 730 THR A N 1
ATOM 5963 C CA . THR A 1 730 ? -28.764 17.193 28.084 1.00 86.00 730 THR A CA 1
ATOM 5964 C C . THR A 1 730 ? -28.696 16.840 26.607 1.00 86.00 730 THR A C 1
ATOM 5966 O O . THR A 1 730 ? -28.572 17.715 25.749 1.00 86.00 730 THR A O 1
ATOM 5969 N N . GLY A 1 731 ? -28.765 15.556 26.292 1.00 88.56 731 GLY A N 1
ATOM 5970 C CA . GLY A 1 731 ? -28.775 15.101 24.912 1.00 88.56 731 GLY A CA 1
ATOM 5971 C C . GLY A 1 731 ? -29.662 13.890 24.712 1.00 88.56 731 GLY A C 1
ATOM 5972 O O . GLY A 1 731 ? -30.267 13.363 25.649 1.00 88.56 731 GLY A O 1
ATOM 5973 N N . LYS A 1 732 ? -29.734 13.472 23.456 1.00 91.50 732 LYS A N 1
ATOM 5974 C CA . LYS A 1 732 ? -30.570 12.387 22.983 1.00 91.50 732 LYS A CA 1
ATOM 5975 C C . LYS A 1 732 ? -29.735 11.401 22.184 1.00 91.50 732 LYS A C 1
ATOM 5977 O O . LYS A 1 732 ? -28.962 11.803 21.315 1.00 91.50 732 LYS A O 1
ATOM 5982 N N . ILE A 1 733 ? -29.901 10.125 22.496 1.00 93.75 733 ILE A N 1
ATOM 5983 C CA . ILE A 1 733 ? -29.390 9.007 21.714 1.00 93.75 733 ILE A CA 1
ATOM 5984 C C . ILE A 1 733 ? -30.557 8.443 20.924 1.00 93.75 733 ILE A C 1
ATOM 5986 O O . ILE A 1 733 ? -31.549 8.027 21.521 1.00 93.75 733 ILE A O 1
ATOM 5990 N N . THR A 1 734 ? -30.423 8.409 19.605 1.00 95.75 734 THR A N 1
ATOM 5991 C CA . THR A 1 734 ? -31.390 7.771 18.709 1.00 95.75 734 THR A CA 1
ATOM 5992 C C . THR A 1 734 ? -30.767 6.489 18.183 1.00 95.75 734 THR A C 1
ATOM 5994 O O . THR A 1 734 ? -29.629 6.514 17.718 1.00 95.75 734 THR A O 1
ATOM 5997 N N . ILE A 1 735 ? -31.489 5.373 18.262 1.00 96.81 735 ILE A N 1
ATOM 5998 C CA . ILE A 1 735 ? -31.077 4.092 17.682 1.00 96.81 735 ILE A CA 1
ATOM 5999 C C . ILE A 1 735 ? -32.155 3.605 16.735 1.00 96.81 735 ILE A C 1
ATOM 6001 O O . ILE A 1 735 ? -33.324 3.511 17.109 1.00 96.81 735 ILE A O 1
ATOM 6005 N N . THR A 1 736 ? -31.730 3.241 15.532 1.00 97.31 736 THR A N 1
ATOM 6006 C CA . THR A 1 736 ? -32.606 2.781 14.461 1.00 97.31 736 THR A CA 1
ATOM 6007 C C . THR A 1 736 ? -32.257 1.349 14.097 1.00 97.31 736 THR A C 1
ATOM 6009 O O . THR A 1 736 ? -31.147 1.061 13.649 1.00 97.31 736 THR A O 1
ATOM 6012 N N . ASN A 1 737 ? -33.213 0.433 14.250 1.00 97.44 737 ASN A N 1
ATOM 6013 C CA . ASN A 1 737 ? -33.099 -0.906 13.688 1.00 97.44 737 ASN A CA 1
ATOM 6014 C C . ASN A 1 737 ? -33.360 -0.841 12.181 1.00 97.44 737 ASN A C 1
ATOM 6016 O O . ASN A 1 737 ? -34.460 -0.540 11.736 1.00 97.44 737 ASN A O 1
ATOM 6020 N N . THR A 1 738 ? -32.362 -1.168 11.375 1.00 96.25 738 THR A N 1
ATOM 6021 C CA . THR A 1 738 ? -32.460 -1.116 9.909 1.00 96.25 738 THR A CA 1
ATOM 6022 C C . THR A 1 738 ? -32.867 -2.453 9.291 1.00 96.25 738 THR A C 1
ATOM 6024 O O . THR A 1 738 ? -33.107 -2.526 8.085 1.00 96.25 738 THR A O 1
ATOM 6027 N N . SER A 1 739 ? -33.017 -3.514 10.086 1.00 94.94 739 SER A N 1
ATOM 6028 C CA . SER A 1 739 ? -33.405 -4.842 9.602 1.00 94.94 739 SER A CA 1
ATOM 6029 C C . SER A 1 739 ? -34.914 -5.096 9.630 1.00 94.94 739 SER A C 1
ATOM 6031 O O . SER A 1 739 ? -35.706 -4.315 10.156 1.00 94.94 739 SER A O 1
ATOM 6033 N N . ALA A 1 740 ? -35.315 -6.220 9.033 1.00 95.31 740 ALA A N 1
ATOM 6034 C CA . ALA A 1 740 ? -36.681 -6.740 9.081 1.00 95.31 740 ALA A CA 1
ATOM 6035 C C . ALA A 1 740 ? -36.961 -7.606 10.327 1.00 95.31 740 ALA A C 1
ATOM 6037 O O . ALA A 1 740 ? -38.048 -8.164 10.451 1.00 95.31 740 ALA A O 1
ATOM 6038 N N . GLN A 1 741 ? -35.992 -7.753 11.235 1.00 94.75 741 GLN A N 1
ATOM 6039 C CA . GLN A 1 741 ? -36.105 -8.594 12.426 1.00 94.75 741 GLN A CA 1
ATOM 6040 C C . GLN A 1 741 ? -35.998 -7.746 13.689 1.00 94.75 741 GLN A C 1
ATOM 6042 O O . GLN A 1 741 ? -35.381 -6.685 13.677 1.00 94.75 741 GLN A O 1
ATOM 6047 N N . ALA A 1 742 ? -36.599 -8.203 14.786 1.00 95.31 742 ALA A N 1
ATOM 6048 C CA . ALA A 1 742 ? -36.448 -7.537 16.074 1.00 95.31 742 ALA A CA 1
ATOM 6049 C C . ALA A 1 742 ? -35.059 -7.813 16.672 1.00 95.31 742 ALA A C 1
ATOM 6051 O O . ALA A 1 742 ? -34.606 -8.957 16.692 1.00 95.31 742 ALA A O 1
ATOM 6052 N N . LEU A 1 743 ? -34.426 -6.776 17.213 1.00 95.81 743 LEU A N 1
ATOM 6053 C CA . LEU A 1 743 ? -33.177 -6.854 17.964 1.00 95.81 743 LEU A CA 1
ATOM 6054 C C . LEU A 1 743 ? -33.499 -6.955 19.455 1.00 95.81 743 LEU A C 1
ATOM 6056 O O . LEU A 1 743 ? -34.302 -6.180 19.978 1.00 95.81 743 LEU A O 1
ATOM 6060 N N . LYS A 1 744 ? -32.885 -7.917 20.140 1.00 95.31 744 LYS A N 1
ATOM 6061 C CA . LYS A 1 744 ? -33.107 -8.190 21.567 1.00 95.31 744 LYS A CA 1
ATOM 6062 C C . LYS A 1 744 ? -31.827 -7.973 22.361 1.00 95.31 744 LYS A C 1
ATOM 6064 O O . LYS A 1 744 ? -30.735 -8.010 21.794 1.00 95.31 744 LYS A O 1
ATOM 6069 N N . ASP A 1 745 ? -31.992 -7.775 23.668 1.00 95.50 745 ASP A N 1
ATOM 6070 C CA . ASP A 1 745 ? -30.890 -7.608 24.623 1.00 95.50 745 ASP A CA 1
ATOM 6071 C C . ASP A 1 745 ? -29.899 -6.502 24.224 1.00 95.50 745 ASP A C 1
ATOM 6073 O O . ASP A 1 745 ? -28.702 -6.614 24.472 1.00 95.50 745 ASP A O 1
ATOM 6077 N N . MET A 1 746 ? -30.406 -5.439 23.596 1.00 96.25 746 MET A N 1
ATOM 6078 C CA . MET A 1 746 ? -29.611 -4.270 23.239 1.00 96.25 746 MET A CA 1
ATOM 6079 C C . MET A 1 746 ? -29.216 -3.516 24.506 1.00 96.25 746 MET A C 1
ATOM 6081 O O . MET A 1 746 ? -30.057 -3.329 25.390 1.00 96.25 746 MET A O 1
ATOM 6085 N N . LYS A 1 747 ? -27.980 -3.027 24.563 1.00 95.88 747 LYS A N 1
ATOM 6086 C CA . LYS A 1 747 ? -27.482 -2.155 25.628 1.00 95.88 747 LYS A CA 1
ATOM 6087 C C . LYS A 1 747 ? -26.770 -0.948 25.020 1.00 95.88 747 LYS A C 1
ATOM 6089 O O . LYS A 1 747 ? -26.222 -1.020 23.927 1.00 95.88 747 LYS A O 1
ATOM 6094 N N . ILE A 1 748 ? -26.828 0.186 25.716 1.00 95.00 748 ILE A N 1
ATOM 6095 C CA . ILE A 1 748 ? -26.046 1.385 25.402 1.00 95.00 748 ILE A CA 1
ATOM 6096 C C . ILE A 1 748 ? -25.084 1.608 26.558 1.00 95.00 748 ILE A C 1
ATOM 6098 O O . ILE A 1 748 ? -25.488 1.589 27.718 1.00 95.00 748 ILE A O 1
ATOM 6102 N N . THR A 1 749 ? -23.814 1.822 26.239 1.00 93.38 749 THR A N 1
ATOM 6103 C CA . THR A 1 749 ? -22.772 2.055 27.234 1.00 93.38 749 THR A CA 1
ATOM 6104 C C . THR A 1 749 ? -21.998 3.318 26.896 1.00 93.38 749 THR A C 1
ATOM 6106 O O . THR A 1 749 ? -21.583 3.529 25.754 1.00 93.38 749 THR A O 1
ATOM 6109 N N . PHE A 1 750 ? -21.781 4.156 27.904 1.00 91.56 750 PHE A N 1
ATOM 6110 C CA . PHE A 1 750 ? -20.911 5.317 27.801 1.00 91.56 750 PHE A CA 1
ATOM 6111 C C . PHE A 1 750 ? -19.465 4.909 27.536 1.00 91.56 750 PHE A C 1
ATOM 6113 O O . PHE A 1 750 ? -18.911 4.030 28.200 1.00 91.56 750 PHE A O 1
ATOM 6120 N N . SER A 1 751 ? -18.833 5.576 26.575 1.00 89.94 751 SER A N 1
ATOM 6121 C CA . SER A 1 751 ? -17.421 5.392 26.284 1.00 89.94 751 SER A CA 1
ATOM 6122 C C . SER A 1 751 ? -16.593 6.411 27.072 1.00 89.94 751 SER A C 1
ATOM 6124 O O . SER A 1 751 ? -16.634 7.598 26.739 1.00 89.94 751 SER A O 1
ATOM 6126 N N . PRO A 1 752 ? -15.789 5.992 28.066 1.00 78.81 752 PRO A N 1
ATOM 6127 C CA . PRO A 1 752 ? -15.031 6.927 28.885 1.00 78.81 752 PRO A CA 1
ATOM 6128 C C . PRO A 1 752 ? -13.977 7.691 28.066 1.00 78.81 752 PRO A C 1
ATOM 6130 O O . PRO A 1 752 ? -13.003 7.130 27.553 1.00 78.81 752 PRO A O 1
ATOM 6133 N N . THR A 1 753 ? -14.140 9.011 27.988 1.00 86.25 753 THR A N 1
ATOM 6134 C CA . THR A 1 753 ? -13.139 9.947 27.458 1.00 86.25 753 THR A CA 1
ATOM 6135 C C . THR A 1 753 ? -12.678 10.884 28.575 1.00 86.25 753 THR A C 1
ATOM 6137 O O . THR A 1 753 ? -13.447 11.183 29.487 1.00 86.25 753 THR A O 1
ATOM 6140 N N . PRO A 1 754 ? -11.426 11.379 28.559 1.00 84.88 754 PRO A N 1
ATOM 6141 C CA . PRO A 1 754 ? -10.956 12.295 29.603 1.00 84.88 754 PRO A CA 1
ATOM 6142 C C . PRO A 1 754 ? -11.692 13.642 29.586 1.00 84.88 754 PRO A C 1
ATOM 6144 O O . PRO A 1 754 ? -11.594 14.412 30.540 1.00 84.88 754 PRO A O 1
ATOM 6147 N N . SER A 1 755 ? -12.400 13.949 28.497 1.00 84.62 755 SER A N 1
ATOM 6148 C CA . SER A 1 755 ? -13.062 15.232 28.306 1.00 84.62 755 SER A CA 1
ATOM 6149 C C . SER A 1 755 ? -14.483 15.286 28.855 1.00 84.62 755 SER A C 1
ATOM 6151 O O . SER A 1 755 ? -14.966 16.387 29.115 1.00 84.62 755 SER A O 1
ATOM 6153 N N . TRP A 1 756 ? -15.140 14.142 29.053 1.00 85.00 756 TRP A N 1
ATOM 6154 C CA . TRP A 1 756 ? -16.542 14.084 29.456 1.00 85.00 756 TRP A CA 1
ATOM 6155 C C . TRP A 1 756 ? -16.768 13.155 30.642 1.00 85.00 756 TRP A C 1
ATOM 6157 O O . TRP A 1 756 ? -16.189 12.077 30.743 1.00 85.00 756 TRP A O 1
ATOM 6167 N N . GLN A 1 757 ? -17.659 13.586 31.527 1.00 83.75 757 GLN A N 1
ATOM 6168 C CA . GLN A 1 757 ? -18.202 12.790 32.614 1.00 83.75 757 GLN A CA 1
ATOM 6169 C C . GLN A 1 757 ? -19.697 12.611 32.385 1.00 83.75 757 GLN A C 1
ATOM 6171 O O . GLN A 1 757 ? -20.427 13.581 32.161 1.00 83.75 757 GLN A O 1
ATOM 6176 N N . GLN A 1 758 ? -20.142 11.367 32.460 1.00 81.12 758 GLN A N 1
ATOM 6177 C CA . GLN A 1 758 ? -21.554 11.032 32.492 1.00 81.12 758 GLN A CA 1
ATOM 6178 C C . GLN A 1 758 ? -22.132 11.370 33.868 1.00 81.12 758 GLN A C 1
ATOM 6180 O O . GLN A 1 758 ? -21.507 11.077 34.887 1.00 81.12 758 GLN A O 1
ATOM 6185 N N . LEU A 1 759 ? -23.288 12.036 33.888 1.00 79.50 759 LEU A N 1
ATOM 6186 C CA . LEU A 1 759 ? -23.921 12.511 35.120 1.00 79.50 759 LEU A CA 1
ATOM 6187 C C . LEU A 1 759 ? -25.146 11.696 35.513 1.00 79.50 759 LEU A C 1
ATOM 6189 O O . LEU A 1 759 ? -25.353 11.467 36.700 1.00 79.50 759 LEU A O 1
ATOM 6193 N N . ASP A 1 760 ? -25.973 11.333 34.535 1.00 70.69 760 ASP A N 1
ATOM 6194 C CA . ASP A 1 760 ? -27.245 10.658 34.767 1.00 70.69 760 ASP A CA 1
ATOM 6195 C C . ASP A 1 760 ? -27.763 10.076 33.448 1.00 70.69 760 ASP A C 1
ATOM 6197 O O . ASP A 1 760 ? -27.769 10.773 32.425 1.00 70.69 760 ASP A O 1
ATOM 6201 N N . ASP A 1 761 ? -28.226 8.832 33.489 1.00 66.06 761 ASP A N 1
ATOM 6202 C CA . ASP A 1 761 ? -28.736 8.107 32.333 1.00 66.06 761 ASP A CA 1
ATOM 6203 C C . ASP A 1 761 ? -30.148 7.615 32.622 1.00 66.06 761 ASP A C 1
ATOM 6205 O O . ASP A 1 761 ? -30.350 6.669 33.378 1.00 66.06 761 ASP A O 1
ATOM 6209 N N . ASN A 1 762 ? -31.131 8.165 31.909 1.00 79.75 762 ASN A N 1
ATOM 6210 C CA . ASN A 1 762 ? -32.425 7.497 31.746 1.00 79.75 762 ASN A CA 1
ATOM 6211 C C . ASN A 1 762 ? -32.327 6.424 30.644 1.00 79.75 762 ASN A C 1
ATOM 6213 O O . ASN A 1 762 ? -33.214 6.294 29.797 1.00 79.75 762 ASN A O 1
ATOM 6217 N N . ILE A 1 763 ? -31.215 5.686 30.619 1.00 84.94 763 ILE A N 1
ATOM 6218 C CA . ILE A 1 763 ? -30.940 4.620 29.662 1.00 84.94 763 ILE A CA 1
ATOM 6219 C C . ILE A 1 763 ? -31.169 3.291 30.388 1.00 84.94 763 ILE A C 1
ATOM 6221 O O . ILE A 1 763 ? -30.502 3.026 31.386 1.00 84.94 763 ILE A O 1
ATOM 6225 N N . PRO A 1 764 ? -32.110 2.445 29.935 1.00 87.44 764 PRO A N 1
ATOM 6226 C CA . PRO A 1 764 ? -32.330 1.150 30.560 1.00 87.44 764 PRO A CA 1
ATOM 6227 C C . PRO A 1 764 ? -31.122 0.233 30.336 1.00 87.44 764 PRO A C 1
ATOM 6229 O O . PRO A 1 764 ? -30.546 0.224 29.248 1.00 87.44 764 PRO A O 1
ATOM 6232 N N . ASP A 1 765 ? -30.809 -0.610 31.325 1.00 88.56 765 ASP A N 1
ATOM 6233 C CA . ASP A 1 765 ? -29.708 -1.587 31.248 1.00 88.56 765 ASP A CA 1
ATOM 6234 C C . ASP A 1 765 ? -29.784 -2.475 29.999 1.00 88.56 765 ASP A C 1
ATOM 6236 O O . ASP A 1 765 ? -28.760 -2.853 29.425 1.00 88.56 765 ASP A O 1
ATOM 6240 N N . LYS A 1 766 ? -31.014 -2.825 29.599 1.00 94.31 766 LYS A N 1
ATOM 6241 C CA . LYS A 1 766 ? -31.329 -3.582 28.391 1.00 94.31 766 LYS A CA 1
ATOM 6242 C C . LYS A 1 766 ? -32.641 -3.123 27.771 1.00 94.31 766 LYS A C 1
ATOM 6244 O O . LYS A 1 766 ? -33.595 -2.789 28.473 1.00 94.31 766 LYS A O 1
ATOM 6249 N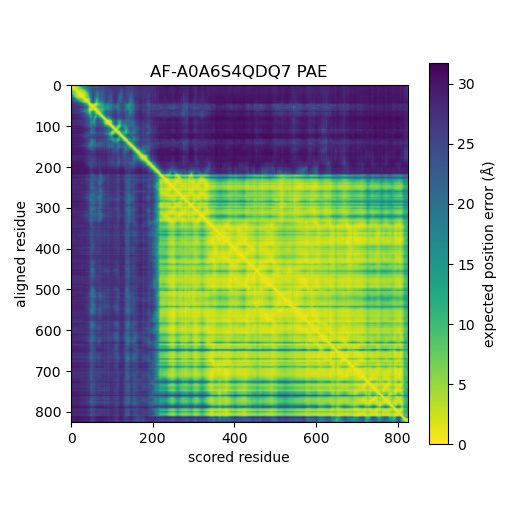 N . PHE A 1 767 ? -32.732 -3.205 26.451 1.00 95.38 767 PHE A N 1
ATOM 6250 C CA . PHE A 1 767 ? -33.967 -2.983 25.705 1.00 95.38 767 PHE A CA 1
ATOM 6251 C C . PHE A 1 767 ? -34.035 -3.870 24.455 1.00 95.38 767 PHE A C 1
ATOM 6253 O O . PHE A 1 767 ? -33.126 -4.633 24.137 1.00 95.38 767 PHE A O 1
ATOM 6260 N N . SER A 1 768 ? -35.166 -3.816 23.760 1.00 95.75 768 SER A N 1
ATOM 6261 C CA . SER A 1 768 ? -35.349 -4.425 22.441 1.00 95.75 768 SER A CA 1
ATOM 6262 C C . SER A 1 768 ? -35.810 -3.362 21.451 1.00 95.75 768 SER A C 1
ATOM 6264 O O . SER A 1 768 ? -36.373 -2.345 21.868 1.00 95.75 768 SER A O 1
ATOM 6266 N N . LEU A 1 769 ? -35.558 -3.620 20.170 1.00 96.19 769 LEU A N 1
ATOM 6267 C CA . LEU A 1 769 ? -36.041 -2.840 19.036 1.00 96.19 769 LEU A CA 1
ATOM 6268 C C . LEU A 1 769 ? -36.820 -3.775 18.114 1.00 96.19 769 LEU A C 1
ATOM 6270 O O . LEU A 1 769 ? -36.258 -4.735 17.590 1.00 96.19 769 LEU A O 1
ATOM 6274 N N . ALA A 1 770 ? -38.099 -3.515 17.890 1.00 97.12 770 ALA A N 1
ATOM 6275 C CA . ALA A 1 770 ? -38.870 -4.150 16.837 1.00 97.12 770 ALA A CA 1
ATOM 6276 C C . ALA A 1 770 ? -38.240 -3.874 15.461 1.00 97.12 770 ALA A C 1
ATOM 6278 O O . ALA A 1 770 ? -37.382 -3.001 15.293 1.00 97.12 770 ALA A O 1
ATOM 6279 N N . ALA A 1 771 ? -38.638 -4.664 14.463 1.00 96.88 771 ALA A N 1
ATOM 6280 C CA . ALA A 1 771 ? -38.199 -4.460 13.088 1.00 96.88 771 ALA A CA 1
ATOM 6281 C C . ALA A 1 771 ? -38.503 -3.021 12.652 1.00 96.88 771 ALA A C 1
ATOM 6283 O O . ALA A 1 771 ? -39.625 -2.553 12.838 1.00 96.88 771 ALA A O 1
ATOM 6284 N N . LYS A 1 772 ? -37.509 -2.335 12.077 1.00 96.56 772 LYS A N 1
ATOM 6285 C CA . LYS A 1 772 ? -37.626 -0.934 11.636 1.00 96.56 772 LYS A CA 1
ATOM 6286 C C . LYS A 1 772 ? -37.950 0.086 12.742 1.00 96.56 772 LYS A C 1
ATOM 6288 O O . LYS A 1 772 ? -38.246 1.233 12.424 1.00 96.56 772 LYS A O 1
ATOM 6293 N N . GLU A 1 773 ? -37.895 -0.298 14.020 1.00 97.88 773 GLU A N 1
ATOM 6294 C CA . GLU A 1 773 ? -38.148 0.622 15.133 1.00 97.88 773 GLU A CA 1
ATOM 6295 C C . GLU A 1 773 ? -37.016 1.646 15.274 1.00 97.88 773 GLU A C 1
ATOM 6297 O O . GLU A 1 773 ? -35.832 1.310 15.169 1.00 97.88 773 GLU A O 1
ATOM 6302 N N . VAL A 1 774 ? -37.410 2.884 15.570 1.00 97.38 774 VAL A N 1
ATOM 6303 C CA . VAL A 1 774 ? -36.533 3.957 16.038 1.00 97.38 774 VAL A CA 1
ATOM 6304 C C . VAL A 1 774 ? -36.850 4.206 17.504 1.00 97.38 774 VAL A C 1
ATOM 6306 O O . VAL A 1 774 ? -38.014 4.395 17.861 1.00 97.38 774 VAL A O 1
ATOM 6309 N N . LYS A 1 775 ? -35.825 4.208 18.353 1.00 96.62 775 LYS A N 1
ATOM 6310 C CA . LYS A 1 775 ? -35.972 4.441 19.788 1.00 96.62 775 LYS A CA 1
ATOM 6311 C C . LYS A 1 775 ? -35.007 5.497 20.272 1.00 96.62 775 LYS A C 1
ATOM 6313 O O . LYS A 1 775 ? -33.897 5.631 19.766 1.00 96.62 775 LYS A O 1
ATOM 6318 N N . GLU A 1 776 ? -35.449 6.228 21.280 1.00 95.44 776 GLU A N 1
ATOM 6319 C CA . GLU A 1 776 ? -34.784 7.430 21.741 1.00 95.44 776 GLU A CA 1
ATOM 6320 C C . GLU A 1 776 ? -34.566 7.377 23.250 1.00 95.44 776 GLU A C 1
ATOM 6322 O O . GLU A 1 776 ? -35.455 6.980 24.007 1.00 95.44 776 GLU A O 1
ATOM 6327 N N . PHE A 1 777 ? -33.383 7.800 23.683 1.00 93.88 777 PHE A N 1
ATOM 6328 C CA . PHE A 1 777 ? -32.981 7.815 25.083 1.00 93.88 777 PHE A CA 1
ATOM 6329 C C . PHE A 1 777 ? -32.387 9.168 25.441 1.00 93.88 777 PHE A C 1
ATOM 6331 O O . PHE A 1 777 ? -31.637 9.748 24.659 1.00 93.88 777 PHE A O 1
ATOM 6338 N N . VAL A 1 778 ? -32.708 9.673 26.628 1.00 91.69 778 VAL A N 1
ATOM 6339 C CA . VAL A 1 778 ? -32.199 10.960 27.117 1.00 91.69 778 VAL A CA 1
ATOM 6340 C C . VAL A 1 778 ? -31.058 10.710 28.094 1.00 91.69 778 VAL A C 1
ATOM 6342 O O . VAL A 1 778 ? -31.180 9.873 28.988 1.00 91.69 778 VAL A O 1
ATOM 6345 N N . PHE A 1 779 ? -29.974 11.469 27.951 1.00 90.56 779 PHE A N 1
ATOM 6346 C CA . PHE A 1 779 ? -28.816 11.408 28.842 1.00 90.56 779 PHE A CA 1
ATOM 6347 C C . PHE A 1 779 ? -28.415 12.801 29.327 1.00 90.56 779 PHE A C 1
ATOM 6349 O O . PHE A 1 779 ? -28.750 13.819 28.707 1.00 90.56 779 PHE A O 1
ATOM 6356 N N . LYS A 1 780 ? -27.641 12.839 30.413 1.00 89.75 780 LYS A N 1
ATOM 6357 C CA . LYS A 1 780 ? -26.951 14.040 30.888 1.00 89.75 780 LYS A CA 1
ATOM 6358 C C . LYS A 1 780 ? -25.454 13.795 30.991 1.00 89.75 780 LYS A C 1
ATOM 6360 O O . LYS A 1 780 ? -24.998 12.827 31.599 1.00 89.75 780 LYS A O 1
ATOM 6365 N N . ALA A 1 781 ? -24.679 14.726 30.451 1.00 88.00 781 ALA A N 1
ATOM 6366 C CA . ALA A 1 781 ? -23.227 14.701 30.517 1.00 88.00 781 ALA A CA 1
ATOM 6367 C C . ALA A 1 781 ? -22.676 16.099 30.808 1.00 88.00 781 ALA A C 1
ATOM 6369 O O . ALA A 1 781 ? -23.283 17.116 30.474 1.00 88.00 781 ALA A O 1
ATOM 6370 N N . GLN A 1 782 ? -21.493 16.153 31.411 1.00 86.06 782 GLN A N 1
ATOM 6371 C CA . GLN A 1 782 ? -20.759 17.395 31.620 1.00 86.06 782 GLN A CA 1
ATOM 6372 C C . GLN A 1 782 ? -19.321 17.271 31.140 1.00 86.06 782 GLN A C 1
ATOM 6374 O O . GLN A 1 782 ? -18.709 16.204 31.216 1.00 86.06 782 GLN A O 1
ATOM 6379 N N . LEU A 1 783 ? -18.757 18.387 30.685 1.00 83.56 783 LEU A N 1
ATOM 6380 C CA . LEU A 1 783 ? -17.324 18.460 30.443 1.00 83.56 783 LEU A CA 1
ATOM 6381 C C . LEU A 1 783 ? -16.567 18.309 31.759 1.00 83.56 783 LEU A C 1
ATOM 6383 O O . LEU A 1 783 ? -16.935 18.907 32.773 1.00 83.56 783 LEU A O 1
ATOM 6387 N N . ALA A 1 784 ? -15.471 17.560 31.719 1.00 82.19 784 ALA A N 1
ATOM 6388 C CA . ALA A 1 784 ? -14.542 17.521 32.832 1.00 82.19 784 ALA A CA 1
ATOM 6389 C C . ALA A 1 784 ? -13.968 18.937 33.081 1.00 82.19 784 ALA A C 1
ATOM 6391 O O . ALA A 1 784 ? -13.708 19.659 32.113 1.00 82.19 784 ALA A O 1
ATOM 6392 N N . PRO A 1 785 ? -13.705 19.338 34.342 1.00 73.94 785 PRO A N 1
ATOM 6393 C CA . PRO A 1 785 ? -13.268 20.699 34.691 1.00 73.94 785 PRO A CA 1
ATOM 6394 C C . PRO A 1 785 ? -12.039 21.213 33.923 1.00 73.94 785 PRO A C 1
ATOM 6396 O O . PRO A 1 785 ? -11.892 22.414 33.724 1.00 73.94 785 PRO A O 1
ATOM 6399 N N . ASN A 1 786 ? -11.179 20.302 33.461 1.00 69.62 786 ASN A N 1
ATOM 6400 C CA . ASN A 1 786 ? -9.928 20.612 32.766 1.00 69.62 786 ASN A CA 1
ATOM 6401 C C . ASN A 1 786 ? -9.989 20.343 31.248 1.00 69.62 786 ASN A C 1
ATOM 6403 O O . ASN A 1 786 ? -8.958 20.373 30.576 1.00 69.62 786 ASN A O 1
ATOM 6407 N N . ALA A 1 787 ? -11.165 20.034 30.693 1.00 66.94 787 ALA A N 1
ATOM 6408 C CA . ALA A 1 787 ? -11.315 19.720 29.277 1.00 66.94 787 ALA A CA 1
ATOM 6409 C C . ALA A 1 787 ? -11.316 20.994 28.417 1.00 66.94 787 ALA A C 1
ATOM 6411 O O . ALA A 1 787 ? -12.101 21.918 28.640 1.00 66.94 787 ALA A O 1
ATOM 6412 N N . ALA A 1 788 ? -10.482 21.026 27.375 1.00 63.53 788 ALA A N 1
ATOM 6413 C CA . ALA A 1 788 ? -10.568 22.058 26.346 1.00 63.53 788 ALA A CA 1
ATOM 6414 C C . ALA A 1 788 ? -11.888 21.894 25.567 1.00 63.53 788 ALA A C 1
ATOM 6416 O O . ALA A 1 788 ? -12.085 20.919 24.844 1.00 63.53 788 ALA A O 1
ATOM 6417 N N . SER A 1 789 ? -12.811 22.846 25.718 1.00 60.53 789 SER A N 1
ATOM 6418 C CA . SER A 1 789 ? -14.219 22.687 25.319 1.00 60.53 789 SER A CA 1
ATOM 6419 C C . SER A 1 789 ? -14.481 22.564 23.813 1.00 60.53 789 SER A C 1
ATOM 6421 O O . SER A 1 789 ? -15.519 22.026 23.436 1.00 60.53 789 SER A O 1
ATOM 6423 N N . LYS A 1 790 ? -13.579 23.054 22.949 1.00 63.12 790 LYS A N 1
ATOM 6424 C CA . LYS A 1 790 ? -13.831 23.180 21.500 1.00 63.12 790 LYS A CA 1
ATOM 6425 C C . LYS A 1 790 ? -13.728 21.878 20.696 1.00 63.12 790 LYS A C 1
ATOM 6427 O O . LYS A 1 790 ? -14.306 21.830 19.621 1.00 63.12 790 LYS A O 1
ATOM 6432 N N . ASN A 1 791 ? -13.054 20.845 21.210 1.00 74.12 791 ASN A N 1
ATOM 6433 C CA . ASN A 1 791 ? -12.822 19.575 20.496 1.00 74.12 791 ASN A CA 1
ATOM 6434 C C . ASN A 1 791 ? -13.098 18.335 21.368 1.00 74.12 791 ASN A C 1
ATOM 6436 O O . ASN A 1 791 ? -12.646 17.242 21.054 1.00 74.12 791 ASN A O 1
ATOM 6440 N N . ALA A 1 792 ? -13.788 18.498 22.496 1.00 81.44 792 ALA A N 1
ATOM 6441 C CA . ALA A 1 792 ? -14.042 17.410 23.433 1.00 81.44 792 ALA A CA 1
ATOM 6442 C C . ALA A 1 792 ? -15.012 16.372 22.843 1.00 81.44 792 ALA A C 1
ATOM 6444 O O . ALA A 1 792 ? -16.144 16.724 22.495 1.00 81.44 792 ALA A O 1
ATOM 6445 N N . ILE A 1 793 ? -14.604 15.101 22.799 1.00 88.12 793 ILE A N 1
ATOM 6446 C CA . ILE A 1 793 ? -15.403 14.017 22.212 1.00 88.12 793 ILE A CA 1
ATOM 6447 C C . ILE A 1 793 ? -16.223 13.309 23.290 1.00 88.12 793 ILE A C 1
ATOM 6449 O O . ILE A 1 793 ? -15.675 12.728 24.230 1.00 88.12 793 ILE A O 1
ATOM 6453 N N . LEU A 1 794 ? -17.544 13.341 23.124 1.00 89.62 794 LEU A N 1
ATOM 6454 C CA . LEU A 1 794 ? -18.501 12.544 23.885 1.00 89.62 794 LEU A CA 1
ATOM 6455 C C . LEU A 1 794 ? -18.899 11.347 23.028 1.00 89.62 794 LEU A C 1
ATOM 6457 O O . LEU A 1 794 ? -19.311 11.545 21.888 1.00 89.62 794 LEU A O 1
ATOM 6461 N N . GLY A 1 795 ? -18.864 10.128 23.559 1.00 92.00 795 GLY A N 1
ATOM 6462 C CA . GLY A 1 795 ? -19.397 9.002 22.805 1.00 92.00 795 GLY A CA 1
ATOM 6463 C C . GLY A 1 795 ? -19.886 7.845 23.638 1.00 92.00 795 GLY A C 1
ATOM 6464 O O . GLY A 1 795 ? -19.682 7.763 24.848 1.00 92.00 795 GLY A O 1
ATOM 6465 N N . TYR A 1 796 ? -20.551 6.955 22.924 1.00 94.19 796 TYR A N 1
ATOM 6466 C CA . TYR A 1 796 ? -21.211 5.769 23.423 1.00 94.19 796 TYR A CA 1
ATOM 6467 C C . TYR A 1 796 ? -20.968 4.633 22.431 1.00 94.19 796 TYR A C 1
ATOM 6469 O O . TYR A 1 796 ? -20.519 4.838 21.297 1.00 94.19 796 TYR A O 1
ATOM 6477 N N . TYR A 1 797 ? -21.298 3.424 22.855 1.00 95.88 797 TYR A N 1
ATOM 6478 C CA . TYR A 1 797 ? -21.516 2.320 21.942 1.00 95.88 797 TYR A CA 1
ATOM 6479 C C . TYR A 1 797 ? -22.785 1.565 22.311 1.00 95.88 797 TYR A C 1
ATOM 6481 O O . TYR A 1 797 ? -23.175 1.513 23.478 1.00 95.88 797 TYR A O 1
ATOM 6489 N N . ALA A 1 798 ? -23.426 0.998 21.296 1.00 96.00 798 ALA A N 1
ATOM 6490 C CA . ALA A 1 798 ? -24.584 0.137 21.428 1.00 96.00 798 ALA A CA 1
ATOM 6491 C C . ALA A 1 798 ? -24.199 -1.286 21.037 1.00 96.00 798 ALA A C 1
ATOM 6493 O O . ALA A 1 798 ? -23.652 -1.508 19.953 1.00 96.00 798 ALA A O 1
ATOM 6494 N N . ASP A 1 799 ? -24.481 -2.249 21.900 1.00 93.50 799 ASP A N 1
ATOM 6495 C CA . ASP A 1 799 ? -24.116 -3.644 21.707 1.00 93.50 799 ASP A CA 1
ATOM 6496 C C . ASP A 1 799 ? -25.316 -4.582 21.836 1.00 93.50 799 ASP A C 1
ATOM 6498 O O . ASP A 1 799 ? -26.313 -4.294 22.500 1.00 93.50 799 ASP A O 1
ATOM 6502 N N . SER A 1 800 ? -25.215 -5.708 21.136 1.00 92.31 800 SER A N 1
ATOM 6503 C CA . SER A 1 800 ? -26.155 -6.819 21.184 1.00 92.31 800 SER A CA 1
ATOM 6504 C C . SER A 1 800 ? -25.349 -8.112 21.240 1.00 92.31 800 SER A C 1
ATOM 6506 O O . SER A 1 800 ? -24.333 -8.206 20.555 1.00 92.31 800 SER A O 1
ATOM 6508 N N . PRO A 1 801 ? -25.803 -9.159 21.948 1.00 91.12 801 PRO A N 1
ATOM 6509 C CA . PRO A 1 801 ? -25.127 -10.458 21.933 1.00 91.12 801 PRO A CA 1
ATOM 6510 C C . PRO A 1 801 ? -24.962 -11.073 20.532 1.00 91.12 801 PRO A C 1
ATOM 6512 O O . PRO A 1 801 ? -24.190 -12.011 20.364 1.00 91.12 801 PRO A O 1
ATOM 6515 N N . GLN A 1 802 ? -25.723 -10.592 19.543 1.00 91.12 802 GLN A N 1
ATOM 6516 C CA . GLN A 1 802 ? -25.754 -11.127 18.181 1.00 91.12 802 GLN A CA 1
ATOM 6517 C C . GLN A 1 802 ? -24.872 -10.354 17.192 1.00 91.12 802 GLN A C 1
ATOM 6519 O O . GLN A 1 802 ? -24.607 -10.865 16.106 1.00 91.12 802 GLN A O 1
ATOM 6524 N N . PHE A 1 803 ? -24.451 -9.129 17.526 1.00 94.50 803 PHE A N 1
ATOM 6525 C CA . PHE A 1 803 ? -23.804 -8.221 16.577 1.00 94.50 803 PHE A CA 1
ATOM 6526 C C . PHE A 1 803 ? -22.637 -7.464 17.223 1.00 94.50 803 PHE A C 1
ATOM 6528 O O . PHE A 1 803 ? -22.696 -7.167 18.416 1.00 94.50 803 PHE A O 1
ATOM 6535 N N . PRO A 1 804 ? -21.601 -7.094 16.446 1.00 94.81 804 PRO A N 1
ATOM 6536 C CA . PRO A 1 804 ? -20.530 -6.233 16.939 1.00 94.81 804 PRO A CA 1
ATOM 6537 C C . PRO A 1 804 ? -21.060 -4.893 17.463 1.00 94.81 804 PRO A C 1
ATOM 6539 O O . PRO A 1 804 ? -22.094 -4.401 17.003 1.00 94.81 804 PRO A O 1
ATOM 6542 N N . LYS A 1 805 ? -20.309 -4.263 18.373 1.00 96.44 805 LYS A N 1
ATOM 6543 C CA . LYS A 1 805 ? -20.651 -2.936 18.908 1.00 96.44 805 LYS A CA 1
ATOM 6544 C C . LYS A 1 805 ? -20.798 -1.904 17.782 1.00 96.44 805 LYS A C 1
ATOM 6546 O O . LYS A 1 805 ? -19.966 -1.828 16.875 1.00 96.44 805 LYS A O 1
ATOM 6551 N N . TYR A 1 806 ? -21.807 -1.044 17.897 1.00 97.38 806 TYR A N 1
ATOM 6552 C CA . TYR A 1 806 ? -21.952 0.157 17.082 1.00 97.38 806 TYR A CA 1
ATOM 6553 C C . TYR A 1 806 ? -21.526 1.379 17.885 1.00 97.38 806 TYR A C 1
ATOM 6555 O O . TYR A 1 806 ? -22.158 1.713 18.885 1.00 97.38 806 TYR A O 1
ATOM 6563 N N . PHE A 1 807 ? -20.461 2.047 17.460 1.00 97.44 807 PHE A N 1
ATOM 6564 C CA . PHE A 1 807 ? -19.912 3.217 18.138 1.00 97.44 807 PHE A CA 1
ATOM 6565 C C . PHE A 1 807 ? -20.462 4.492 17.522 1.00 97.44 807 PHE A C 1
ATOM 6567 O O . PHE A 1 807 ? -20.587 4.619 16.304 1.00 97.44 807 PHE A O 1
ATOM 6574 N N . PHE A 1 808 ? -20.730 5.478 18.362 1.00 94.81 808 PHE A N 1
ATOM 6575 C CA . PHE A 1 808 ? -21.245 6.758 17.917 1.00 94.81 808 PHE A CA 1
ATOM 6576 C C . PHE A 1 808 ? -20.792 7.845 18.879 1.00 94.81 808 PHE A C 1
ATOM 6578 O O . PHE A 1 808 ? -20.701 7.651 20.094 1.00 94.81 808 PHE A O 1
ATOM 6585 N N . PHE A 1 809 ? -20.425 8.989 18.316 1.00 92.94 809 PHE A N 1
ATOM 6586 C CA . PHE A 1 809 ? -19.893 10.098 19.083 1.00 92.94 809 PHE A CA 1
ATOM 6587 C C . PHE A 1 809 ? -20.404 11.420 18.541 1.00 92.94 809 PHE A C 1
ATOM 6589 O O . PHE A 1 809 ? -20.872 11.531 17.411 1.00 92.94 809 PHE A O 1
ATOM 6596 N N . THR A 1 810 ? -20.280 12.435 19.375 1.00 87.50 810 THR A N 1
ATOM 6597 C CA . THR A 1 810 ? -20.522 13.819 19.018 1.00 87.50 810 THR A CA 1
ATOM 6598 C C . THR A 1 810 ? -19.461 14.694 19.676 1.00 87.50 810 THR A C 1
ATOM 6600 O O . THR A 1 810 ? -18.670 14.250 20.515 1.00 87.50 810 THR A O 1
ATOM 6603 N N . MET A 1 811 ? -19.434 15.960 19.297 1.00 80.75 811 MET A N 1
ATOM 6604 C CA . MET A 1 811 ? -18.594 16.968 19.928 1.00 80.75 811 MET A CA 1
ATOM 6605 C C . MET A 1 811 ? -19.477 18.124 20.361 1.00 80.75 811 MET A C 1
ATOM 6607 O O . MET A 1 811 ? -20.532 18.367 19.770 1.00 80.75 811 MET A O 1
ATOM 6611 N N . ARG A 1 812 ? -19.043 18.862 21.384 1.00 68.38 812 ARG A N 1
ATOM 6612 C CA . ARG A 1 812 ? -19.797 20.025 21.853 1.00 68.38 812 ARG A CA 1
ATOM 6613 C C . ARG A 1 812 ? -19.976 21.029 20.714 1.00 68.38 812 ARG A C 1
ATOM 6615 O O . ARG A 1 812 ? -18.997 21.499 20.130 1.00 68.38 812 ARG A O 1
ATOM 6622 N N . GLN A 1 813 ? -21.227 21.366 20.417 1.00 59.56 813 GLN A N 1
ATOM 6623 C CA . GLN A 1 813 ? -21.555 22.289 19.343 1.00 59.56 813 GLN A CA 1
ATOM 6624 C C . GLN A 1 813 ? -21.080 23.696 19.712 1.00 59.56 813 GLN A C 1
ATOM 6626 O O . GLN A 1 813 ? -21.488 24.264 20.722 1.00 59.56 813 GLN A O 1
ATOM 6631 N N . THR A 1 814 ? -20.212 24.274 18.883 1.00 49.53 814 THR A N 1
ATOM 6632 C CA . THR A 1 814 ? -19.945 25.722 18.915 1.00 49.53 814 THR A CA 1
ATOM 6633 C C . THR A 1 814 ? -20.505 26.441 17.683 1.00 49.53 814 THR A C 1
ATOM 6635 O O . THR A 1 814 ? -20.445 27.665 17.630 1.00 49.53 814 THR A O 1
ATOM 6638 N N . SER A 1 815 ? -21.086 25.717 16.709 1.00 47.56 815 SER A N 1
ATOM 6639 C CA . SER A 1 815 ? -21.710 26.305 15.514 1.00 47.56 815 SER A CA 1
ATOM 6640 C C . SER A 1 815 ? -22.716 25.358 14.821 1.00 47.56 815 SER A C 1
ATOM 6642 O O . SER A 1 815 ? -22.353 24.212 14.550 1.00 47.56 815 SER A O 1
ATOM 6644 N N . PRO A 1 816 ? -23.917 25.839 14.431 1.00 46.91 816 PRO A N 1
ATOM 6645 C CA . PRO A 1 816 ? -24.884 25.106 13.599 1.00 46.91 816 PRO A CA 1
ATOM 6646 C C . PRO A 1 816 ? -24.333 24.625 12.243 1.00 46.91 816 PRO A C 1
ATOM 6648 O O . PRO A 1 816 ? -24.741 23.577 11.751 1.00 46.91 816 PRO A O 1
ATOM 6651 N N . LYS A 1 817 ? -23.342 25.321 11.655 1.00 48.69 817 LYS A N 1
ATOM 6652 C CA . LYS A 1 817 ? -22.697 24.901 10.391 1.00 48.69 817 LYS A CA 1
ATOM 6653 C C . LYS A 1 817 ? -21.967 23.557 10.510 1.00 48.69 817 LYS A C 1
ATOM 6655 O O . LYS A 1 817 ? -21.823 22.846 9.524 1.00 48.69 817 LYS A O 1
ATOM 6660 N N . LEU A 1 818 ? -21.525 23.190 11.715 1.00 51.12 818 LEU A N 1
ATOM 6661 C CA . LEU A 1 818 ? -20.859 21.911 11.968 1.00 51.12 818 LEU A CA 1
ATOM 6662 C C . LEU A 1 818 ? -21.845 20.727 11.967 1.00 51.12 818 LEU A C 1
ATOM 6664 O O . LEU A 1 818 ? -21.440 19.587 11.750 1.00 51.12 818 LEU A O 1
ATOM 6668 N N . GLN A 1 819 ? -23.134 20.995 12.205 1.00 46.88 819 GLN A N 1
ATOM 6669 C CA . GLN A 1 819 ? -24.181 19.980 12.318 1.00 46.88 819 GLN A CA 1
ATOM 6670 C C . GLN A 1 819 ? -24.495 19.343 10.959 1.00 46.88 819 GLN A C 1
ATOM 6672 O O . GLN A 1 819 ? -24.618 18.125 10.892 1.00 46.88 819 GLN A O 1
ATOM 6677 N N . GLN A 1 820 ? -24.479 20.130 9.873 1.00 48.94 820 GLN A N 1
ATOM 6678 C CA . GLN A 1 820 ? -24.616 19.625 8.497 1.00 48.94 820 GLN A CA 1
ATOM 6679 C C . GLN A 1 820 ? -23.532 18.603 8.121 1.00 48.94 820 GLN A C 1
ATOM 6681 O O . GLN A 1 820 ? -23.784 17.708 7.323 1.00 48.94 820 GLN A O 1
ATOM 6686 N N . PHE A 1 821 ? -22.333 18.691 8.709 1.00 48.88 821 PHE A N 1
ATOM 6687 C CA . PHE A 1 821 ? -21.247 17.745 8.439 1.00 48.88 821 PHE A CA 1
ATOM 6688 C C . PHE A 1 821 ? -21.434 16.402 9.166 1.00 48.88 821 PHE A C 1
ATOM 6690 O O . PHE A 1 821 ? -21.013 15.363 8.663 1.00 48.88 821 PHE A O 1
ATOM 6697 N N . LEU A 1 822 ? -22.072 16.418 10.342 1.00 44.19 822 LEU A N 1
ATOM 6698 C CA . LEU A 1 822 ? -22.394 15.216 11.121 1.00 44.19 822 LEU A CA 1
ATOM 6699 C C . LEU A 1 822 ? -23.608 14.466 10.553 1.00 44.19 822 LEU A C 1
ATOM 6701 O O . LEU A 1 822 ? -23.669 13.247 10.668 1.00 44.19 822 LEU A O 1
ATOM 6705 N N . THR A 1 823 ? -24.538 15.174 9.907 1.00 42.53 823 THR A N 1
ATOM 6706 C CA . THR A 1 823 ? -25.743 14.603 9.286 1.00 42.53 823 THR A CA 1
ATOM 6707 C C . THR A 1 823 ? -25.587 14.260 7.803 1.00 42.53 823 THR A C 1
ATOM 6709 O O . THR A 1 823 ? -26.588 13.958 7.156 1.00 42.53 823 THR A O 1
ATOM 6712 N N . TYR A 1 824 ? -24.366 14.268 7.247 1.00 34.72 824 TYR A N 1
ATOM 6713 C CA . TYR A 1 824 ? -24.101 13.824 5.870 1.00 34.72 824 TYR A CA 1
ATOM 6714 C C . TYR A 1 824 ? -24.430 12.322 5.737 1.00 34.72 824 TYR A C 1
ATOM 6716 O O . TYR A 1 824 ? -23.569 11.457 5.954 1.00 34.72 824 TYR A O 1
ATOM 6724 N N . LYS A 1 825 ? -25.699 12.013 5.450 1.00 32.78 825 LYS A N 1
ATOM 6725 C CA . LYS A 1 825 ? -26.196 10.678 5.098 1.00 32.78 825 LYS A CA 1
ATOM 6726 C C . LYS A 1 825 ? -25.605 10.257 3.753 1.00 32.78 825 LYS A C 1
ATOM 6728 O O . LYS A 1 825 ? -25.773 11.019 2.782 1.00 32.78 825 LYS A O 1
#

Solvent-accessible surface area (backbone atoms only — not comparable to full-atom values): 46885 Å² total; per-residue (Å²): 111,68,72,60,52,53,61,52,52,52,56,56,52,49,52,56,51,49,53,51,50,50,51,52,50,52,52,49,51,54,50,50,50,53,48,48,53,52,48,49,70,71,61,63,62,49,72,50,72,51,73,39,86,85,78,77,44,73,50,78,44,81,43,61,86,88,64,65,77,90,49,72,89,63,65,84,78,80,65,91,72,72,75,92,60,97,54,71,64,65,59,49,57,53,52,49,72,80,36,63,65,86,58,77,65,76,78,40,84,88,79,71,54,63,58,56,60,81,57,73,89,89,62,92,83,72,79,96,74,80,93,72,70,72,77,77,71,100,66,89,82,86,85,87,74,63,81,92,68,70,69,79,79,79,76,88,70,82,78,72,87,88,78,76,86,75,90,82,93,74,73,79,75,63,61,62,65,58,62,68,65,70,78,74,73,87,84,78,88,77,83,84,79,88,77,83,87,86,76,85,88,72,85,78,69,90,65,79,68,74,74,77,71,68,98,65,76,79,51,62,27,54,76,61,38,82,84,52,80,65,47,70,75,61,58,74,60,50,43,84,44,64,80,60,60,65,39,43,73,40,48,79,47,43,39,35,45,35,34,96,52,63,42,23,49,83,44,38,39,35,35,40,30,44,86,94,41,78,43,42,27,58,46,70,44,54,71,44,60,59,45,77,57,95,48,27,33,34,37,50,52,40,74,44,80,86,56,80,66,44,66,34,32,46,37,37,39,43,70,81,39,64,83,51,89,54,51,76,50,70,34,34,38,51,75,51,87,49,70,86,74,64,85,62,35,29,36,39,28,32,78,54,52,69,63,39,90,83,40,79,30,69,28,81,88,69,49,75,37,47,58,68,25,59,55,49,45,36,58,69,40,65,33,49,28,44,37,31,40,28,37,43,33,43,40,83,48,85,74,35,29,61,91,36,45,45,44,64,34,8,50,50,38,48,70,65,44,33,63,58,29,60,80,64,77,34,44,29,27,43,23,32,46,61,23,52,18,56,76,54,10,40,66,49,29,69,46,51,61,13,26,23,69,41,82,92,76,74,40,78,41,78,48,58,28,43,29,92,82,32,68,65,57,54,49,55,51,30,53,52,52,36,53,50,66,69,38,86,57,43,55,32,42,33,40,29,49,61,42,51,52,70,74,41,47,33,78,48,32,66,62,49,39,67,58,67,66,50,92,69,64,96,59,47,91,74,45,59,69,68,56,39,20,48,57,48,41,47,40,48,73,74,62,57,37,61,41,60,43,46,37,50,27,50,50,38,16,25,51,41,21,46,51,52,24,47,37,37,61,77,44,66,56,80,60,54,27,33,36,58,38,50,44,63,76,54,14,28,64,27,13,32,42,67,65,26,33,38,48,36,61,36,38,34,42,37,32,38,70,44,75,37,49,62,70,53,43,55,52,35,37,54,53,35,17,75,74,36,57,49,93,59,55,38,44,26,39,28,42,52,49,31,44,85,34,29,51,38,100,83,73,44,33,71,60,36,48,40,49,53,48,54,52,38,31,57,31,42,20,63,52,59,62,46,48,24,40,36,42,41,27,54,48,33,32,74,70,43,90,62,22,86,52,57,43,55,49,52,40,48,51,48,18,21,47,48,27,52,48,15,28,77,74,65,69,30,59,50,52,59,47,57,47,68,44,96,82,70,35,43,31,39,39,42,38,37,33,73,35,90,55,64,48,58,66,30,30,72,43,82,48,75,27,89,29,40,40,84,72,50,66,72,60,64,84,57,45,69,36,52,47,59,31,73,49,77,35,49,39,32,40,44,70,32,97,84,38,66,67,83,76,31,53,45,38,36,34,37,38,32,95,89,40,74,60,39,31,31,60,40,58,58,80,88,51,77,78,59,50,62,68,75,63,68,122

Radius of gyration: 34.44 Å; Cα contacts (8 Å, |Δi|>4): 1461; chains: 1; bounding box: 100×69×113 Å